Protein AF-0000000070210309 (afdb_homodimer)

Organism: Alternaria alternata (NCBI:txid5599)

Sequence (1202 aa):
MVCGGKLICDARNTAILANPDVAGYGVLVSFVLSALLTVGAVICAYLSDSMPEKYLSKTDEAFIKEFQRIKKNLPFRLLPAKLRPPPTERQGKLSREKRVEAFDRFILSLSDQQLATGLAILIAAIANQCTLSPPEFRIAFSLAWFSTTTHLATLDSLRQYFTKHKTLRNVRVFGMLTFMVLFLYCFIVVLVMENSPDNIVPVQCHVQGSVRTYKDEEITLSTYFWPWAMTALIIIFAYKSKLLRTYSYGSNDFIGLGRYSKNVLSLWSRWRYPKEMQLPIMEPDQWNYVRKEAAEELFAGRRQRLLMDLVLKSKDPAFITELANAWKYAEYRYWHSMLPLVPPMTFMLVFGLAQMILFRWELGDYKAIEVDTSMGFGQIIPLILLALPFLAAAEIYQESRSASPPGTKSLTSNTVVISEPSSAVSPTRVDRMPTLRVTSSADVNDPRLVQLEEQGREYDNEIANVKRYFYREVEEVKMQHTNAKTDQEMRVILIRKEQLLKDTKTCFEAENKMKGKGVPLKIASLLYMRVTFLAAAAILLNLPRRHFIGGIIGGALLLMQLSSQLYVWISTLRGTEVKVYVRLLAKFDENKQGRLRAQLHMVCGGKLICDARNTAILANPDVAGYGVLVSFVLSALLTVGAVICAYLSDSMPEKYLSKTDEAFIKEFQRIKKNLPFRLLPAKLRPPPTERQGKLSREKRVEAFDRFILSLSDQQLATGLAILIAAIANQCTLSPPEFRIAFSLAWFSTTTHLATLDSLRQYFTKHKTLRNVRVFGMLTFMVLFLYCFIVVLVMENSPDNIVPVQCHVQGSVRTYKDEEITLSTYFWPWAMTALIIIFAYKSKLLRTYSYGSNDFIGLGRYSKNVLSLWSRWRYPKEMQLPIMEPDQWNYVRKEAAEELFAGRRQRLLMDLVLKSKDPAFITELANAWKYAEYRYWHSMLPLVPPMTFMLVFGLAQMILFRWELGDYKAIEVDTSMGFGQIIPLILLALPFLAAAEIYQESRSASPPGTKSLTSNTVVISEPSSAVSPTRVDRMPTLRVTSSADVNDPRLVQLEEQGREYDNEIANVKRYFYREVEEVKMQHTNAKTDQEMRVILIRKEQLLKDTKTCFEAENKMKGKGVPLKIASLLYMRVTFLAAAAILLNLPRRHFIGGIIGGALLLMQLSSQLYVWISTLRGTEVKVYVRLLAKFDENKQGRLRAQLH

Foldseek 3Di:
DDQPDDFDQPPQFAQDAADCLQLAPLLVCLLLVLLVVLLVLLVVCLLVVLADPLAFDPLSVVVSVVSVVVVVVPCPVPPPPVVVPPVPPPLDDQDSPLSNVLSLLLLVLSLVLLLVVLVVLLVVLVSNLRRHFLLSLLRSLLSSLSSLLSVLSSLLRCLVVCVVPVVVVVVSLVSVVVSLVSSVVSLVLNLQVQQAPRRRRGSVCSVVVVGDGDPPPPRVSPLLVVLSVVVNVVSVVSSVLSVVCSPQADRNVSLSVVPADPVRLQVLCPVPPPPVLGDPDDDSVLSRQLSVLLVLQLQLAVLQVLLVVLVVQPPPHDPVNVVVSLLVVLVVVLSSGPLVVSQVSLLSSLLSVLQSVVSSVVQVVDPSYDYDNDCDPSSVVSVVSSCVSVVSSVVSVVVSSPPPDPPPPPPPVPVPCVVPVCPCPVPVCCVVVPVVVVPPPPVPPDPVVVVLVVLVVVCVVCVVLLCSNRVPLSVVLVVLSSVDDDPVSVVVSSVSSNVSVVSSVSSVVSVVVSVPPPSSVSNVVVSVVSNVLSSQLSNLCSDDPVCSVSNVSSVVSVVVVVVVVVVVVVVVSVVRDSNSSVVSSVVVVVVVVVVVVVVVD/DDQPDDFDQPPQFAQDAADCLQLAPLLVCLLLVLLCVLLVLLVVCLLVVLADPLAFDPLSVVVSVVSVVVVVVPCPVPPPPVPPPPVPPPLDDQDSPLSNVLSLLLLVLSLVLLLVSLVVLLVVLVSNLRRHFLLSLLRSLLSSLSSLLSVLSSLLRCLVVCVVPVVVVVVSLVSVVVSLVSSVVSLVLNLQVQQAPRRRRGSVCSVVPVGDGDPPPPRVSPLLVVLSVVVNVVSVVSSVLSVCCSPQADSNVSLSVVPCPPVNLQVLCPVPDPPVLRDPDDDSVLCRQLVVLLVLQLQLAVLQVLLVVLVVQPPPHDPVNLVVSLLVVLVVVLSSGNLVVSQVSLLSSLLSVLQSVVSSVVQVVDPSYDYDNDCDPSSVVSVVSSCVSVVSSVVSVVVSSPPPDPPPPPPPVPCPVVVPVCPCPVVVCPVVVPVPPVPPPPVVPDPVVVVLVVLVVVLVVCVVLLCSNRVPLSVVLVVLVSVDDDPVSVVVSSVSSNVSVVSSVSSVVSVVVSVPPCSSVSNVVVSVVSNVLSSQLSNLCNDDPVCSVSNVSSVVSVVVVVVVVVVVVVVVSVVRDSNSSVVSSVVVVVVVVVVVVVVVD

Radius of gyration: 38.86 Å; Cα contacts (8 Å, |Δi|>4): 1230; chains: 2; bounding box: 106×115×90 Å

Secondary structure (DSSP, 8-state):
---SS---S--TT-PEEEPHHHHSHHHHHHHHHHHHHHHHHHHHHHHTT-S-GGG--HHHHHHHHHHHHHHHHS-GGGS-TTSS----TT-----HHHHHHHHHHHHHHHHHHHHHHHHHHHHHHHHTTTT--HHHHHHHHHHHHHHHHHHHHHHHH-HHHHHH-HHHHHHHHHHHHHHHHHHHHHHHHHHHHTT-S-SSS-HHHHHHT-SPPP-TT--THHHHHHHHHHHHHHHHHHHHHHHHHHHH--TTGGGS-TTS-HHHHHHHHHHHS-GGG------HHHHHHHHHHHHHHHHHHHHHHHHHHHHHHTTS--HHHHHHHHHHHHHHHHHTSSGGGHHHHHHHHHHHHHHHHHHHHHHHH-TTEEE-----HHHHHHHHHTHHHHHHHHHHHHHHHHS-------------------------------------TTGGG-HHHHHHHHHHHHHHHTHHHHHHH-HHHHHHHHHHHHH--SHHHHHHHHHHHHHHHHHHHHHHHHHHHHHTS-HHHHHHHHHHHHHHHHHHHHHHHT--GGGHHHHHHHHHHHHHHHHHHHHHHHHHHHH--HHHHHHHHHHHHHHHHHHHHHHH-/---SS---S--TT-PEEEPHHHHSHHHHHHHHHHHHHHHHHHHHHHHTT-S-GGG--HHHHHHHHHHHHHHHHS-GGGS-GGGS----TT-----HHHHHHHHHHHHHHHHHHHHHHHHHHHHHHHHTTTT--HHHHHHHHHHHHHHHHHHHHHHHH-HHHHHH-HHHHHHHHHHHHHHHHHHHHHHHHHHHHTT-S-SSS-HHHHHHT-SPPP-TT--THHHHHHHHHHHHHHHHHHHHHHHHHHHH--TTGGGS-TTS-HHHHHHHHHHHS-GGGS-----HHHHHHHHHHHHHHHHHHHHHHHHHHHHHHTTS--HHHHHHHHHHHHHHHHHTSSGGGHHHHHHHHHHHHHHHHHHHHHHHH-TTEEE-----HHHHHHHHHTHHHHHHHHHHHHHHHHS-------------------------------------TTGGG-HHHHHHHHHHHHHHHTHHHHHHH-HHHHHHHHHHHHH--SHHHHHHHHHHHHHHHHHHHHHHHHHHHHHTSSHHHHHHHHHHHHHHHHHHHHHHHT--GGGHHHHHHHHHHHHHHHHHHHHHHHHHHHH--HHHHHHHHHHHHHHHHHHHHHHH-

Solvent-accessible surface area (backbone atoms only — not comparable to full-atom values): 63950 Å² total; per-residue (Å²): 131,82,34,64,48,81,73,59,74,80,58,85,83,59,77,40,74,47,56,34,53,54,74,17,65,42,38,53,49,30,45,51,48,50,32,49,48,39,55,48,46,55,51,46,29,55,57,66,64,27,52,64,68,67,57,54,34,74,62,41,50,50,51,29,52,50,47,49,49,48,54,70,63,45,67,64,70,69,54,57,72,84,71,39,71,66,82,63,68,93,65,70,72,71,52,61,69,54,46,25,50,25,51,50,50,26,48,48,40,46,36,55,49,31,52,36,48,30,44,20,43,52,51,18,51,61,38,33,24,26,67,34,27,44,56,53,49,49,37,40,54,31,50,36,44,33,28,53,43,31,48,54,53,45,48,68,73,43,35,69,58,36,60,75,36,51,70,63,38,50,53,53,48,52,50,51,50,52,41,48,54,54,49,52,50,52,50,53,52,54,56,53,45,59,42,30,84,66,56,68,38,20,39,44,35,48,76,71,61,76,52,69,57,55,62,85,85,62,60,57,52,60,75,58,37,55,48,49,50,51,51,50,51,50,49,52,49,49,50,51,55,43,50,50,42,40,71,70,44,61,82,68,46,62,73,54,60,64,50,62,47,73,62,51,49,34,51,48,23,57,71,73,36,60,84,88,55,38,64,68,93,61,53,71,69,53,43,54,50,34,50,51,56,48,49,49,35,49,48,6,45,51,51,36,51,53,43,52,52,48,54,65,56,52,77,78,53,51,72,66,54,46,53,50,49,48,47,54,51,24,52,53,50,40,63,63,25,67,63,68,61,48,33,63,50,44,22,43,51,37,29,30,52,43,39,36,53,51,43,56,55,50,44,69,69,37,81,54,44,44,78,47,76,47,61,43,34,34,15,38,34,56,46,48,48,62,49,51,31,56,50,55,25,49,50,48,54,48,56,63,62,68,59,66,72,79,73,78,69,72,72,66,70,68,67,62,65,63,61,60,73,64,68,58,61,57,63,61,66,60,56,61,58,65,66,60,59,77,58,65,80,78,66,81,76,45,68,65,59,56,50,34,51,52,38,36,50,50,38,66,73,40,40,72,65,40,38,54,43,38,32,61,58,50,52,49,51,52,50,48,58,72,64,51,87,49,73,67,53,49,51,54,51,29,51,50,37,40,49,51,47,52,51,42,51,50,46,50,50,49,52,55,58,48,63,72,66,53,33,68,59,51,37,51,49,50,51,49,50,48,36,51,50,35,36,49,22,24,45,24,46,55,46,56,79,92,39,54,65,37,28,52,52,13,42,50,51,50,48,50,52,49,49,52,50,49,46,52,50,51,51,49,54,72,63,54,56,56,64,58,48,54,52,43,45,51,48,49,53,48,50,53,50,49,52,50,52,60,70,72,104,131,82,34,66,45,82,72,60,73,80,58,86,82,59,77,40,73,46,58,34,54,53,76,16,67,43,37,51,48,31,44,52,47,51,33,50,49,39,55,48,47,54,51,46,29,53,56,66,63,27,53,64,67,67,58,54,32,73,62,41,51,51,52,29,49,52,48,49,50,48,55,70,63,44,70,66,70,71,56,58,73,85,70,39,73,66,83,61,66,93,64,72,72,72,50,59,67,54,46,26,50,25,50,50,50,27,47,47,41,47,36,53,49,34,52,34,48,29,42,20,42,52,52,19,52,61,38,32,24,26,66,35,28,43,55,52,49,50,36,39,53,33,51,37,43,32,30,53,42,30,46,54,52,44,46,68,71,41,35,69,58,35,62,75,36,53,70,62,36,51,55,53,50,51,50,50,49,52,41,48,53,53,50,53,52,53,49,52,51,55,57,53,45,60,42,30,84,65,58,68,37,21,40,43,36,46,76,72,59,77,52,71,56,56,64,85,83,62,60,56,52,62,75,57,39,56,49,48,49,50,51,51,50,49,50,53,51,49,50,51,53,42,49,49,44,41,72,68,40,62,84,64,49,65,70,53,62,59,55,62,41,74,64,50,50,35,51,46,23,58,71,73,36,62,84,89,55,39,64,70,92,62,53,71,68,53,42,54,51,34,48,52,54,48,49,50,36,51,49,7,45,51,51,36,51,52,42,52,50,48,53,67,55,53,77,76,54,50,70,66,53,47,52,50,49,47,47,53,51,24,52,53,50,40,61,62,26,64,62,68,60,50,34,64,51,44,22,44,49,39,29,31,50,44,40,38,52,51,43,56,55,51,46,70,68,38,81,53,45,43,78,47,79,45,61,43,34,34,16,38,35,58,46,48,49,60,51,51,29,55,52,56,25,49,50,47,53,49,56,62,62,68,58,66,71,78,72,77,70,73,72,66,69,68,68,63,66,64,60,59,73,64,68,57,60,57,64,63,64,58,57,61,56,64,68,62,61,75,58,63,80,79,66,83,74,46,70,66,59,58,51,33,51,52,38,36,50,50,36,66,74,40,41,72,65,39,37,55,43,38,31,61,60,50,52,49,50,53,52,48,58,74,67,50,87,48,73,68,53,50,52,54,51,30,51,50,37,39,49,52,48,51,52,41,52,51,46,50,49,49,52,55,58,48,62,73,66,54,35,68,57,51,36,51,49,51,53,49,49,48,35,50,50,35,34,48,22,24,45,24,46,54,47,56,80,91,39,55,64,38,29,51,52,13,43,50,49,50,48,48,52,50,48,51,51,47,48,52,50,51,51,49,54,70,63,53,58,55,66,57,49,51,51,43,46,52,49,49,53,48,49,53,50,47,52,52,52,60,71,72,105

InterPro domains:
  IPR053018 Elsinochrome Biosynthesis-Associated [PTHR37577] (8-409)

Structure (mmCIF, N/CA/C/O backbone):
data_AF-0000000070210309-model_v1
#
loop_
_entity.id
_entity.type
_entity.pdbx_description
1 polymer 'DUF221-domain-containing protein'
#
loop_
_atom_site.group_PDB
_atom_site.id
_atom_site.type_symbol
_atom_site.label_atom_id
_atom_site.label_alt_id
_atom_site.label_comp_id
_atom_site.label_asym_id
_atom_site.label_entity_id
_atom_site.label_seq_id
_atom_site.pdbx_PDB_ins_code
_atom_site.Cartn_x
_atom_site.Cartn_y
_atom_site.Cartn_z
_atom_site.occupancy
_atom_site.B_iso_or_equiv
_atom_site.auth_seq_id
_atom_site.auth_comp_id
_atom_site.auth_asym_id
_atom_site.auth_atom_id
_atom_site.pdbx_PDB_model_num
ATOM 1 N N . MET A 1 1 ? 25.422 3.566 18.594 1 37.56 1 MET A N 1
ATOM 2 C CA . MET A 1 1 ? 24.922 2.887 17.406 1 37.56 1 MET A CA 1
ATOM 3 C C . MET A 1 1 ? 26.016 2.791 16.344 1 37.56 1 MET A C 1
ATOM 5 O O . MET A 1 1 ? 26.656 3.795 16 1 37.56 1 MET A O 1
ATOM 9 N N . VAL A 1 2 ? 26.531 1.689 16.266 1 48.84 2 VAL A N 1
ATOM 10 C CA . VAL A 1 2 ? 27.672 1.293 15.445 1 48.84 2 VAL A CA 1
ATOM 11 C C . VAL A 1 2 ? 27.391 1.594 13.977 1 48.84 2 VAL A C 1
ATOM 13 O O . VAL A 1 2 ? 26.359 1.17 13.438 1 48.84 2 VAL A O 1
ATOM 16 N N . CYS A 1 3 ? 27.781 2.627 13.602 1 63.59 3 CYS A N 1
ATOM 17 C CA . CYS A 1 3 ? 27.641 3 12.203 1 63.59 3 CYS A CA 1
ATOM 18 C C . CYS A 1 3 ? 28.375 2.031 11.297 1 63.59 3 CYS A C 1
ATOM 20 O O . CYS A 1 3 ? 29.359 1.41 11.711 1 63.59 3 CYS A O 1
ATOM 22 N N . GLY A 1 4 ? 27.844 1.441 10.359 1 59.06 4 GLY A N 1
ATOM 23 C CA . GLY A 1 4 ? 28.281 0.37 9.484 1 59.06 4 GLY A CA 1
ATOM 24 C C . GLY A 1 4 ? 29.609 0.668 8.805 1 59.06 4 GLY A C 1
ATOM 25 O O . GLY A 1 4 ? 30.375 -0.248 8.484 1 59.06 4 GLY A O 1
ATOM 26 N N . GLY A 1 5 ? 30.016 2.027 8.555 1 64.06 5 GLY A N 1
ATOM 27 C CA . GLY A 1 5 ? 31.203 2.262 7.746 1 64.06 5 GLY A CA 1
ATOM 28 C C . GLY A 1 5 ? 32.438 2.637 8.562 1 64.06 5 GLY A C 1
ATOM 29 O O . GLY A 1 5 ? 32.312 2.857 9.773 1 64.06 5 GLY A O 1
ATOM 30 N N . LYS A 1 6 ? 33.656 2.477 7.965 1 68.56 6 LYS A N 1
ATOM 31 C CA . LYS A 1 6 ? 34.906 2.895 8.594 1 68.56 6 LYS A CA 1
ATOM 32 C C . LYS A 1 6 ? 34.938 4.406 8.805 1 68.56 6 LYS A C 1
ATOM 34 O O . LYS A 1 6 ? 34.719 5.172 7.871 1 68.56 6 LYS A O 1
ATOM 39 N N . LEU A 1 7 ? 35.094 4.75 10.055 1 79.12 7 LEU A N 1
ATOM 40 C CA . LEU A 1 7 ? 35.062 6.16 10.422 1 79.12 7 LEU A CA 1
ATOM 41 C C . LEU A 1 7 ? 36.438 6.785 10.234 1 79.12 7 LEU A C 1
ATOM 43 O O . LEU A 1 7 ? 37.438 6.301 10.797 1 79.12 7 LEU A O 1
ATOM 47 N N . ILE A 1 8 ? 36.562 7.73 9.273 1 77.81 8 ILE A N 1
ATOM 48 C CA . ILE A 1 8 ? 37.781 8.477 9.039 1 77.81 8 ILE A CA 1
ATOM 49 C C . ILE A 1 8 ? 37.562 9.961 9.312 1 77.81 8 ILE A C 1
ATOM 51 O O . ILE A 1 8 ? 36.906 10.648 8.508 1 77.81 8 ILE A O 1
ATOM 55 N N . CYS A 1 9 ? 38.062 10.445 10.375 1 81.12 9 CYS A N 1
ATOM 56 C CA . CYS A 1 9 ? 37.781 11.828 10.742 1 81.12 9 CYS A CA 1
ATOM 57 C C . CYS A 1 9 ? 38.906 12.75 10.273 1 81.12 9 CYS A C 1
ATOM 59 O O . CYS A 1 9 ? 38.75 13.969 10.297 1 81.12 9 CYS A O 1
ATOM 61 N N . ASP A 1 10 ? 40 12.219 9.766 1 71.12 10 ASP A N 1
ATOM 62 C CA . ASP A 1 10 ? 41.125 13.039 9.352 1 71.12 10 ASP A CA 1
ATOM 63 C C . ASP A 1 10 ? 41.156 13.242 7.84 1 71.12 10 ASP A C 1
ATOM 65 O O . ASP A 1 10 ? 42.156 13.695 7.277 1 71.12 10 ASP A O 1
ATOM 69 N N . ALA A 1 11 ? 40.094 12.953 7.102 1 59.38 11 ALA A N 1
ATOM 70 C CA . ALA A 1 11 ? 40.188 12.945 5.641 1 59.38 11 ALA A CA 1
ATOM 71 C C . ALA A 1 11 ? 39.812 14.305 5.066 1 59.38 11 ALA A C 1
ATOM 73 O O . ALA A 1 11 ? 38.688 14.5 4.59 1 59.38 11 ALA A O 1
ATOM 74 N N . ARG A 1 12 ? 40.531 15.492 5.309 1 56.97 12 ARG A N 1
ATOM 75 C CA . ARG A 1 12 ? 40.25 16.875 4.938 1 56.97 12 ARG A CA 1
ATOM 76 C C . ARG A 1 12 ? 40.312 17.047 3.424 1 56.97 12 ARG A C 1
ATOM 78 O O . ARG A 1 12 ? 39.688 17.969 2.879 1 56.97 12 ARG A O 1
ATOM 85 N N . ASN A 1 13 ? 40.969 16.203 2.648 1 56.16 13 ASN A N 1
ATOM 86 C CA . ASN A 1 13 ? 41.188 16.625 1.272 1 56.16 13 ASN A CA 1
ATOM 87 C C . ASN A 1 13 ? 40.75 15.57 0.271 1 56.16 13 ASN A C 1
ATOM 89 O O . ASN A 1 13 ? 41.25 15.523 -0.853 1 56.16 13 ASN A O 1
ATOM 93 N N . THR A 1 14 ? 39.781 14.734 0.656 1 63.38 14 THR A N 1
ATOM 94 C CA . THR A 1 14 ? 39.469 13.75 -0.375 1 63.38 14 THR A CA 1
ATOM 95 C C . THR A 1 14 ? 38.062 13.984 -0.907 1 63.38 14 THR A C 1
ATOM 97 O O . THR A 1 14 ? 37.156 14.414 -0.167 1 63.38 14 THR A O 1
ATOM 100 N N . ALA A 1 15 ? 38.031 14.07 -2.227 1 70.56 15 ALA A N 1
ATOM 101 C CA . ALA A 1 15 ? 36.75 14.195 -2.908 1 70.56 15 ALA A CA 1
ATOM 102 C C . ALA A 1 15 ? 35.812 13.062 -2.512 1 70.56 15 ALA A C 1
ATOM 104 O O . ALA A 1 15 ? 36.219 11.898 -2.451 1 70.56 15 ALA A O 1
ATOM 105 N N . ILE A 1 16 ? 34.688 13.594 -1.879 1 77.25 16 ILE A N 1
ATOM 106 C CA . ILE A 1 16 ? 33.688 12.609 -1.451 1 77.25 16 ILE A CA 1
ATOM 107 C C . ILE A 1 16 ? 32.531 12.578 -2.441 1 77.25 16 ILE A C 1
ATOM 109 O O . ILE A 1 16 ? 32.188 13.602 -3.033 1 77.25 16 ILE A O 1
ATOM 113 N N . LEU A 1 17 ? 32.125 11.391 -2.771 1 77.56 17 LEU A N 1
ATOM 114 C CA . LEU A 1 17 ? 30.938 11.203 -3.605 1 77.56 17 LEU A CA 1
ATOM 115 C C . LEU A 1 17 ? 29.656 11.211 -2.758 1 77.56 17 LEU A C 1
ATOM 117 O O . LEU A 1 17 ? 29.547 10.438 -1.806 1 77.56 17 LEU A O 1
ATOM 121 N N . ALA A 1 18 ? 28.828 12.211 -3.154 1 82.81 18 ALA A N 1
ATOM 122 C CA . ALA A 1 18 ? 27.562 12.305 -2.42 1 82.81 18 ALA A CA 1
ATOM 123 C C . ALA A 1 18 ? 26.703 11.062 -2.643 1 82.81 18 ALA A C 1
ATOM 125 O O . ALA A 1 18 ? 26.672 10.516 -3.748 1 82.81 18 ALA A O 1
ATOM 126 N N . ASN A 1 19 ? 26.047 10.617 -1.633 1 83.62 19 ASN A N 1
ATOM 127 C CA . ASN A 1 19 ? 25.156 9.461 -1.696 1 83.62 19 ASN A CA 1
ATOM 128 C C . ASN A 1 19 ? 23.906 9.758 -2.527 1 83.62 19 ASN A C 1
ATOM 130 O O . ASN A 1 19 ? 23.109 10.609 -2.162 1 83.62 19 ASN A O 1
ATOM 134 N N . PRO A 1 20 ? 23.703 9.086 -3.598 1 85.31 20 PRO A N 1
ATOM 135 C CA . PRO A 1 20 ? 22.562 9.359 -4.469 1 85.31 20 PRO A CA 1
ATOM 136 C C . PRO A 1 20 ? 21.219 9.008 -3.822 1 85.31 20 PRO A C 1
ATOM 138 O O . PRO A 1 20 ? 20.172 9.492 -4.25 1 85.31 20 PRO A O 1
ATOM 141 N N . ASP A 1 21 ? 21.219 8.227 -2.812 1 86.81 21 ASP A N 1
ATOM 142 C CA . ASP A 1 21 ? 19.984 7.812 -2.146 1 86.81 21 ASP A CA 1
ATOM 143 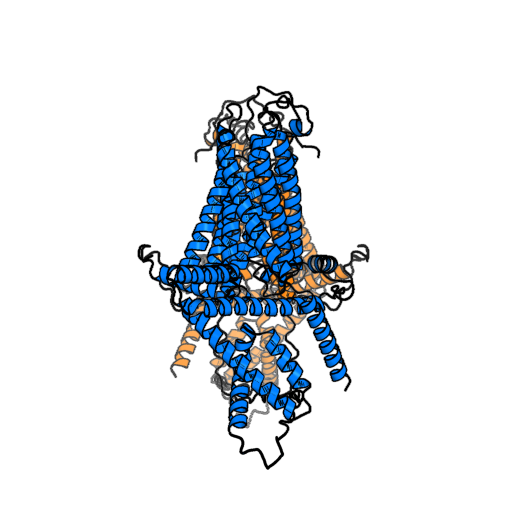C C . ASP A 1 21 ? 19.453 8.922 -1.252 1 86.81 21 ASP A C 1
ATOM 145 O O . ASP A 1 21 ? 18.328 8.836 -0.745 1 86.81 21 ASP A O 1
ATOM 149 N N . VAL A 1 22 ? 20.25 9.953 -1.077 1 86.25 22 VAL A N 1
ATOM 150 C CA . VAL A 1 22 ? 19.812 11.062 -0.227 1 86.25 22 VAL A CA 1
ATOM 151 C C . VAL A 1 22 ? 19.719 12.344 -1.051 1 86.25 22 VAL A C 1
ATOM 153 O O . VAL A 1 22 ? 18.688 13.023 -1.049 1 86.25 22 VAL A O 1
ATOM 156 N N . ALA A 1 23 ? 20.781 12.523 -1.847 1 87.56 23 ALA A N 1
ATOM 157 C CA . ALA A 1 23 ? 20.891 13.805 -2.539 1 87.56 23 ALA A CA 1
ATOM 158 C C . ALA A 1 23 ? 20.422 13.695 -3.984 1 87.56 23 ALA A C 1
ATOM 160 O O . ALA A 1 23 ? 20.391 14.688 -4.715 1 87.56 23 ALA A O 1
ATOM 161 N N . GLY A 1 24 ? 19.969 12.523 -4.398 1 88.44 24 GLY A N 1
ATOM 162 C CA . GLY A 1 24 ? 19.516 12.336 -5.773 1 88.44 24 GLY A CA 1
ATOM 163 C C . GLY A 1 24 ? 18.172 12.984 -6.059 1 88.44 24 GLY A C 1
ATOM 164 O O . GLY A 1 24 ? 17.344 13.141 -5.156 1 88.44 24 GLY A O 1
ATOM 165 N N . TYR A 1 25 ? 17.828 13.273 -7.281 1 88.62 25 TYR A N 1
ATOM 166 C CA . TYR A 1 25 ? 16.609 13.961 -7.676 1 88.62 25 TYR A CA 1
ATOM 167 C C . TYR A 1 25 ? 15.391 13.07 -7.484 1 88.62 25 TYR A C 1
ATOM 169 O O . TYR A 1 25 ? 14.305 13.547 -7.164 1 88.62 25 TYR A O 1
ATOM 177 N N . GLY A 1 26 ? 15.57 11.82 -7.711 1 89.44 26 GLY A N 1
ATOM 178 C CA . GLY A 1 26 ? 14.445 10.914 -7.562 1 89.44 26 GLY A CA 1
ATOM 179 C C . GLY A 1 26 ? 13.859 10.922 -6.164 1 89.44 26 GLY A C 1
ATOM 180 O O . GLY A 1 26 ? 12.633 10.992 -6 1 89.44 26 GLY A O 1
ATOM 181 N N . VAL A 1 27 ? 14.695 10.844 -5.195 1 90.88 27 VAL A N 1
ATOM 182 C CA . VAL A 1 27 ? 14.25 10.828 -3.805 1 90.88 27 VAL A CA 1
ATOM 183 C C . VAL A 1 27 ? 13.648 12.18 -3.434 1 90.88 27 VAL A C 1
ATOM 185 O O . VAL A 1 27 ? 12.609 12.25 -2.777 1 90.88 27 VAL A O 1
ATOM 188 N N . LEU A 1 28 ? 14.242 13.32 -3.893 1 93 28 LEU A N 1
ATOM 189 C CA . LEU A 1 28 ? 13.742 14.656 -3.607 1 93 28 LEU A CA 1
ATOM 190 C C . LEU A 1 28 ? 12.344 14.844 -4.168 1 93 28 LEU A C 1
ATOM 192 O O . LEU A 1 28 ? 11.43 15.25 -3.447 1 93 28 LEU A O 1
ATOM 196 N N . VAL A 1 29 ? 12.18 14.43 -5.328 1 93 29 VAL A N 1
ATOM 197 C CA . VAL A 1 29 ? 10.898 14.625 -6.008 1 93 29 VAL A CA 1
ATOM 198 C C . VAL A 1 29 ? 9.836 13.742 -5.355 1 93 29 VAL A C 1
ATOM 200 O O . VAL A 1 29 ? 8.688 14.164 -5.188 1 93 29 VAL A O 1
ATOM 203 N N . SER A 1 30 ? 10.219 12.57 -5 1 92.94 30 SER A N 1
ATOM 204 C CA . SER A 1 30 ? 9.242 11.648 -4.43 1 92.94 30 SER A CA 1
ATOM 205 C C . SER A 1 30 ? 8.688 12.18 -3.111 1 92.94 30 SER A C 1
ATOM 207 O O . SER A 1 30 ? 7.484 12.109 -2.861 1 92.94 30 SER A O 1
ATOM 209 N N . PHE A 1 31 ? 9.5 12.695 -2.264 1 93.5 31 PHE A N 1
ATOM 210 C CA . PHE A 1 31 ? 9.047 13.211 -0.977 1 93.5 31 PHE A CA 1
ATOM 211 C C . PHE A 1 31 ? 8.188 14.453 -1.164 1 93.5 31 PHE A C 1
ATOM 213 O O . PHE A 1 31 ? 7.137 14.586 -0.537 1 93.5 31 PHE A O 1
ATOM 220 N N . VAL A 1 32 ? 8.617 15.328 -2.07 1 93.69 32 VAL A N 1
ATOM 221 C CA . VAL A 1 32 ? 7.875 16.562 -2.324 1 93.69 32 VAL A CA 1
ATOM 222 C C . VAL A 1 32 ? 6.52 16.234 -2.939 1 93.69 32 VAL A C 1
ATOM 224 O O . VAL A 1 32 ? 5.488 16.75 -2.494 1 93.69 32 VAL A O 1
ATOM 227 N N . LEU A 1 33 ? 6.566 15.391 -3.848 1 93.5 33 LEU A N 1
ATOM 228 C CA . LEU A 1 33 ? 5.332 15.039 -4.543 1 93.5 33 LEU A CA 1
ATOM 229 C C . LEU A 1 33 ? 4.352 14.359 -3.596 1 93.5 33 LEU A C 1
ATOM 231 O O . LEU A 1 33 ? 3.145 14.602 -3.66 1 93.5 33 LEU A O 1
ATOM 235 N N . SER A 1 34 ? 4.84 13.516 -2.783 1 92.44 34 SER A N 1
ATOM 236 C CA . SER A 1 34 ? 3.975 12.828 -1.828 1 92.44 34 SER A CA 1
ATOM 237 C C . SER A 1 34 ? 3.305 13.82 -0.881 1 92.44 34 SER A C 1
ATOM 239 O O . SER A 1 34 ? 2.104 13.719 -0.617 1 92.44 34 SER A O 1
ATOM 241 N N . ALA A 1 35 ? 4.059 14.734 -0.4 1 92.94 35 ALA A N 1
ATOM 242 C CA . ALA A 1 35 ? 3.5 15.742 0.499 1 92.94 35 ALA A CA 1
ATOM 243 C C . ALA A 1 35 ? 2.496 16.641 -0.229 1 92.94 35 ALA A C 1
ATOM 245 O O . ALA A 1 35 ? 1.426 16.938 0.304 1 92.94 35 ALA A O 1
ATOM 246 N N . LEU A 1 36 ? 2.801 16.984 -1.47 1 94.38 36 LEU A N 1
ATOM 247 C CA . LEU A 1 36 ? 1.905 17.797 -2.277 1 94.38 36 LEU A CA 1
ATOM 248 C C . LEU A 1 36 ? 0.609 17.047 -2.578 1 94.38 36 LEU A C 1
ATOM 250 O O . LEU A 1 36 ? -0.474 17.641 -2.529 1 94.38 36 LEU A O 1
ATOM 254 N N . LEU A 1 37 ? 0.769 15.836 -2.803 1 93.75 37 LEU A N 1
ATOM 255 C CA . LEU A 1 37 ? -0.412 15.023 -3.092 1 93.75 37 LEU A CA 1
ATOM 256 C C . LEU A 1 37 ? -1.295 14.891 -1.854 1 93.75 37 LEU A C 1
ATOM 258 O O . LEU A 1 37 ? -2.523 14.922 -1.956 1 93.75 37 LEU A O 1
ATOM 262 N N . THR A 1 38 ? -0.717 14.75 -0.762 1 93.5 38 THR A N 1
ATOM 263 C CA . THR A 1 38 ? -1.494 14.602 0.464 1 93.5 38 THR A CA 1
ATOM 264 C C . THR A 1 38 ? -2.25 15.891 0.782 1 93.5 38 THR A C 1
ATOM 266 O O . THR A 1 38 ? -3.463 15.867 0.996 1 93.5 38 THR A O 1
ATOM 269 N N . VAL A 1 39 ? -1.514 16.984 0.786 1 93.75 39 VAL A N 1
ATOM 270 C CA . VAL A 1 39 ? -2.139 18.266 1.062 1 93.75 39 VAL A CA 1
ATOM 271 C C . VAL A 1 39 ? -3.168 18.594 -0.021 1 93.75 39 VAL A C 1
ATOM 273 O O . VAL A 1 39 ? -4.273 19.047 0.279 1 93.75 39 VAL A O 1
ATOM 276 N N . GLY A 1 40 ? -2.793 18.297 -1.237 1 93.5 40 GLY A N 1
ATOM 277 C CA . GLY A 1 40 ? -3.734 18.484 -2.33 1 93.5 40 GLY A CA 1
ATOM 278 C C . GLY A 1 40 ? -4.988 17.641 -2.189 1 93.5 40 GLY A C 1
ATOM 279 O O . GLY A 1 40 ? -6.09 18.109 -2.48 1 93.5 40 GLY A O 1
ATOM 280 N N . ALA A 1 41 ? -4.793 16.469 -1.732 1 93.25 41 ALA A N 1
ATOM 281 C CA . ALA A 1 41 ? -5.93 15.57 -1.532 1 93.25 41 ALA A CA 1
ATOM 282 C C . ALA A 1 41 ? -6.852 16.094 -0.434 1 93.25 41 ALA A C 1
ATOM 284 O O . ALA A 1 41 ? -8.078 16.016 -0.555 1 93.25 41 ALA A O 1
ATOM 285 N N . VAL A 1 42 ? -6.328 16.578 0.604 1 93.38 42 VAL A N 1
ATOM 286 C CA . VAL A 1 42 ? -7.125 17.125 1.694 1 93.38 42 VAL A CA 1
ATOM 287 C C . VAL A 1 42 ? -7.91 18.344 1.198 1 93.38 42 VAL A C 1
ATOM 289 O O . VAL A 1 42 ? -9.109 18.453 1.455 1 93.38 42 VAL A O 1
ATOM 292 N N . ILE A 1 43 ? -7.27 19.156 0.438 1 91.56 43 ILE A N 1
ATOM 293 C CA . ILE A 1 43 ? -7.918 20.344 -0.102 1 91.56 43 ILE A CA 1
ATOM 294 C C . ILE A 1 43 ? -9.008 19.938 -1.089 1 91.56 43 ILE A C 1
ATOM 296 O O . ILE A 1 43 ? -10.109 20.484 -1.062 1 91.56 43 ILE A O 1
ATOM 300 N N . CYS A 1 44 ? -8.727 18.969 -1.819 1 91 44 CYS A N 1
ATOM 301 C CA . CYS A 1 44 ? -9.703 18.5 -2.791 1 91 44 CYS A CA 1
ATOM 302 C C . CYS A 1 44 ? -10.906 17.859 -2.094 1 91 44 CYS A C 1
ATOM 304 O O . CYS A 1 44 ? -12.047 18.031 -2.529 1 91 44 CYS A O 1
ATOM 306 N N . ALA A 1 45 ? -10.617 17.156 -1.139 1 90.94 45 ALA A N 1
ATOM 307 C CA . ALA A 1 45 ? -11.703 16.562 -0.372 1 90.94 45 ALA A CA 1
ATOM 308 C C . ALA A 1 45 ? -12.602 17.625 0.237 1 90.94 45 ALA A C 1
ATOM 310 O O . ALA A 1 45 ? -13.828 17.484 0.248 1 90.94 45 ALA A O 1
ATOM 311 N N . TYR A 1 46 ? -12.062 18.719 0.708 1 90.12 46 TYR A N 1
ATOM 312 C CA . TYR A 1 46 ? -12.812 19.828 1.272 1 90.12 46 TYR A CA 1
ATOM 313 C C . TYR A 1 46 ? -13.617 20.547 0.197 1 90.12 46 TYR A C 1
ATOM 315 O O . TYR A 1 46 ? -14.828 20.75 0.354 1 90.12 46 TYR A O 1
ATOM 323 N N . LEU A 1 47 ? -13.031 20.766 -0.916 1 89.25 47 LEU A N 1
ATOM 324 C CA . LEU A 1 47 ? -13.672 21.562 -1.96 1 89.25 47 LEU A CA 1
ATOM 325 C C . LEU A 1 47 ? -14.719 20.734 -2.701 1 89.25 47 LEU A C 1
ATOM 327 O O . LEU A 1 47 ? -15.664 21.281 -3.26 1 89.25 47 LEU A O 1
ATOM 331 N N . SER A 1 48 ? -14.555 19.422 -2.707 1 88 48 SER A N 1
ATOM 332 C CA . SER A 1 48 ? -15.516 18.562 -3.377 1 88 48 SER A CA 1
ATOM 333 C C . SER A 1 48 ? -16.609 18.109 -2.42 1 88 48 SER A C 1
ATOM 335 O O . SER A 1 48 ? -17.453 17.266 -2.773 1 88 48 SER A O 1
ATOM 337 N N . ASP A 1 49 ? -16.656 18.594 -1.245 1 87.62 49 ASP A N 1
ATOM 338 C CA . ASP A 1 49 ? -17.656 18.25 -0.236 1 87.62 49 ASP A CA 1
ATOM 339 C C . ASP A 1 49 ? -17.609 16.766 0.094 1 87.62 49 ASP A C 1
ATOM 341 O O . ASP A 1 49 ? -18.656 16.109 0.171 1 87.62 49 ASP A O 1
ATOM 345 N N . SER A 1 50 ? -16.438 16.281 0.137 1 87.88 50 SER A N 1
ATOM 346 C CA . SER A 1 50 ? -16.25 14.859 0.427 1 87.88 50 SER A CA 1
ATOM 347 C C . SER A 1 50 ? -15.656 14.656 1.817 1 87.88 50 SER A C 1
ATOM 349 O O . SER A 1 50 ? -14.797 13.797 2.012 1 87.88 50 SER A O 1
ATOM 351 N N . MET A 1 51 ? -15.977 15.523 2.654 1 87.38 51 MET A N 1
ATOM 352 C CA . MET A 1 51 ? -15.602 15.375 4.059 1 87.38 51 MET A CA 1
ATOM 353 C C . MET A 1 51 ? -16.812 14.984 4.902 1 87.38 51 MET A C 1
ATOM 355 O O . MET A 1 51 ? -17.953 15.25 4.52 1 87.38 51 MET A O 1
ATOM 359 N N . PRO A 1 52 ? -16.516 14.375 5.938 1 80.62 52 PRO A N 1
ATOM 360 C CA . PRO A 1 52 ? -17.656 14.031 6.785 1 80.62 52 PRO A CA 1
ATOM 361 C C . PRO A 1 52 ? -18.453 15.258 7.215 1 80.62 52 PRO A C 1
ATOM 363 O O . PRO A 1 52 ? -17.875 16.312 7.492 1 80.62 52 PRO A O 1
ATOM 366 N N . GLU A 1 53 ? -19.766 15.109 7.273 1 76.31 53 GLU A N 1
ATOM 367 C CA . GLU A 1 53 ? -20.688 16.203 7.547 1 76.31 53 GLU A CA 1
ATOM 368 C C . GLU A 1 53 ? -20.469 16.766 8.953 1 76.31 53 GLU A C 1
ATOM 370 O O . GLU A 1 53 ? -20.656 17.969 9.18 1 76.31 53 GLU A O 1
ATOM 375 N N . LYS A 1 54 ? -20.031 15.93 9.766 1 72 54 LYS A N 1
ATOM 376 C CA . LYS A 1 54 ? -19.875 16.344 11.156 1 72 54 LYS A CA 1
ATOM 377 C C . LYS A 1 54 ? -18.766 17.375 11.297 1 72 54 LYS A C 1
ATOM 379 O O . LYS A 1 54 ? -18.719 18.125 12.273 1 72 54 LYS A O 1
ATOM 384 N N . TYR A 1 55 ? -17.938 17.469 10.156 1 72.38 55 TYR A N 1
ATOM 385 C CA . TYR A 1 55 ? -16.797 18.375 10.203 1 72.38 55 TYR A CA 1
ATOM 386 C C . TYR A 1 55 ? -17.172 19.734 9.641 1 72.38 55 TYR A C 1
ATOM 388 O O . TYR A 1 55 ? -16.484 20.734 9.891 1 72.38 55 TYR A O 1
ATOM 396 N N . LEU A 1 56 ? -18.234 19.75 8.969 1 78.19 56 LEU A N 1
ATOM 397 C CA . LEU A 1 56 ? -18.469 20.938 8.164 1 78.19 56 LEU A CA 1
ATOM 398 C C . LEU A 1 56 ? -19.5 21.844 8.828 1 78.19 56 LEU A C 1
ATOM 400 O O . LEU A 1 56 ? -20.547 21.375 9.273 1 78.19 56 LEU A O 1
ATOM 404 N N . SER A 1 57 ? -19.094 23.062 8.969 1 80.69 57 SER A N 1
ATOM 405 C CA . SER A 1 57 ? -20.016 24.094 9.445 1 80.69 57 SER A CA 1
ATOM 406 C C . SER A 1 57 ? -20.766 24.734 8.289 1 80.69 57 SER A C 1
ATOM 408 O O . SER A 1 57 ? -20.531 24.406 7.125 1 80.69 57 SER A O 1
ATOM 410 N N . LYS A 1 58 ? -21.734 25.531 8.648 1 77.56 58 LYS A N 1
ATOM 411 C CA . LYS A 1 58 ? -22.516 26.234 7.629 1 77.56 58 LYS A CA 1
ATOM 412 C C . LYS A 1 58 ? -21.609 27.156 6.793 1 77.56 58 LYS A C 1
ATOM 414 O O . LYS A 1 58 ? -21.859 27.344 5.602 1 77.56 58 LYS A O 1
ATOM 419 N N . THR A 1 59 ? -20.625 27.578 7.469 1 83.06 59 THR A N 1
ATOM 420 C CA . THR A 1 59 ? -19.672 28.422 6.758 1 83.06 59 THR A CA 1
ATOM 421 C C . THR A 1 59 ? -18.906 27.609 5.715 1 83.06 59 THR A C 1
ATOM 423 O O . THR A 1 59 ? -18.672 28.062 4.598 1 83.06 59 THR A O 1
ATOM 426 N N . ASP A 1 60 ? -18.547 26.469 6.027 1 88.56 60 ASP A N 1
ATOM 427 C CA . ASP A 1 60 ? -17.828 25.594 5.102 1 88.56 60 ASP A CA 1
ATOM 428 C C . ASP A 1 60 ? -18.703 25.25 3.895 1 88.56 60 ASP A C 1
ATOM 430 O O . ASP A 1 60 ? -18.219 25.25 2.758 1 88.56 60 ASP A O 1
ATOM 434 N N . GLU A 1 61 ? -19.906 25.047 4.234 1 86.69 61 GLU A N 1
ATOM 435 C CA . GLU A 1 61 ? -20.828 24.703 3.156 1 86.69 61 GLU A CA 1
ATOM 436 C C . GLU A 1 61 ? -20.969 25.859 2.16 1 86.69 61 GLU A C 1
ATOM 438 O O . GLU A 1 61 ? -21 25.625 0.948 1 86.69 61 GLU A O 1
ATOM 443 N N . ALA A 1 62 ? -21.047 26.969 2.699 1 82.44 62 ALA A N 1
ATOM 444 C CA . ALA A 1 62 ? -21.172 28.141 1.839 1 82.44 62 ALA A CA 1
ATOM 445 C C . ALA A 1 62 ? -19.938 28.328 0.973 1 82.44 62 ALA A C 1
ATOM 447 O O . ALA A 1 62 ? -20.031 28.656 -0.213 1 82.44 62 ALA A O 1
ATOM 448 N N . PHE A 1 63 ? -18.891 28.125 1.591 1 84.5 63 PHE A N 1
ATOM 449 C CA . PHE A 1 63 ? -17.641 28.281 0.875 1 84.5 63 PHE A CA 1
ATOM 450 C C . PHE A 1 63 ? -17.516 27.25 -0.236 1 84.5 63 PHE A C 1
ATOM 452 O O . PHE A 1 63 ? -17.078 27.578 -1.347 1 84.5 63 PHE A O 1
ATOM 459 N N . ILE A 1 64 ? -17.844 26.062 0.036 1 87.75 64 ILE A N 1
ATOM 460 C CA . ILE A 1 64 ? -17.766 24.969 -0.924 1 87.75 64 ILE A CA 1
ATOM 461 C C . ILE A 1 64 ? -18.719 25.234 -2.086 1 87.75 64 ILE A C 1
ATOM 463 O O . ILE A 1 64 ? -18.359 25.047 -3.25 1 87.75 64 ILE A O 1
ATOM 467 N N . LYS A 1 65 ? -19.891 25.688 -1.758 1 84.19 65 LYS A N 1
ATOM 468 C CA . LYS A 1 65 ? -20.875 25.984 -2.791 1 84.19 65 LYS A CA 1
ATOM 469 C C . LYS A 1 65 ? -20.406 27.109 -3.703 1 84.19 65 LYS A C 1
ATOM 471 O O . LYS A 1 65 ? -20.578 27.047 -4.922 1 84.19 65 LYS A O 1
ATOM 476 N N . GLU A 1 66 ? -19.844 28.078 -3.115 1 80.75 66 GLU A N 1
ATOM 477 C CA . GLU A 1 66 ? -19.328 29.188 -3.908 1 80.75 66 GLU A CA 1
ATOM 478 C C . GLU A 1 66 ? -18.203 28.719 -4.832 1 80.75 66 GLU A C 1
ATOM 480 O O . GLU A 1 66 ? -18.141 29.141 -5.992 1 80.75 66 GLU A O 1
ATOM 485 N N . PHE A 1 67 ? -17.422 27.938 -4.289 1 81.19 67 PHE A N 1
ATOM 486 C CA . PHE A 1 67 ? -16.328 27.422 -5.102 1 81.19 67 PHE A CA 1
ATOM 487 C C . PHE A 1 67 ? -16.859 26.594 -6.258 1 81.19 67 PHE A C 1
ATOM 489 O O . PHE A 1 67 ? -16.375 26.688 -7.387 1 81.19 67 PHE A O 1
ATOM 496 N N . GLN A 1 68 ? -17.75 25.781 -5.973 1 82.38 68 GLN A N 1
ATOM 497 C CA . GLN A 1 68 ? -18.328 24.938 -7.004 1 82.38 68 GLN A CA 1
ATOM 498 C C . GLN A 1 68 ? -19.031 25.766 -8.07 1 82.38 68 GLN A C 1
ATOM 500 O O . GLN A 1 68 ? -19.031 25.406 -9.25 1 82.38 68 GLN A O 1
ATOM 505 N N . ARG A 1 69 ? -19.531 26.812 -7.652 1 77.75 69 ARG A N 1
ATOM 506 C CA . ARG A 1 69 ? -20.172 27.734 -8.594 1 77.75 69 ARG A CA 1
ATOM 507 C C . ARG A 1 69 ? -19.141 28.359 -9.516 1 77.75 69 ARG A C 1
ATOM 509 O O . ARG A 1 69 ? -19.344 28.438 -10.727 1 77.75 69 ARG A O 1
ATOM 516 N N . ILE A 1 70 ? -18.141 28.75 -8.898 1 74.88 70 ILE A N 1
ATOM 517 C CA . ILE A 1 70 ? -17.078 29.375 -9.664 1 74.88 70 ILE A CA 1
ATOM 518 C C . ILE A 1 70 ? -16.469 28.359 -10.633 1 74.88 70 ILE A C 1
ATOM 520 O O . ILE A 1 70 ? -16.172 28.703 -11.781 1 74.88 70 ILE A O 1
ATOM 524 N N . LYS A 1 71 ? -16.219 27.172 -10.055 1 74.69 71 LYS A N 1
ATOM 525 C CA . LYS A 1 71 ? -15.641 26.109 -10.883 1 74.69 71 LYS A CA 1
ATOM 526 C C . LYS A 1 71 ? -16.531 25.828 -12.086 1 74.69 71 LYS A C 1
ATOM 528 O O . LYS A 1 71 ? -16.031 25.578 -13.188 1 74.69 71 LYS A O 1
ATOM 533 N N . LYS A 1 72 ? -17.766 25.734 -11.812 1 68.25 72 LYS A N 1
ATOM 534 C CA . LYS A 1 72 ? -18.719 25.5 -12.906 1 68.25 72 LYS A CA 1
ATOM 535 C C . LYS A 1 72 ? -18.656 26.609 -13.945 1 68.25 72 LYS A C 1
ATOM 537 O O . LYS A 1 72 ? -18.859 26.359 -15.141 1 68.25 72 LYS A O 1
ATOM 542 N N . ASN A 1 73 ? -18.344 27.75 -13.43 1 60.03 73 ASN A N 1
ATOM 543 C CA . ASN A 1 73 ? -18.312 28.875 -14.352 1 60.03 73 ASN A CA 1
ATOM 544 C C . ASN A 1 73 ? -16.953 29.016 -15.023 1 60.03 73 ASN A C 1
ATOM 546 O O . ASN A 1 73 ? -16.781 29.828 -15.945 1 60.03 73 ASN A O 1
ATOM 550 N N . LEU A 1 74 ? -15.977 28.453 -14.273 1 56.62 74 LEU A N 1
ATOM 551 C CA . LEU A 1 74 ? -14.672 28.5 -14.914 1 56.62 74 LEU A CA 1
ATOM 552 C C . LEU A 1 74 ? -14.648 27.641 -16.172 1 56.62 74 LEU A C 1
ATOM 554 O O . LEU A 1 74 ? -15.094 26.484 -16.156 1 56.62 74 LEU A O 1
ATOM 558 N N . PRO A 1 75 ? -14.602 28.266 -17.359 1 47.53 75 PRO A N 1
ATOM 559 C CA . PRO A 1 75 ? -14.617 27.562 -18.656 1 47.53 75 PRO A CA 1
ATOM 560 C C . PRO A 1 75 ? -13.594 26.438 -18.719 1 47.53 75 PRO A C 1
ATOM 562 O O . PRO A 1 75 ? -12.414 26.672 -18.969 1 47.53 75 PRO A O 1
ATOM 565 N N . PHE A 1 76 ? -13.414 25.734 -17.844 1 46.12 76 PHE A N 1
ATOM 566 C CA . PHE A 1 76 ? -12.609 24.578 -18.266 1 46.12 76 PHE A CA 1
ATOM 567 C C . PHE A 1 76 ? -13.094 24.031 -19.594 1 46.12 76 PHE A C 1
ATOM 569 O O . PHE A 1 76 ? -12.945 22.828 -19.859 1 46.12 76 PHE A O 1
ATOM 576 N N . ARG A 1 77 ? -13.898 24.688 -20.266 1 41.28 77 ARG A N 1
ATOM 577 C CA . ARG A 1 77 ? -14.188 24.531 -21.688 1 41.28 77 ARG A CA 1
ATOM 578 C C . ARG A 1 77 ? -12.906 24.297 -22.484 1 41.28 77 ARG A C 1
ATOM 580 O O . ARG A 1 77 ? -12.961 23.922 -23.672 1 41.28 77 ARG A O 1
ATOM 587 N N . LEU A 1 78 ? -11.859 24.812 -21.953 1 40.75 78 LEU A N 1
ATOM 588 C CA . LEU A 1 78 ? -10.719 24.719 -22.859 1 40.75 78 LEU A CA 1
ATOM 589 C C . LEU A 1 78 ? -10.117 23.328 -22.844 1 40.75 78 LEU A C 1
ATOM 591 O O . LEU A 1 78 ? -9.133 23.062 -23.531 1 40.75 78 LEU A O 1
ATOM 595 N N . LEU A 1 79 ? -10.352 22.625 -21.844 1 40.34 79 LEU A N 1
ATOM 596 C CA . LEU A 1 79 ? -9.844 21.281 -22.109 1 40.34 79 LEU A CA 1
ATOM 597 C C . LEU A 1 79 ? -10.617 20.625 -23.25 1 40.34 79 LEU A C 1
ATOM 599 O O . LEU A 1 79 ? -11.836 20.734 -23.312 1 40.34 79 LEU A O 1
ATOM 603 N N . PRO A 1 80 ? -9.938 20.344 -24.328 1 38.09 80 PRO A N 1
ATOM 604 C CA . PRO A 1 80 ? -10.594 19.797 -25.516 1 38.09 80 PRO A CA 1
ATOM 605 C C . PRO A 1 80 ? -11.672 18.766 -25.172 1 38.09 80 PRO A C 1
ATOM 607 O O . PRO A 1 80 ? -11.547 18.062 -24.172 1 38.09 80 PRO A O 1
ATOM 610 N N . ALA A 1 81 ? -13.039 19 -25.656 1 38.38 81 ALA A N 1
ATOM 611 C CA . ALA A 1 81 ? -14.203 18.109 -25.625 1 38.38 81 ALA A CA 1
ATOM 612 C C . ALA A 1 81 ? -13.781 16.641 -25.594 1 38.38 81 ALA A C 1
ATOM 614 O O . ALA A 1 81 ? -14.453 15.805 -25 1 38.38 81 ALA A O 1
ATOM 615 N N . LYS A 1 82 ? -12.812 16.406 -26.516 1 42.19 82 LYS A N 1
ATOM 616 C CA . LYS A 1 82 ? -12.406 15.039 -26.844 1 42.19 82 LYS A CA 1
ATOM 617 C C . LYS A 1 82 ? -11.852 14.32 -25.625 1 42.19 82 LYS A C 1
ATOM 619 O O . LYS A 1 82 ? -11.758 13.094 -25.594 1 42.19 82 LYS A O 1
ATOM 624 N N . LEU A 1 83 ? -11.18 15.148 -24.906 1 41.06 83 LEU A N 1
ATOM 625 C CA . LEU A 1 83 ? -10.648 14.469 -23.734 1 41.06 83 LEU A CA 1
ATOM 626 C C . LEU A 1 83 ? -11.656 14.469 -22.594 1 41.06 83 LEU A C 1
ATOM 628 O O . LEU A 1 83 ? -11.336 14.062 -21.484 1 41.06 83 LEU A O 1
ATOM 632 N N . ARG A 1 84 ? -12.57 15.266 -22.734 1 39.41 84 ARG A N 1
ATOM 633 C CA . ARG A 1 84 ? -13.656 15.227 -21.766 1 39.41 84 ARG A CA 1
ATOM 634 C C . ARG A 1 84 ? -14.281 13.836 -21.703 1 39.41 84 ARG A C 1
ATOM 636 O O . ARG A 1 84 ? -14.633 13.25 -22.734 1 39.41 84 ARG A O 1
ATOM 643 N N . PRO A 1 85 ? -13.93 13.109 -20.797 1 41.25 85 PRO A N 1
ATOM 644 C CA . PRO A 1 85 ? -14.609 11.812 -20.891 1 41.25 85 PRO A CA 1
ATOM 645 C C . PRO A 1 85 ? -16.062 11.938 -21.297 1 41.25 85 PRO A C 1
ATOM 647 O O . PRO A 1 85 ? -16.719 12.945 -21.016 1 41.25 85 PRO A O 1
ATOM 650 N N . PRO A 1 86 ? -16.5 11.469 -22.422 1 38.12 86 PRO A N 1
ATOM 651 C CA . PRO A 1 86 ? -17.922 11.531 -22.812 1 38.12 86 PRO A CA 1
ATOM 652 C C . PRO A 1 86 ? -18.844 11.648 -21.609 1 38.12 86 PRO A C 1
ATOM 654 O O . PRO A 1 86 ? -18.516 11.195 -20.516 1 38.12 86 PRO A O 1
ATOM 657 N N . PRO A 1 87 ? -19.812 12.672 -21.719 1 36.59 87 PRO A N 1
ATOM 658 C CA . PRO A 1 87 ? -20.844 12.617 -20.672 1 36.59 87 PRO A CA 1
ATOM 659 C C . PRO A 1 87 ? -21.25 11.188 -20.328 1 36.59 87 PRO A C 1
ATOM 661 O O . PRO A 1 87 ? -21.781 10.469 -21.172 1 36.59 87 PRO A O 1
ATOM 664 N N . THR A 1 88 ? -20.312 10.375 -20.172 1 35.72 88 THR A N 1
ATOM 665 C CA . THR A 1 88 ? -20.828 9.047 -19.875 1 35.72 88 THR A CA 1
ATOM 666 C C . THR A 1 88 ? -22.234 9.141 -19.266 1 35.72 88 THR A C 1
ATOM 668 O O . THR A 1 88 ? -22.516 10.047 -18.5 1 35.72 88 THR A O 1
ATOM 671 N N . GLU A 1 89 ? -23.266 8.602 -19.922 1 36.72 89 GLU A N 1
ATOM 672 C CA . GLU A 1 89 ? -24.609 8.414 -19.391 1 36.72 89 GLU A CA 1
ATOM 673 C C . GLU A 1 89 ? -24.625 8.625 -17.875 1 36.72 89 GLU A C 1
ATOM 675 O O . GLU A 1 89 ? -23.594 8.586 -17.219 1 36.72 89 GLU A O 1
ATOM 680 N N . ARG A 1 90 ? -25.953 8.664 -17.266 1 37.06 90 ARG A N 1
ATOM 681 C CA . ARG A 1 90 ? -26.406 8.703 -15.883 1 37.06 90 ARG A CA 1
ATOM 682 C C . ARG A 1 90 ? -25.516 7.844 -14.992 1 37.06 90 ARG A C 1
ATOM 684 O O . ARG A 1 90 ? -25.891 6.727 -14.625 1 37.06 90 ARG A O 1
ATOM 691 N N . GLN A 1 91 ? -24.375 7.512 -15.352 1 40.62 91 GLN A N 1
ATOM 692 C CA . GLN A 1 91 ? -23.594 6.695 -14.43 1 40.62 91 GLN A CA 1
ATOM 693 C C . GLN A 1 91 ? -23.578 7.297 -13.031 1 40.62 91 GLN A C 1
ATOM 695 O O . GLN A 1 91 ? -23.297 8.484 -12.859 1 40.62 91 GLN A O 1
ATOM 700 N N . GLY A 1 92 ? -24.234 6.93 -12.203 1 45.62 92 GLY A N 1
ATOM 701 C CA . GLY A 1 92 ? -24.672 7.254 -10.852 1 45.62 92 GLY A CA 1
ATOM 702 C C . GLY A 1 92 ? -23.594 7.902 -10.016 1 45.62 92 GLY A C 1
ATOM 703 O O . GLY A 1 92 ? -22.453 7.426 -9.984 1 45.62 92 GLY A O 1
ATOM 704 N N . LYS A 1 93 ? -23.5 9.227 -10.055 1 54.88 93 LYS A N 1
ATOM 705 C CA . LYS A 1 93 ? -22.75 9.992 -9.07 1 54.88 93 LYS A CA 1
ATOM 706 C C . LYS A 1 93 ? -22.484 9.172 -7.809 1 54.88 93 LYS A C 1
ATOM 708 O O . LYS A 1 93 ? -23.391 8.484 -7.316 1 54.88 93 LYS A O 1
ATOM 713 N N . LEU A 1 94 ? -21.125 8.844 -7.59 1 63.03 94 LEU A N 1
ATOM 714 C CA . LEU A 1 94 ? -20.812 8.164 -6.336 1 63.03 94 LEU A CA 1
ATOM 715 C C . LEU A 1 94 ? -21.547 8.812 -5.168 1 63.03 94 LEU A C 1
ATOM 717 O O . LEU A 1 94 ? -21.703 10.039 -5.121 1 63.03 94 LEU A O 1
ATOM 721 N N . SER A 1 95 ? -22.219 8.047 -4.488 1 75.06 95 SER A N 1
ATOM 722 C CA . SER A 1 95 ? -22.812 8.57 -3.256 1 75.06 95 SER A CA 1
ATOM 723 C C . SER A 1 95 ? -21.766 9.32 -2.43 1 75.06 95 SER A C 1
ATOM 725 O O . SER A 1 95 ? -20.562 9.078 -2.559 1 75.06 95 SER A O 1
ATOM 727 N N . ARG A 1 96 ? -22.094 10.43 -1.911 1 82.12 96 ARG A N 1
ATOM 728 C CA . ARG A 1 96 ? -21.234 11.242 -1.058 1 82.12 96 ARG A CA 1
ATOM 729 C C . ARG A 1 96 ? -20.453 10.375 -0.086 1 82.12 96 ARG A C 1
ATOM 731 O O . ARG A 1 96 ? -19.25 10.609 0.135 1 82.12 96 ARG A O 1
ATOM 738 N N . GLU A 1 97 ? -21.062 9.367 0.372 1 82.31 97 GLU A N 1
ATOM 739 C CA . GLU A 1 97 ? -20.422 8.492 1.34 1 82.31 97 GLU A CA 1
ATOM 740 C C . GLU A 1 97 ? -19.266 7.719 0.701 1 82.31 97 GLU A C 1
ATOM 742 O O . GLU A 1 97 ? -18.203 7.551 1.313 1 82.31 97 GLU A O 1
ATOM 747 N N . LYS A 1 98 ? -19.5 7.406 -0.483 1 81.81 98 LYS A N 1
ATOM 748 C CA . LYS A 1 98 ? -18.469 6.652 -1.179 1 81.81 98 LYS A CA 1
ATOM 749 C C . LYS A 1 98 ? -17.297 7.551 -1.556 1 81.81 98 LYS A C 1
ATOM 751 O O . LYS A 1 98 ? -16.141 7.105 -1.559 1 81.81 98 LYS A O 1
ATOM 756 N N . ARG A 1 99 ? -17.547 8.773 -1.846 1 86.25 99 ARG A N 1
ATOM 757 C CA . ARG A 1 99 ? -16.484 9.727 -2.143 1 86.25 99 ARG A CA 1
ATOM 758 C C . ARG A 1 99 ? -15.641 10 -0.904 1 86.25 99 ARG A C 1
ATOM 760 O O . ARG A 1 99 ? -14.414 10.086 -0.989 1 86.25 99 ARG A O 1
ATOM 767 N N . VAL A 1 100 ? -16.297 10.102 0.168 1 87.88 100 VAL A N 1
ATOM 768 C CA . VAL A 1 100 ? -15.594 10.336 1.426 1 87.88 100 VAL A CA 1
ATOM 769 C C . VAL A 1 100 ? -14.68 9.148 1.731 1 87.88 100 VAL A C 1
ATOM 771 O O . VAL A 1 100 ? -13.516 9.336 2.098 1 87.88 100 VAL A O 1
ATOM 774 N N . GLU A 1 101 ? -15.18 8.031 1.465 1 85.19 101 GLU A N 1
ATOM 775 C CA . GLU A 1 101 ? -14.391 6.836 1.735 1 85.19 101 GLU A CA 1
ATOM 776 C C . GLU A 1 101 ? -13.203 6.73 0.789 1 85.19 101 GLU A C 1
ATOM 778 O O . GLU A 1 101 ? -12.117 6.309 1.192 1 85.19 101 GLU A O 1
ATOM 783 N N . ALA A 1 102 ? -13.414 7.094 -0.406 1 85.44 102 ALA A N 1
ATOM 784 C CA . ALA A 1 102 ? -12.336 7.055 -1.392 1 85.44 102 ALA A CA 1
ATOM 785 C C . ALA A 1 102 ? -11.211 8.016 -1.015 1 85.44 102 ALA A C 1
ATOM 787 O O . ALA A 1 102 ? -10.039 7.656 -1.064 1 85.44 102 ALA A O 1
ATOM 788 N N . PHE A 1 103 ? -11.539 9.188 -0.611 1 89.81 103 PHE A N 1
ATOM 789 C CA . PHE A 1 103 ? -10.539 10.172 -0.225 1 89.81 103 PHE A CA 1
ATOM 790 C C . PHE A 1 103 ? -9.844 9.758 1.067 1 89.81 103 PHE A C 1
ATOM 792 O O . PHE A 1 103 ? -8.641 9.969 1.226 1 89.81 103 PHE A O 1
ATOM 799 N N . ASP A 1 104 ? -10.594 9.18 1.955 1 88.69 104 ASP A N 1
ATOM 800 C CA . ASP A 1 104 ? -9.992 8.711 3.197 1 88.69 104 ASP A CA 1
ATOM 801 C C . ASP A 1 104 ? -8.922 7.648 2.922 1 88.69 104 ASP A C 1
ATOM 803 O O . ASP A 1 104 ? -7.816 7.727 3.453 1 88.69 104 ASP A O 1
ATOM 807 N N . ARG A 1 105 ? -9.273 6.812 2.102 1 85.81 105 ARG A N 1
ATOM 808 C CA . ARG A 1 105 ? -8.344 5.73 1.784 1 85.81 105 ARG A CA 1
ATOM 809 C C . ARG A 1 105 ? -7.133 6.258 1.023 1 85.81 105 ARG A C 1
ATOM 811 O O . ARG A 1 105 ? -6.02 5.766 1.202 1 85.81 105 ARG A O 1
ATOM 818 N N . PHE A 1 106 ? -7.363 7.18 0.189 1 90.25 106 PHE A N 1
ATOM 819 C CA . PHE A 1 106 ? -6.27 7.781 -0.568 1 90.25 106 PHE A CA 1
ATOM 820 C C . PHE A 1 106 ? -5.297 8.5 0.361 1 90.25 106 PHE A C 1
ATOM 822 O O . PHE A 1 106 ? -4.09 8.258 0.303 1 90.25 106 PHE A O 1
ATOM 829 N N . ILE A 1 107 ? -5.812 9.305 1.19 1 92.62 107 ILE A N 1
ATOM 830 C CA . ILE A 1 107 ? -4.996 10.062 2.133 1 92.62 107 ILE A CA 1
ATOM 831 C C . ILE A 1 107 ? -4.285 9.102 3.084 1 92.62 107 ILE A C 1
ATOM 833 O O . ILE A 1 107 ? -3.107 9.289 3.398 1 92.62 107 ILE A O 1
ATOM 837 N N . LEU A 1 108 ? -4.98 8.133 3.469 1 91.25 108 LEU A N 1
ATOM 838 C CA . LEU A 1 108 ? -4.406 7.141 4.375 1 91.25 108 LEU A CA 1
ATOM 839 C C . LEU A 1 108 ? -3.242 6.41 3.715 1 91.25 108 LEU A C 1
ATOM 841 O O . LEU A 1 108 ? -2.205 6.188 4.344 1 91.25 108 LEU A O 1
ATOM 845 N N . SER A 1 109 ? -3.43 6.07 2.502 1 89.19 109 SER A N 1
ATOM 846 C CA . SER A 1 109 ? -2.379 5.367 1.77 1 89.19 109 SER A CA 1
ATOM 847 C C . SER A 1 109 ? -1.138 6.242 1.612 1 89.19 109 SER A C 1
ATOM 849 O O . SER A 1 109 ? -0.011 5.758 1.738 1 89.19 109 SER A O 1
ATOM 851 N N . LEU A 1 110 ? -1.315 7.465 1.34 1 92.25 110 LEU A N 1
ATOM 852 C CA . LEU A 1 110 ? -0.202 8.398 1.224 1 92.25 110 LEU A CA 1
ATOM 853 C C . LEU A 1 110 ? 0.51 8.57 2.562 1 92.25 110 LEU A C 1
ATOM 855 O O . LEU A 1 110 ? 1.741 8.602 2.615 1 92.25 110 LEU A O 1
ATOM 859 N N . SER A 1 111 ? -0.284 8.633 3.586 1 92.88 111 SER A N 1
ATOM 860 C CA . SER A 1 111 ? 0.284 8.797 4.922 1 92.88 111 SER A CA 1
ATOM 861 C C . SER A 1 111 ? 1.093 7.574 5.332 1 92.88 111 SER A C 1
ATOM 863 O O . SER A 1 111 ? 2.193 7.699 5.871 1 92.88 111 SER A O 1
ATOM 865 N N . ASP A 1 112 ? 0.579 6.422 5.078 1 91 112 ASP A N 1
ATOM 866 C CA . ASP A 1 112 ? 1.291 5.191 5.402 1 91 112 ASP A CA 1
ATOM 867 C C . ASP A 1 112 ? 2.604 5.094 4.629 1 91 112 ASP A C 1
ATOM 869 O O . ASP A 1 112 ? 3.621 4.66 5.176 1 91 112 ASP A O 1
ATOM 873 N N . GLN A 1 113 ? 2.535 5.465 3.416 1 89.81 113 GLN A N 1
ATOM 874 C CA . GLN A 1 113 ? 3.74 5.453 2.594 1 89.81 113 GLN A CA 1
ATOM 875 C C . GLN A 1 113 ? 4.773 6.445 3.117 1 89.81 113 GLN A C 1
ATOM 877 O O . GLN A 1 113 ? 5.965 6.137 3.176 1 89.81 113 GLN A O 1
ATOM 882 N N . GLN A 1 114 ? 4.316 7.566 3.469 1 92.25 114 GLN A N 1
ATOM 883 C CA . GLN A 1 114 ? 5.227 8.594 3.969 1 92.25 114 GLN A CA 1
ATOM 884 C C . GLN A 1 114 ? 5.77 8.227 5.348 1 92.25 114 GLN A C 1
ATOM 886 O O . GLN A 1 114 ? 6.891 8.594 5.699 1 92.25 114 GLN A O 1
ATOM 891 N N . LEU A 1 115 ? 4.949 7.578 6.086 1 93.5 115 LEU A N 1
ATOM 892 C CA . LEU A 1 115 ? 5.449 7.074 7.359 1 93.5 115 LEU A CA 1
ATOM 893 C C . LEU A 1 115 ? 6.594 6.086 7.145 1 93.5 115 LEU A C 1
ATOM 895 O O . LEU A 1 115 ? 7.633 6.18 7.805 1 93.5 115 LEU A O 1
ATOM 899 N N . ALA A 1 116 ? 6.434 5.234 6.211 1 91.19 116 ALA A N 1
ATOM 900 C CA . ALA A 1 116 ? 7.461 4.246 5.895 1 91.19 116 ALA A CA 1
ATOM 901 C C . ALA A 1 116 ? 8.711 4.91 5.32 1 91.19 116 ALA A C 1
ATOM 903 O O . ALA A 1 116 ? 9.82 4.66 5.781 1 91.19 116 ALA A O 1
ATOM 904 N N . THR A 1 117 ? 8.539 5.785 4.348 1 92 117 THR A N 1
ATOM 905 C CA . THR A 1 117 ? 9.664 6.438 3.697 1 92 117 THR A CA 1
ATOM 906 C C . THR A 1 117 ? 10.367 7.391 4.66 1 92 117 THR A C 1
ATOM 908 O O . THR A 1 117 ? 11.594 7.504 4.645 1 92 117 THR A O 1
ATOM 911 N N . GLY A 1 118 ? 9.555 8.078 5.477 1 94.25 118 GLY A N 1
ATOM 912 C CA . GLY A 1 118 ? 10.148 8.961 6.465 1 94.25 118 GLY A CA 1
ATOM 913 C C . GLY A 1 118 ? 11 8.227 7.484 1 94.25 118 GLY A C 1
ATOM 914 O O . GLY A 1 118 ? 12.125 8.641 7.773 1 94.25 118 GLY A O 1
ATOM 915 N N . LEU A 1 119 ? 10.492 7.148 7.965 1 94.94 119 LEU A N 1
ATOM 916 C CA . LEU A 1 119 ? 11.266 6.34 8.898 1 94.94 119 LEU A CA 1
ATOM 917 C C . LEU A 1 119 ? 12.516 5.785 8.219 1 94.94 119 LEU A C 1
ATOM 919 O O . LEU A 1 119 ? 13.602 5.785 8.812 1 94.94 119 LEU A O 1
ATOM 923 N N . ALA A 1 120 ? 12.336 5.402 7.023 1 93.31 120 ALA A N 1
ATOM 924 C CA . ALA A 1 120 ? 13.453 4.809 6.289 1 93.31 120 ALA A CA 1
ATOM 925 C C . ALA A 1 120 ? 14.586 5.812 6.109 1 93.31 120 ALA A C 1
ATOM 927 O O . ALA A 1 120 ? 15.758 5.484 6.328 1 93.31 120 ALA A O 1
ATOM 928 N N . ILE A 1 121 ? 14.273 7.02 5.73 1 94.5 121 ILE A N 1
ATOM 929 C CA . ILE A 1 121 ? 15.312 8.008 5.453 1 94.5 121 ILE A CA 1
ATOM 930 C C . ILE A 1 121 ? 16.016 8.398 6.754 1 94.5 121 ILE A C 1
ATOM 932 O O . ILE A 1 121 ? 17.234 8.617 6.77 1 94.5 121 ILE A O 1
ATOM 936 N N . LEU A 1 122 ? 15.281 8.477 7.863 1 95.88 122 LEU A N 1
ATOM 937 C CA . LEU A 1 122 ? 15.883 8.836 9.141 1 95.88 122 LEU A CA 1
ATOM 938 C C . LEU A 1 122 ? 16.766 7.703 9.664 1 95.88 122 LEU A C 1
ATOM 940 O O . LEU A 1 122 ? 17.891 7.945 10.109 1 95.88 122 LEU A O 1
ATOM 944 N N . ILE A 1 123 ? 16.312 6.492 9.555 1 93.94 123 ILE A N 1
ATOM 945 C CA . ILE A 1 123 ? 17.094 5.348 10 1 93.94 123 ILE A CA 1
ATOM 946 C C . ILE A 1 123 ? 18.359 5.215 9.148 1 93.94 123 ILE A C 1
ATOM 948 O O . ILE A 1 123 ? 19.438 4.945 9.664 1 93.94 123 ILE A O 1
ATOM 952 N N . ALA A 1 124 ? 18.188 5.434 7.898 1 92.06 124 ALA A N 1
ATOM 953 C CA . ALA A 1 124 ? 19.328 5.371 6.996 1 92.06 124 ALA A CA 1
ATOM 954 C C . ALA A 1 124 ? 20.359 6.453 7.332 1 92.06 124 ALA A C 1
ATOM 956 O O . ALA A 1 124 ? 21.562 6.203 7.316 1 92.06 124 ALA A O 1
ATOM 957 N N . ALA A 1 125 ? 19.891 7.645 7.574 1 93.62 125 ALA A N 1
ATOM 958 C CA . ALA A 1 125 ? 20.781 8.742 7.918 1 93.62 125 ALA A CA 1
ATOM 959 C C . ALA A 1 125 ? 21.531 8.453 9.219 1 93.62 125 ALA A C 1
ATOM 961 O O . ALA A 1 125 ? 22.75 8.68 9.305 1 93.62 125 ALA A O 1
ATOM 962 N N . ILE A 1 126 ? 20.906 7.914 10.172 1 93 126 ILE A N 1
ATOM 963 C CA . ILE A 1 126 ? 21.5 7.629 11.469 1 93 126 ILE A CA 1
ATOM 964 C C . ILE A 1 126 ? 22.453 6.445 11.344 1 93 126 ILE A C 1
ATOM 966 O O . ILE A 1 126 ? 23.547 6.465 11.914 1 93 126 ILE A O 1
ATOM 970 N N . ALA A 1 127 ? 22.109 5.492 10.578 1 89.56 127 ALA A N 1
ATOM 971 C CA . ALA A 1 127 ? 22.938 4.301 10.398 1 89.56 127 ALA A CA 1
ATOM 972 C C . ALA A 1 127 ? 24.203 4.625 9.625 1 89.56 127 ALA A C 1
ATOM 974 O O . ALA A 1 127 ? 25.219 3.936 9.766 1 89.56 127 ALA A O 1
ATOM 975 N N . ASN A 1 128 ? 24.188 5.703 8.828 1 90.25 128 ASN A N 1
ATOM 976 C CA . ASN A 1 128 ? 25.328 6.043 7.996 1 90.25 128 ASN A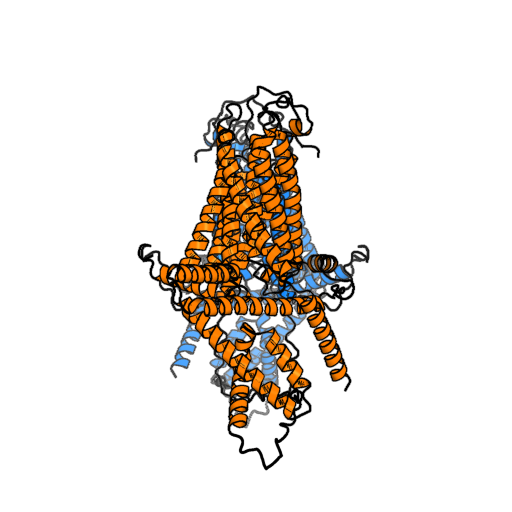 CA 1
ATOM 977 C C . ASN A 1 128 ? 26.016 7.324 8.469 1 90.25 128 ASN A C 1
ATOM 979 O O . ASN A 1 128 ? 26.609 8.047 7.676 1 90.25 128 ASN A O 1
ATOM 983 N N . GLN A 1 129 ? 25.906 7.594 9.711 1 90.81 129 GLN A N 1
ATOM 984 C CA . GLN A 1 129 ? 26.531 8.789 10.273 1 90.81 129 GLN A CA 1
ATOM 985 C C . GLN A 1 129 ? 28.047 8.758 10.109 1 90.81 129 GLN A C 1
ATOM 987 O O . GLN A 1 129 ? 28.688 9.805 10.086 1 90.81 129 GLN A O 1
ATOM 992 N N . CYS A 1 130 ? 28.641 7.562 9.891 1 87.69 130 CYS A N 1
ATOM 993 C CA . CYS A 1 130 ? 30.078 7.422 9.781 1 87.69 130 CYS A CA 1
ATOM 994 C C . CYS A 1 130 ?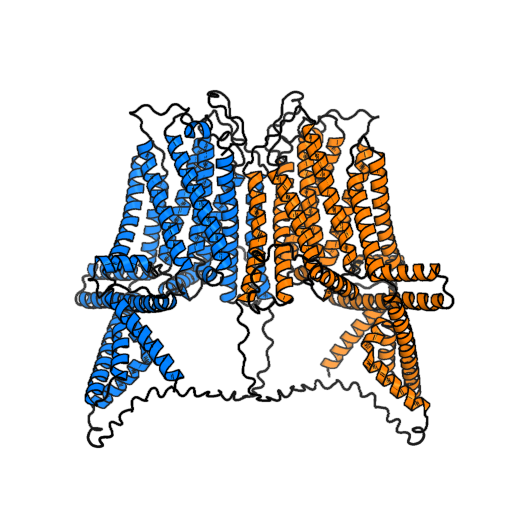 30.562 7.742 8.367 1 87.69 130 CYS A C 1
ATOM 996 O O . CYS A 1 130 ? 31.75 7.922 8.133 1 87.69 130 CYS A O 1
ATOM 998 N N . THR A 1 131 ? 29.656 7.895 7.469 1 85.12 131 THR A N 1
ATOM 999 C CA . THR A 1 131 ? 30.078 8.102 6.09 1 85.12 131 THR A CA 1
ATOM 1000 C C . THR A 1 131 ? 29.406 9.336 5.496 1 85.12 131 THR A C 1
ATOM 1002 O O . THR A 1 131 ? 29.938 9.953 4.57 1 85.12 131 THR A O 1
ATOM 1005 N N . LEU A 1 132 ? 28.297 9.758 6.023 1 89.38 132 LEU A N 1
ATOM 1006 C CA . LEU A 1 132 ? 27.531 10.875 5.465 1 89.38 132 LEU A CA 1
ATOM 1007 C C . LEU A 1 132 ? 28.188 12.203 5.824 1 89.38 132 LEU A C 1
ATOM 1009 O O . LEU A 1 132 ? 28.656 12.391 6.957 1 89.38 132 LEU A O 1
ATOM 1013 N N . SER A 1 133 ? 28.266 13.047 4.84 1 90.19 133 SER A N 1
ATOM 1014 C CA . SER A 1 133 ? 28.734 14.406 5.086 1 90.19 133 SER A CA 1
ATOM 1015 C C . SER A 1 133 ? 27.625 15.266 5.695 1 90.19 133 SER A C 1
ATOM 1017 O O . SER A 1 133 ? 26.453 14.945 5.574 1 90.19 133 SER A O 1
ATOM 1019 N N . PRO A 1 134 ? 27.953 16.328 6.387 1 90.38 134 PRO A N 1
ATOM 1020 C CA . PRO A 1 134 ? 26.953 17.203 7.016 1 90.38 134 PRO A CA 1
ATOM 1021 C C . PRO A 1 134 ? 25.938 17.75 6.016 1 90.38 134 PRO A C 1
ATOM 1023 O O . PRO A 1 134 ? 24.734 17.734 6.281 1 90.38 134 PRO A O 1
ATOM 1026 N N . PRO A 1 135 ? 26.312 18.203 4.832 1 90.38 135 PRO A N 1
ATOM 1027 C CA . PRO A 1 135 ? 25.281 18.672 3.889 1 90.38 135 PRO A CA 1
ATOM 1028 C C . PRO A 1 135 ? 24.312 17.562 3.488 1 90.38 135 PRO A C 1
ATOM 1030 O O . PRO A 1 135 ? 23.109 17.828 3.32 1 90.38 135 PRO A O 1
ATOM 1033 N N . GLU A 1 136 ? 24.75 16.391 3.314 1 92.19 136 GLU A N 1
ATOM 1034 C CA . GLU A 1 136 ? 23.859 15.266 2.992 1 92.19 136 GLU A CA 1
ATOM 1035 C C . GLU A 1 136 ? 22.891 14.984 4.133 1 92.19 136 GLU A C 1
ATOM 1037 O O . GLU A 1 136 ? 21.719 14.703 3.9 1 92.19 136 GLU A O 1
ATOM 1042 N N . PHE A 1 137 ? 23.453 15.031 5.262 1 93.06 137 PHE A N 1
ATOM 1043 C CA . PHE A 1 137 ? 22.625 14.789 6.434 1 93.06 137 PHE A CA 1
ATOM 1044 C C . PHE A 1 137 ? 21.531 15.844 6.555 1 93.06 137 PHE A C 1
ATOM 1046 O O . PHE A 1 137 ? 20.406 15.531 6.918 1 93.06 137 PHE A O 1
ATOM 1053 N N . ARG A 1 138 ? 21.875 17.047 6.211 1 92.25 138 ARG A N 1
ATOM 1054 C CA . ARG A 1 138 ? 20.891 18.125 6.215 1 92.25 138 ARG A CA 1
ATOM 1055 C C . ARG A 1 138 ? 19.766 17.859 5.207 1 92.25 138 ARG A C 1
ATOM 1057 O O . ARG A 1 138 ? 18.609 18.141 5.477 1 92.25 138 ARG A O 1
ATOM 1064 N N . ILE A 1 139 ? 20.094 17.359 4.148 1 93.19 139 ILE A N 1
ATOM 1065 C CA . ILE A 1 139 ? 19.094 17.062 3.123 1 93.19 139 ILE A CA 1
ATOM 1066 C C . ILE A 1 139 ? 18.172 15.953 3.615 1 93.19 139 ILE A C 1
ATOM 1068 O O . ILE A 1 139 ? 16.953 16.047 3.465 1 93.19 139 ILE A O 1
ATOM 1072 N N . ALA A 1 140 ? 18.797 14.906 4.148 1 94.75 140 ALA A N 1
ATOM 1073 C CA . ALA A 1 140 ? 17.984 13.828 4.699 1 94.75 140 ALA A CA 1
ATOM 1074 C C . ALA A 1 140 ? 17 14.352 5.746 1 94.75 140 ALA A C 1
ATOM 1076 O O . ALA A 1 140 ? 15.836 13.945 5.777 1 94.75 140 ALA A O 1
ATOM 1077 N N . PHE A 1 141 ? 17.469 15.242 6.566 1 92.69 141 PHE A N 1
ATOM 1078 C CA . PHE A 1 141 ? 16.641 15.859 7.594 1 92.69 141 PHE A CA 1
ATOM 1079 C C . PHE A 1 141 ? 15.492 16.641 6.961 1 92.69 141 PHE A C 1
ATOM 1081 O O . PHE A 1 141 ? 14.344 16.547 7.402 1 92.69 141 PHE A O 1
ATOM 1088 N N . SER A 1 142 ? 15.82 17.406 5.953 1 93 142 SER A N 1
ATOM 1089 C CA . SER A 1 142 ? 14.805 18.219 5.285 1 93 142 SER A CA 1
ATOM 1090 C C . SER A 1 142 ? 13.766 17.328 4.598 1 93 142 SER A C 1
ATOM 1092 O O . SER A 1 142 ? 12.586 17.688 4.531 1 93 142 SER A O 1
ATOM 1094 N N . LEU A 1 143 ? 14.156 16.203 4.094 1 95.19 143 LEU A N 1
ATOM 1095 C CA . LEU A 1 143 ? 13.219 15.281 3.463 1 95.19 143 LEU A CA 1
ATOM 1096 C C . LEU A 1 143 ? 12.25 14.703 4.492 1 95.19 143 LEU A C 1
ATOM 1098 O O . LEU A 1 143 ? 11.062 14.562 4.219 1 95.19 143 LEU A O 1
ATOM 1102 N N . ALA A 1 144 ? 12.773 14.406 5.625 1 94.94 144 ALA A N 1
ATOM 1103 C CA . ALA A 1 144 ? 11.945 13.852 6.691 1 94.94 144 ALA A CA 1
ATOM 1104 C C . ALA A 1 144 ? 10.875 14.852 7.125 1 94.94 144 ALA A C 1
ATOM 1106 O O . ALA A 1 144 ? 9.805 14.453 7.605 1 94.94 144 ALA A O 1
ATOM 1107 N N . TRP A 1 145 ? 11.109 16.109 6.922 1 93.44 145 TRP A N 1
ATOM 1108 C CA . TRP A 1 145 ? 10.133 17.141 7.25 1 93.44 145 TRP A CA 1
ATOM 1109 C C . TRP A 1 145 ? 8.844 16.953 6.465 1 93.44 145 TRP A C 1
ATOM 1111 O O . TRP A 1 145 ? 7.754 17.219 6.977 1 93.44 145 TRP A O 1
ATOM 1121 N N . PHE A 1 146 ? 8.938 16.484 5.297 1 95 146 PHE A N 1
ATOM 1122 C CA . PHE A 1 146 ? 7.746 16.281 4.477 1 95 146 PHE A CA 1
ATOM 1123 C C . PHE A 1 146 ? 6.859 15.195 5.062 1 95 146 PHE A C 1
ATOM 1125 O O . PHE A 1 146 ? 5.633 15.242 4.93 1 95 146 PHE A O 1
ATOM 1132 N N . SER A 1 147 ? 7.484 14.258 5.695 1 94.75 147 SER A N 1
ATOM 1133 C CA . SER A 1 147 ? 6.699 13.227 6.371 1 94.75 147 SER A CA 1
ATOM 1134 C C . SER A 1 147 ? 5.898 13.812 7.527 1 94.75 147 SER A C 1
ATOM 1136 O O . SER A 1 147 ? 4.738 13.445 7.734 1 94.75 147 SER A O 1
ATOM 1138 N N . THR A 1 148 ? 6.453 14.734 8.227 1 93.19 148 THR A N 1
ATOM 1139 C CA . THR A 1 148 ? 5.734 15.414 9.297 1 93.19 148 THR A CA 1
ATOM 1140 C C . THR A 1 148 ? 4.539 16.188 8.734 1 93.19 148 THR A C 1
ATOM 1142 O O . THR A 1 148 ? 3.463 16.188 9.336 1 93.19 148 THR A O 1
ATOM 1145 N N . THR A 1 149 ? 4.773 16.797 7.625 1 93.19 149 THR A N 1
ATOM 1146 C CA . THR A 1 149 ? 3.705 17.531 6.965 1 93.19 149 THR A CA 1
ATOM 1147 C C . THR A 1 149 ? 2.537 16.609 6.625 1 93.19 149 THR A C 1
ATOM 1149 O O . THR A 1 149 ? 1.382 16.938 6.906 1 93.19 149 THR A O 1
ATOM 1152 N N . THR A 1 150 ? 2.869 15.484 6.168 1 94.56 150 THR A N 1
ATOM 1153 C CA . THR A 1 150 ? 1.85 14.516 5.777 1 94.56 150 THR A CA 1
ATOM 1154 C C . THR A 1 150 ? 1.131 13.961 7.004 1 94.56 150 THR A C 1
ATOM 1156 O O . THR A 1 150 ? -0.096 13.852 7.012 1 94.56 150 THR A O 1
ATOM 1159 N N . HIS A 1 151 ? 1.879 13.68 8.023 1 93.81 151 HIS A N 1
ATOM 1160 C CA . HIS A 1 151 ? 1.287 13.133 9.242 1 93.81 151 HIS A CA 1
ATOM 1161 C C . HIS A 1 151 ? 0.304 14.117 9.867 1 93.81 151 HIS A C 1
ATOM 1163 O O . HIS A 1 151 ? -0.817 13.742 10.219 1 93.81 151 HIS A O 1
ATOM 1169 N N . LEU A 1 152 ? 0.697 15.266 9.914 1 91.81 152 LEU A N 1
ATOM 1170 C CA . LEU A 1 152 ? -0.144 16.281 10.547 1 91.81 152 LEU A CA 1
ATOM 1171 C C . LEU A 1 152 ? -1.4 16.531 9.719 1 91.81 152 LEU A C 1
ATOM 1173 O O . LEU A 1 152 ? -2.494 16.672 10.273 1 91.81 152 LEU A O 1
ATOM 1177 N N . ALA A 1 153 ? -1.243 16.578 8.445 1 92.38 153 ALA A N 1
ATOM 1178 C CA . ALA A 1 153 ? -2.4 16.734 7.57 1 92.38 153 ALA A CA 1
ATOM 1179 C C . ALA A 1 153 ? -3.357 15.562 7.699 1 92.38 153 ALA A C 1
ATOM 1181 O O . ALA A 1 153 ? -4.578 15.742 7.699 1 92.38 153 ALA A O 1
ATOM 1182 N N . THR A 1 154 ? -2.82 14.438 7.848 1 92.25 154 THR A N 1
ATOM 1183 C CA . THR A 1 154 ? -3.621 13.219 7.957 1 92.25 154 THR A CA 1
ATOM 1184 C C . THR A 1 154 ? -4.371 13.188 9.281 1 92.25 154 THR A C 1
ATOM 1186 O O . THR A 1 154 ? -5.559 12.867 9.32 1 92.25 154 THR A O 1
ATOM 1189 N N . LEU A 1 155 ? -3.713 13.5 10.328 1 89.62 155 LEU A N 1
ATOM 1190 C CA . LEU A 1 155 ? -4.332 13.492 11.648 1 89.62 155 LEU A CA 1
ATOM 1191 C C . LEU A 1 155 ? -5.484 14.484 11.719 1 89.62 155 LEU A C 1
ATOM 1193 O O . LEU A 1 155 ? -6.488 14.234 12.391 1 89.62 155 LEU A O 1
ATOM 1197 N N . ASP A 1 156 ? -5.363 15.508 10.945 1 86.12 156 ASP A N 1
ATOM 1198 C CA . ASP A 1 156 ? -6.406 16.531 10.938 1 86.12 156 ASP A CA 1
ATOM 1199 C C . ASP A 1 156 ? -7.59 16.094 10.07 1 86.12 156 ASP A C 1
ATOM 1201 O O . ASP A 1 156 ? -8.742 16.344 10.43 1 86.12 156 ASP A O 1
ATOM 1205 N N . SER A 1 157 ? -7.332 15.445 9.062 1 88 157 SER A N 1
ATOM 1206 C CA . SER A 1 157 ? -8.367 15.18 8.07 1 88 157 SER A CA 1
ATOM 1207 C C . SER A 1 157 ? -9.062 13.844 8.344 1 88 157 SER A C 1
ATOM 1209 O O . SER A 1 157 ? -10.203 13.633 7.922 1 88 157 SER A O 1
ATOM 1211 N N . LEU A 1 158 ? -8.43 12.914 9.039 1 89.62 158 LEU A N 1
ATOM 1212 C CA . LEU A 1 158 ? -8.992 11.578 9.18 1 89.62 158 LEU A CA 1
ATOM 1213 C C . LEU A 1 158 ? -9.352 11.289 10.633 1 89.62 158 LEU A C 1
ATOM 1215 O O . LEU A 1 158 ? -9.164 10.164 11.109 1 89.62 158 LEU A O 1
ATOM 1219 N N . ARG A 1 159 ? -9.883 12.141 11.234 1 84.38 159 ARG A N 1
ATOM 1220 C CA . ARG A 1 159 ? -10.242 11.969 12.641 1 84.38 159 ARG A CA 1
ATOM 1221 C C . ARG A 1 159 ? -11.367 10.945 12.797 1 84.38 159 ARG A C 1
ATOM 1223 O O . ARG A 1 159 ? -11.305 10.078 13.672 1 84.38 159 ARG A O 1
ATOM 1230 N N . GLN A 1 160 ? -12.344 11.117 11.984 1 82.31 160 GLN A N 1
ATOM 1231 C CA . GLN A 1 160 ? -13.477 10.203 12.055 1 82.31 160 GLN A CA 1
ATOM 1232 C C . GLN A 1 160 ? -13.055 8.773 11.742 1 82.31 160 GLN A C 1
ATOM 1234 O O . GLN A 1 160 ? -13.508 7.828 12.391 1 82.31 160 GLN A O 1
ATOM 1239 N N . TYR A 1 161 ? -12.242 8.648 10.852 1 85.62 161 TYR A N 1
ATOM 1240 C CA . TYR A 1 161 ? -11.719 7.324 10.516 1 85.62 161 TYR A CA 1
ATOM 1241 C C . TYR A 1 161 ? -10.984 6.711 11.703 1 85.62 161 TYR A C 1
ATOM 1243 O O . TYR A 1 161 ? -11.164 5.531 12.008 1 85.62 161 TYR A O 1
ATOM 1251 N N . PHE A 1 162 ? -10.188 7.508 12.336 1 86.88 162 PHE A N 1
ATOM 1252 C CA . PHE A 1 162 ? -9.344 7.016 13.422 1 86.88 162 PHE A CA 1
ATOM 1253 C C . PHE A 1 162 ? -10.18 6.68 14.648 1 86.88 162 PHE A C 1
ATOM 1255 O O . PHE A 1 162 ? -9.789 5.848 15.461 1 86.88 162 PHE A O 1
ATOM 1262 N N . THR A 1 163 ? -11.312 7.27 14.727 1 78.12 163 THR A N 1
ATOM 1263 C CA . THR A 1 163 ? -12.195 6.938 15.836 1 78.12 163 THR A CA 1
ATOM 1264 C C . THR A 1 163 ? -12.875 5.594 15.602 1 78.12 163 THR A C 1
ATOM 1266 O O . THR A 1 163 ? -13.164 4.859 16.547 1 78.12 163 THR A O 1
ATOM 1269 N N . LYS A 1 164 ? -13.133 5.375 14.352 1 78.38 164 LYS A N 1
ATOM 1270 C CA . LYS A 1 164 ? -13.781 4.117 13.984 1 78.38 164 LYS A CA 1
ATOM 1271 C C . LYS A 1 164 ? -12.789 2.955 14.039 1 78.38 164 LYS A C 1
ATOM 1273 O O . LYS A 1 164 ? -13.172 1.824 14.344 1 78.38 164 LYS A O 1
ATOM 1278 N N . HIS A 1 165 ? -11.531 3.307 13.75 1 86.19 165 HIS A N 1
ATOM 1279 C CA . HIS A 1 165 ? -10.5 2.275 13.695 1 86.19 165 HIS A CA 1
ATOM 1280 C C . HIS A 1 165 ? -9.438 2.504 14.766 1 86.19 165 HIS A C 1
ATOM 1282 O O . HIS A 1 165 ? -8.297 2.852 14.445 1 86.19 165 HIS A O 1
ATOM 1288 N N . LYS A 1 166 ? -9.648 2.059 15.961 1 82.81 166 LYS A N 1
ATOM 1289 C CA . LYS A 1 166 ? -8.82 2.418 17.109 1 82.81 166 LYS A CA 1
ATOM 1290 C C . LYS A 1 166 ? -7.492 1.664 17.078 1 82.81 166 LYS A C 1
ATOM 1292 O O . LYS A 1 166 ? -6.438 2.238 17.375 1 82.81 166 LYS A O 1
ATOM 1297 N N . THR A 1 167 ? -7.523 0.4 16.781 1 82.38 167 THR A N 1
ATOM 1298 C CA . THR A 1 167 ? -6.305 -0.4 16.797 1 82.38 167 THR A CA 1
ATOM 1299 C C . THR A 1 167 ? -5.328 0.078 15.727 1 82.38 167 THR A C 1
ATOM 1301 O O . THR A 1 167 ? -4.137 0.236 15.992 1 82.38 167 THR A O 1
ATOM 1304 N N . LEU A 1 168 ? -5.871 0.317 14.562 1 87.88 168 LEU A N 1
ATOM 1305 C CA . LEU A 1 168 ? -5.02 0.779 13.469 1 87.88 168 LEU A CA 1
ATOM 1306 C C . LEU A 1 168 ? -4.5 2.188 13.742 1 87.88 168 LEU A C 1
ATOM 1308 O O . LEU A 1 168 ? -3.375 2.521 13.367 1 87.88 168 LEU A O 1
ATOM 1312 N N . ARG A 1 169 ? -5.289 2.955 14.367 1 88.94 169 ARG A N 1
ATOM 1313 C CA . ARG A 1 169 ? -4.859 4.285 14.789 1 88.94 169 ARG A CA 1
ATOM 1314 C C . ARG A 1 169 ? -3.639 4.199 15.703 1 88.94 169 ARG A C 1
ATOM 1316 O O . ARG A 1 169 ? -2.658 4.922 15.508 1 88.94 169 ARG A O 1
ATOM 1323 N N . ASN A 1 170 ? -3.697 3.285 16.641 1 87.75 170 ASN A N 1
ATOM 1324 C CA . ASN A 1 170 ? -2.613 3.162 17.609 1 87.75 170 ASN A CA 1
ATOM 1325 C C . ASN A 1 170 ? -1.313 2.721 16.938 1 87.75 170 ASN A C 1
ATOM 1327 O O . ASN A 1 170 ? -0.232 3.176 17.312 1 87.75 170 ASN A O 1
ATOM 1331 N N . VAL A 1 171 ? -1.391 1.934 15.977 1 89.19 171 VAL A N 1
ATOM 1332 C CA . VAL A 1 171 ? -0.2 1.469 15.273 1 89.19 171 VAL A CA 1
ATOM 1333 C C . VAL A 1 171 ? 0.428 2.627 14.5 1 89.19 171 VAL A C 1
ATOM 1335 O O . VAL A 1 171 ? 1.646 2.82 14.539 1 89.19 171 VAL A O 1
ATOM 1338 N N . ARG A 1 172 ? -0.372 3.389 13.797 1 91.5 172 ARG A N 1
ATOM 1339 C CA . ARG A 1 172 ? 0.12 4.52 13.016 1 91.5 172 ARG A CA 1
ATOM 1340 C C . ARG A 1 172 ? 0.671 5.613 13.922 1 91.5 172 ARG A C 1
ATOM 1342 O O . ARG A 1 172 ? 1.698 6.223 13.617 1 91.5 172 ARG A O 1
ATOM 1349 N N . VAL A 1 173 ? -0.038 5.773 15.086 1 90.5 173 VAL A N 1
ATOM 1350 C CA . VAL A 1 173 ? 0.422 6.781 16.031 1 90.5 173 VAL A CA 1
ATOM 1351 C C . VAL A 1 173 ? 1.757 6.352 16.641 1 90.5 173 VAL A C 1
ATOM 1353 O O . VAL A 1 173 ? 2.652 7.18 16.828 1 90.5 173 VAL A O 1
ATOM 1356 N N . PHE A 1 174 ? 1.891 5.094 16.922 1 90.81 174 PHE A N 1
ATOM 1357 C CA . PHE A 1 174 ? 3.17 4.59 17.406 1 90.81 174 PHE A CA 1
ATOM 1358 C C . PHE A 1 174 ? 4.273 4.848 16.391 1 90.81 174 PHE A C 1
ATOM 1360 O O . PHE A 1 174 ? 5.383 5.25 16.75 1 90.81 174 PHE A O 1
ATOM 1367 N N . GLY A 1 175 ? 3.926 4.605 15.164 1 93.25 175 GLY A N 1
ATOM 1368 C CA . GLY A 1 175 ? 4.883 4.906 14.109 1 93.25 175 GLY A CA 1
ATOM 1369 C C . GLY A 1 175 ? 5.227 6.383 14.016 1 93.25 175 GLY A C 1
ATOM 1370 O O . GLY A 1 175 ? 6.395 6.742 13.852 1 93.25 175 GLY A O 1
ATOM 1371 N N . MET A 1 176 ? 4.285 7.23 14.156 1 93.5 176 MET A N 1
ATOM 1372 C CA . MET A 1 176 ? 4.496 8.672 14.086 1 93.5 176 MET A CA 1
ATOM 1373 C C . MET A 1 176 ? 5.328 9.156 15.266 1 93.5 176 MET A C 1
ATOM 1375 O O . MET A 1 176 ? 6.168 10.047 15.117 1 93.5 176 MET A O 1
ATOM 1379 N N . LEU A 1 177 ? 5.094 8.516 16.406 1 91.56 177 LEU A N 1
ATOM 1380 C CA . LEU A 1 177 ? 5.867 8.898 17.578 1 91.56 177 LEU A CA 1
ATOM 1381 C C . LEU A 1 177 ? 7.32 8.453 17.453 1 91.56 177 LEU A C 1
ATOM 1383 O O . LEU A 1 177 ? 8.234 9.188 17.812 1 91.56 177 LEU A O 1
ATOM 1387 N N . THR A 1 178 ? 7.477 7.285 16.953 1 93.56 178 THR A N 1
ATOM 1388 C CA . THR A 1 178 ? 8.836 6.824 16.672 1 93.56 178 THR A CA 1
ATOM 1389 C C . THR A 1 178 ? 9.531 7.754 15.68 1 93.56 178 THR A C 1
ATOM 1391 O O . THR A 1 178 ? 10.695 8.117 15.875 1 93.56 178 THR A O 1
ATOM 1394 N N . PHE A 1 179 ? 8.82 8.117 14.695 1 95.62 179 PHE A N 1
ATOM 1395 C CA . PHE A 1 179 ? 9.328 9.062 13.711 1 95.62 179 PHE A CA 1
ATOM 1396 C C . PHE A 1 179 ? 9.734 10.375 14.375 1 95.62 179 PHE A C 1
ATOM 1398 O O . PHE A 1 179 ? 10.805 10.914 14.094 1 95.62 179 PHE A O 1
ATOM 1405 N N . MET A 1 180 ? 8.906 10.852 15.273 1 92.5 180 MET A N 1
ATOM 1406 C CA . MET A 1 180 ? 9.156 12.117 15.945 1 92.5 180 MET A CA 1
ATOM 1407 C C . MET A 1 180 ? 10.43 12.039 16.797 1 92.5 180 MET A C 1
ATOM 1409 O O . MET A 1 180 ? 11.242 12.961 16.781 1 92.5 180 MET A O 1
ATOM 1413 N N . VAL A 1 181 ? 10.625 10.969 17.438 1 92.25 181 VAL A N 1
ATOM 1414 C CA . VAL A 1 181 ? 11.797 10.789 18.281 1 92.25 181 VAL A CA 1
ATOM 1415 C C . VAL A 1 181 ? 13.062 10.781 17.422 1 92.25 181 VAL A C 1
ATOM 1417 O O . VAL A 1 181 ? 14.047 11.453 17.734 1 92.25 181 VAL A O 1
ATOM 1420 N N . LEU A 1 182 ? 12.992 10.055 16.344 1 95.81 182 LEU A N 1
ATOM 1421 C CA . LEU A 1 182 ? 14.141 10 15.438 1 95.81 182 LEU A CA 1
ATOM 1422 C C . LEU A 1 182 ? 14.375 11.359 14.781 1 95.81 182 LEU A C 1
ATOM 1424 O O . LEU A 1 182 ? 15.523 11.766 14.578 1 95.81 182 LEU A O 1
ATOM 1428 N N . PHE A 1 183 ? 13.312 11.992 14.477 1 94.25 183 PHE A N 1
ATOM 1429 C CA . PHE A 1 183 ? 13.391 13.312 13.867 1 94.25 183 PHE A CA 1
ATOM 1430 C C . PHE A 1 183 ? 14.055 14.305 14.812 1 94.25 183 PHE A C 1
ATOM 1432 O O . PHE A 1 183 ? 14.914 15.086 14.398 1 94.25 183 PHE A O 1
ATOM 1439 N N . LEU A 1 184 ? 13.695 14.273 16.062 1 91.06 184 LEU A N 1
ATOM 1440 C CA . LEU A 1 184 ? 14.281 15.156 17.062 1 91.06 184 LEU A CA 1
ATOM 1441 C C . LEU A 1 184 ? 15.758 14.836 17.281 1 91.06 184 LEU A C 1
ATOM 1443 O O . LEU A 1 184 ? 16.578 15.742 17.469 1 91.06 184 LEU A O 1
ATOM 1447 N N . TYR A 1 185 ? 16.094 13.609 17.25 1 92.88 185 TYR A N 1
ATOM 1448 C CA . TYR A 1 185 ? 17.5 13.227 17.328 1 92.88 185 TYR A CA 1
ATOM 1449 C C . TYR A 1 185 ? 18.297 13.82 16.172 1 92.88 185 TYR A C 1
ATOM 1451 O O . TYR A 1 185 ? 19.359 14.391 16.391 1 92.88 185 TYR A O 1
ATOM 1459 N N . CYS A 1 186 ? 17.766 13.648 14.977 1 93.12 186 CYS A N 1
ATOM 1460 C CA . CYS A 1 186 ? 18.453 14.188 13.805 1 93.12 186 CYS A CA 1
ATOM 1461 C C . CYS A 1 186 ? 18.547 15.711 13.883 1 93.12 186 CYS A C 1
ATOM 1463 O O . CYS A 1 186 ? 19.516 16.297 13.422 1 93.12 186 CYS A O 1
ATOM 1465 N N . PHE A 1 187 ? 17.578 16.281 14.477 1 90.44 187 PHE A N 1
ATOM 1466 C CA . PHE A 1 187 ? 17.578 17.734 14.672 1 90.44 187 PHE A CA 1
ATOM 1467 C C . PHE A 1 187 ? 18.734 18.141 15.578 1 90.44 187 PHE A C 1
ATOM 1469 O O . PHE A 1 187 ? 19.453 19.109 15.281 1 90.44 187 PHE A O 1
ATOM 1476 N N . ILE A 1 188 ? 18.969 17.469 16.609 1 88.44 188 ILE A N 1
ATOM 1477 C CA . ILE A 1 188 ? 20.047 17.75 17.531 1 88.44 188 ILE A CA 1
ATOM 1478 C C . ILE A 1 188 ? 21.391 17.578 16.828 1 88.44 188 ILE A C 1
ATOM 1480 O O . ILE A 1 188 ? 22.312 18.375 17.016 1 88.44 188 ILE A O 1
ATOM 1484 N N . VAL A 1 189 ? 21.469 16.562 16.047 1 90.81 189 VAL A N 1
ATOM 1485 C CA . VAL A 1 189 ? 22.703 16.297 15.32 1 90.81 189 VAL A CA 1
ATOM 1486 C C . VAL A 1 189 ? 22.984 17.438 14.352 1 90.81 189 VAL A C 1
ATOM 1488 O O . VAL A 1 189 ? 24.141 17.875 14.227 1 90.81 189 VAL A O 1
ATOM 1491 N N . VAL A 1 190 ? 21.984 17.906 13.633 1 88.62 190 VAL A N 1
ATOM 1492 C CA . VAL A 1 190 ? 22.141 19.016 12.695 1 88.62 190 VAL A CA 1
ATOM 1493 C C . VAL A 1 190 ? 22.625 20.25 13.445 1 88.62 190 VAL A C 1
ATOM 1495 O O . VAL A 1 190 ? 23.484 20.984 12.953 1 88.62 190 VAL A O 1
ATOM 1498 N N . LEU A 1 191 ? 22.172 20.469 14.656 1 83.44 191 LEU A N 1
ATOM 1499 C CA . LEU A 1 191 ? 22.578 21.609 15.469 1 83.44 191 LEU A CA 1
ATOM 1500 C C . LEU A 1 191 ? 24.047 21.5 15.859 1 83.44 191 LEU A C 1
ATOM 1502 O O . LEU A 1 191 ? 24.781 22.484 15.844 1 83.44 191 LEU A O 1
ATOM 1506 N N . VAL A 1 192 ? 24.453 20.344 16.156 1 83.88 192 VAL A N 1
ATOM 1507 C CA . VAL A 1 192 ? 25.844 20.109 16.547 1 83.88 192 VAL A CA 1
ATOM 1508 C C . VAL A 1 192 ? 26.766 20.328 15.359 1 83.88 192 VAL A C 1
ATOM 1510 O O . VAL A 1 192 ? 27.844 20.906 15.508 1 83.88 192 VAL A O 1
ATOM 1513 N N . MET A 1 193 ? 26.328 19.969 14.242 1 86.12 193 MET A N 1
ATOM 1514 C CA . MET A 1 193 ? 27.141 20.094 13.031 1 86.12 193 MET A CA 1
ATOM 1515 C C . MET A 1 193 ? 27.297 21.547 12.633 1 86.12 193 MET A C 1
ATOM 1517 O O . MET A 1 193 ? 28.312 21.922 12.039 1 86.12 193 MET A O 1
ATOM 1521 N N . GLU A 1 194 ? 26.328 22.297 12.898 1 79.81 194 GLU A N 1
ATOM 1522 C CA . GLU A 1 194 ? 26.375 23.703 12.5 1 79.81 194 GLU A CA 1
ATOM 1523 C C . GLU A 1 194 ? 27.422 24.469 13.297 1 79.81 194 GLU A C 1
ATOM 1525 O O . GLU A 1 194 ? 27.828 25.562 12.898 1 79.81 194 GLU A O 1
ATOM 1530 N N . ASN A 1 195 ? 28.016 23.828 14.297 1 77.88 195 ASN A N 1
ATOM 1531 C CA . ASN A 1 195 ? 29.016 24.469 15.133 1 77.88 195 ASN A CA 1
ATOM 1532 C C . ASN A 1 195 ? 30.422 24.266 14.586 1 77.88 195 ASN A C 1
ATOM 1534 O O . ASN A 1 195 ? 31.406 24.719 15.172 1 77.88 195 ASN A O 1
ATOM 1538 N N . SER A 1 196 ? 30.516 23.609 13.453 1 81.25 196 SER A N 1
ATOM 1539 C CA . SER A 1 196 ? 31.812 23.328 12.852 1 81.25 196 SER A CA 1
ATOM 1540 C C . SER A 1 196 ? 31.844 23.75 11.383 1 81.25 196 SER A C 1
ATOM 1542 O O . SER A 1 196 ? 30.859 23.594 10.664 1 81.25 196 SER A O 1
ATOM 1544 N N . PRO A 1 197 ? 32.969 24.281 10.977 1 79.25 197 PRO A N 1
ATOM 1545 C CA . PRO A 1 197 ? 33.094 24.656 9.562 1 79.25 197 PRO A CA 1
ATOM 1546 C C . PRO A 1 197 ? 33.406 23.469 8.664 1 79.25 197 PRO A C 1
ATOM 1548 O O . PRO A 1 197 ? 33.406 23.594 7.434 1 79.25 197 PRO A O 1
ATOM 1551 N N . ASP A 1 198 ? 33.656 22.328 9.25 1 82.31 198 ASP A N 1
ATOM 1552 C CA . ASP A 1 198 ? 34.062 21.156 8.461 1 82.31 198 ASP A CA 1
ATOM 1553 C C . ASP A 1 198 ? 32.844 20.484 7.84 1 82.31 198 ASP A C 1
ATOM 1555 O O . ASP A 1 198 ? 32.094 19.781 8.531 1 82.31 198 ASP A O 1
ATOM 1559 N N . ASN A 1 199 ? 32.656 20.641 6.535 1 84.5 199 ASN A N 1
ATOM 1560 C CA . ASN A 1 199 ? 31.5 20.094 5.863 1 84.5 199 ASN A CA 1
ATOM 1561 C C . ASN A 1 199 ? 31.828 18.828 5.09 1 84.5 199 ASN A C 1
ATOM 1563 O O . ASN A 1 199 ? 30.969 18.234 4.449 1 84.5 199 ASN A O 1
ATOM 1567 N N . ILE A 1 200 ? 33.031 18.359 5.219 1 84.75 200 ILE A N 1
ATOM 1568 C CA . ILE A 1 200 ? 33.469 17.188 4.461 1 84.75 200 ILE A CA 1
ATOM 1569 C C . ILE A 1 200 ? 33.656 16 5.402 1 84.75 200 ILE A C 1
ATOM 1571 O O . ILE A 1 200 ? 33.562 14.844 4.977 1 84.75 200 ILE A O 1
ATOM 1575 N N . VAL A 1 201 ? 33.844 16.375 6.688 1 87.25 201 VAL A N 1
ATOM 1576 C CA . VAL A 1 201 ? 34.062 15.32 7.672 1 87.25 201 VAL A CA 1
ATOM 1577 C C . VAL A 1 201 ? 32.75 14.648 8.016 1 87.25 201 VAL A C 1
ATOM 1579 O O . VAL A 1 201 ? 31.703 15.305 8.102 1 87.25 201 VAL A O 1
ATOM 1582 N N . PRO A 1 202 ? 32.75 13.344 8.18 1 89.62 202 PRO A N 1
ATOM 1583 C CA . PRO A 1 202 ? 31.531 12.609 8.477 1 89.62 202 PRO A CA 1
ATOM 1584 C C . PRO A 1 202 ? 30.828 13.117 9.734 1 89.62 202 PRO A C 1
ATOM 1586 O O . PRO A 1 202 ? 31.484 13.633 10.641 1 89.62 202 PRO A O 1
ATOM 1589 N N . VAL A 1 203 ? 29.562 12.93 9.781 1 91.81 203 VAL A N 1
ATOM 1590 C CA . VAL A 1 203 ? 28.672 13.453 10.812 1 91.81 203 VAL A CA 1
ATOM 1591 C C . VAL A 1 203 ? 29.062 12.875 12.172 1 91.81 203 VAL A C 1
ATOM 1593 O O . VAL A 1 203 ? 29.016 13.578 13.188 1 91.81 203 VAL A O 1
ATOM 1596 N N . GLN A 1 204 ? 29.5 11.602 12.188 1 90.44 204 GLN A N 1
ATOM 1597 C CA . GLN A 1 204 ? 29.812 10.953 13.453 1 90.44 204 GLN A CA 1
ATOM 1598 C C . GLN A 1 204 ? 30.984 11.648 14.148 1 90.44 204 GLN A C 1
ATOM 1600 O O . GLN A 1 204 ? 31.062 11.656 15.375 1 90.44 204 GLN A O 1
ATOM 1605 N N . CYS A 1 205 ? 31.875 12.227 13.391 1 90 205 CYS A N 1
ATOM 1606 C CA . CYS A 1 205 ? 33 12.953 13.953 1 90 205 CYS A CA 1
ATOM 1607 C C . CYS A 1 205 ? 32.531 14.211 14.68 1 90 205 CYS A C 1
ATOM 1609 O O . CYS A 1 205 ? 33.156 14.625 15.664 1 90 205 CYS A O 1
ATOM 1611 N N . HIS A 1 206 ? 31.547 14.812 14.219 1 88.44 206 HIS A N 1
ATOM 1612 C CA . HIS A 1 206 ? 30.984 15.992 14.867 1 88.44 206 HIS A CA 1
ATOM 1613 C C . HIS A 1 206 ? 30.297 15.625 16.172 1 88.44 206 HIS A C 1
ATOM 1615 O O . HIS A 1 206 ? 30.406 16.359 17.172 1 88.44 206 HIS A O 1
ATOM 1621 N N . VAL A 1 207 ? 29.609 14.484 16.188 1 88.38 207 VAL A N 1
ATOM 1622 C CA . VAL A 1 207 ? 28.859 14.055 17.359 1 88.38 207 VAL A CA 1
ATOM 1623 C C . VAL A 1 207 ? 29.828 13.641 18.469 1 88.38 207 VAL A C 1
ATOM 1625 O O . VAL A 1 207 ? 29.562 13.867 19.641 1 88.38 207 VAL A O 1
ATOM 1628 N N . GLN A 1 208 ? 30.953 13.07 17.984 1 87 208 GLN A N 1
ATOM 1629 C CA . GLN A 1 208 ? 31.953 12.633 18.969 1 87 208 GLN A CA 1
ATOM 1630 C C . GLN A 1 208 ? 32.812 13.797 19.438 1 87 208 GLN A C 1
ATOM 1632 O O . GLN A 1 208 ? 33.562 13.68 20.422 1 87 208 GLN A O 1
ATOM 1637 N N . GLY A 1 209 ? 32.781 14.945 18.844 1 81.25 209 GLY A N 1
ATOM 1638 C CA . GLY A 1 209 ? 33.5 16.141 19.25 1 81.25 209 GLY A CA 1
ATOM 1639 C C . GLY A 1 209 ? 34.938 16.156 18.766 1 81.25 209 GLY A C 1
ATOM 1640 O O . GLY A 1 209 ? 35.812 16.828 19.328 1 81.25 209 GLY A O 1
ATOM 1641 N N . SER A 1 210 ? 35.25 15.422 17.719 1 79 210 SER A N 1
ATOM 1642 C CA . SER A 1 210 ? 36.625 15.328 17.219 1 79 210 SER A CA 1
ATOM 1643 C C . SER A 1 210 ? 36.906 16.406 16.172 1 79 210 SER A C 1
ATOM 1645 O O . SER A 1 210 ? 38.031 16.469 15.633 1 79 210 SER A O 1
ATOM 1647 N N . VAL A 1 211 ? 35.938 17.203 15.883 1 81.5 211 VAL A N 1
ATOM 1648 C CA . VAL A 1 211 ? 36.125 18.219 14.844 1 81.5 211 VAL A CA 1
ATOM 1649 C C . VAL A 1 211 ? 36.406 19.578 15.484 1 81.5 211 VAL A C 1
ATOM 1651 O O . VAL A 1 211 ? 36.125 19.781 16.672 1 81.5 211 VAL A O 1
ATOM 1654 N N . ARG A 1 212 ? 37.062 20.453 14.656 1 76.44 212 ARG A N 1
ATOM 1655 C CA . ARG A 1 212 ? 37.344 21.812 15.109 1 76.44 212 ARG A CA 1
ATOM 1656 C C . ARG A 1 212 ? 36.031 22.609 15.242 1 76.44 212 ARG A C 1
ATOM 1658 O O . ARG A 1 212 ? 35.156 22.516 14.398 1 76.44 212 ARG A O 1
ATOM 1665 N N . THR A 1 213 ? 35.781 23.094 16.359 1 74.56 213 THR A N 1
ATOM 1666 C CA . THR A 1 213 ? 34.594 23.938 16.562 1 74.56 213 THR A CA 1
ATOM 1667 C C . THR A 1 213 ? 34.938 25.406 16.328 1 74.56 213 THR A C 1
ATOM 1669 O O . THR A 1 213 ? 36.125 25.781 16.391 1 74.56 213 THR A O 1
ATOM 1672 N N . TYR A 1 214 ? 33.969 26.078 15.703 1 70 214 TYR A N 1
ATOM 1673 C CA . TYR A 1 214 ? 34.188 27.516 15.531 1 70 214 TYR A CA 1
ATOM 1674 C C . TYR A 1 214 ? 34.656 28.156 16.844 1 70 214 TYR A C 1
ATOM 1676 O O . TYR A 1 214 ? 34.219 27.75 17.922 1 70 214 TYR A O 1
ATOM 1684 N N . LYS A 1 215 ? 35.938 28.797 16.844 1 57.31 215 LYS A N 1
ATOM 1685 C CA . LYS A 1 215 ? 36.406 29.547 18.016 1 57.31 215 LYS A CA 1
ATOM 1686 C C . LYS A 1 215 ? 35.281 30.438 18.562 1 57.31 215 LYS A C 1
ATOM 1688 O O . LYS A 1 215 ? 34.312 30.719 17.859 1 57.31 215 LYS A O 1
ATOM 1693 N N . ASP A 1 216 ? 35.219 30.906 19.969 1 49.28 216 ASP A N 1
ATOM 1694 C CA . ASP A 1 216 ? 34.312 31.703 20.781 1 49.28 216 ASP A CA 1
ATOM 1695 C C . ASP A 1 216 ? 33.5 32.656 19.906 1 49.28 216 ASP A C 1
ATOM 1697 O O . ASP A 1 216 ? 32.281 32.844 20.156 1 49.28 216 ASP A O 1
ATOM 1701 N N . GLU A 1 217 ? 34 33.5 19.219 1 47.94 217 GLU A N 1
ATOM 1702 C CA . GLU A 1 217 ? 33.375 34.688 18.656 1 47.94 217 GLU A CA 1
ATOM 1703 C C . GLU A 1 217 ? 32.312 34.312 17.594 1 47.94 217 GLU A C 1
ATOM 1705 O O . GLU A 1 217 ? 31.391 35.062 17.328 1 47.94 217 GLU A O 1
ATOM 1710 N N . GLU A 1 218 ? 32.562 33.438 16.75 1 47.94 218 GLU A N 1
ATOM 1711 C CA . GLU A 1 218 ? 31.688 33.219 15.602 1 47.94 218 GLU A CA 1
ATOM 1712 C C . GLU A 1 218 ? 30.562 32.25 15.938 1 47.94 218 GLU A C 1
ATOM 1714 O O . GLU A 1 218 ? 30.562 31.094 15.461 1 47.94 218 GLU A O 1
ATOM 1719 N N . ILE A 1 219 ? 30.25 32.062 17.078 1 48.03 219 ILE A N 1
ATOM 1720 C CA . ILE A 1 219 ? 29.172 31.188 17.547 1 48.03 219 ILE A CA 1
ATOM 1721 C C . ILE A 1 219 ? 27.953 31.312 16.625 1 48.03 219 ILE A C 1
ATOM 1723 O O . ILE A 1 219 ? 27.25 32.312 16.672 1 48.03 219 ILE A O 1
ATOM 1727 N N . THR A 1 220 ? 27.969 31.016 15.469 1 47.91 220 THR A N 1
ATOM 1728 C CA . THR A 1 220 ? 26.969 30.859 14.422 1 47.91 220 THR A CA 1
ATOM 1729 C C . THR A 1 220 ? 25.766 30.062 14.938 1 47.91 220 THR A C 1
ATOM 1731 O O . THR A 1 220 ? 24.859 29.719 14.172 1 47.91 220 THR A O 1
ATOM 1734 N N . LEU A 1 221 ? 25.938 29.281 16.031 1 49.56 221 LEU A N 1
ATOM 1735 C CA . LEU A 1 221 ? 24.75 28.625 16.547 1 49.56 221 LEU A CA 1
ATOM 1736 C C . LEU A 1 221 ? 23.547 29.547 16.516 1 49.56 221 LEU A C 1
ATOM 1738 O O . LEU A 1 221 ? 22.406 29.078 16.391 1 49.56 221 LEU A O 1
ATOM 1742 N N . SER A 1 222 ? 23.875 30.906 16.844 1 49.09 222 SER A N 1
ATOM 1743 C CA . SER A 1 222 ? 22.859 31.875 17.234 1 49.09 222 SER A CA 1
ATOM 1744 C C . SER A 1 222 ? 21.844 32.094 16.109 1 49.09 222 SER A C 1
ATOM 1746 O O . SER A 1 222 ? 20.641 32.125 16.344 1 49.09 222 SER A O 1
ATOM 1748 N N . THR A 1 223 ? 22.359 32.25 14.906 1 53.16 223 THR A N 1
ATOM 1749 C CA . THR A 1 223 ? 21.406 32.844 13.969 1 53.16 223 THR A CA 1
ATOM 1750 C C . THR A 1 223 ? 20.422 31.797 13.484 1 53.16 223 THR A C 1
ATOM 1752 O O . THR A 1 223 ? 19.234 32.062 13.336 1 53.16 223 THR A O 1
ATOM 1755 N N . TYR A 1 224 ? 20.859 30.438 13.328 1 59.53 224 TYR A N 1
ATOM 1756 C CA . TYR A 1 224 ? 19.906 29.453 12.805 1 59.53 224 TYR A CA 1
ATOM 1757 C C . TYR A 1 224 ? 19.281 28.656 13.938 1 59.53 224 TYR A C 1
ATOM 1759 O O . TYR A 1 224 ? 18.281 27.969 13.727 1 59.53 224 TYR A O 1
ATOM 1767 N N . PHE A 1 225 ? 19.781 28.969 15.102 1 62.88 225 PHE A N 1
ATOM 1768 C CA . PHE A 1 225 ? 19.312 28.125 16.203 1 62.88 225 PHE A CA 1
ATOM 1769 C C . PHE A 1 225 ? 17.875 28.484 16.578 1 62.88 225 PHE A C 1
ATOM 1771 O O . PHE A 1 225 ? 17.031 27.594 16.766 1 62.88 225 PHE A O 1
ATOM 1778 N N . TRP A 1 226 ? 17.703 29.828 16.656 1 62.25 226 TRP A N 1
ATOM 1779 C CA . TRP A 1 226 ? 16.406 30.234 17.188 1 62.25 226 TRP A CA 1
ATOM 1780 C C . TRP A 1 226 ? 15.289 29.859 16.219 1 62.25 226 TRP A C 1
ATOM 1782 O O . TRP A 1 226 ? 14.289 29.25 16.625 1 62.25 226 TRP A O 1
ATOM 1792 N N . PRO A 1 227 ? 15.523 30.156 14.922 1 63.66 227 PRO A N 1
ATOM 1793 C CA . PRO A 1 227 ? 14.445 29.766 14.008 1 63.66 227 PRO A CA 1
ATOM 1794 C C . PRO A 1 227 ? 14.242 28.25 13.953 1 63.66 227 PRO A C 1
ATOM 1796 O O . PRO A 1 227 ? 13.102 27.781 13.867 1 63.66 227 PRO A O 1
ATOM 1799 N N . TRP A 1 228 ? 15.258 27.547 14.18 1 70.81 228 TRP A N 1
ATOM 1800 C CA . TRP A 1 228 ? 15.141 26.094 14.086 1 70.81 228 TRP A CA 1
ATOM 1801 C C . TRP A 1 228 ? 14.531 25.516 15.352 1 70.81 228 TRP A C 1
ATOM 1803 O O . TRP A 1 228 ? 13.695 24.609 15.289 1 70.81 228 TRP A O 1
ATOM 1813 N N . ALA A 1 229 ? 14.891 26.125 16.453 1 69.94 229 ALA A N 1
ATOM 1814 C CA . ALA A 1 229 ? 14.312 25.656 17.719 1 69.94 229 ALA A CA 1
ATOM 1815 C C . ALA A 1 229 ? 12.812 25.938 17.766 1 69.94 229 ALA A C 1
ATOM 1817 O O . ALA A 1 229 ? 12.039 25.109 18.234 1 69.94 229 ALA A O 1
ATOM 1818 N N . MET A 1 230 ? 12.5 27.078 17.266 1 70.06 230 MET A N 1
ATOM 1819 C CA . MET A 1 230 ? 11.086 27.438 17.25 1 70.06 230 MET A CA 1
ATOM 1820 C C . MET A 1 230 ? 10.289 26.516 16.344 1 70.06 230 MET A C 1
ATOM 1822 O O . MET A 1 230 ? 9.18 26.109 16.672 1 70.06 230 MET A O 1
ATOM 1826 N N . THR A 1 231 ? 10.93 26.25 15.273 1 71.81 231 THR A N 1
ATOM 1827 C CA . THR A 1 231 ? 10.242 25.359 14.344 1 71.81 231 THR A CA 1
ATOM 1828 C C . THR A 1 231 ? 10.055 23.984 14.969 1 71.81 231 THR A C 1
ATOM 1830 O O . THR A 1 231 ? 8.992 23.375 14.828 1 71.81 231 THR A O 1
ATOM 1833 N N . ALA A 1 232 ? 10.992 23.547 15.719 1 76.31 232 ALA A N 1
ATOM 1834 C CA . ALA A 1 232 ? 10.883 22.25 16.391 1 76.31 232 ALA A CA 1
ATOM 1835 C C . ALA A 1 232 ? 9.773 22.281 17.438 1 76.31 232 ALA A C 1
ATOM 1837 O O . ALA A 1 232 ? 9.008 21.312 17.562 1 76.31 232 ALA A O 1
ATOM 1838 N N . LEU A 1 233 ? 9.734 23.344 18.109 1 74.88 233 LEU A N 1
ATOM 1839 C CA . LEU A 1 233 ? 8.711 23.469 19.141 1 74.88 233 LEU A CA 1
ATOM 1840 C C . LEU A 1 233 ? 7.316 23.469 18.516 1 74.88 233 LEU A C 1
ATOM 1842 O O . LEU A 1 233 ? 6.395 22.844 19.047 1 74.88 233 LEU A O 1
ATOM 1846 N N . ILE A 1 234 ? 7.195 24.094 17.453 1 72.44 234 ILE A N 1
ATOM 1847 C CA . ILE A 1 234 ? 5.91 24.156 16.766 1 72.44 234 ILE A CA 1
ATOM 1848 C C . ILE A 1 234 ? 5.48 22.766 16.328 1 72.44 234 ILE A C 1
ATOM 1850 O O . ILE A 1 234 ? 4.316 22.391 16.484 1 72.44 234 ILE A O 1
ATOM 1854 N N . ILE A 1 235 ? 6.41 22.047 15.922 1 76.81 235 ILE A N 1
ATOM 1855 C CA . ILE A 1 235 ? 6.078 20.703 15.445 1 76.81 235 ILE A CA 1
ATOM 1856 C C . ILE A 1 235 ? 5.656 19.828 16.609 1 76.81 235 ILE A C 1
ATOM 1858 O O . ILE A 1 235 ? 4.688 19.062 16.516 1 76.81 235 ILE A O 1
ATOM 1862 N N . ILE A 1 236 ? 6.344 19.953 17.672 1 80.88 236 ILE A N 1
ATOM 1863 C CA . ILE A 1 236 ? 6.027 19.141 18.844 1 80.88 236 ILE A CA 1
ATOM 1864 C C . ILE A 1 236 ? 4.625 19.484 19.344 1 80.88 236 ILE A C 1
ATOM 1866 O O . ILE A 1 236 ? 3.824 18.594 19.641 1 80.88 236 ILE A O 1
ATOM 1870 N N . PHE A 1 237 ? 4.391 20.688 19.344 1 76 237 PHE A N 1
ATOM 1871 C CA . PHE A 1 237 ? 3.084 21.125 19.828 1 76 237 PHE A CA 1
ATOM 1872 C C . PHE A 1 237 ? 1.989 20.75 18.844 1 76 237 PHE A C 1
ATOM 1874 O O . PHE A 1 237 ? 0.876 20.391 19.234 1 76 237 PHE A O 1
ATOM 1881 N N . ALA A 1 238 ? 2.354 20.844 17.641 1 79.19 238 ALA A N 1
ATOM 1882 C CA . ALA A 1 238 ? 1.383 20.453 16.625 1 79.19 238 ALA A CA 1
ATOM 1883 C C . ALA A 1 238 ? 1.041 18.969 16.734 1 79.19 238 ALA A C 1
ATOM 1885 O O . ALA A 1 238 ? -0.133 18.578 16.703 1 79.19 238 ALA A O 1
ATOM 1886 N N . TYR A 1 239 ? 2.008 18.109 16.938 1 83.06 239 TYR A N 1
ATOM 1887 C CA . TYR A 1 239 ? 1.767 16.688 17.109 1 83.06 239 TYR A CA 1
ATOM 1888 C C . TYR A 1 239 ? 0.952 16.422 18.359 1 83.06 239 TYR A C 1
ATOM 1890 O O . TYR A 1 239 ? 0.011 15.625 18.344 1 83.06 239 TYR A O 1
ATOM 1898 N N . LYS A 1 240 ? 1.331 17.062 19.359 1 77.56 240 LYS A N 1
ATOM 1899 C CA . LYS A 1 240 ? 0.63 16.859 20.625 1 77.56 240 LYS A CA 1
ATOM 1900 C C . LYS A 1 240 ? -0.847 17.219 20.5 1 77.56 240 LYS A C 1
ATOM 1902 O O . LYS A 1 240 ? -1.718 16.438 20.891 1 77.56 240 LYS A O 1
ATOM 1907 N N . SER A 1 241 ? -1.083 18.359 19.969 1 75 241 SER A N 1
ATOM 1908 C CA . SER A 1 241 ? -2.457 18.828 19.844 1 75 241 SER A CA 1
ATOM 1909 C C . SER A 1 241 ? -3.277 17.922 18.938 1 75 241 SER A C 1
ATOM 1911 O O . SER A 1 241 ? -4.41 17.562 19.266 1 75 241 SER A O 1
ATOM 1913 N N . LYS A 1 242 ? -2.705 17.516 17.875 1 82.56 242 LYS A N 1
ATOM 1914 C CA . LYS A 1 242 ? -3.441 16.719 16.906 1 82.56 242 LYS A CA 1
ATOM 1915 C C . LYS A 1 242 ? -3.637 15.289 17.422 1 82.56 242 LYS A C 1
ATOM 1917 O O . LYS A 1 242 ? -4.672 14.672 17.172 1 82.56 242 LYS A O 1
ATOM 1922 N N . LEU A 1 243 ? -2.701 14.773 18.156 1 80.81 243 LEU A N 1
ATOM 1923 C CA . LEU A 1 243 ? -2.822 13.438 18.719 1 80.81 243 LEU A CA 1
ATOM 1924 C C . LEU A 1 243 ? -3.889 13.414 19.812 1 80.81 243 LEU A C 1
ATOM 1926 O O . LEU A 1 243 ? -4.68 12.477 19.891 1 80.81 243 LEU A O 1
ATOM 1930 N N . LEU A 1 244 ? -3.918 14.398 20.594 1 71.31 244 LEU A N 1
ATOM 1931 C CA . LEU A 1 244 ? -4.922 14.477 21.656 1 71.31 244 LEU A CA 1
ATOM 1932 C C . LEU A 1 244 ? -6.324 14.578 21.062 1 71.31 244 LEU A C 1
ATOM 1934 O O . LEU A 1 244 ? -7.27 13.984 21.594 1 71.31 244 LEU A O 1
ATOM 1938 N N . ARG A 1 245 ? -6.398 15.234 20 1 72.31 245 ARG A N 1
ATOM 1939 C CA . ARG A 1 245 ? -7.695 15.383 19.344 1 72.31 245 ARG A CA 1
ATOM 1940 C C . ARG A 1 245 ? -8.141 14.07 18.703 1 72.31 245 ARG A C 1
ATOM 1942 O O . ARG A 1 245 ? -9.336 13.781 18.625 1 72.31 245 ARG A O 1
ATOM 1949 N N . THR A 1 246 ? -7.234 13.336 18.234 1 75.06 246 THR A N 1
ATOM 1950 C CA . THR A 1 246 ? -7.551 12.078 17.578 1 75.06 246 THR A CA 1
ATOM 1951 C C . THR A 1 246 ? -8.016 11.031 18.578 1 75.06 246 THR A C 1
ATOM 1953 O O . THR A 1 246 ? -8.891 10.219 18.281 1 75.06 246 THR A O 1
ATOM 1956 N N . TYR A 1 247 ? -7.406 10.836 19.734 1 68.25 247 TYR A N 1
ATOM 1957 C CA . TYR A 1 247 ? -7.793 9.828 20.719 1 68.25 247 TYR A CA 1
ATOM 1958 C C . TYR A 1 247 ? -9.047 10.266 21.469 1 68.25 247 TYR A C 1
ATOM 1960 O O . TYR A 1 247 ? -9.812 9.422 21.953 1 68.25 247 TYR A O 1
ATOM 1968 N N . SER A 1 248 ? -8.977 11.227 22.047 1 55.56 248 SER A N 1
ATOM 1969 C CA . SER A 1 248 ? -10.078 11.633 22.922 1 55.56 248 SER A CA 1
ATOM 1970 C C . SER A 1 248 ? -11.383 11.719 22.141 1 55.56 248 SER A C 1
ATOM 1972 O O . SER A 1 248 ? -12.461 11.523 22.703 1 55.56 248 SER A O 1
ATOM 1974 N N . TYR A 1 249 ? -11.453 12.625 21.062 1 46.47 249 TYR A N 1
ATOM 1975 C CA . TYR A 1 249 ? -12.539 13.594 20.922 1 46.47 249 TYR A CA 1
ATOM 1976 C C . TYR A 1 249 ? -13.719 12.992 20.172 1 46.47 249 TYR A C 1
ATOM 1978 O O . TYR A 1 249 ? -13.539 12.312 19.156 1 46.47 249 TYR A O 1
ATOM 1986 N N . GLY A 1 250 ? -14.609 12.727 20.75 1 44.31 250 GLY A N 1
ATOM 1987 C CA . GLY A 1 250 ? -15.953 12.656 20.188 1 44.31 250 GLY A CA 1
ATOM 1988 C C . GLY A 1 250 ? -16.094 13.422 18.891 1 44.31 250 GLY A C 1
ATOM 1989 O O . GLY A 1 250 ? -15.242 14.25 18.547 1 44.31 250 GLY A O 1
ATOM 1990 N N . SER A 1 251 ? -17.141 13.07 18.094 1 43.34 251 SER A N 1
ATOM 1991 C CA . SER A 1 251 ? -17.562 13.43 16.75 1 43.34 251 SER A CA 1
ATOM 1992 C C . SER A 1 251 ? -17.266 14.898 16.453 1 43.34 251 SER A C 1
ATOM 1994 O O . SER A 1 251 ? -16.875 15.25 15.336 1 43.34 251 SER A O 1
ATOM 1996 N N . ASN A 1 252 ? -17.922 15.844 17.25 1 38.41 252 ASN A N 1
ATOM 1997 C CA . ASN A 1 252 ? -18.219 17.203 16.812 1 38.41 252 ASN A CA 1
ATOM 1998 C C . ASN A 1 252 ? -17.031 18.141 17.047 1 38.41 252 ASN A C 1
ATOM 2000 O O . ASN A 1 252 ? -17.156 19.359 16.938 1 38.41 252 ASN A O 1
ATOM 2004 N N . ASP A 1 253 ? -16.141 17.766 17.812 1 40.72 253 ASP A N 1
ATOM 2005 C CA . ASP A 1 253 ? -15.203 18.812 18.219 1 40.72 253 ASP A CA 1
ATOM 2006 C C . ASP A 1 253 ? -14.133 19.031 17.141 1 40.72 253 ASP A C 1
ATOM 2008 O O . ASP A 1 253 ? -13.008 18.547 17.281 1 40.72 253 ASP A O 1
ATOM 2012 N N . PHE A 1 254 ? -14.578 19.125 16.062 1 38.69 254 PHE A N 1
ATOM 2013 C CA . PHE A 1 254 ? -13.727 19.406 14.922 1 38.69 254 PHE A CA 1
ATOM 2014 C C . PHE A 1 254 ? -12.688 20.469 15.273 1 38.69 254 PHE A C 1
ATOM 2016 O O . PHE A 1 254 ? -11.578 20.469 14.727 1 38.69 254 PHE A O 1
ATOM 2023 N N . ILE A 1 255 ? -13.391 21.609 15.836 1 37.84 255 ILE A N 1
ATOM 2024 C CA . ILE A 1 255 ? -12.648 22.844 16.016 1 37.84 255 ILE A CA 1
ATOM 2025 C C . ILE A 1 255 ? -11.562 22.656 17.062 1 37.84 255 ILE A C 1
ATOM 2027 O O . ILE A 1 255 ? -10.719 23.531 17.281 1 37.84 255 ILE A O 1
ATOM 2031 N N . GLY A 1 256 ? -11.211 21.375 17.344 1 41.31 256 GLY A N 1
ATOM 2032 C CA . GLY A 1 256 ? -10.047 21.141 18.188 1 41.31 256 GLY A CA 1
ATOM 2033 C C . GLY A 1 256 ? -10.289 21.453 19.641 1 41.31 256 GLY A C 1
ATOM 2034 O O . GLY A 1 256 ? -9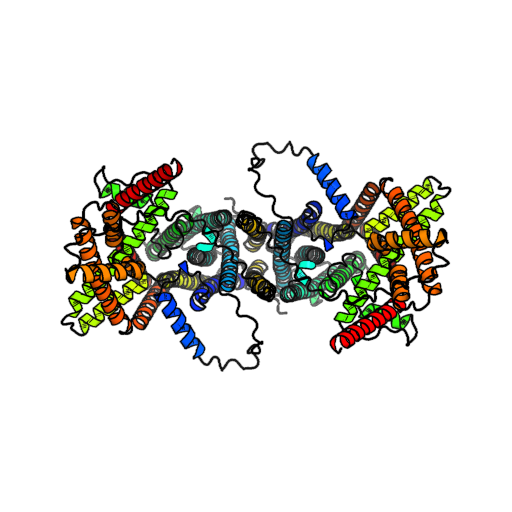.344 21.625 20.422 1 41.31 256 GLY A O 1
ATOM 2035 N N . LEU A 1 257 ? -11.477 21.938 19.953 1 35.53 257 LEU A N 1
ATOM 2036 C CA . LEU A 1 257 ? -11.734 22.297 21.344 1 35.53 257 LEU A CA 1
ATOM 2037 C C . LEU A 1 257 ? -11.844 21.062 22.219 1 35.53 257 LEU A C 1
ATOM 2039 O O . LEU A 1 257 ? -12.164 21.156 23.406 1 35.53 257 LEU A O 1
ATOM 2043 N N . GLY A 1 258 ? -12.195 20.047 21.75 1 43.66 258 GLY A N 1
ATOM 2044 C CA . GLY A 1 258 ? -12.086 18.969 22.719 1 43.66 258 GLY A CA 1
ATOM 2045 C C . GLY A 1 258 ? -10.836 19.062 23.578 1 43.66 258 GLY A C 1
ATOM 2046 O O . GLY A 1 258 ? -9.961 18.203 23.484 1 43.66 258 GLY A O 1
ATOM 2047 N N . ARG A 1 259 ? -10.422 20.312 23.562 1 46.34 259 ARG A N 1
ATOM 2048 C CA . ARG A 1 259 ? -9.328 21.234 23.844 1 46.34 259 ARG A CA 1
ATOM 2049 C C . ARG A 1 259 ? -8.508 20.75 25.031 1 46.34 259 ARG A C 1
ATOM 2051 O O . ARG A 1 259 ? -7.277 20.703 24.969 1 46.34 259 ARG A O 1
ATOM 2058 N N . TYR A 1 260 ? -9.297 21.141 26.297 1 51.81 260 TYR A N 1
ATOM 2059 C CA . TYR A 1 260 ? -8.406 20.922 27.422 1 51.81 260 TYR A CA 1
ATOM 2060 C C . TYR A 1 260 ? -8.547 19.5 27.969 1 51.81 260 TYR A C 1
ATOM 2062 O O . TYR A 1 260 ? -9.664 19 28.109 1 51.81 260 TYR A O 1
ATOM 2070 N N . SER A 1 261 ? -7.547 18.797 27.703 1 56.81 261 SER A N 1
ATOM 2071 C CA . SER A 1 261 ? -7.492 17.5 28.391 1 56.81 261 SER A CA 1
ATOM 2072 C C . SER A 1 261 ? -8.055 17.609 29.812 1 56.81 261 SER A C 1
ATOM 2074 O O . SER A 1 261 ? -8.062 18.688 30.406 1 56.81 261 SER A O 1
ATOM 2076 N N . LYS A 1 262 ? -8.945 16.578 30.109 1 64.69 262 LYS A N 1
ATOM 2077 C CA . LYS A 1 262 ? -9.43 16.438 31.484 1 64.69 262 LYS A CA 1
ATOM 2078 C C . LYS A 1 262 ? -8.383 16.922 32.469 1 64.69 262 LYS A C 1
ATOM 2080 O O . LYS A 1 262 ? -8.711 17.641 33.438 1 64.69 262 LYS A O 1
ATOM 2085 N N . ASN A 1 263 ? -7.195 16.703 31.984 1 62.03 263 ASN A N 1
ATOM 2086 C CA . ASN A 1 263 ? -6.117 17 32.906 1 62.03 263 ASN A CA 1
ATOM 2087 C C . ASN A 1 263 ? -5.816 18.5 32.969 1 62.03 263 ASN A C 1
ATOM 2089 O O . ASN A 1 263 ? -5.574 19.047 34.062 1 62.03 263 ASN A O 1
ATOM 2093 N N . VAL A 1 264 ? -5.969 19.141 31.859 1 64.25 264 VAL A N 1
ATOM 2094 C CA . VAL A 1 264 ? -5.68 20.578 31.812 1 64.25 264 VAL A CA 1
ATOM 2095 C C . VAL A 1 264 ? -6.777 21.344 32.531 1 64.25 264 VAL A C 1
ATOM 2097 O O . VAL A 1 264 ? -6.496 22.281 33.281 1 64.25 264 VAL A O 1
ATOM 2100 N N . LEU A 1 265 ? -7.918 20.875 32.312 1 69.06 265 LEU A N 1
ATOM 2101 C CA . LEU A 1 265 ? -9.047 21.547 32.938 1 69.06 265 LEU A CA 1
ATOM 2102 C C . LEU A 1 265 ? -9.031 21.328 34.469 1 69.06 265 LEU A C 1
ATOM 2104 O O . LEU A 1 265 ? -9.391 22.234 35.219 1 69.06 265 LEU A O 1
ATOM 2108 N N . SER A 1 266 ? -8.586 20.109 34.75 1 70.75 266 SER A N 1
ATOM 2109 C CA . SER A 1 266 ? -8.484 19.828 36.188 1 70.75 266 SER A CA 1
ATOM 2110 C C . SER A 1 266 ? -7.422 20.688 36.844 1 70.75 266 SER A C 1
ATOM 2112 O O . SER A 1 266 ? -7.629 21.188 37.969 1 70.75 266 SER A O 1
ATOM 2114 N N . LEU A 1 267 ? -6.367 20.828 36.219 1 69.69 267 LEU A N 1
ATOM 2115 C CA . LEU A 1 267 ? -5.289 21.656 36.75 1 69.69 267 LEU A CA 1
ATOM 2116 C C . LEU A 1 267 ? -5.711 23.125 36.812 1 69.69 267 LEU A C 1
ATOM 2118 O O . LEU A 1 267 ? -5.414 23.812 37.781 1 69.69 267 LEU A O 1
ATOM 2122 N N . TRP A 1 268 ? -6.363 23.5 35.781 1 70.75 268 TRP A N 1
ATOM 2123 C CA . TRP A 1 268 ? -6.852 24.875 35.719 1 70.75 268 TRP A CA 1
ATOM 2124 C C . TRP A 1 268 ? -7.859 25.156 36.844 1 70.75 268 TRP A C 1
ATOM 2126 O O . TRP A 1 268 ? -7.84 26.219 37.469 1 70.75 268 TRP A O 1
ATOM 2136 N N . SER A 1 269 ? -8.664 24.203 37.031 1 71.44 269 SER A N 1
ATOM 2137 C CA . SER A 1 269 ? -9.672 24.328 38.062 1 71.44 269 SER A CA 1
ATOM 2138 C C . SER A 1 269 ? -9.039 24.438 39.438 1 71.44 269 SER A C 1
ATOM 2140 O O . SER A 1 269 ? -9.516 25.172 40.312 1 71.44 269 SER A O 1
ATOM 2142 N N . ARG A 1 270 ? -8.008 23.641 39.562 1 71.44 270 ARG A N 1
ATOM 2143 C CA . ARG A 1 270 ? -7.328 23.641 40.875 1 71.44 270 ARG A CA 1
ATOM 2144 C C . ARG A 1 270 ? -6.645 24.984 41.125 1 71.44 270 ARG A C 1
ATOM 2146 O O . ARG A 1 270 ? -6.566 25.438 42.281 1 71.44 270 ARG A O 1
ATOM 2153 N N . TRP A 1 271 ? -6.309 25.562 40.094 1 71.5 271 TRP A N 1
ATOM 2154 C CA . TRP A 1 271 ? -5.57 26.812 40.219 1 71.5 271 TRP A CA 1
ATOM 2155 C C . TRP A 1 271 ? -6.52 27.984 40.469 1 71.5 271 TRP A C 1
ATOM 2157 O O . TRP A 1 271 ? -6.207 28.891 41.219 1 71.5 271 TRP A O 1
ATOM 2167 N N . ARG A 1 272 ? -7.613 27.922 39.781 1 71.06 272 ARG A N 1
ATOM 2168 C CA . ARG A 1 272 ? -8.484 29.094 39.781 1 71.06 272 ARG A CA 1
ATOM 2169 C C . ARG A 1 272 ? -9.555 29 40.844 1 71.06 272 ARG A C 1
ATOM 2171 O O . ARG A 1 272 ? -10.023 30.016 41.375 1 71.06 272 ARG A O 1
ATOM 2178 N N . TYR A 1 273 ? -10.047 27.734 40.969 1 69.31 273 TYR A N 1
ATOM 2179 C CA . TYR A 1 273 ? -11.227 27.625 41.844 1 69.31 273 TYR A CA 1
ATOM 2180 C C . TYR A 1 273 ? -10.875 26.938 43.156 1 69.31 273 TYR A C 1
ATOM 2182 O O . TYR A 1 273 ? -9.93 26.141 43.219 1 69.31 273 TYR A O 1
ATOM 2190 N N . PRO A 1 274 ? -11.578 27.344 44.188 1 64.06 274 PRO A N 1
ATOM 2191 C CA . PRO A 1 274 ? -11.383 26.688 45.5 1 64.06 274 PRO A CA 1
ATOM 2192 C C . PRO A 1 274 ? -11.711 25.188 45.438 1 64.06 274 PRO A C 1
ATOM 2194 O O . PRO A 1 274 ? -12.297 24.719 44.469 1 64.06 274 PRO A O 1
ATOM 2197 N N . LYS A 1 275 ? -11.258 24.328 46.438 1 61.69 275 LYS A N 1
ATOM 2198 C CA . LYS A 1 275 ? -11.312 22.891 46.594 1 61.69 275 LYS A CA 1
ATOM 2199 C C . LYS A 1 275 ? -12.711 22.359 46.281 1 61.69 275 LYS A C 1
ATOM 2201 O O . LYS A 1 275 ? -12.859 21.25 45.75 1 61.69 275 LYS A O 1
ATOM 2206 N N . GLU A 1 276 ? -13.789 23 46.562 1 58.84 276 GLU A N 1
ATOM 2207 C CA . GLU A 1 276 ? -15.156 22.516 46.406 1 58.84 276 GLU A CA 1
ATOM 2208 C C . GLU A 1 276 ? -15.57 22.453 44.938 1 58.84 276 GLU A C 1
ATOM 2210 O O . GLU A 1 276 ? -16.453 21.688 44.594 1 58.84 276 GLU A O 1
ATOM 2215 N N . MET A 1 277 ? -14.922 23.219 44.156 1 60.62 277 MET A N 1
ATOM 2216 C CA . MET A 1 277 ? -15.328 23.297 42.75 1 60.62 277 MET A CA 1
ATOM 2217 C C . MET A 1 277 ? -14.328 22.578 41.844 1 60.62 277 MET A C 1
ATOM 2219 O O . MET A 1 277 ? -14.289 22.812 40.625 1 60.62 277 MET A O 1
ATOM 2223 N N . GLN A 1 278 ? -13.57 21.859 42.438 1 66.75 278 GLN A N 1
ATOM 2224 C CA . GLN A 1 278 ? -12.586 21.109 41.656 1 66.75 278 GLN A CA 1
ATOM 2225 C C . GLN A 1 278 ? -13.242 19.984 40.875 1 66.75 278 GLN A C 1
ATOM 2227 O O . GLN A 1 278 ? -14.195 19.359 41.344 1 66.75 278 GLN A O 1
ATOM 2232 N N . LEU A 1 279 ? -12.922 19.891 39.562 1 69.44 279 LEU A N 1
ATOM 2233 C CA . LEU A 1 279 ? -13.461 18.844 38.688 1 69.44 279 LEU A CA 1
ATOM 2234 C C . LEU A 1 279 ? -13.125 17.453 39.219 1 69.44 279 LEU A C 1
ATOM 2236 O O . LEU A 1 279 ? -11.961 17.156 39.469 1 69.44 279 LEU A O 1
ATOM 2240 N N . PRO A 1 280 ? -14.156 16.75 39.719 1 64.12 280 PRO A N 1
ATOM 2241 C CA . PRO A 1 280 ? -13.891 15.391 40.188 1 64.12 280 PRO A CA 1
ATOM 2242 C C . PRO A 1 280 ? -13.305 14.477 39.125 1 64.12 280 PRO A C 1
ATOM 2244 O O . PRO A 1 280 ? -13.359 14.797 37.938 1 64.12 280 PRO A O 1
ATOM 2247 N N . ILE A 1 281 ? -12.719 13.391 39.5 1 65.56 281 ILE A N 1
ATOM 2248 C CA . ILE A 1 281 ? -12.234 12.352 38.594 1 65.56 281 ILE A CA 1
ATOM 2249 C C . ILE A 1 281 ? -13.414 11.734 37.844 1 65.56 281 ILE A C 1
ATOM 2251 O O . ILE A 1 281 ? -14.367 11.25 38.469 1 65.56 281 ILE A O 1
ATOM 2255 N N . MET A 1 282 ? -13.531 12.125 36.688 1 70.12 282 MET A N 1
ATOM 2256 C CA . MET A 1 282 ? -14.656 11.68 35.875 1 70.12 282 MET A CA 1
ATOM 2257 C C . MET A 1 282 ? -14.281 10.438 35.062 1 70.12 282 MET A C 1
ATOM 2259 O O . MET A 1 282 ? -13.148 10.312 34.594 1 70.12 282 MET A O 1
ATOM 2263 N N . GLU A 1 283 ? -15.227 9.492 35.094 1 68.19 283 GLU A N 1
ATOM 2264 C CA . GLU A 1 283 ? -15.117 8.352 34.188 1 68.19 283 GLU A CA 1
ATOM 2265 C C . GLU A 1 283 ? -15.133 8.797 32.719 1 68.19 283 GLU A C 1
ATOM 2267 O O . GLU A 1 283 ? -15.617 9.891 32.406 1 68.19 283 GLU A O 1
ATOM 2272 N N . PRO A 1 284 ? -14.609 8.086 31.891 1 67.06 284 PRO A N 1
ATOM 2273 C CA . PRO A 1 284 ? -14.516 8.492 30.484 1 67.06 284 PRO A CA 1
ATOM 2274 C C . PRO A 1 284 ? -15.883 8.789 29.875 1 67.06 284 PRO A C 1
ATOM 2276 O O . PRO A 1 284 ? -16.016 9.711 29.062 1 67.06 284 PRO A O 1
ATOM 2279 N N . ASP A 1 285 ? -16.828 8.055 30.297 1 69.38 285 ASP A N 1
ATOM 2280 C CA . ASP A 1 285 ? -18.156 8.297 29.75 1 69.38 285 ASP A CA 1
ATOM 2281 C C . ASP A 1 285 ? -18.734 9.609 30.266 1 69.38 285 ASP A C 1
ATOM 2283 O O . ASP A 1 285 ? -19.375 10.344 29.516 1 69.38 285 ASP A O 1
ATOM 2287 N N . GLN A 1 286 ? -18.453 9.812 31.5 1 75.38 286 GLN A N 1
ATOM 2288 C CA . GLN A 1 286 ? -18.891 11.062 32.094 1 75.38 286 GLN A CA 1
ATOM 2289 C C . GLN A 1 286 ? -18.219 12.266 31.453 1 75.38 286 GLN A C 1
ATOM 2291 O O . GLN A 1 286 ? -18.875 13.266 31.156 1 75.38 286 GLN A O 1
ATOM 2296 N N . TRP A 1 287 ? -17.062 12.055 31.156 1 73.38 287 TRP A N 1
ATOM 2297 C CA . TRP A 1 287 ? -16.281 13.148 30.578 1 73.38 287 TRP A CA 1
ATOM 2298 C C . TRP A 1 287 ? -16.75 13.477 29.172 1 73.38 287 TRP A C 1
ATOM 2300 O O . TRP A 1 287 ? -16.875 14.648 28.797 1 73.38 287 TRP A O 1
ATOM 2310 N N . ASN A 1 288 ? -17.031 12.484 28.5 1 69.88 288 ASN A N 1
ATOM 2311 C CA . ASN A 1 288 ? -17.5 12.703 27.141 1 69.88 288 ASN A CA 1
ATOM 2312 C C . ASN A 1 288 ? -18.812 13.469 27.109 1 69.88 288 ASN A C 1
ATOM 2314 O O . ASN A 1 288 ? -19.016 14.352 26.266 1 69.88 288 ASN A O 1
ATOM 2318 N N . TYR A 1 289 ? -19.625 13.164 28.047 1 73.38 289 TYR A N 1
ATOM 2319 C CA . TYR A 1 289 ? -20.906 13.844 28.125 1 73.38 289 TYR A CA 1
ATOM 2320 C C . TYR A 1 289 ? -20.719 15.297 28.547 1 73.38 289 TYR A C 1
ATOM 2322 O O . TYR A 1 289 ? -21.266 16.203 27.891 1 73.38 289 TYR A O 1
ATOM 2330 N N . VAL A 1 290 ? -19.984 15.469 29.547 1 77.12 290 VAL A N 1
ATOM 2331 C CA . VAL A 1 290 ? -19.812 16.797 30.109 1 77.12 290 VAL A CA 1
ATOM 2332 C C . VAL A 1 290 ? -19.094 17.703 29.109 1 77.12 290 VAL A C 1
ATOM 2334 O O . VAL A 1 290 ? -19.453 18.875 28.938 1 77.12 290 VAL A O 1
ATOM 2337 N N . ARG A 1 291 ? -18.25 17.156 28.531 1 74 291 ARG A N 1
ATOM 2338 C CA . ARG A 1 291 ? -17.469 17.922 27.562 1 74 291 ARG A CA 1
ATOM 2339 C C . ARG A 1 291 ? -18.344 18.359 26.391 1 74 291 ARG A C 1
ATOM 2341 O O . ARG A 1 291 ? -18.25 19.484 25.922 1 74 291 ARG A O 1
ATOM 2348 N N . LYS A 1 292 ? -19.094 17.484 25.875 1 72.5 292 LYS A N 1
ATOM 2349 C CA . LYS A 1 292 ? -19.969 17.812 24.75 1 72.5 292 LYS A CA 1
ATOM 2350 C C . LYS A 1 292 ? -20.984 18.875 25.125 1 72.5 292 LYS A C 1
ATOM 2352 O O . LYS A 1 292 ? -21.156 19.859 24.391 1 72.5 292 LYS A O 1
ATOM 2357 N N . GLU A 1 293 ? -21.562 18.656 26.219 1 76.38 293 GLU A N 1
ATOM 2358 C CA . GLU A 1 293 ? -22.578 19.594 26.672 1 76.38 293 GLU A CA 1
ATOM 2359 C C . GLU A 1 293 ? -21.969 20.953 27.016 1 76.38 293 GLU A C 1
ATOM 2361 O O . GLU A 1 293 ? -22.578 22 26.75 1 76.38 293 GLU A O 1
ATOM 2366 N N . ALA A 1 294 ? -20.828 20.906 27.578 1 76.94 294 ALA A N 1
ATOM 2367 C CA . ALA A 1 294 ? -20.156 22.156 27.938 1 76.94 294 ALA A CA 1
ATOM 2368 C C . ALA A 1 294 ? -19.75 22.922 26.688 1 76.94 294 ALA A C 1
ATOM 2370 O O . ALA A 1 294 ? -19.828 24.156 26.656 1 76.94 294 ALA A O 1
ATOM 2371 N N . ALA A 1 295 ? -19.328 22.234 25.75 1 73.5 295 ALA A N 1
ATOM 2372 C CA . ALA A 1 295 ? -18.922 22.875 24.5 1 73.5 295 ALA A CA 1
ATOM 2373 C C . ALA A 1 295 ? -20.125 23.531 23.812 1 73.5 295 ALA A C 1
ATOM 2375 O O . ALA A 1 295 ? -20.016 24.641 23.312 1 73.5 295 ALA A O 1
ATOM 2376 N N . GLU A 1 296 ? -21.141 22.859 23.766 1 75.94 296 GLU A N 1
ATOM 2377 C CA . GLU A 1 296 ? -22.344 23.422 23.156 1 75.94 296 GLU A CA 1
ATOM 2378 C C . GLU A 1 296 ? -22.812 24.672 23.891 1 75.94 296 GLU A C 1
ATOM 2380 O O . GLU A 1 296 ? -23.234 25.641 23.266 1 75.94 296 GLU A O 1
ATOM 2385 N N . GLU A 1 297 ? -22.766 24.578 25.141 1 80.5 297 GLU A N 1
ATOM 2386 C CA . GLU A 1 297 ? -23.156 25.734 25.938 1 80.5 297 GLU A CA 1
ATOM 2387 C C . GLU A 1 297 ? -22.219 26.906 25.719 1 80.5 297 GLU A C 1
ATOM 2389 O O . GLU A 1 297 ? -22.656 28.047 25.594 1 80.5 297 GLU A O 1
ATOM 2394 N N . LEU A 1 298 ? -21.031 26.625 25.719 1 75.62 298 LEU A N 1
ATOM 2395 C CA . LEU A 1 298 ? -20.031 27.672 25.516 1 75.62 298 LEU A CA 1
ATOM 2396 C C . LEU A 1 298 ? -20.172 28.297 24.141 1 75.62 298 LEU A C 1
ATOM 2398 O O . LEU A 1 298 ? -20.094 29.531 24.016 1 75.62 298 LEU A O 1
ATOM 2402 N N . PHE A 1 299 ? -20.422 27.562 23.188 1 76.5 299 PHE A N 1
ATOM 2403 C CA . PHE A 1 299 ? -20.531 28.078 21.828 1 76.5 299 PHE A CA 1
ATOM 2404 C C . PHE A 1 299 ? -21.797 28.922 21.672 1 76.5 299 PHE A C 1
ATOM 2406 O O . PHE A 1 299 ? -21.781 29.953 21.016 1 76.5 299 PHE A O 1
ATOM 2413 N N . ALA A 1 300 ? -22.766 28.375 22.219 1 81.06 300 ALA A N 1
ATOM 2414 C CA . ALA A 1 300 ? -24.016 29.141 22.172 1 81.06 300 ALA A CA 1
ATOM 2415 C C . ALA A 1 300 ? -23.859 30.484 22.875 1 81.06 300 ALA A C 1
ATOM 2417 O O . ALA A 1 300 ? -24.328 31.516 22.375 1 81.06 300 ALA A O 1
ATOM 2418 N N . GLY A 1 301 ? -23.188 30.406 24.016 1 79.38 301 GLY A N 1
ATOM 2419 C CA . GLY A 1 301 ? -22.953 31.625 24.766 1 79.38 301 GLY A CA 1
ATOM 2420 C C . GLY A 1 301 ? -22.094 32.625 24.016 1 79.38 301 GLY A C 1
ATOM 2421 O O . GLY A 1 301 ? -22.375 33.812 24.016 1 79.38 301 GLY A O 1
ATOM 2422 N N . ARG A 1 302 ? -21.109 32.188 23.422 1 77.75 302 ARG A N 1
ATOM 2423 C CA . ARG A 1 302 ? -20.219 33.062 22.672 1 77.75 302 ARG A CA 1
ATOM 2424 C C . ARG A 1 302 ? -20.938 33.656 21.469 1 77.75 302 ARG A C 1
ATOM 2426 O O . ARG A 1 302 ? -20.734 34.844 21.141 1 77.75 302 ARG A O 1
ATOM 2433 N N . ARG A 1 303 ? -21.656 32.875 20.828 1 83.38 303 ARG A N 1
ATOM 2434 C CA . ARG A 1 303 ? -22.438 33.344 19.688 1 83.38 303 ARG A CA 1
ATOM 2435 C C . ARG A 1 303 ? -23.406 34.438 20.094 1 83.38 303 ARG A C 1
ATOM 2437 O O . ARG A 1 303 ? -23.531 35.469 19.422 1 83.38 303 ARG A O 1
ATOM 2444 N N . GLN A 1 304 ? -24.062 34.188 21.219 1 86.12 304 GLN A N 1
ATOM 2445 C CA . GLN A 1 304 ? -25.031 35.125 21.75 1 86.12 304 GLN A CA 1
ATOM 2446 C C . GLN A 1 304 ? -24.375 36.469 22.094 1 86.12 304 GLN A C 1
ATOM 2448 O O . GLN A 1 304 ? -24.875 37.531 21.719 1 86.12 304 GLN A O 1
ATOM 2453 N N . ARG A 1 305 ? -23.328 36.344 22.766 1 83.94 305 ARG A N 1
ATOM 2454 C CA . ARG A 1 305 ? -22.641 37.562 23.203 1 83.94 305 ARG A CA 1
ATOM 2455 C C . ARG A 1 305 ? -22.141 38.375 22 1 83.94 305 ARG A C 1
ATOM 2457 O O . ARG A 1 305 ? -22.25 39.594 21.984 1 83.94 305 ARG A O 1
ATOM 2464 N N . LEU A 1 306 ? -21.625 37.719 21.062 1 85.88 306 LEU A N 1
ATOM 2465 C CA . LEU A 1 306 ? -21.125 38.406 19.875 1 85.88 306 LEU A CA 1
ATOM 2466 C C . LEU A 1 306 ? -22.266 39.094 19.141 1 85.88 306 LEU A C 1
ATOM 2468 O O . LEU A 1 306 ? -22.125 40.281 18.766 1 85.88 306 LEU A O 1
ATOM 2472 N N . LEU A 1 307 ? -23.359 38.438 19 1 85.69 307 LEU A N 1
ATOM 2473 C CA . LEU A 1 307 ? -24.469 39 18.25 1 85.69 307 LEU A CA 1
ATOM 2474 C C . LEU A 1 307 ? -25.141 40.125 19 1 85.69 307 LEU A C 1
ATOM 2476 O O . LEU A 1 307 ? -25.547 41.125 18.406 1 85.69 307 LEU A O 1
ATOM 2480 N N . MET A 1 308 ? -25.219 39.906 20.344 1 82.62 308 MET A N 1
ATOM 2481 C CA . MET A 1 308 ? -25.828 40.969 21.156 1 82.62 308 MET A CA 1
ATOM 2482 C C . MET A 1 308 ? -24.938 42.219 21.156 1 82.62 308 MET A C 1
ATOM 2484 O O . MET A 1 308 ? -25.453 43.312 21.172 1 82.62 308 MET A O 1
ATOM 2488 N N . ASP A 1 309 ? -23.688 42 21.109 1 81.38 309 ASP A N 1
ATOM 2489 C CA . ASP A 1 309 ? -22.75 43.125 21.016 1 81.38 309 ASP A CA 1
ATOM 2490 C C . ASP A 1 309 ? -22.891 43.844 19.688 1 81.38 309 ASP A C 1
ATOM 2492 O O . ASP A 1 309 ? -22.797 45.094 19.625 1 81.38 309 ASP A O 1
ATOM 2496 N N . LEU A 1 310 ? -23.172 43.125 18.641 1 80.5 310 LEU A N 1
ATOM 2497 C CA . LEU A 1 310 ? -23.328 43.719 17.312 1 80.5 310 LEU A CA 1
ATOM 2498 C C . LEU A 1 310 ? -24.609 44.531 17.219 1 80.5 310 LEU A C 1
ATOM 2500 O O . LEU A 1 310 ? -24.641 45.594 16.594 1 80.5 310 LEU A O 1
ATOM 2504 N N . VAL A 1 311 ? -25.656 44 17.891 1 76.12 311 VAL A N 1
ATOM 2505 C CA . VAL A 1 311 ? -26.938 44.656 17.891 1 76.12 311 VAL A CA 1
ATOM 2506 C C . VAL A 1 311 ? -26.844 45.969 18.672 1 76.12 311 VAL A C 1
ATOM 2508 O O . VAL A 1 311 ? -27.375 47 18.25 1 76.12 311 VAL A O 1
ATOM 2511 N N . LEU A 1 312 ? -26.188 45.875 19.766 1 69.69 312 LEU A N 1
ATOM 2512 C CA . LEU A 1 312 ? -26.078 47.031 20.625 1 69.69 312 LEU A CA 1
ATOM 2513 C C . LEU A 1 312 ? -25.25 48.125 19.969 1 69.69 312 LEU A C 1
ATOM 2515 O O . LEU A 1 312 ? -25.562 49.312 20.094 1 69.69 312 LEU A O 1
ATOM 2519 N N . LYS A 1 313 ? -24.312 47.719 19.25 1 68.38 313 LYS A N 1
ATOM 2520 C CA . LYS A 1 313 ? -23.422 48.688 18.609 1 68.38 313 LYS A CA 1
ATOM 2521 C C . LYS A 1 313 ? -24.016 49.219 17.312 1 68.38 313 LYS A C 1
ATOM 2523 O O . LYS A 1 313 ? -23.594 50.25 16.797 1 68.38 313 LYS A O 1
ATOM 2528 N N . SER A 1 314 ? -24.969 48.438 16.656 1 66.5 314 SER A N 1
ATOM 2529 C CA . SER A 1 314 ? -25.547 48.812 15.359 1 66.5 314 SER A CA 1
ATOM 2530 C C . SER A 1 314 ? -26.516 49.969 15.492 1 66.5 314 SER A C 1
ATOM 2532 O O . SER A 1 314 ? -27.016 50.469 14.484 1 66.5 314 SER A O 1
ATOM 2534 N N . LYS A 1 315 ? -26.922 50.5 16.594 1 60.81 315 LYS A N 1
ATOM 2535 C CA . LYS A 1 315 ? -27.938 51.531 16.641 1 60.81 315 LYS A CA 1
ATOM 2536 C C . LYS A 1 315 ? -27.516 52.75 15.828 1 60.81 315 LYS A C 1
ATOM 2538 O O . LYS A 1 315 ? -28.344 53.375 15.148 1 60.81 315 LYS A O 1
ATOM 2543 N N . ASP A 1 316 ? -26.25 53.375 15.867 1 58.41 316 ASP A N 1
ATOM 2544 C CA . ASP A 1 316 ? -25.859 54.531 15.047 1 58.41 316 ASP A CA 1
ATOM 2545 C C . ASP A 1 316 ? -24.5 54.281 14.383 1 58.41 316 ASP A C 1
ATOM 2547 O O . ASP A 1 316 ? -23.5 54.844 14.789 1 58.41 316 ASP A O 1
ATOM 2551 N N . PRO A 1 317 ? -24.453 53.188 13.461 1 61.47 317 PRO A N 1
ATOM 2552 C CA . PRO A 1 317 ? -23.062 52.75 13.32 1 61.47 317 PRO A CA 1
ATOM 2553 C C . PRO A 1 317 ? -22.297 53.5 12.25 1 61.47 317 PRO A C 1
ATOM 2555 O O . PRO A 1 317 ? -22.844 53.812 11.195 1 61.47 317 PRO A O 1
ATOM 2558 N N . ALA A 1 318 ? -21.344 54.312 12.625 1 73.88 318 ALA A N 1
ATOM 2559 C CA . ALA A 1 318 ? -20.344 54.781 11.68 1 73.88 318 ALA A CA 1
ATOM 2560 C C . ALA A 1 318 ? -19.859 53.656 10.781 1 73.88 318 ALA A C 1
ATOM 2562 O O . ALA A 1 318 ? -19.969 52.469 11.141 1 73.88 318 ALA A O 1
ATOM 2563 N N . PHE A 1 319 ? -19.734 54 9.492 1 76.44 319 PHE A N 1
ATOM 2564 C CA . PHE A 1 319 ? -19.281 53.094 8.445 1 76.44 319 PHE A CA 1
ATOM 2565 C C . PHE A 1 319 ? -18.141 52.219 8.945 1 76.44 319 PHE A C 1
ATOM 2567 O O . PHE A 1 319 ? -18.141 51 8.742 1 76.44 319 PHE A O 1
ATOM 2574 N N . ILE A 1 320 ? -17.297 52.844 9.68 1 78.19 320 ILE A N 1
ATOM 2575 C CA . ILE A 1 320 ? -16.094 52.156 10.148 1 78.19 320 ILE A CA 1
ATOM 2576 C C . ILE A 1 320 ? -16.484 51.125 11.203 1 78.19 320 ILE A C 1
ATOM 2578 O O . ILE A 1 320 ? -15.914 50.031 11.242 1 78.19 320 ILE A O 1
ATOM 2582 N N . THR A 1 321 ? -17.438 51.469 11.93 1 78.69 321 THR A N 1
ATOM 2583 C CA . THR A 1 321 ? -17.875 50.531 12.977 1 78.69 321 THR A CA 1
ATOM 2584 C C . THR A 1 321 ? -18.594 49.344 12.375 1 78.69 321 THR A C 1
ATOM 2586 O O . THR A 1 321 ? -18.469 48.219 12.875 1 78.69 321 THR A O 1
ATOM 2589 N N . GLU A 1 322 ? -19.203 49.625 11.305 1 78.88 322 GLU A N 1
ATOM 2590 C CA . GLU A 1 322 ? -19.891 48.531 10.641 1 78.88 322 GLU A CA 1
ATOM 2591 C C . GLU A 1 322 ? -18.906 47.531 10.016 1 78.88 322 GLU A C 1
ATOM 2593 O O . GLU A 1 322 ? -19.094 46.344 10.055 1 78.88 322 GLU A O 1
ATOM 2598 N N . LEU A 1 323 ? -17.938 48.188 9.453 1 79.25 323 LEU A N 1
ATOM 2599 C CA . LEU A 1 323 ? -16.906 47.344 8.844 1 79.25 323 LEU A CA 1
ATOM 2600 C C . LEU A 1 323 ? -16.188 46.531 9.906 1 79.25 323 LEU A C 1
ATOM 2602 O O . LEU A 1 323 ? -15.883 45.344 9.688 1 79.25 323 LEU A O 1
ATOM 2606 N N . ALA A 1 324 ? -15.992 47.125 10.992 1 82 324 ALA A N 1
ATOM 2607 C CA . ALA A 1 324 ? -15.32 46.469 12.094 1 82 324 ALA A CA 1
ATOM 2608 C C . ALA A 1 324 ? -16.172 45.312 12.648 1 82 324 ALA A C 1
ATOM 2610 O O . ALA A 1 324 ? -15.664 44.25 13.008 1 82 324 ALA A O 1
ATOM 2611 N N . ASN A 1 325 ? -17.422 45.562 12.695 1 81.56 325 ASN A N 1
ATOM 2612 C CA . ASN A 1 325 ? -18.328 44.531 13.18 1 81.56 325 ASN A CA 1
ATOM 2613 C C . ASN A 1 325 ? -18.438 43.375 12.203 1 81.56 325 ASN A C 1
ATOM 2615 O O . ASN A 1 325 ? -18.484 42.219 12.609 1 81.56 325 ASN A O 1
ATOM 2619 N N . ALA A 1 326 ? -18.422 43.75 11.016 1 82.81 326 ALA A N 1
ATOM 2620 C CA . ALA A 1 326 ? -18.453 42.688 10 1 82.81 326 ALA A CA 1
ATOM 2621 C C . ALA A 1 326 ? -17.188 41.844 10.031 1 82.81 326 ALA A C 1
ATOM 2623 O O . ALA A 1 326 ? -17.25 40.625 9.836 1 82.81 326 ALA A O 1
ATOM 2624 N N . TRP A 1 327 ? -16.172 42.5 10.312 1 85.5 327 TRP A N 1
ATOM 2625 C CA . TRP A 1 327 ? -14.891 41.812 10.398 1 85.5 327 TRP A CA 1
ATOM 2626 C C . TRP A 1 327 ? -14.852 40.875 11.609 1 85.5 327 TRP A C 1
ATOM 2628 O O . TRP A 1 327 ? -14.359 39.75 11.531 1 85.5 327 TRP A O 1
ATOM 2638 N N . LYS A 1 328 ? -15.344 41.344 12.688 1 83.5 328 LYS A N 1
ATOM 2639 C CA . LYS A 1 328 ? -15.391 40.531 13.906 1 83.5 328 LYS A CA 1
ATOM 2640 C C . LYS A 1 328 ? -16.266 39.281 13.703 1 83.5 328 LYS A C 1
ATOM 2642 O O . LYS A 1 328 ? -15.922 38.188 14.18 1 83.5 328 LYS A O 1
ATOM 2647 N N . TYR A 1 329 ? -17.297 39.5 13.023 1 85.56 329 TYR A N 1
ATOM 2648 C CA . TYR A 1 329 ? -18.188 38.375 12.734 1 85.56 329 TYR A CA 1
ATOM 2649 C C . TYR A 1 329 ? -17.516 37.375 11.781 1 85.56 329 TYR A C 1
ATOM 2651 O O . TYR A 1 329 ? -17.656 36.156 11.945 1 85.56 329 TYR A O 1
ATOM 2659 N N . ALA A 1 330 ? -16.828 37.938 10.836 1 87.06 330 ALA A N 1
ATOM 2660 C CA . ALA A 1 330 ? -16.125 37.094 9.891 1 87.06 330 ALA A CA 1
ATOM 2661 C C . ALA A 1 330 ? -15.031 36.281 10.594 1 87.06 330 ALA A C 1
ATOM 2663 O O . ALA A 1 330 ? -14.82 35.094 10.281 1 87.06 330 ALA A O 1
ATOM 2664 N N . GLU A 1 331 ? -14.367 36.844 11.438 1 84.38 331 GLU A N 1
ATOM 2665 C CA . GLU A 1 331 ? -13.328 36.156 12.188 1 84.38 331 GLU A CA 1
ATOM 2666 C C . GLU A 1 331 ? -13.906 35.031 13.039 1 84.38 331 GLU A C 1
ATOM 2668 O O . GLU A 1 331 ? -13.305 33.969 13.156 1 84.38 331 GLU A O 1
ATOM 2673 N N . TYR A 1 332 ? -14.977 35.344 13.648 1 80.94 332 TYR A N 1
ATOM 2674 C CA . TYR A 1 332 ? -15.656 34.312 14.445 1 80.94 332 TYR A CA 1
ATOM 2675 C C . TYR A 1 332 ? -16.062 33.125 13.586 1 80.94 332 TYR A C 1
ATOM 2677 O O . TYR A 1 332 ? -15.805 31.969 13.953 1 80.94 332 TYR A O 1
ATOM 2685 N N . ARG A 1 333 ? -16.594 33.406 12.516 1 83.69 333 ARG A N 1
ATOM 2686 C CA . ARG A 1 333 ? -17.031 32.344 11.617 1 83.69 333 ARG A CA 1
ATOM 2687 C C . ARG A 1 333 ? -15.836 31.562 11.086 1 83.69 333 ARG A C 1
ATOM 2689 O O . ARG A 1 333 ? -15.914 30.344 10.891 1 83.69 333 ARG A O 1
ATOM 2696 N N . TYR A 1 334 ? -14.789 32.25 10.836 1 85.69 334 TYR A N 1
ATOM 2697 C CA . TYR A 1 334 ? -13.555 31.625 10.352 1 85.69 334 TYR A CA 1
ATOM 2698 C C . TYR A 1 334 ? -13.023 30.609 11.352 1 85.69 334 TYR A C 1
ATOM 2700 O O . TYR A 1 334 ? -12.695 29.484 10.977 1 85.69 334 TYR A O 1
ATOM 2708 N N . TRP A 1 335 ? -13.055 30.891 12.57 1 79.75 335 TRP A N 1
ATOM 2709 C CA . TRP A 1 335 ? -12.469 30.016 13.586 1 79.75 335 TRP A CA 1
ATOM 2710 C C . TRP A 1 335 ? -13.359 28.812 13.867 1 79.75 335 TRP A C 1
ATOM 2712 O O . TRP A 1 335 ? -12.898 27.797 14.391 1 79.75 335 TRP A O 1
ATOM 2722 N N . HIS A 1 336 ? -14.578 28.953 13.477 1 76.44 336 HIS A N 1
ATOM 2723 C CA . HIS A 1 336 ? -15.5 27.844 13.719 1 76.44 336 HIS A CA 1
ATOM 2724 C C . HIS A 1 336 ? -15.672 26.984 12.469 1 76.44 336 HIS A C 1
ATOM 2726 O O . HIS A 1 336 ? -16.516 26.094 12.438 1 76.44 336 HIS A O 1
ATOM 2732 N N . SER A 1 337 ? -14.844 27.281 11.539 1 85.12 337 SER A N 1
ATOM 2733 C CA . SER A 1 337 ? -14.852 26.5 10.312 1 85.12 337 SER A CA 1
ATOM 2734 C C . SER A 1 337 ? -13.609 25.625 10.195 1 85.12 337 SER A C 1
ATOM 2736 O O . SER A 1 337 ? -12.789 25.594 11.117 1 85.12 337 SER A O 1
ATOM 2738 N N . MET A 1 338 ? -13.547 24.859 9.172 1 85.31 338 MET A N 1
ATOM 2739 C CA . MET A 1 338 ? -12.391 23.984 8.93 1 85.31 338 MET A CA 1
ATOM 2740 C C . MET A 1 338 ? -11.266 24.766 8.242 1 85.31 338 MET A C 1
ATOM 2742 O O . MET A 1 338 ? -10.156 24.25 8.102 1 85.31 338 MET A O 1
ATOM 2746 N N . LEU A 1 339 ? -11.453 25.969 7.988 1 87.94 339 LEU A N 1
ATOM 2747 C CA . LEU A 1 339 ? -10.547 26.766 7.168 1 87.94 339 LEU A CA 1
ATOM 2748 C C . LEU A 1 339 ? -9.258 27.078 7.922 1 87.94 339 LEU A C 1
ATOM 2750 O O . LEU A 1 339 ? -8.188 27.172 7.316 1 87.94 339 LEU A O 1
ATOM 2754 N N . PRO A 1 340 ? -9.273 27.219 9.203 1 84.56 340 PRO A N 1
ATOM 2755 C CA . PRO A 1 340 ? -8.039 27.516 9.93 1 84.56 340 PRO A CA 1
ATOM 2756 C C . PRO A 1 340 ? -7.02 26.375 9.852 1 84.56 340 PRO A C 1
ATOM 2758 O O . PRO A 1 340 ? -5.855 26.562 10.211 1 84.56 340 PRO A O 1
ATOM 2761 N N . LEU A 1 341 ? -7.332 25.297 9.344 1 83.31 341 LEU A N 1
ATOM 2762 C CA . LEU A 1 341 ? -6.41 24.172 9.219 1 83.31 341 LEU A CA 1
ATOM 2763 C C . LEU A 1 341 ? -5.512 24.344 7.996 1 83.31 341 LEU A C 1
ATOM 2765 O O . LEU A 1 341 ? -4.473 23.688 7.895 1 83.31 341 LEU A O 1
ATOM 2769 N N . VAL A 1 342 ? -5.805 25.266 7.148 1 88.62 342 VAL A N 1
ATOM 2770 C CA . VAL A 1 342 ? -5.117 25.391 5.871 1 88.62 342 VAL A CA 1
ATOM 2771 C C . VAL A 1 342 ? -3.801 26.141 6.066 1 88.62 342 VAL A C 1
ATOM 2773 O O . VAL A 1 342 ? -2.756 25.719 5.566 1 88.62 342 VAL A O 1
ATOM 2776 N N . PRO A 1 343 ? -3.756 27.203 6.805 1 88 343 PRO A N 1
ATOM 2777 C CA . PRO A 1 343 ? -2.516 27.984 6.898 1 88 343 PRO A CA 1
ATOM 2778 C C . PRO A 1 343 ? -1.371 27.188 7.527 1 88 343 PRO A C 1
ATOM 2780 O O . PRO A 1 343 ? -0.259 27.172 6.992 1 88 343 PRO A O 1
ATOM 2783 N N . PRO A 1 344 ? -1.589 26.5 8.633 1 85.31 344 PRO A N 1
ATOM 2784 C CA . PRO A 1 344 ? -0.47 25.719 9.164 1 85.31 344 PRO A CA 1
ATOM 2785 C C . PRO A 1 344 ? 0.013 24.641 8.188 1 85.31 344 PRO A C 1
ATOM 2787 O O . PRO A 1 344 ? 1.202 24.312 8.164 1 85.31 344 PRO A O 1
ATOM 2790 N N . MET A 1 345 ? -0.837 24.094 7.43 1 89.12 345 MET A N 1
ATOM 2791 C CA . MET A 1 345 ? -0.432 23.109 6.426 1 89.12 345 MET A CA 1
ATOM 2792 C C . MET A 1 345 ? 0.434 23.766 5.352 1 89.12 345 MET A C 1
ATOM 2794 O O . MET A 1 345 ? 1.411 23.156 4.895 1 89.12 345 MET A O 1
ATOM 2798 N N . THR A 1 346 ? 0.045 24.922 5.012 1 89.94 346 THR A N 1
ATOM 2799 C CA . THR A 1 346 ? 0.824 25.656 4.016 1 89.94 346 THR A CA 1
ATOM 2800 C C . THR A 1 346 ? 2.203 26 4.562 1 89.94 346 THR A C 1
ATOM 2802 O O . THR A 1 346 ? 3.203 25.922 3.848 1 89.94 346 THR A O 1
ATOM 2805 N N . PHE A 1 347 ? 2.23 26.406 5.789 1 89.75 347 PHE A N 1
ATOM 2806 C CA . PHE A 1 347 ? 3.514 26.703 6.414 1 89.75 347 PHE A CA 1
ATOM 2807 C C . PHE A 1 347 ? 4.438 25.5 6.367 1 89.75 347 PHE A C 1
ATOM 2809 O O . PHE A 1 347 ? 5.602 25.609 5.984 1 89.75 347 PHE A O 1
ATOM 2816 N N . MET A 1 348 ? 3.877 24.375 6.723 1 90.88 348 MET A N 1
ATOM 2817 C CA . MET A 1 348 ? 4.688 23.156 6.781 1 90.88 348 MET A CA 1
ATOM 2818 C C . MET A 1 348 ? 5.195 22.781 5.395 1 90.88 348 MET A C 1
ATOM 2820 O O . MET A 1 348 ? 6.352 22.375 5.242 1 90.88 348 MET A O 1
ATOM 2824 N N . LEU A 1 349 ? 4.395 22.938 4.434 1 93.5 349 LEU A N 1
ATOM 2825 C CA . LEU A 1 349 ? 4.762 22.562 3.07 1 93.5 349 LEU A CA 1
ATOM 2826 C C . LEU A 1 349 ? 5.816 23.516 2.52 1 93.5 349 LEU A C 1
ATOM 2828 O O . LEU A 1 349 ? 6.844 23.078 1.994 1 93.5 349 LEU A O 1
ATOM 2832 N N . VAL A 1 350 ? 5.59 24.797 2.715 1 92.75 350 VAL A N 1
ATOM 2833 C CA . VAL A 1 350 ? 6.488 25.797 2.156 1 92.75 350 VAL A CA 1
ATOM 2834 C C . VAL A 1 350 ? 7.812 25.781 2.914 1 92.75 350 VAL A C 1
ATOM 2836 O O . VAL A 1 350 ? 8.883 25.938 2.314 1 92.75 350 VAL A O 1
ATOM 2839 N N . PHE A 1 351 ? 7.762 25.609 4.191 1 90.5 351 PHE A N 1
ATOM 2840 C CA . PHE A 1 351 ? 8.977 25.531 4.992 1 90.5 351 PHE A CA 1
ATOM 2841 C C . PHE A 1 351 ? 9.859 24.375 4.531 1 90.5 351 PHE A C 1
ATOM 2843 O O . PHE A 1 351 ? 11.062 24.547 4.336 1 90.5 351 PHE A O 1
ATOM 2850 N N . GLY A 1 352 ? 9.18 23.266 4.34 1 90.88 352 GLY A N 1
ATOM 2851 C CA . GLY A 1 352 ? 9.914 22.094 3.877 1 90.88 352 GLY A CA 1
ATOM 2852 C C . GLY A 1 352 ? 10.492 22.266 2.484 1 90.88 352 GLY A C 1
ATOM 2853 O O . GLY A 1 352 ? 11.641 21.891 2.23 1 90.88 352 GLY A O 1
ATOM 2854 N N . LEU A 1 353 ? 9.766 22.844 1.612 1 93.81 353 LEU A N 1
ATOM 2855 C CA . LEU A 1 353 ? 10.211 23.047 0.239 1 93.81 353 LEU A CA 1
ATOM 2856 C C . LEU A 1 353 ? 11.375 24.031 0.19 1 93.81 353 LEU A C 1
ATOM 2858 O O . LEU A 1 353 ? 12.383 23.781 -0.47 1 93.81 353 LEU A O 1
ATOM 2862 N N . ALA A 1 354 ? 11.234 25.094 0.905 1 90.81 354 ALA A N 1
ATOM 2863 C CA . ALA A 1 354 ? 12.289 26.094 0.929 1 90.81 354 ALA A CA 1
ATOM 2864 C C . ALA A 1 354 ? 13.578 25.547 1.532 1 90.81 354 ALA A C 1
ATOM 2866 O O . ALA A 1 354 ? 14.664 25.766 1.008 1 90.81 354 ALA A O 1
ATOM 2867 N N . GLN A 1 355 ? 13.391 24.797 2.545 1 89.62 355 GLN A N 1
ATOM 2868 C CA . GLN A 1 355 ? 14.562 24.234 3.207 1 89.62 355 GLN A CA 1
ATOM 2869 C C . GLN A 1 355 ? 15.266 23.219 2.305 1 89.62 355 GLN A C 1
ATOM 2871 O O . GLN A 1 355 ? 16.484 23.234 2.195 1 89.62 355 GLN A O 1
ATOM 2876 N N . MET A 1 356 ? 14.539 22.391 1.696 1 92.19 356 MET A N 1
ATOM 2877 C CA . MET A 1 356 ? 15.102 21.375 0.817 1 92.19 356 MET A CA 1
ATOM 2878 C C . MET A 1 356 ? 15.828 22.016 -0.362 1 92.19 356 MET A C 1
ATOM 2880 O O . MET A 1 356 ? 16.938 21.594 -0.714 1 92.19 356 MET A O 1
ATOM 2884 N N . ILE A 1 357 ? 15.242 23.031 -0.968 1 90.38 357 ILE A N 1
ATOM 2885 C CA . ILE A 1 357 ? 15.844 23.703 -2.113 1 90.38 357 ILE A CA 1
ATOM 2886 C C . ILE A 1 357 ? 17.125 24.406 -1.687 1 90.38 357 ILE A C 1
ATOM 2888 O O . ILE A 1 357 ? 18.141 24.328 -2.385 1 90.38 357 ILE A O 1
ATOM 2892 N N . LEU A 1 358 ? 17.172 24.984 -0.571 1 87.62 358 LEU A N 1
ATOM 2893 C CA . LEU A 1 358 ? 18.359 25.688 -0.078 1 87.62 358 LEU A CA 1
ATOM 2894 C C . LEU A 1 358 ? 19.484 24.719 0.224 1 87.62 358 LEU A C 1
ATOM 2896 O O . LEU A 1 358 ? 20.625 24.938 -0.165 1 87.62 358 LEU A O 1
ATOM 2900 N N . PHE A 1 359 ? 19.141 23.641 0.934 1 88.81 359 PHE A N 1
ATOM 2901 C CA . PHE A 1 359 ? 20.156 22.656 1.283 1 88.81 359 PHE A CA 1
ATOM 2902 C C . PHE A 1 359 ? 20.719 22 0.032 1 88.81 359 PHE A C 1
ATOM 2904 O O . PHE A 1 359 ? 21.922 21.719 -0.047 1 88.81 359 PHE A O 1
ATOM 2911 N N . ARG A 1 360 ? 19.875 21.766 -0.909 1 89.12 360 ARG A N 1
ATOM 2912 C CA . ARG A 1 360 ? 20.344 21.125 -2.143 1 89.12 360 ARG A CA 1
ATOM 2913 C C . ARG A 1 360 ? 21.188 22.094 -2.961 1 89.12 360 ARG A C 1
ATOM 2915 O O . ARG A 1 360 ? 22.156 21.688 -3.604 1 89.12 360 ARG A O 1
ATOM 2922 N N . TRP A 1 361 ? 20.828 23.312 -2.973 1 85.06 361 TRP A N 1
ATOM 2923 C CA . TRP A 1 361 ? 21.609 24.328 -3.668 1 85.06 361 TRP A CA 1
ATOM 2924 C C . TRP A 1 361 ? 22.953 24.531 -3 1 85.06 361 TRP A C 1
ATOM 2926 O O . TRP A 1 361 ? 23.984 24.672 -3.682 1 85.06 361 TRP A O 1
ATOM 2936 N N . GLU A 1 362 ? 23.016 24.438 -1.757 1 83.62 362 GLU A N 1
ATOM 2937 C CA . GLU A 1 362 ? 24.25 24.594 -1.004 1 83.62 362 GLU A CA 1
ATOM 2938 C C . GLU A 1 362 ? 25.203 23.422 -1.247 1 83.62 362 GLU A C 1
ATOM 2940 O O . GLU A 1 362 ? 26.422 23.594 -1.209 1 83.62 362 GLU A O 1
ATOM 2945 N N . LEU A 1 363 ? 24.625 22.297 -1.405 1 82.94 363 LEU A N 1
ATOM 2946 C CA . LEU A 1 363 ? 25.438 21.109 -1.686 1 82.94 363 LEU A CA 1
ATOM 2947 C C . LEU A 1 363 ? 26.281 21.312 -2.943 1 82.94 363 LEU A C 1
ATOM 2949 O O . LEU A 1 363 ? 27.422 20.859 -3.012 1 82.94 363 LEU A O 1
ATOM 2953 N N . GLY A 1 364 ? 25.766 22 -3.918 1 77.69 364 GLY A N 1
ATOM 2954 C CA . GLY A 1 364 ? 26.469 22.266 -5.16 1 77.69 364 GLY A CA 1
ATOM 2955 C C . GLY A 1 364 ? 27.641 23.234 -4.988 1 77.69 364 GLY A C 1
ATOM 2956 O O . GLY A 1 364 ? 28.547 23.266 -5.816 1 77.69 364 GLY A O 1
ATOM 2957 N N . ASP A 1 365 ? 27.609 23.906 -3.881 1 78.56 365 ASP A N 1
ATOM 2958 C CA . ASP A 1 365 ? 28.641 24.922 -3.645 1 78.56 365 ASP A CA 1
ATOM 2959 C C . ASP A 1 365 ? 29.922 24.281 -3.094 1 78.56 365 ASP A C 1
ATOM 2961 O O . ASP A 1 365 ? 31 24.875 -3.166 1 78.56 365 ASP A O 1
ATOM 2965 N N . TYR A 1 366 ? 29.688 23.062 -2.605 1 80.88 366 TYR A N 1
ATOM 2966 C CA . TYR A 1 366 ? 30.875 22.391 -2.07 1 80.88 366 TYR A CA 1
ATOM 2967 C C . TYR A 1 366 ? 31.641 21.672 -3.176 1 80.88 366 TYR A C 1
ATOM 2969 O O . TYR A 1 366 ? 31.203 20.641 -3.682 1 80.88 366 TYR A O 1
ATOM 2977 N N . LYS A 1 367 ? 32.719 22.141 -3.617 1 75.69 367 LYS A N 1
ATOM 2978 C CA . LYS A 1 367 ? 33.531 21.625 -4.715 1 75.69 367 LYS A CA 1
ATOM 2979 C C . LYS A 1 367 ? 34.031 20.219 -4.406 1 75.69 367 LYS A C 1
ATOM 2981 O O . LYS A 1 367 ? 34.219 19.406 -5.316 1 75.69 367 LYS A O 1
ATOM 2986 N N . ALA A 1 368 ? 34.219 19.984 -3.102 1 79.69 368 ALA A N 1
ATOM 2987 C CA . ALA A 1 368 ? 34.781 18.703 -2.691 1 79.69 368 ALA A CA 1
ATOM 2988 C C . ALA A 1 368 ? 33.75 17.594 -2.75 1 79.69 368 ALA A C 1
ATOM 2990 O O . ALA A 1 368 ? 34.094 16.406 -2.656 1 79.69 368 ALA A O 1
ATOM 2991 N N . ILE A 1 369 ? 32.531 18.016 -2.912 1 82 369 ILE A N 1
ATOM 2992 C CA . ILE A 1 369 ? 31.484 17.016 -2.936 1 82 369 ILE A CA 1
ATOM 2993 C C . ILE A 1 369 ? 30.922 16.891 -4.352 1 82 369 ILE A C 1
ATOM 2995 O O . ILE A 1 369 ? 30.359 17.844 -4.891 1 82 369 ILE A O 1
ATOM 2999 N N . GLU A 1 370 ? 31.109 15.703 -4.98 1 80.06 370 GLU A N 1
ATOM 3000 C CA . GLU A 1 370 ? 30.562 15.43 -6.309 1 80.06 370 GLU A CA 1
ATOM 3001 C C . GLU A 1 370 ? 29.203 14.75 -6.215 1 80.06 370 GLU A C 1
ATOM 3003 O O . GLU A 1 370 ? 29.031 13.805 -5.438 1 80.06 370 GLU A O 1
ATOM 3008 N N . VAL A 1 371 ? 28.344 15.328 -6.93 1 74.62 371 VAL A N 1
ATOM 3009 C CA . VAL A 1 371 ? 27 14.781 -6.895 1 74.62 371 VAL A CA 1
ATOM 3010 C C . VAL A 1 371 ? 26.812 13.781 -8.031 1 74.62 371 VAL A C 1
ATOM 3012 O O . VAL A 1 371 ? 26.969 14.125 -9.203 1 74.62 371 VAL A O 1
ATOM 3015 N N . ASP A 1 372 ? 26.609 12.453 -7.645 1 71.62 372 ASP A N 1
ATOM 3016 C CA . ASP A 1 372 ? 26.281 11.422 -8.617 1 71.62 372 ASP A CA 1
ATOM 3017 C C . ASP A 1 372 ? 24.812 11.477 -9 1 71.62 372 ASP A C 1
ATOM 3019 O O . ASP A 1 372 ? 23.938 11.25 -8.164 1 71.62 372 ASP A O 1
ATOM 3023 N N . THR A 1 373 ? 24.578 11.859 -10.219 1 69.25 373 THR A N 1
ATOM 3024 C CA . THR A 1 373 ? 23.203 12.023 -10.664 1 69.25 373 THR A CA 1
ATOM 3025 C C . THR A 1 373 ? 22.656 10.711 -11.227 1 69.25 373 THR A C 1
ATOM 3027 O O . THR A 1 373 ? 21.609 10.703 -11.883 1 69.25 373 THR A O 1
ATOM 3030 N N . SER A 1 374 ? 23.328 9.578 -10.969 1 77 374 SER A N 1
ATOM 3031 C CA . SER A 1 374 ? 22.812 8.312 -11.469 1 77 374 SER A CA 1
ATOM 3032 C C . SER A 1 374 ? 21.562 7.887 -10.711 1 77 374 SER A C 1
ATOM 3034 O O . SER A 1 374 ? 21.438 8.125 -9.508 1 77 374 SER A O 1
ATOM 3036 N N . MET A 1 375 ? 20.562 7.461 -11.438 1 84.56 375 MET A N 1
ATOM 3037 C CA . MET A 1 375 ? 19.297 7.055 -10.836 1 84.56 375 MET A CA 1
ATOM 3038 C C . MET A 1 375 ? 19.359 5.609 -10.359 1 84.56 375 MET A C 1
ATOM 3040 O O . MET A 1 375 ? 19.078 4.684 -11.125 1 84.56 375 MET A O 1
ATOM 3044 N N . GLY A 1 376 ? 19.75 5.457 -9.117 1 86.69 376 GLY A N 1
ATOM 3045 C CA . GLY A 1 376 ? 19.828 4.137 -8.516 1 86.69 376 GLY A CA 1
ATOM 3046 C C . GLY A 1 376 ? 18.5 3.627 -8.008 1 86.69 376 GLY A C 1
ATOM 3047 O O . GLY A 1 376 ? 17.484 4.312 -8.125 1 86.69 376 GLY A O 1
ATOM 3048 N N . PHE A 1 377 ? 18.438 2.447 -7.484 1 85.75 377 PHE A N 1
ATOM 3049 C CA . PHE A 1 377 ? 17.25 1.779 -6.949 1 85.75 377 PHE A CA 1
ATOM 3050 C C . PHE A 1 377 ? 16.594 2.631 -5.875 1 85.75 377 PHE A C 1
ATOM 3052 O O . PHE A 1 377 ? 15.367 2.777 -5.855 1 85.75 377 PHE A O 1
ATOM 3059 N N . GLY A 1 378 ? 17.375 3.254 -5.039 1 86.94 378 GLY A N 1
ATOM 3060 C CA . GLY A 1 378 ? 16.859 4.062 -3.943 1 86.94 378 GLY A CA 1
ATOM 3061 C C . GLY A 1 378 ? 16.125 5.301 -4.41 1 86.94 378 GLY A C 1
ATOM 3062 O O . GLY A 1 378 ? 15.297 5.855 -3.676 1 86.94 378 GLY A O 1
ATOM 3063 N N . GLN A 1 379 ? 16.375 5.711 -5.594 1 89.12 379 GLN A N 1
ATOM 3064 C CA . GLN A 1 379 ? 15.703 6.887 -6.148 1 89.12 379 GLN A CA 1
ATOM 3065 C C . GLN A 1 379 ? 14.43 6.504 -6.887 1 89.12 379 GLN A C 1
ATOM 3067 O O . GLN A 1 379 ? 13.461 7.262 -6.898 1 89.12 379 GLN A O 1
ATOM 3072 N N . ILE A 1 380 ? 14.43 5.332 -7.391 1 89.06 380 ILE A N 1
ATOM 3073 C CA . ILE A 1 380 ? 13.344 4.949 -8.281 1 89.06 380 ILE A CA 1
ATOM 3074 C C . ILE A 1 380 ? 12.203 4.344 -7.469 1 89.06 380 ILE A C 1
ATOM 3076 O O . ILE A 1 380 ? 11.031 4.574 -7.77 1 89.06 380 ILE A O 1
ATOM 3080 N N . ILE A 1 381 ? 12.547 3.646 -6.457 1 88.75 381 ILE A N 1
ATOM 3081 C CA . ILE A 1 381 ? 11.547 2.895 -5.711 1 88.75 381 ILE A CA 1
ATOM 3082 C C . ILE A 1 381 ? 10.516 3.855 -5.113 1 88.75 381 ILE A C 1
ATOM 3084 O O . ILE A 1 381 ? 9.312 3.648 -5.258 1 88.75 381 ILE A O 1
ATOM 3088 N N . PRO A 1 382 ? 10.922 4.918 -4.445 1 88.81 382 PRO A N 1
ATOM 3089 C CA . PRO A 1 382 ? 9.906 5.816 -3.891 1 88.81 382 PRO A CA 1
ATOM 3090 C C . PRO A 1 382 ? 9.047 6.477 -4.969 1 88.81 382 PRO A C 1
ATOM 3092 O O . PRO A 1 382 ? 7.871 6.762 -4.742 1 88.81 382 PRO A O 1
ATOM 3095 N N . LEU A 1 383 ? 9.547 6.664 -6.117 1 89.94 383 LEU A N 1
ATOM 3096 C CA . LEU A 1 383 ? 8.797 7.266 -7.215 1 89.94 383 LEU A CA 1
ATOM 3097 C C . LEU A 1 383 ? 7.707 6.32 -7.711 1 89.94 383 LEU A C 1
ATOM 3099 O O . LEU A 1 383 ? 6.559 6.73 -7.895 1 89.94 383 LEU A O 1
ATOM 3103 N N . ILE A 1 384 ? 8.023 5.113 -7.832 1 87.81 384 ILE A N 1
ATOM 3104 C CA . ILE A 1 384 ? 7.07 4.145 -8.352 1 87.81 384 ILE A CA 1
ATOM 3105 C C . ILE A 1 384 ? 6.02 3.832 -7.289 1 87.81 384 ILE A C 1
ATOM 3107 O O . ILE A 1 384 ? 4.848 3.617 -7.609 1 87.81 384 ILE A O 1
ATOM 3111 N N . LEU A 1 385 ? 6.492 3.916 -6.148 1 86.62 385 LEU A N 1
ATOM 3112 C CA . LEU A 1 385 ? 5.59 3.596 -5.051 1 86.62 385 LEU A CA 1
ATOM 3113 C C . LEU A 1 385 ? 4.48 4.637 -4.938 1 86.62 385 LEU A C 1
ATOM 3115 O O . LEU A 1 385 ? 3.441 4.379 -4.328 1 86.62 385 LEU A O 1
ATOM 3119 N N . LEU A 1 386 ? 4.668 5.773 -5.496 1 87.88 386 LEU A N 1
ATOM 3120 C CA . LEU A 1 386 ? 3.645 6.816 -5.465 1 87.88 386 LEU A CA 1
ATOM 3121 C C . LEU A 1 386 ? 2.428 6.406 -6.289 1 87.88 386 LEU A C 1
ATOM 3123 O O . LEU A 1 386 ? 1.357 7.004 -6.16 1 87.88 386 LEU A O 1
ATOM 3127 N N . ALA A 1 387 ? 2.555 5.363 -6.996 1 86.19 387 ALA A N 1
ATOM 3128 C CA . ALA A 1 387 ? 1.44 4.887 -7.812 1 86.19 387 ALA A CA 1
ATOM 3129 C C . ALA A 1 387 ? 0.468 4.055 -6.98 1 86.19 387 ALA A C 1
ATOM 3131 O O . ALA A 1 387 ? -0.708 3.93 -7.328 1 86.19 387 ALA A O 1
ATOM 3132 N N . LEU A 1 388 ? 0.916 3.541 -5.883 1 84.5 388 LEU A N 1
ATOM 3133 C CA . LEU A 1 388 ? 0.13 2.586 -5.109 1 84.5 388 LEU A CA 1
ATOM 3134 C C . LEU A 1 388 ? -1.084 3.264 -4.48 1 84.5 388 LEU A C 1
ATOM 3136 O O . LEU A 1 388 ? -2.186 2.713 -4.5 1 84.5 388 LEU A O 1
ATOM 3140 N N . PRO A 1 389 ? -0.95 4.438 -3.98 1 84.06 389 PRO A N 1
ATOM 3141 C CA . PRO A 1 389 ? -2.135 5.102 -3.432 1 84.06 389 PRO A CA 1
ATOM 3142 C C . PRO A 1 389 ? -3.215 5.348 -4.484 1 84.06 389 PRO A C 1
ATOM 3144 O O . PRO A 1 389 ? -4.406 5.312 -4.172 1 84.06 389 PRO A O 1
ATOM 3147 N N . PHE A 1 390 ? -2.807 5.59 -5.676 1 84.25 390 PHE A N 1
ATOM 3148 C CA . PHE A 1 390 ? -3.783 5.785 -6.742 1 84.25 390 PHE A CA 1
ATOM 3149 C C . PHE A 1 390 ? -4.535 4.488 -7.031 1 84.25 390 PHE A C 1
ATOM 3151 O O . PHE A 1 390 ? -5.734 4.512 -7.305 1 84.25 390 PHE A O 1
ATOM 3158 N N . LEU A 1 391 ? -3.863 3.389 -6.867 1 83.94 391 LEU A N 1
ATOM 3159 C CA . LEU A 1 391 ? -4.516 2.1 -7.055 1 83.94 391 LEU A CA 1
ATOM 3160 C C . LEU A 1 391 ? -5.508 1.823 -5.926 1 83.94 391 LEU A C 1
ATOM 3162 O O . LEU A 1 391 ? -6.605 1.315 -6.168 1 83.94 391 LEU A O 1
ATOM 3166 N N . ALA A 1 392 ? -5.117 2.184 -4.793 1 77.12 392 ALA A N 1
ATOM 3167 C CA . ALA A 1 392 ? -5.992 1.992 -3.641 1 77.12 392 ALA A CA 1
ATOM 3168 C C . ALA A 1 392 ? -7.266 2.824 -3.775 1 77.12 392 ALA A C 1
ATOM 3170 O O . ALA A 1 392 ? -8.367 2.342 -3.49 1 77.12 392 ALA A O 1
ATOM 3171 N N . ALA A 1 393 ? -7.117 4.016 -4.234 1 77.06 393 ALA A N 1
ATOM 3172 C CA . ALA A 1 393 ? -8.266 4.895 -4.438 1 77.06 393 ALA A CA 1
ATOM 3173 C C . ALA A 1 393 ? -9.156 4.379 -5.562 1 77.06 393 ALA A C 1
ATOM 3175 O O . ALA A 1 393 ? -10.391 4.418 -5.457 1 77.06 393 ALA A O 1
ATOM 3176 N N . ALA A 1 394 ? -8.562 3.855 -6.535 1 80.75 394 ALA A N 1
ATOM 3177 C CA . ALA A 1 394 ? -9.305 3.344 -7.684 1 80.75 394 ALA A CA 1
ATOM 3178 C C . ALA A 1 394 ? -10.094 2.092 -7.309 1 80.75 394 ALA A C 1
ATOM 3180 O O . ALA A 1 394 ? -11.18 1.85 -7.852 1 80.75 394 ALA A O 1
ATOM 3181 N N . GLU A 1 395 ? -9.562 1.344 -6.438 1 80.06 395 GLU A N 1
ATOM 3182 C CA . GLU A 1 395 ? -10.258 0.139 -5.984 1 80.06 395 GLU A CA 1
ATOM 3183 C C . GLU A 1 395 ? -11.562 0.483 -5.281 1 80.06 395 GLU A C 1
ATOM 3185 O O . GLU A 1 395 ? -12.594 -0.15 -5.523 1 80.06 395 GLU A O 1
ATOM 3190 N N . ILE A 1 396 ? -11.547 1.478 -4.48 1 71.12 396 ILE A N 1
ATOM 3191 C CA . ILE A 1 396 ? -12.742 1.881 -3.754 1 71.12 396 ILE A CA 1
ATOM 3192 C C . ILE A 1 396 ? -13.758 2.475 -4.727 1 71.12 396 ILE A C 1
ATOM 3194 O O . ILE A 1 396 ? -14.961 2.229 -4.602 1 71.12 396 ILE A O 1
ATOM 3198 N N . TYR A 1 397 ? -13.25 3.15 -5.594 1 72.94 397 TYR A N 1
ATOM 3199 C CA . TYR A 1 397 ? -14.117 3.752 -6.598 1 72.94 397 TYR A CA 1
ATOM 3200 C C . TYR A 1 397 ? -14.836 2.682 -7.414 1 72.94 397 TYR A C 1
ATOM 3202 O O . TYR A 1 397 ? -16.031 2.789 -7.672 1 72.94 397 TYR A O 1
ATOM 3210 N N . GLN A 1 398 ? -14.195 1.653 -7.73 1 74.56 398 GLN A N 1
ATOM 3211 C CA . GLN A 1 398 ? -14.781 0.594 -8.539 1 74.56 398 GLN A CA 1
ATOM 3212 C C . GLN A 1 398 ? -15.742 -0.266 -7.723 1 74.56 398 GLN A C 1
ATOM 3214 O O . GLN A 1 398 ? -16.766 -0.722 -8.227 1 74.56 398 GLN A O 1
ATOM 3219 N N . GLU A 1 399 ? -15.352 -0.503 -6.551 1 72.38 399 GLU A N 1
ATOM 3220 C CA . GLU A 1 399 ? -16.234 -1.276 -5.684 1 72.38 399 GLU A CA 1
ATOM 3221 C C . GLU A 1 399 ? -17.562 -0.56 -5.469 1 72.38 399 GLU A C 1
ATOM 3223 O O . GLU A 1 399 ? -18.609 -1.202 -5.328 1 72.38 399 GLU A O 1
ATOM 3228 N N . SER A 1 400 ? -17.609 0.617 -5.422 1 63.97 400 SER A N 1
ATOM 3229 C CA . SER A 1 400 ? -18.828 1.401 -5.238 1 63.97 400 SER A CA 1
ATOM 3230 C C . SER A 1 400 ? -19.688 1.386 -6.496 1 63.97 400 SER A C 1
ATOM 3232 O O . SER A 1 400 ? -20.922 1.497 -6.414 1 63.97 400 SER A O 1
ATOM 3234 N N . ARG A 1 401 ? -19.188 1.239 -7.543 1 62.38 401 ARG A N 1
ATOM 3235 C CA . ARG A 1 401 ? -19.922 1.194 -8.805 1 62.38 401 ARG A CA 1
ATOM 3236 C C . ARG A 1 401 ? -20.547 -0.177 -9.016 1 62.38 401 ARG A C 1
ATOM 3238 O O . ARG A 1 401 ? -21.641 -0.282 -9.594 1 62.38 401 ARG A O 1
ATOM 3245 N N . SER A 1 402 ? -19.828 -1.259 -8.812 1 57.44 402 SER A N 1
ATOM 3246 C CA . SER A 1 402 ? -20.344 -2.604 -9.055 1 57.44 402 SER A CA 1
ATOM 3247 C C . SER A 1 402 ? -21.469 -2.949 -8.086 1 57.44 402 SER A C 1
ATOM 3249 O O . SER A 1 402 ? -22.203 -3.918 -8.297 1 57.44 402 SER A O 1
ATOM 3251 N N . ALA A 1 403 ? -21.719 -2.451 -6.992 1 51.97 403 ALA A N 1
ATOM 3252 C CA . ALA A 1 403 ? -22.875 -2.691 -6.129 1 51.97 403 ALA A CA 1
ATOM 3253 C C . ALA A 1 403 ? -24.156 -2.184 -6.777 1 51.97 403 ALA A C 1
ATOM 3255 O O . ALA A 1 403 ? -24.297 -0.99 -7.062 1 51.97 403 ALA A O 1
ATOM 3256 N N . SER A 1 404 ? -24.688 -3.064 -7.715 1 44.31 404 SER A N 1
ATOM 3257 C CA . SER A 1 404 ? -25.984 -2.916 -8.367 1 44.31 404 SER A CA 1
ATOM 3258 C C . SER A 1 404 ? -26.953 -2.105 -7.504 1 44.31 404 SER A C 1
ATOM 3260 O O . SER A 1 404 ? -26.969 -2.252 -6.277 1 44.31 404 SER A O 1
ATOM 3262 N N . PRO A 1 405 ? -27.656 -1.222 -8.094 1 38.06 405 PRO A N 1
ATOM 3263 C CA . PRO A 1 405 ? -28.75 -0.6 -7.332 1 38.06 405 PRO A CA 1
ATOM 3264 C C . PRO A 1 405 ? -29.688 -1.625 -6.699 1 38.06 405 PRO A C 1
ATOM 3266 O O . PRO A 1 405 ? -29.844 -2.734 -7.219 1 38.06 405 PRO A O 1
ATOM 3269 N N . PRO A 1 406 ? -29.953 -1.782 -5.48 1 35.69 406 PRO A N 1
ATOM 3270 C CA . PRO A 1 406 ? -31.062 -2.664 -5.082 1 35.69 406 PRO A CA 1
ATOM 3271 C C . PRO A 1 406 ? -32.188 -2.699 -6.109 1 35.69 406 PRO A C 1
ATOM 3273 O O . PRO A 1 406 ? -32.531 -1.67 -6.703 1 35.69 406 PRO A O 1
ATOM 3276 N N . GLY A 1 407 ? -32.312 -3.744 -6.941 1 32.75 407 GLY A N 1
ATOM 3277 C CA . GLY A 1 407 ? -33.531 -3.869 -7.703 1 32.75 407 GLY A CA 1
ATOM 3278 C C . GLY A 1 407 ? -34.719 -3.133 -7.074 1 32.75 407 GLY A C 1
ATOM 3279 O O . GLY A 1 407 ? -34.75 -2.941 -5.855 1 32.75 407 GLY A O 1
ATOM 3280 N N . THR A 1 408 ? -35.5 -2.641 -8.047 1 31.42 408 THR A N 1
ATOM 3281 C CA . THR A 1 408 ? -36.812 -2.098 -7.719 1 31.42 408 THR A CA 1
ATOM 3282 C C . THR A 1 408 ? -37.625 -3.113 -6.934 1 31.42 408 THR A C 1
ATOM 3284 O O . THR A 1 408 ? -38.062 -4.129 -7.484 1 31.42 408 THR A O 1
ATOM 3287 N N . LYS A 1 409 ? -37.406 -3.672 -5.961 1 31.22 409 LYS A N 1
ATOM 3288 C CA . LYS A 1 409 ? -38.562 -4.176 -5.258 1 31.22 409 LYS A CA 1
ATOM 3289 C C . LYS A 1 409 ? -39.812 -3.33 -5.574 1 31.22 409 LYS A C 1
ATOM 3291 O O . LYS A 1 409 ? -39.781 -2.113 -5.383 1 31.22 409 LYS A O 1
ATOM 3296 N N . SER A 1 410 ? -40.531 -3.732 -6.625 1 26.16 410 SER A N 1
ATOM 3297 C CA . SER A 1 410 ? -41.906 -3.301 -6.621 1 26.16 410 SER A CA 1
ATOM 3298 C C . SER A 1 410 ? -42.469 -3.191 -5.199 1 26.16 410 SER A C 1
ATOM 3300 O O . SER A 1 410 ? -42.375 -4.141 -4.418 1 26.16 410 SER A O 1
ATOM 3302 N N . LEU A 1 411 ? -42.594 -2.09 -4.832 1 25.89 411 LEU A N 1
ATOM 3303 C CA . LEU A 1 411 ? -43.531 -1.721 -3.789 1 25.89 411 LEU A CA 1
ATOM 3304 C C . LEU A 1 411 ? -44.906 -2.379 -4.027 1 25.89 411 LEU A C 1
ATOM 3306 O O . LEU A 1 411 ? -45.688 -1.913 -4.863 1 25.89 411 LEU A O 1
ATOM 3310 N N . THR A 1 412 ? -44.938 -3.637 -4.438 1 24.95 412 THR A N 1
ATOM 3311 C CA . THR A 1 412 ? -46.25 -3.965 -3.893 1 24.95 412 THR A CA 1
ATOM 3312 C C . THR A 1 412 ? -46.375 -3.432 -2.471 1 24.95 412 THR A C 1
ATOM 3314 O O . THR A 1 412 ? -45.5 -3.646 -1.629 1 24.95 412 THR A O 1
ATOM 3317 N N . SER A 1 413 ? -47.188 -2.402 -2.471 1 24.66 413 SER A N 1
ATOM 3318 C CA . SER A 1 413 ? -47.75 -1.705 -1.319 1 24.66 413 SER A CA 1
ATOM 3319 C C . SER A 1 413 ? -48.156 -2.688 -0.228 1 24.66 413 SER A C 1
ATOM 3321 O O . SER A 1 413 ? -49.312 -3.113 -0.177 1 24.66 413 SER A O 1
ATOM 3323 N N . ASN A 1 414 ? -47.75 -3.895 -0.404 1 24.42 414 ASN A N 1
ATOM 3324 C CA . ASN A 1 414 ? -48.312 -4.355 0.866 1 24.42 414 ASN A CA 1
ATOM 3325 C C . ASN A 1 414 ? -47.906 -3.432 2.016 1 24.42 414 ASN A C 1
ATOM 3327 O O . ASN A 1 414 ? -46.719 -3.234 2.277 1 24.42 414 ASN A O 1
ATOM 3331 N N . THR A 1 415 ? -48.719 -2.473 2.188 1 23.44 415 THR A N 1
ATOM 3332 C CA . THR A 1 415 ? -48.938 -1.702 3.408 1 23.44 415 THR A CA 1
ATOM 3333 C C . THR A 1 415 ? -48.656 -2.551 4.641 1 23.44 415 THR A C 1
ATOM 3335 O O . THR A 1 415 ? -49.5 -3.324 5.086 1 23.44 415 THR A O 1
ATOM 3338 N N . VAL A 1 416 ? -47.75 -3.504 4.391 1 24.36 416 VAL A N 1
ATOM 3339 C CA . VAL A 1 416 ? -47.719 -3.947 5.781 1 24.36 416 VAL A CA 1
ATOM 3340 C C . VAL A 1 416 ? -47.625 -2.736 6.707 1 24.36 416 VAL A C 1
ATOM 3342 O O . VAL A 1 416 ? -46.719 -1.898 6.562 1 24.36 416 VAL A O 1
ATOM 3345 N N . VAL A 1 417 ? -48.719 -2.363 7.059 1 23.55 417 VAL A N 1
ATOM 3346 C CA . VAL A 1 417 ? -48.906 -1.579 8.281 1 23.55 417 VAL A CA 1
ATOM 3347 C C . VAL A 1 417 ? -47.906 -2.029 9.336 1 23.55 417 VAL A C 1
ATOM 3349 O O . VAL A 1 417 ? -48 -3.146 9.852 1 23.55 417 VAL A O 1
ATOM 3352 N N . ILE A 1 418 ? -46.625 -2.16 8.773 1 22.7 418 ILE A N 1
ATOM 3353 C CA . ILE A 1 418 ? -45.844 -2.25 9.992 1 22.7 418 ILE A CA 1
ATOM 3354 C C . ILE A 1 418 ? -46.531 -1.498 11.125 1 22.7 418 ILE A C 1
ATOM 3356 O O . ILE A 1 418 ? -46.719 -0.282 11.047 1 22.7 418 ILE A O 1
ATOM 3360 N N . SER A 1 419 ? -47.5 -2.219 11.477 1 21.72 419 SER A N 1
ATOM 3361 C CA . SER A 1 419 ? -47.875 -1.714 12.789 1 21.72 419 SER A CA 1
ATOM 3362 C C . SER A 1 419 ? -46.656 -1.359 13.633 1 21.72 419 SER A C 1
ATOM 3364 O O . SER A 1 419 ? -45.719 -2.166 13.766 1 21.72 419 SER A O 1
ATOM 3366 N N . GLU A 1 420 ? -46.156 -0.228 13.25 1 21.67 420 GLU A N 1
ATOM 3367 C CA . GLU A 1 420 ? -45.312 0.48 14.211 1 21.67 420 GLU A CA 1
ATOM 3368 C C . GLU A 1 420 ? -45.406 -0.126 15.602 1 21.67 420 GLU A C 1
ATOM 3370 O O . GLU A 1 420 ? -46.5 -0.126 16.203 1 21.67 420 GLU A O 1
ATOM 3375 N N . PRO A 1 421 ? -44.906 -1.505 15.484 1 22.73 421 PRO A N 1
ATOM 3376 C CA . PRO A 1 421 ? -45.219 -1.667 16.906 1 22.73 421 PRO A CA 1
ATOM 3377 C C . PRO A 1 421 ? -44.938 -0.404 17.719 1 22.73 421 PRO A C 1
ATOM 3379 O O . PRO A 1 421 ? -43.875 0.23 17.547 1 22.73 421 PRO A O 1
ATOM 3382 N N . SER A 1 422 ? -45.906 0.374 17.766 1 22.8 422 SER A N 1
ATOM 3383 C CA . SER A 1 422 ? -46.031 1.401 18.781 1 22.8 422 SER A CA 1
ATOM 3384 C C . SER A 1 422 ? -45.375 0.969 20.094 1 22.8 422 SER A C 1
ATOM 3386 O O . SER A 1 422 ? -45.969 0.282 20.906 1 22.8 422 SER A O 1
ATOM 3388 N N . SER A 1 423 ? -44.344 0.059 19.766 1 21.67 423 SER A N 1
ATOM 3389 C CA . SER A 1 423 ? -43.938 -0.038 21.172 1 21.67 423 SER A CA 1
ATOM 3390 C C . SER A 1 423 ? -43.906 1.332 21.828 1 21.67 423 SER A C 1
ATOM 3392 O O . SER A 1 423 ? -43.156 2.219 21.422 1 21.67 423 SER A O 1
ATOM 3394 N N . ALA A 1 424 ? -44.969 1.676 22.078 1 23.62 424 ALA A N 1
ATOM 3395 C CA . ALA A 1 424 ? -45.375 2.639 23.094 1 23.62 424 ALA A CA 1
ATOM 3396 C C . ALA A 1 424 ? -44.375 2.674 24.25 1 23.62 424 ALA A C 1
ATOM 3398 O O . ALA A 1 424 ? -44.438 1.827 25.141 1 23.62 424 ALA A O 1
ATOM 3399 N N . VAL A 1 425 ? -43.031 2.35 23.844 1 23.42 425 VAL A N 1
ATOM 3400 C CA . VAL A 1 425 ? -42.469 2.867 25.094 1 23.42 425 VAL A CA 1
ATOM 3401 C C . VAL A 1 425 ? -43.312 4.043 25.578 1 23.42 425 VAL A C 1
ATOM 3403 O O . VAL A 1 425 ? -43.594 4.969 24.812 1 23.42 425 VAL A O 1
ATOM 3406 N N . SER A 1 426 ? -44.094 3.635 26.391 1 21.7 426 SER A N 1
ATOM 3407 C CA . SER A 1 426 ? -44.875 4.711 26.969 1 21.7 426 SER A CA 1
ATOM 3408 C C . SER A 1 426 ? -44.125 6.023 26.984 1 21.7 426 SER A C 1
ATOM 3410 O O . SER A 1 426 ? -42.906 6.043 27.266 1 21.7 426 SER A O 1
ATOM 3412 N N . PRO A 1 427 ? -44.25 6.918 25.844 1 24.75 427 PRO A N 1
ATOM 3413 C CA . PRO A 1 427 ? -43.688 8.195 26.312 1 24.75 427 PRO A CA 1
ATOM 3414 C C . PRO A 1 427 ? -43.531 8.227 27.828 1 24.75 427 PRO A C 1
ATOM 3416 O O . PRO A 1 427 ? -44.406 7.82 28.578 1 24.75 427 PRO A O 1
ATOM 3419 N N . THR A 1 428 ? -42.469 7.535 28.219 1 23.97 428 THR A N 1
ATOM 3420 C CA . THR A 1 428 ? -42.594 7.875 29.625 1 23.97 428 THR A CA 1
ATOM 3421 C C . THR A 1 428 ? -43.562 9.039 29.812 1 23.97 428 THR A C 1
ATOM 3423 O O . THR A 1 428 ? -43.562 10 29.031 1 23.97 428 THR A O 1
ATOM 3426 N N . ARG A 1 429 ? -44.688 8.781 30.312 1 22.66 429 ARG A N 1
ATOM 3427 C CA . ARG A 1 429 ? -45.5 9.93 30.672 1 22.66 429 ARG A CA 1
ATOM 3428 C C . ARG A 1 429 ? -44.625 11.18 30.828 1 22.66 429 ARG A C 1
ATOM 3430 O O . ARG A 1 429 ? -43.875 11.305 31.797 1 22.66 429 ARG A O 1
ATOM 3437 N N . VAL A 1 430 ? -43.719 11.383 29.75 1 23.94 430 VAL A N 1
ATOM 3438 C CA . VAL A 1 430 ? -43.531 12.766 30.188 1 23.94 430 VAL A CA 1
ATOM 3439 C C . VAL A 1 430 ? -44.781 13.242 30.938 1 23.94 430 VAL A C 1
ATOM 3441 O O . VAL A 1 430 ? -45.906 13.18 30.406 1 23.94 430 VAL A O 1
ATOM 3444 N N . ASP A 1 431 ? -44.812 12.789 32.031 1 26.95 431 ASP A N 1
ATOM 3445 C CA . ASP A 1 431 ? -45.906 13.438 32.75 1 26.95 431 ASP A CA 1
ATOM 3446 C C . ASP A 1 431 ? -46.438 14.633 31.969 1 26.95 431 ASP A C 1
ATOM 3448 O O . ASP A 1 431 ? -45.688 15.586 31.688 1 26.95 431 ASP A O 1
ATOM 3452 N N . ARG A 1 432 ? -47.094 14.273 30.75 1 28.83 432 ARG A N 1
ATOM 3453 C CA . ARG A 1 432 ? -47.875 15.469 30.453 1 28.83 432 ARG A CA 1
ATOM 3454 C C . ARG A 1 432 ? -47.938 16.406 31.656 1 28.83 432 ARG A C 1
ATOM 3456 O O . ARG A 1 432 ? -48.406 16.016 32.719 1 28.83 432 ARG A O 1
ATOM 3463 N N . MET A 1 433 ? -46.719 16.891 31.766 1 28.03 433 MET A N 1
ATOM 3464 C CA . MET A 1 433 ? -47 17.797 32.875 1 28.03 433 MET A CA 1
ATOM 3465 C C . MET A 1 433 ? -48.5 18.031 33.031 1 28.03 433 MET A C 1
ATOM 3467 O O . MET A 1 433 ? -49.188 18.25 32.031 1 28.03 433 MET A O 1
ATOM 3471 N N . PRO A 1 434 ? -49.125 17.188 33.781 1 29.53 434 PRO A N 1
ATOM 3472 C CA . PRO A 1 434 ? -50.531 17.578 33.781 1 29.53 434 PRO A CA 1
ATOM 3473 C C . PRO A 1 434 ? -50.75 18.953 33.156 1 29.53 434 PRO A C 1
ATOM 3475 O O . PRO A 1 434 ? -50.062 19.906 33.469 1 29.53 434 PRO A O 1
ATOM 3478 N N . THR A 1 435 ? -50.812 18.922 31.781 1 32.09 435 THR A N 1
ATOM 3479 C CA . THR A 1 435 ? -51.469 20.203 31.594 1 32.09 435 THR A CA 1
ATOM 3480 C C . THR A 1 435 ? -52.312 20.562 32.812 1 32.09 435 THR A C 1
ATOM 3482 O O . THR A 1 435 ? -53.281 19.844 33.156 1 32.09 435 THR A O 1
ATOM 3485 N N . LEU A 1 436 ? -51.625 20.609 33.844 1 30.34 436 LEU A N 1
ATOM 3486 C CA . LEU A 1 436 ? -52.562 21.172 34.812 1 30.34 436 LEU A CA 1
ATOM 3487 C C . LEU A 1 436 ? -53.75 21.828 34.094 1 30.34 436 LEU A C 1
ATOM 3489 O O . LEU A 1 436 ? -53.562 22.781 33.312 1 30.34 436 LEU A O 1
ATOM 3493 N N . ARG A 1 437 ? -54.562 20.953 33.469 1 34.34 437 ARG A N 1
ATOM 3494 C CA . ARG A 1 437 ? -55.844 21.594 33.188 1 34.34 437 ARG A CA 1
ATOM 3495 C C . ARG A 1 437 ? -56.031 22.828 34.062 1 34.34 437 ARG A C 1
ATOM 3497 O O . ARG A 1 437 ? -56 22.734 35.281 1 34.34 437 ARG A O 1
ATOM 3504 N N . VAL A 1 438 ? -55.281 23.844 33.594 1 34.44 438 VAL A N 1
ATOM 3505 C CA . VAL A 1 438 ? -55.906 24.969 34.25 1 34.44 438 VAL A CA 1
ATOM 3506 C C . VAL A 1 438 ? -57.375 24.672 34.5 1 34.44 438 VAL A C 1
ATOM 3508 O O . VAL A 1 438 ? -58.188 24.594 33.562 1 34.44 438 VAL A O 1
ATOM 3511 N N . THR A 1 439 ? -57.625 23.469 35.062 1 34.16 439 THR A N 1
ATOM 3512 C CA . THR A 1 439 ? -59 23.156 35.406 1 34.16 439 THR A CA 1
ATOM 3513 C C . THR A 1 439 ? -59.781 24.422 35.719 1 34.16 439 THR A C 1
ATOM 3515 O O . THR A 1 439 ? -60.969 24.375 36.031 1 34.16 439 THR A O 1
ATOM 3518 N N . SER A 1 440 ? -59.125 25.375 36.5 1 34.28 440 SER A N 1
ATOM 3519 C CA . SER A 1 440 ? -60.188 26.188 37.094 1 34.28 440 SER A CA 1
ATOM 3520 C C . SER A 1 440 ? -61.031 26.859 36 1 34.28 440 SER A C 1
ATOM 3522 O O . SER A 1 440 ? -60.469 27.375 35 1 34.28 440 SER A O 1
ATOM 3524 N N . SER A 1 441 ? -62.188 26.438 35.625 1 38.34 441 SER A N 1
ATOM 3525 C CA . SER A 1 441 ? -63.312 27 34.906 1 38.34 441 SER A CA 1
ATOM 3526 C C . SER A 1 441 ? -63.188 28.5 34.75 1 38.34 441 SER A C 1
ATOM 3528 O O . SER A 1 441 ? -63.844 29.094 33.875 1 38.34 441 SER A O 1
ATOM 3530 N N . ALA A 1 442 ? -62.812 29.219 35.844 1 39.97 442 ALA A N 1
ATOM 3531 C CA . ALA A 1 442 ? -63.062 30.656 35.844 1 39.97 442 ALA A CA 1
ATOM 3532 C C . ALA A 1 442 ? -62.156 31.375 34.844 1 39.97 442 ALA A C 1
ATOM 3534 O O . ALA A 1 442 ? -62.531 32.406 34.25 1 39.97 442 ALA A O 1
ATOM 3535 N N . ASP A 1 443 ? -60.688 31.094 34.688 1 42.09 443 ASP A N 1
ATOM 3536 C CA . ASP A 1 443 ? -59.781 32.094 34.094 1 42.09 443 ASP A CA 1
ATOM 3537 C C . ASP A 1 443 ? -59.531 31.766 32.625 1 42.09 443 ASP A C 1
ATOM 3539 O O . ASP A 1 443 ? -58.469 32.094 32.094 1 42.09 443 ASP A O 1
ATOM 3543 N N . VAL A 1 444 ? -60 30.938 31.891 1 50.25 444 VAL A N 1
ATOM 3544 C CA . VAL A 1 444 ? -60.031 30.781 30.438 1 50.25 444 VAL A CA 1
ATOM 3545 C C . VAL A 1 444 ? -60.156 32.156 29.797 1 50.25 444 VAL A C 1
ATOM 3547 O O . VAL A 1 444 ? -59.844 32.312 28.609 1 50.25 444 VAL A O 1
ATOM 3550 N N . ASN A 1 445 ? -60.594 33.125 30.484 1 55.19 445 ASN A N 1
ATOM 3551 C CA . ASN A 1 445 ? -60.969 34.375 29.828 1 55.19 445 ASN A CA 1
ATOM 3552 C C . ASN A 1 445 ? -59.781 35.344 29.797 1 55.19 445 ASN A C 1
ATOM 3554 O O . ASN A 1 445 ? -59.938 36.531 29.484 1 55.19 445 ASN A O 1
ATOM 3558 N N . ASP A 1 446 ? -58.531 35.031 30.25 1 68.75 446 ASP A N 1
ATOM 3559 C CA . ASP A 1 446 ? -57.5 36.031 30.203 1 68.75 446 ASP A CA 1
ATOM 3560 C C . ASP A 1 446 ? -56.719 36 28.875 1 68.75 446 ASP A C 1
ATOM 3562 O O . ASP A 1 446 ? -56.125 34.969 28.547 1 68.75 446 ASP A O 1
ATOM 3566 N N . PRO A 1 447 ? -56.938 36.875 27.938 1 79.94 447 PRO A N 1
ATOM 3567 C CA . PRO A 1 447 ? -56.312 36.938 26.609 1 79.94 447 PRO A CA 1
ATOM 3568 C C . PRO A 1 447 ? -54.781 36.844 26.688 1 79.94 447 PRO A C 1
ATOM 3570 O O . PRO A 1 447 ? -54.156 36.25 25.797 1 79.94 447 PRO A O 1
ATOM 3573 N N . ARG A 1 448 ? -54.125 37.219 27.703 1 85.5 448 ARG A N 1
ATOM 3574 C CA . ARG A 1 448 ? -52.688 37.156 27.844 1 85.5 448 ARG A CA 1
ATOM 3575 C C . ARG A 1 448 ? -52.188 35.75 28.031 1 85.5 448 ARG A C 1
ATOM 3577 O O . ARG A 1 448 ? -51.156 35.344 27.484 1 85.5 448 ARG A O 1
ATOM 3584 N N . LEU A 1 449 ? -52.938 34.969 28.719 1 82.94 449 LEU A N 1
ATOM 3585 C CA . LEU A 1 449 ? -52.562 33.594 28.953 1 82.94 449 LEU A CA 1
ATOM 3586 C C . LEU A 1 449 ? -52.625 32.75 27.672 1 82.94 449 LEU A C 1
ATOM 3588 O O . LEU A 1 449 ? -51.812 31.891 27.438 1 82.94 449 LEU A O 1
ATOM 3592 N N . VAL A 1 450 ? -53.688 33.125 26.891 1 82 450 VAL A N 1
ATOM 3593 C CA . VAL A 1 450 ? -53.812 32.438 25.625 1 82 450 VAL A CA 1
ATOM 3594 C C . VAL A 1 450 ? -52.625 32.75 24.719 1 82 450 VAL A C 1
ATOM 3596 O O . VAL A 1 450 ? -52.094 31.875 24.031 1 82 450 VAL A O 1
ATOM 3599 N N . GLN A 1 451 ? -52.25 34 24.766 1 87.56 451 GLN A N 1
ATOM 3600 C CA . GLN A 1 451 ? -51.094 34.406 23.969 1 87.56 451 GLN A CA 1
ATOM 3601 C C . GLN A 1 451 ? -49.812 33.719 24.453 1 87.56 451 GLN A C 1
ATOM 3603 O O . GLN A 1 451 ? -48.969 33.312 23.641 1 87.56 451 GLN A O 1
ATOM 3608 N N . LEU A 1 452 ? -49.625 33.594 25.672 1 88.25 452 LEU A N 1
ATOM 3609 C CA . LEU A 1 452 ? -48.438 32.969 26.25 1 88.25 452 LEU A CA 1
ATOM 3610 C C . LEU A 1 452 ? -48.375 31.484 25.906 1 88.25 452 LEU A C 1
ATOM 3612 O O . LEU A 1 452 ? -47.281 30.938 25.656 1 88.25 452 LEU A O 1
ATOM 3616 N N . GLU A 1 453 ? -49.469 30.875 25.828 1 86.81 453 GLU A N 1
ATOM 3617 C CA . GLU A 1 453 ? -49.531 29.469 25.484 1 86.81 453 GLU A CA 1
ATOM 3618 C C . GLU A 1 453 ? -49.188 29.25 24.016 1 86.81 453 GLU A C 1
ATOM 3620 O O . GLU A 1 453 ? -48.531 28.266 23.656 1 86.81 453 GLU A O 1
ATOM 3625 N N . GLU A 1 454 ? -49.656 30.203 23.25 1 87.31 454 GLU A N 1
ATOM 3626 C CA . GLU A 1 454 ? -49.312 30.109 21.844 1 87.31 454 GLU A CA 1
ATOM 3627 C C . GLU A 1 454 ? -47.812 30.281 21.625 1 87.31 454 GLU A C 1
ATOM 3629 O O . GLU A 1 454 ? -47.188 29.562 20.828 1 87.31 454 GLU A O 1
ATOM 3634 N N . GLN A 1 455 ? -47.344 31.188 22.328 1 88.12 455 GLN A N 1
ATOM 3635 C CA . GLN A 1 455 ? -45.906 31.438 22.219 1 88.12 455 GLN A CA 1
ATOM 3636 C C . GLN A 1 455 ? -45.094 30.297 22.812 1 88.12 455 GLN A C 1
ATOM 3638 O O . GLN A 1 455 ? -44 29.984 22.344 1 88.12 455 GLN A O 1
ATOM 3643 N N . GLY A 1 456 ? -45.562 29.703 23.781 1 88 456 GLY A N 1
ATOM 3644 C CA . GLY A 1 456 ? -44.938 28.516 24.344 1 88 456 GLY A CA 1
ATOM 3645 C C . GLY A 1 456 ? -44.875 27.359 23.375 1 88 456 GLY A C 1
ATOM 3646 O O . GLY A 1 456 ? -43.875 26.641 23.312 1 88 456 GLY A O 1
ATOM 3647 N N . ARG A 1 457 ? -45.906 27.281 22.594 1 87.88 457 ARG A N 1
ATOM 3648 C CA . ARG A 1 457 ? -45.906 26.25 21.562 1 87.88 457 ARG A CA 1
ATOM 3649 C C . ARG A 1 457 ? -44.906 26.562 20.453 1 87.88 457 ARG A C 1
ATOM 3651 O O . ARG A 1 457 ? -44.25 25.656 19.938 1 87.88 457 ARG A O 1
ATOM 3658 N N . GLU A 1 458 ? -44.844 27.766 20.141 1 90 458 GLU A N 1
ATOM 3659 C CA . GLU A 1 458 ? -43.875 28.172 19.125 1 90 458 GLU A CA 1
ATOM 3660 C C . GLU A 1 458 ? -42.438 27.922 19.609 1 90 458 GLU A C 1
ATOM 3662 O O . GLU A 1 458 ? -41.594 27.5 18.828 1 90 458 GLU A O 1
ATOM 3667 N N . TYR A 1 459 ? -42.188 28.188 20.797 1 91.38 459 TYR A N 1
ATOM 3668 C CA . TYR A 1 459 ? -40.906 27.906 21.438 1 91.38 459 TYR A CA 1
ATOM 3669 C C . TYR A 1 459 ? -40.562 26.438 21.328 1 91.38 459 TYR A C 1
ATOM 3671 O O . TYR A 1 459 ? -39.438 26.078 20.969 1 91.38 459 TYR A O 1
ATOM 3679 N N . ASP A 1 460 ? -41.469 25.594 21.562 1 87.94 460 ASP A N 1
ATOM 3680 C CA . ASP A 1 460 ? -41.188 24.156 21.531 1 87.94 460 ASP A CA 1
ATOM 3681 C C . ASP A 1 460 ? -40.938 23.672 20.109 1 87.94 460 ASP A C 1
ATOM 3683 O O . ASP A 1 460 ? -40.156 22.766 19.875 1 87.94 460 ASP A O 1
ATOM 3687 N N . ASN A 1 461 ? -41.562 24.391 19.172 1 86.12 461 ASN A N 1
ATOM 3688 C CA . ASN A 1 461 ? -41.344 24.031 17.781 1 86.12 461 ASN A CA 1
ATOM 3689 C C . ASN A 1 461 ? -39.969 24.469 17.297 1 86.12 461 ASN A C 1
ATOM 3691 O O . ASN A 1 461 ? -39.375 23.828 16.422 1 86.12 461 ASN A O 1
ATOM 3695 N N . GLU A 1 462 ? -39.531 25.547 17.906 1 90 462 GLU A N 1
ATOM 3696 C CA . GLU A 1 462 ? -38.25 26.094 17.453 1 90 462 GLU A CA 1
ATOM 3697 C C . GLU A 1 462 ? -37.156 25.875 18.5 1 90 462 GLU A C 1
ATOM 3699 O O . GLU A 1 462 ? -36.25 26.688 18.641 1 90 462 GLU A O 1
ATOM 3704 N N . ILE A 1 463 ? -37.281 24.891 19.234 1 88.94 463 ILE A N 1
ATOM 3705 C CA . ILE A 1 463 ? -36.375 24.656 20.359 1 88.94 463 ILE A CA 1
ATOM 3706 C C . ILE A 1 463 ? -34.938 24.5 19.844 1 88.94 463 ILE A C 1
ATOM 3708 O O . ILE A 1 463 ? -34 24.922 20.5 1 88.94 463 ILE A O 1
ATOM 3712 N N . ALA A 1 464 ? -34.781 23.922 18.688 1 85.94 464 ALA A N 1
ATOM 3713 C CA . ALA A 1 464 ? -33.469 23.703 18.125 1 85.94 464 ALA A CA 1
ATOM 3714 C C . ALA A 1 464 ? -32.781 25.047 17.812 1 85.94 464 ALA A C 1
ATOM 3716 O O . ALA A 1 464 ? -31.578 25.203 18.047 1 85.94 464 ALA A O 1
ATOM 3717 N N . ASN A 1 465 ? -33.531 25.922 17.391 1 86.38 465 ASN A N 1
ATOM 3718 C CA . ASN A 1 465 ? -33 27.25 17.062 1 86.38 465 ASN A CA 1
ATOM 3719 C C . ASN A 1 465 ? -32.719 28.062 18.328 1 86.38 465 ASN A C 1
ATOM 3721 O O . ASN A 1 465 ? -31.75 28.828 18.375 1 86.38 465 ASN A O 1
ATOM 3725 N N . VAL A 1 466 ? -33.594 27.859 19.297 1 90.69 466 VAL A N 1
ATOM 3726 C CA . VAL A 1 466 ? -33.406 28.578 20.562 1 90.69 466 VAL A CA 1
ATOM 3727 C C . VAL A 1 466 ? -32.125 28.062 21.25 1 90.69 466 VAL A C 1
ATOM 3729 O O . VAL A 1 466 ? -31.359 28.844 21.812 1 90.69 466 VAL A O 1
ATOM 3732 N N . LYS A 1 467 ? -31.875 26.797 21.078 1 87.94 467 LYS A N 1
ATOM 3733 C CA . LYS A 1 467 ? -30.719 26.172 21.719 1 87.94 467 LYS A CA 1
ATOM 3734 C C . LYS A 1 467 ? -29.422 26.672 21.094 1 87.94 467 LYS A C 1
ATOM 3736 O O . LYS A 1 467 ? -28.375 26.656 21.734 1 87.94 467 LYS A O 1
ATOM 3741 N N . ARG A 1 468 ? -29.5 27.141 19.906 1 86 468 ARG A N 1
ATO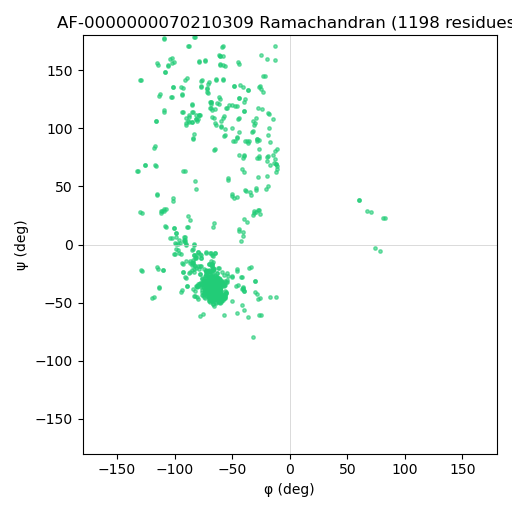M 3742 C CA . ARG A 1 468 ? -28.328 27.625 19.188 1 86 468 ARG A CA 1
ATOM 3743 C C . ARG A 1 468 ? -27.766 28.891 19.828 1 86 468 ARG A C 1
ATOM 3745 O O . ARG A 1 468 ? -26.578 29.156 19.734 1 86 468 ARG A O 1
ATOM 3752 N N . TYR A 1 469 ? -28.641 29.609 20.469 1 88.38 469 TYR A N 1
ATOM 3753 C CA . TYR A 1 469 ? -28.25 30.875 21.062 1 88.38 469 TYR A CA 1
ATOM 3754 C C . TYR A 1 469 ? -28.312 30.828 22.578 1 88.38 469 TYR A C 1
ATOM 3756 O O . TYR A 1 469 ? -27.547 31.516 23.266 1 88.38 469 TYR A O 1
ATOM 3764 N N . PHE A 1 470 ? -29.312 30.125 23.062 1 90.81 470 PHE A N 1
ATOM 3765 C CA . PHE A 1 470 ? -29.562 30.125 24.484 1 90.81 470 PHE A CA 1
ATOM 3766 C C . PHE A 1 470 ? -29.609 28.688 25.031 1 90.81 470 PHE A C 1
ATOM 3768 O O . PHE A 1 470 ? -30.641 28.266 25.562 1 90.81 470 PHE A O 1
ATOM 3775 N N . TYR A 1 471 ? -28.5 28.016 25.031 1 88.38 471 TYR A N 1
ATOM 3776 C CA . TYR A 1 471 ? -28.453 26.625 25.438 1 88.38 471 TYR A CA 1
ATOM 3777 C C . TYR A 1 471 ? -28.703 26.484 26.938 1 88.38 471 TYR A C 1
ATOM 3779 O O . TYR A 1 471 ? -29.5 25.656 27.359 1 88.38 471 TYR A O 1
ATOM 3787 N N . ARG A 1 472 ? -28.094 27.234 27.734 1 86.12 472 ARG A N 1
ATOM 3788 C CA . ARG A 1 472 ? -28.219 27.156 29.188 1 86.12 472 ARG A CA 1
ATOM 3789 C C . ARG A 1 472 ? -29.641 27.5 29.641 1 86.12 472 ARG A C 1
ATOM 3791 O O . ARG A 1 472 ? -30.203 26.797 30.484 1 86.12 472 ARG A O 1
ATOM 3798 N N . GLU A 1 473 ? -30.125 28.453 29.078 1 89.69 473 GLU A N 1
ATOM 3799 C CA . GLU A 1 473 ? -31.453 28.922 29.453 1 89.69 473 GLU A CA 1
ATOM 3800 C C . GLU A 1 473 ? -32.531 27.891 29.094 1 89.69 473 GLU A C 1
ATOM 3802 O O . GLU A 1 473 ? -33.5 27.703 29.828 1 89.69 473 GLU A O 1
ATOM 3807 N N . VAL A 1 474 ? -32.312 27.281 27.969 1 91 474 VAL A N 1
ATOM 3808 C CA . VAL A 1 474 ? -33.25 26.25 27.562 1 91 474 VAL A CA 1
ATOM 3809 C C . VAL A 1 474 ? -33.219 25.094 28.547 1 91 474 VAL A C 1
ATOM 3811 O O . VAL A 1 474 ? -34.281 24.531 28.906 1 91 474 VAL A O 1
ATOM 3814 N N . GLU A 1 475 ? -32.062 24.75 28.938 1 86.62 475 GLU A N 1
ATOM 3815 C CA . GLU A 1 475 ? -31.938 23.672 29.906 1 86.62 475 GLU A CA 1
ATOM 3816 C C . GLU A 1 475 ? -32.531 24.062 31.25 1 86.62 475 GLU A C 1
ATOM 3818 O O . GLU A 1 475 ? -33.125 23.219 31.938 1 86.62 475 GLU A O 1
ATOM 3823 N N . GLU A 1 476 ? -32.406 25.219 31.625 1 87 476 GLU A N 1
ATOM 3824 C CA . GLU A 1 476 ? -32.969 25.719 32.875 1 87 476 GLU A CA 1
ATOM 3825 C C . GLU A 1 476 ? -34.5 25.703 32.781 1 87 476 GLU A C 1
ATOM 3827 O O . GLU A 1 476 ? -35.188 25.344 33.781 1 87 476 GLU A O 1
ATOM 3832 N N . VAL A 1 477 ? -35 26.094 31.688 1 89.69 477 VAL A N 1
ATOM 3833 C CA . VAL A 1 477 ? -36.438 26.094 31.5 1 89.69 477 VAL A CA 1
ATOM 3834 C C . VAL A 1 477 ? -36.969 24.656 31.562 1 89.69 477 VAL A C 1
ATOM 3836 O O . VAL A 1 477 ? -38.031 24.406 32.125 1 89.69 477 VAL A O 1
ATOM 3839 N N . LYS A 1 478 ? -36.281 23.75 31.016 1 86.38 478 LYS A N 1
ATOM 3840 C CA . LYS A 1 478 ? -36.656 22.344 31.047 1 86.38 478 LYS A CA 1
ATOM 3841 C C . LYS A 1 478 ? -36.656 21.812 32.469 1 86.38 478 LYS A C 1
ATOM 3843 O O . LYS A 1 478 ? -37.594 21.078 32.875 1 86.38 478 LYS A O 1
ATOM 3848 N N . MET A 1 479 ? -35.688 22.234 33.188 1 82.81 479 MET A N 1
ATOM 3849 C CA . MET A 1 479 ? -35.625 21.797 34.562 1 82.81 479 MET A CA 1
ATOM 3850 C C . MET A 1 479 ? -36.75 22.422 35.406 1 82.81 479 MET A C 1
ATOM 3852 O O . MET A 1 479 ? -37.344 21.75 36.25 1 82.81 479 MET A O 1
ATOM 3856 N N . GLN A 1 480 ? -37.031 23.625 35.188 1 85.5 480 GLN A N 1
ATOM 3857 C CA . GLN A 1 480 ? -38.094 24.312 35.875 1 85.5 480 GLN A CA 1
ATOM 3858 C C . GLN A 1 480 ? -39.469 23.703 35.531 1 85.5 480 GLN A C 1
ATOM 3860 O O . GLN A 1 480 ? -40.344 23.594 36.375 1 85.5 480 GLN A O 1
ATOM 3865 N N . HIS A 1 481 ? -39.531 23.312 34.375 1 84.81 481 HIS A N 1
ATOM 3866 C CA . HIS A 1 481 ? -40.75 22.703 33.906 1 84.81 481 HIS A CA 1
ATOM 3867 C C . HIS A 1 481 ? -41 21.359 34.594 1 84.81 481 HIS A C 1
ATOM 3869 O O . HIS A 1 481 ? -42.125 21.047 34.969 1 84.81 481 HIS A O 1
ATOM 3875 N N . THR A 1 482 ? -39.938 20.609 34.812 1 79.5 482 THR A N 1
ATOM 3876 C CA . THR A 1 482 ? -40.062 19.297 35.438 1 79.5 482 THR A CA 1
ATOM 3877 C C . THR A 1 482 ? -40.375 19.453 36.938 1 79.5 482 THR A C 1
ATOM 3879 O O . THR A 1 482 ? -41.062 18.625 37.5 1 79.5 482 THR A O 1
ATOM 3882 N N . ASN A 1 483 ? -40.031 20.562 37.469 1 78.88 483 ASN A N 1
ATOM 3883 C CA . ASN A 1 483 ? -40.188 20.766 38.906 1 78.88 483 ASN A CA 1
ATOM 3884 C C . ASN A 1 483 ? -41.438 21.594 39.219 1 78.88 483 ASN A C 1
ATOM 3886 O O . ASN A 1 483 ? -41.812 21.766 40.375 1 78.88 483 ASN A O 1
ATOM 3890 N N . ALA A 1 484 ? -42.031 22.094 38.156 1 84.06 484 ALA A N 1
ATOM 3891 C CA . ALA A 1 484 ? -43.156 22.984 38.375 1 84.06 484 ALA A CA 1
ATOM 3892 C C . ALA A 1 484 ? -44.375 22.234 38.938 1 84.06 484 ALA A C 1
ATOM 3894 O O . ALA A 1 484 ? -44.75 21.188 38.438 1 84.06 484 ALA A O 1
ATOM 3895 N N . LYS A 1 485 ? -44.906 22.688 40.188 1 78.56 485 LYS A N 1
ATOM 3896 C CA . LYS A 1 485 ? -46.031 22.047 40.844 1 78.56 485 LYS A CA 1
ATOM 3897 C C . LYS A 1 485 ? -47.25 22.984 40.906 1 78.56 485 LYS A C 1
ATOM 3899 O O . LYS A 1 485 ? -48.375 22.547 41.125 1 78.56 485 LYS A O 1
ATOM 3904 N N . THR A 1 486 ? -47.031 24.391 40.781 1 85.38 486 THR A N 1
ATOM 3905 C CA . THR A 1 486 ? -48.094 25.375 40.969 1 85.38 486 THR A CA 1
ATOM 3906 C C . THR A 1 486 ? -48.375 26.094 39.656 1 85.38 486 THR A C 1
ATOM 3908 O O . THR A 1 486 ? -47.562 26.078 38.75 1 85.38 486 THR A O 1
ATOM 3911 N N . ASP A 1 487 ? -49.594 26.609 39.5 1 79.5 487 ASP A N 1
ATOM 3912 C CA . ASP A 1 487 ? -50.031 27.328 38.312 1 79.5 487 ASP A CA 1
ATOM 3913 C C . ASP A 1 487 ? -49.219 28.625 38.125 1 79.5 487 ASP A C 1
ATOM 3915 O O . ASP A 1 487 ? -48.969 29.047 37 1 79.5 487 ASP A O 1
ATOM 3919 N N . GLN A 1 488 ? -48.844 29.156 39.188 1 84.12 488 GLN A N 1
ATOM 3920 C CA . GLN A 1 488 ? -48.062 30.375 39.125 1 84.12 488 GLN A CA 1
ATOM 3921 C C . GLN A 1 488 ? -46.688 30.125 38.562 1 84.12 488 GLN A C 1
ATOM 3923 O O . GLN A 1 488 ? -46.156 30.922 37.781 1 84.12 488 GLN A O 1
ATOM 3928 N N . GLU A 1 489 ? -46.188 29.047 38.906 1 88.31 489 GLU A N 1
ATOM 3929 C CA . GLU A 1 489 ? -44.875 28.688 38.375 1 88.31 489 GLU A CA 1
ATOM 3930 C C . GLU A 1 489 ? -44.906 28.406 36.875 1 88.31 489 GLU A C 1
ATOM 3932 O O . GLU A 1 489 ? -43.969 28.766 36.156 1 88.31 489 GLU A O 1
ATOM 3937 N N . MET A 1 490 ? -46 27.922 36.438 1 87.19 490 MET A N 1
ATOM 3938 C CA . MET A 1 490 ? -46.156 27.641 35 1 87.19 490 MET A CA 1
ATOM 3939 C C . MET A 1 490 ? -46.281 28.938 34.219 1 87.19 490 MET A C 1
ATOM 3941 O O . MET A 1 490 ? -45.812 29 33.062 1 87.19 490 MET A O 1
ATOM 3945 N N . ARG A 1 491 ? -46.906 29.844 34.812 1 86.12 491 ARG A N 1
ATOM 3946 C CA . ARG A 1 491 ? -47.031 31.141 34.125 1 86.12 491 ARG A CA 1
ATOM 3947 C C . ARG A 1 491 ? -45.656 31.797 33.969 1 86.12 491 ARG A C 1
ATOM 3949 O O . ARG A 1 491 ? -45.375 32.406 32.938 1 86.12 491 ARG A O 1
ATOM 3956 N N . VAL A 1 492 ? -44.844 31.688 34.969 1 89.56 492 VAL A N 1
ATOM 3957 C CA . VAL A 1 492 ? -43.5 32.25 34.906 1 89.56 492 VAL A CA 1
ATOM 3958 C C . VAL A 1 492 ? -42.688 31.562 33.812 1 89.56 492 VAL A C 1
ATOM 3960 O O . VAL A 1 492 ? -41.938 32.219 33.094 1 89.56 492 VAL A O 1
ATOM 3963 N N . ILE A 1 493 ? -42.875 30.328 33.594 1 91.5 493 ILE A N 1
ATOM 3964 C CA . ILE A 1 493 ? -42.156 29.547 32.594 1 91.5 493 ILE A CA 1
ATOM 3965 C C . ILE A 1 493 ? -42.594 30 31.203 1 91.5 493 ILE A C 1
ATOM 3967 O O . ILE A 1 493 ? -41.781 30.141 30.297 1 91.5 493 ILE A O 1
ATOM 3971 N N . LEU A 1 494 ? -43.844 30.25 31.047 1 90.88 494 LEU A N 1
ATOM 3972 C CA . LEU A 1 494 ? -44.344 30.672 29.75 1 90.88 494 LEU A CA 1
ATOM 3973 C C . LEU A 1 494 ? -43.844 32.062 29.406 1 90.88 494 LEU A C 1
ATOM 3975 O O . LEU A 1 494 ? -43.594 32.344 28.234 1 90.88 494 LEU A O 1
ATOM 3979 N N . ILE A 1 495 ? -43.719 32.906 30.422 1 91.44 495 ILE A N 1
ATOM 3980 C CA . ILE A 1 495 ? -43.156 34.25 30.188 1 91.44 495 ILE A CA 1
ATOM 3981 C C . ILE A 1 495 ? -41.688 34.125 29.781 1 91.44 495 ILE A C 1
ATOM 3983 O O . ILE A 1 495 ? -41.25 34.844 28.891 1 91.44 495 ILE A O 1
ATOM 3987 N N . ARG A 1 496 ? -41.031 33.312 30.391 1 92.62 496 ARG A N 1
ATOM 3988 C CA . ARG A 1 496 ? -39.625 33.094 30.062 1 92.62 496 ARG A CA 1
ATOM 3989 C C . ARG A 1 496 ? -39.469 32.531 28.656 1 92.62 496 ARG A C 1
ATOM 3991 O O . ARG A 1 496 ? -38.562 32.938 27.922 1 92.62 496 ARG A O 1
ATOM 3998 N N . LYS A 1 497 ? -40.312 31.656 28.297 1 92.81 497 LYS A N 1
ATOM 3999 C CA . LYS A 1 497 ? -40.281 31.109 26.953 1 92.81 497 LYS A CA 1
ATOM 4000 C C . LYS A 1 497 ? -40.531 32.219 25.906 1 92.81 497 LYS A C 1
ATOM 4002 O O . LYS A 1 497 ? -39.906 32.219 24.859 1 92.81 497 LYS A O 1
ATOM 4007 N N . GLU A 1 498 ? -41.375 33.062 26.266 1 92.06 498 GLU A N 1
ATOM 4008 C CA . GLU A 1 498 ? -41.656 34.188 25.359 1 92.06 498 GLU A CA 1
ATOM 4009 C C . GLU A 1 498 ? -40.469 35.094 25.203 1 92.06 498 GLU A C 1
ATOM 4011 O O . GLU A 1 498 ? -40.125 35.531 24.094 1 92.06 498 GLU A O 1
ATOM 4016 N N . GLN A 1 499 ? -39.906 35.406 26.266 1 92.44 499 GLN A N 1
ATOM 4017 C CA . GLN A 1 499 ? -38.719 36.281 26.219 1 92.44 499 GLN A CA 1
ATOM 4018 C C . GLN A 1 499 ? -37.594 35.625 25.422 1 92.44 499 GLN A C 1
ATOM 4020 O O . GLN A 1 499 ? -36.938 36.312 24.625 1 92.44 499 GLN A O 1
ATOM 4025 N N . LEU A 1 500 ? -37.375 34.406 25.672 1 93.44 500 LEU A N 1
ATOM 4026 C CA . LEU A 1 500 ? -36.344 33.688 24.953 1 93.44 500 LEU A CA 1
ATOM 4027 C C . LEU A 1 500 ? -36.625 33.656 23.453 1 93.44 500 LEU A C 1
ATOM 4029 O O . LEU A 1 500 ? -35.688 33.75 22.641 1 93.44 500 LEU A O 1
ATOM 4033 N N . LEU A 1 501 ? -37.812 33.531 23.109 1 92.75 501 LEU A N 1
ATOM 4034 C CA . LEU A 1 501 ? -38.188 33.531 21.703 1 92.75 501 LEU A CA 1
ATOM 4035 C C . LEU A 1 501 ? -37.938 34.906 21.078 1 92.75 501 LEU A C 1
ATOM 4037 O O . LEU A 1 501 ? -37.469 34.969 19.938 1 92.75 501 LEU A O 1
ATOM 4041 N N . LYS A 1 502 ? -38.281 35.906 21.859 1 91.31 502 LYS A N 1
ATOM 4042 C CA . LYS A 1 502 ? -38.031 37.25 21.359 1 91.31 502 LYS A CA 1
ATOM 4043 C C . LYS A 1 502 ? -36.562 37.531 21.188 1 91.31 502 LYS A C 1
ATOM 4045 O O . LYS A 1 502 ? -36.125 38.094 20.188 1 91.31 502 LYS A O 1
ATOM 4050 N N . ASP A 1 503 ? -35.844 37.156 22.172 1 91.06 503 ASP A N 1
ATOM 4051 C CA . ASP A 1 503 ? -34.406 37.344 22.094 1 91.06 503 ASP A CA 1
ATOM 4052 C C . ASP A 1 503 ? -33.781 36.562 20.938 1 91.06 503 ASP A C 1
ATOM 4054 O O . ASP A 1 503 ? -32.844 37 20.281 1 91.06 503 ASP A O 1
ATOM 4058 N N . THR A 1 504 ? -34.25 35.375 20.719 1 91.75 504 THR A N 1
ATOM 4059 C CA . THR A 1 504 ? -33.781 34.531 19.625 1 91.75 504 THR A CA 1
ATOM 4060 C C . THR A 1 504 ? -34.062 35.188 18.281 1 91.75 504 THR A C 1
ATOM 4062 O O . THR A 1 504 ? -33.25 35.125 17.375 1 91.75 504 THR A O 1
ATOM 4065 N N . LYS A 1 505 ? -35.219 35.719 18.156 1 89.88 505 LYS A N 1
ATOM 4066 C CA . LYS A 1 505 ? -35.562 36.406 16.922 1 89.88 505 LYS A CA 1
ATOM 4067 C C . LYS A 1 505 ? -34.656 37.625 16.688 1 89.88 505 LYS A C 1
ATOM 4069 O O . LYS A 1 505 ? -34.25 37.875 15.547 1 89.88 505 LYS A O 1
ATOM 4074 N N . THR A 1 506 ? -34.312 38.25 17.75 1 89 506 THR A N 1
ATOM 4075 C CA . THR A 1 506 ? -33.406 39.375 17.641 1 89 506 THR A CA 1
ATOM 4076 C C . THR A 1 506 ? -32.031 38.906 17.188 1 89 506 THR A C 1
ATOM 4078 O O . THR A 1 506 ? -31.391 39.562 16.344 1 89 506 THR A O 1
ATOM 4081 N N . CYS A 1 507 ? -31.578 37.906 17.766 1 88.56 507 CYS A N 1
ATOM 4082 C CA . CYS A 1 507 ? -30.281 37.344 17.375 1 88.56 507 CYS A CA 1
ATOM 4083 C C . CYS A 1 507 ? -30.312 36.844 15.938 1 88.56 507 CYS A C 1
ATOM 4085 O O . CYS A 1 507 ? -29.344 37.031 15.195 1 88.56 507 CYS A O 1
ATOM 4087 N N . PHE A 1 508 ? -31.375 36.25 15.555 1 86.94 508 PHE A N 1
ATOM 4088 C CA . PHE A 1 508 ? -31.516 35.75 14.203 1 86.94 508 PHE A CA 1
ATOM 4089 C C . PHE A 1 508 ? -31.516 36.875 13.188 1 86.94 508 PHE A C 1
ATOM 4091 O O . PHE A 1 508 ? -30.906 36.75 12.117 1 86.94 508 PHE A O 1
ATOM 4098 N N . GLU A 1 509 ? -32.125 37.938 13.547 1 86.19 509 GLU A N 1
ATOM 4099 C CA . GLU A 1 509 ? -32.156 39.094 12.664 1 86.19 509 GLU A CA 1
ATOM 4100 C C . GLU A 1 509 ? -30.75 39.75 12.555 1 86.19 509 GLU A C 1
ATOM 4102 O O . GLU A 1 509 ? -30.359 40.188 11.477 1 86.19 509 GLU A O 1
ATOM 4107 N N . ALA A 1 510 ? -30.141 39.844 13.617 1 84.94 510 ALA A N 1
ATOM 4108 C CA . ALA A 1 510 ? -28.781 40.375 13.594 1 84.94 510 ALA A CA 1
ATOM 4109 C C . ALA A 1 510 ? -27.859 39.5 12.727 1 84.94 510 ALA A C 1
ATOM 4111 O O . ALA A 1 510 ? -27.016 40.031 11.992 1 84.94 510 ALA A O 1
ATOM 4112 N N . GLU A 1 511 ? -27.969 38.188 12.852 1 85.44 511 GLU A N 1
ATOM 4113 C CA . GLU A 1 511 ? -27.172 37.281 12.062 1 85.44 511 GLU A CA 1
ATOM 4114 C C . GLU A 1 511 ? -27.469 37.406 10.57 1 85.44 511 GLU A C 1
ATOM 4116 O O . GLU A 1 511 ? -26.562 37.344 9.742 1 85.44 511 GLU A O 1
ATOM 4121 N N . ASN A 1 512 ? -28.719 37.562 10.227 1 81.56 512 ASN A N 1
ATOM 4122 C CA . ASN A 1 512 ? -29.109 37.719 8.828 1 81.56 512 ASN A CA 1
ATOM 4123 C C . ASN A 1 512 ? -28.641 39.031 8.242 1 81.56 512 ASN A C 1
ATOM 4125 O O . ASN A 1 512 ? -28.297 39.125 7.059 1 81.56 512 ASN A O 1
ATOM 4129 N N . LYS A 1 513 ? -28.609 40 9.055 1 80.19 513 LYS A N 1
ATOM 4130 C CA . LYS A 1 513 ? -28.109 41.281 8.602 1 80.19 513 LYS A CA 1
ATOM 4131 C C . LYS A 1 513 ? -26.625 41.219 8.266 1 80.19 513 LYS A C 1
ATOM 4133 O O . LYS A 1 513 ? -26.156 41.875 7.32 1 80.19 513 LYS A O 1
ATOM 4138 N N . MET A 1 514 ? -25.969 40.469 8.984 1 80.62 514 MET A N 1
ATOM 4139 C CA . MET A 1 514 ? -24.531 40.344 8.773 1 80.62 514 MET A CA 1
ATOM 4140 C C . MET A 1 514 ? -24.234 39.469 7.559 1 80.62 514 MET A C 1
ATOM 4142 O O . MET A 1 514 ? -23.219 39.688 6.871 1 80.62 514 MET A O 1
ATOM 4146 N N . LYS A 1 515 ? -24.984 38.406 7.277 1 75.38 515 LYS A N 1
ATOM 4147 C CA . LYS A 1 515 ? -24.781 37.531 6.133 1 75.38 515 LYS A CA 1
ATOM 4148 C C . LYS A 1 515 ? -24.766 38.312 4.828 1 75.38 515 LYS A C 1
ATOM 4150 O O . LYS A 1 515 ? -24.047 37.969 3.891 1 75.38 515 LYS A O 1
ATOM 4155 N N . GLY A 1 516 ? -25.453 39.375 4.699 1 67.31 516 GLY A N 1
ATOM 4156 C CA . GLY A 1 516 ? -25.578 40.156 3.494 1 67.31 516 GLY A CA 1
ATOM 4157 C C . GLY A 1 516 ? -24.438 41.156 3.33 1 67.31 516 GLY A C 1
ATOM 4158 O O . GLY A 1 516 ? -24.281 41.75 2.258 1 67.31 516 GLY A O 1
ATOM 4159 N N . LYS A 1 517 ? -23.562 41.281 4.258 1 73.81 517 LYS A N 1
ATOM 4160 C CA . LYS A 1 517 ? -22.547 42.344 4.199 1 73.81 517 LYS A CA 1
ATOM 4161 C C . LYS A 1 517 ? -21.203 41.781 3.721 1 73.81 517 LYS A C 1
ATOM 4163 O O . LYS A 1 517 ? -20.156 42.188 4.238 1 73.81 517 LYS A O 1
ATOM 4168 N N . GLY A 1 518 ? -21.141 40.844 2.719 1 77.25 518 GLY A N 1
ATOM 4169 C CA . GLY A 1 518 ? -19.922 40.312 2.094 1 77.25 518 GLY A CA 1
ATOM 4170 C C . GLY A 1 518 ? -19.078 39.469 3.029 1 77.25 518 GLY A C 1
ATOM 4171 O O . GLY A 1 518 ? -17.844 39.5 2.953 1 77.25 518 GLY A O 1
ATOM 4172 N N . VAL A 1 519 ? -19.625 38.812 3.992 1 80.69 519 VAL A N 1
ATOM 4173 C CA . VAL A 1 519 ? -18.938 38.031 5.016 1 80.69 519 VAL A CA 1
ATOM 4174 C C . VAL A 1 519 ? -18.109 36.938 4.352 1 80.69 519 VAL A C 1
ATOM 4176 O O . VAL A 1 519 ? -16.953 36.719 4.723 1 80.69 519 VAL A O 1
ATOM 4179 N N . PRO A 1 520 ? -18.562 36.406 3.225 1 79.88 520 PRO A N 1
ATOM 4180 C CA . PRO A 1 520 ? -17.75 35.375 2.604 1 79.88 520 PRO A CA 1
ATOM 4181 C C . PRO A 1 520 ? -16.453 35.906 1.996 1 79.88 520 PRO A C 1
ATOM 4183 O O . PRO A 1 520 ? -15.414 35.25 2.043 1 79.88 520 PRO A O 1
ATOM 4186 N N . LEU A 1 521 ? -16.5 37.031 1.466 1 83.38 521 LEU A N 1
ATOM 4187 C CA . LEU A 1 521 ? -15.32 37.656 0.882 1 83.38 521 LEU A CA 1
ATOM 4188 C C . LEU A 1 521 ? -14.312 38.031 1.965 1 83.38 521 LEU A C 1
ATOM 4190 O O . LEU A 1 521 ? -13.102 37.969 1.752 1 83.38 521 LEU A O 1
ATOM 4194 N N . LYS A 1 522 ? -14.82 38.5 3.053 1 88 522 LYS A N 1
ATOM 4195 C CA . LYS A 1 522 ? -13.93 38.844 4.16 1 88 522 LYS A CA 1
ATOM 4196 C C . LYS A 1 522 ? -13.273 37.594 4.738 1 88 522 LYS A C 1
ATOM 4198 O O . LYS A 1 522 ? -12.102 37.625 5.117 1 88 522 LYS A O 1
ATOM 4203 N N . ILE A 1 523 ? -13.984 36.562 4.812 1 88.88 523 ILE A N 1
ATOM 4204 C CA . ILE A 1 523 ? -13.414 35.281 5.277 1 88.88 523 ILE A CA 1
ATOM 4205 C C . ILE A 1 523 ? -12.336 34.812 4.309 1 88.88 523 ILE A C 1
ATOM 4207 O O . ILE A 1 523 ? -11.266 34.375 4.73 1 88.88 523 ILE A O 1
ATOM 4211 N N . ALA A 1 524 ? -12.586 34.938 3.01 1 88 524 ALA A N 1
ATOM 4212 C CA . ALA A 1 524 ? -11.609 34.562 1.994 1 88 524 ALA A CA 1
ATOM 4213 C C . ALA A 1 524 ? -10.359 35.438 2.086 1 88 524 ALA A C 1
ATOM 4215 O O . ALA A 1 524 ? -9.242 34.938 1.919 1 88 524 ALA A O 1
ATOM 4216 N N . SER A 1 525 ? -10.578 36.688 2.314 1 89.75 525 SER A N 1
ATOM 4217 C CA . SER A 1 525 ? -9.445 37.625 2.459 1 89.75 525 SER A CA 1
ATOM 4218 C C . SER A 1 525 ? -8.625 37.281 3.699 1 89.75 525 SER A C 1
ATOM 4220 O O . SER A 1 525 ? -7.391 37.344 3.67 1 89.75 525 SER A O 1
ATOM 4222 N N . LEU A 1 526 ? -9.266 36.906 4.773 1 88.88 526 LEU A N 1
ATOM 4223 C CA . LEU A 1 526 ? -8.57 36.5 5.988 1 88.88 526 LEU A CA 1
ATOM 4224 C C . LEU A 1 526 ? -7.742 35.25 5.746 1 88.88 526 LEU A C 1
ATOM 4226 O O . LEU A 1 526 ? -6.594 35.156 6.18 1 88.88 526 LEU A O 1
ATOM 4230 N N . LEU A 1 527 ? -8.367 34.344 5.098 1 90.69 527 LEU A N 1
ATOM 4231 C CA . LEU A 1 527 ? -7.656 33.094 4.762 1 90.69 527 LEU A CA 1
ATOM 4232 C C . LEU A 1 527 ? -6.445 33.406 3.887 1 90.69 527 LEU A C 1
ATOM 4234 O O . LEU A 1 527 ? -5.355 32.875 4.133 1 90.69 527 LEU A O 1
ATOM 4238 N N . TYR A 1 528 ? -6.633 34.219 2.924 1 91.25 528 TYR A N 1
ATOM 4239 C CA . TYR A 1 528 ? -5.551 34.594 2.008 1 91.25 528 TYR A CA 1
ATOM 4240 C C . TYR A 1 528 ? -4.41 35.281 2.746 1 91.25 528 TYR A C 1
ATOM 4242 O O . TYR A 1 528 ? -3.24 34.969 2.529 1 91.25 528 TYR A O 1
ATOM 4250 N N . MET A 1 529 ? -4.711 36.156 3.578 1 89.31 529 MET A N 1
ATOM 4251 C CA . MET A 1 529 ? -3.697 36.906 4.328 1 89.31 529 MET A CA 1
ATOM 4252 C C . MET A 1 529 ? -2.932 35.969 5.262 1 89.31 529 MET A C 1
ATOM 4254 O O . MET A 1 529 ? -1.704 36.031 5.336 1 89.31 529 MET A O 1
ATOM 4258 N N . ARG A 1 530 ? -3.602 35.156 5.891 1 88.62 530 ARG A N 1
ATOM 4259 C CA . ARG A 1 530 ? -2.939 34.25 6.828 1 88.62 530 ARG A CA 1
ATOM 4260 C C . ARG A 1 530 ? -2.072 33.219 6.094 1 88.62 530 ARG A C 1
ATOM 4262 O O . ARG A 1 530 ? -0.975 32.906 6.547 1 88.62 530 ARG A O 1
ATOM 4269 N N . VAL A 1 531 ? -2.535 32.75 4.988 1 91.5 531 VAL A N 1
ATOM 4270 C CA . VAL A 1 531 ? -1.771 31.781 4.188 1 91.5 531 VAL A CA 1
ATOM 4271 C C . VAL A 1 531 ? -0.515 32.469 3.643 1 91.5 531 VAL A C 1
ATOM 4273 O O . VAL A 1 531 ? 0.578 31.891 3.701 1 91.5 531 VAL A O 1
ATOM 4276 N N . THR A 1 532 ? -0.657 33.688 3.146 1 90.44 532 THR A N 1
ATOM 4277 C CA . THR A 1 532 ? 0.477 34.406 2.58 1 90.44 532 THR A CA 1
ATOM 4278 C C . THR A 1 532 ? 1.473 34.781 3.672 1 90.44 532 THR A C 1
ATOM 4280 O O . THR A 1 532 ? 2.686 34.719 3.465 1 90.44 532 THR A O 1
ATOM 4283 N N . PHE A 1 533 ? 0.936 35.156 4.762 1 89 533 PHE A N 1
ATOM 4284 C CA . PHE A 1 533 ? 1.796 35.531 5.875 1 89 533 PHE A CA 1
ATOM 4285 C C . PHE A 1 533 ? 2.613 34.344 6.359 1 89 533 PHE A C 1
ATOM 4287 O O . PHE A 1 533 ? 3.822 34.438 6.574 1 89 533 PHE A O 1
ATOM 4294 N N . LEU A 1 534 ? 2.014 33.219 6.508 1 89.38 534 LEU A N 1
ATOM 4295 C CA . LEU A 1 534 ? 2.719 32.031 7.004 1 89.38 534 LEU A CA 1
ATOM 4296 C C . LEU A 1 534 ? 3.652 31.469 5.938 1 89.38 534 LEU A C 1
ATOM 4298 O O . LEU A 1 534 ? 4.715 30.922 6.258 1 89.38 534 LEU A O 1
ATOM 4302 N N . ALA A 1 535 ? 3.238 31.578 4.684 1 91.31 535 ALA A N 1
ATOM 4303 C CA . ALA A 1 535 ? 4.133 31.172 3.605 1 91.31 535 ALA A CA 1
ATOM 4304 C C . ALA A 1 535 ? 5.387 32.062 3.572 1 91.31 535 ALA A C 1
ATOM 4306 O O . ALA A 1 535 ? 6.5 31.547 3.412 1 91.31 535 ALA A O 1
ATOM 4307 N N . ALA A 1 536 ? 5.164 33.344 3.756 1 89.62 536 ALA A N 1
ATOM 4308 C CA . ALA A 1 536 ? 6.293 34.281 3.785 1 89.62 536 ALA A CA 1
ATOM 4309 C C . ALA A 1 536 ? 7.195 34 4.988 1 89.62 536 ALA A C 1
ATOM 4311 O O . ALA A 1 536 ? 8.422 34.031 4.871 1 89.62 536 ALA A O 1
ATOM 4312 N N . ALA A 1 537 ? 6.59 33.75 6.098 1 87.12 537 ALA A N 1
ATOM 4313 C CA . ALA A 1 537 ? 7.371 33.438 7.289 1 87.12 537 ALA A CA 1
ATOM 4314 C C . ALA A 1 537 ? 8.211 32.188 7.074 1 87.12 537 ALA A C 1
ATOM 4316 O O . ALA A 1 537 ? 9.367 32.125 7.5 1 87.12 537 ALA A O 1
ATOM 4317 N N . ALA A 1 538 ? 7.625 31.156 6.406 1 88.56 538 ALA A N 1
ATOM 4318 C CA . ALA A 1 538 ? 8.32 29.906 6.145 1 88.56 538 ALA A CA 1
ATOM 4319 C C . ALA A 1 538 ? 9.547 30.125 5.262 1 88.56 538 ALA A C 1
ATOM 4321 O O . ALA A 1 538 ? 10.609 29.547 5.5 1 88.56 538 ALA A O 1
ATOM 4322 N N . ILE A 1 539 ? 9.445 31 4.305 1 88.06 539 ILE A N 1
ATOM 4323 C CA . ILE A 1 539 ? 10.531 31.281 3.375 1 88.06 539 ILE A CA 1
ATOM 4324 C C . ILE A 1 539 ? 11.609 32.094 4.074 1 88.06 539 ILE A C 1
ATOM 4326 O O . ILE A 1 539 ? 12.805 31.812 3.963 1 88.06 539 ILE A O 1
ATOM 4330 N N . LEU A 1 540 ? 11.203 33.062 4.848 1 85.06 540 LEU A N 1
ATOM 4331 C CA . LEU A 1 540 ? 12.141 33.969 5.508 1 85.06 540 LEU A CA 1
ATOM 4332 C C . LEU A 1 540 ? 12.938 33.219 6.586 1 85.06 540 LEU A C 1
ATOM 4334 O O . LEU A 1 540 ? 14.102 33.531 6.82 1 85.06 540 LEU A O 1
ATOM 4338 N N . LEU A 1 541 ? 12.359 32.219 7.16 1 82.19 541 LEU A N 1
ATOM 4339 C CA . LEU A 1 541 ? 13.031 31.469 8.211 1 82.19 541 LEU A CA 1
ATOM 4340 C C . LEU A 1 541 ? 14.141 30.609 7.633 1 82.19 541 LEU A C 1
ATOM 4342 O O . LEU A 1 541 ? 15.078 30.219 8.344 1 82.19 541 LEU A O 1
ATOM 4346 N N . ASN A 1 542 ? 14.031 30.281 6.277 1 82.75 542 ASN A N 1
ATOM 4347 C CA . ASN A 1 542 ? 15.008 29.391 5.656 1 82.75 542 ASN A CA 1
ATOM 4348 C C . ASN A 1 542 ? 16.109 30.172 4.957 1 82.75 542 ASN A C 1
ATOM 4350 O O . ASN A 1 542 ? 17.047 29.594 4.398 1 82.75 542 ASN A O 1
ATOM 4354 N N . LEU A 1 543 ? 16.125 31.453 5.035 1 76.75 543 LEU A N 1
ATOM 4355 C CA . LEU A 1 543 ? 17.156 32.25 4.363 1 76.75 543 LEU A CA 1
ATOM 4356 C C . LEU A 1 543 ? 18.5 32.062 5.055 1 76.75 543 LEU A C 1
ATOM 4358 O O . LEU A 1 543 ? 18.562 31.938 6.281 1 76.75 543 LEU A O 1
ATOM 4362 N N . PRO A 1 544 ? 19.531 31.938 4.137 1 69.62 544 PRO A N 1
ATOM 4363 C CA . PRO A 1 544 ? 20.875 31.703 4.664 1 69.62 544 PRO A CA 1
ATOM 4364 C C . PRO A 1 544 ? 21.344 32.781 5.625 1 69.62 544 PRO A C 1
ATOM 4366 O O . PRO A 1 544 ? 20.703 33.844 5.723 1 69.62 544 PRO A O 1
ATOM 4369 N N . ARG A 1 545 ? 22.484 32.5 6.273 1 62.84 545 ARG A N 1
ATOM 4370 C CA . ARG A 1 545 ? 23.109 33.281 7.332 1 62.84 545 ARG A CA 1
ATOM 4371 C C . ARG A 1 545 ? 23.344 34.719 6.887 1 62.84 545 ARG A C 1
ATOM 4373 O O . ARG A 1 545 ? 23.219 35.656 7.684 1 62.84 545 ARG A O 1
ATOM 4380 N N . ARG A 1 546 ? 23.578 34.812 5.68 1 61.97 546 ARG A N 1
ATOM 4381 C CA . ARG A 1 546 ? 23.953 36.156 5.242 1 61.97 546 ARG A CA 1
ATOM 4382 C C . ARG A 1 546 ? 22.766 37.125 5.359 1 61.97 546 ARG A C 1
ATOM 4384 O O . ARG A 1 546 ? 22.953 38.344 5.52 1 61.97 546 ARG A O 1
ATOM 4391 N N . HIS A 1 547 ? 21.609 36.5 5.473 1 65.69 547 HIS A N 1
ATOM 4392 C CA . HIS A 1 547 ? 20.422 37.344 5.578 1 65.69 547 HIS A CA 1
ATOM 4393 C C . HIS A 1 547 ? 19.734 37.156 6.926 1 65.69 547 HIS A C 1
ATOM 4395 O O . HIS A 1 547 ? 18.594 36.688 6.98 1 65.69 547 HIS A O 1
ATOM 4401 N N . PHE A 1 548 ? 20.328 37.562 7.973 1 67.25 548 PHE A N 1
ATOM 4402 C CA . PHE A 1 548 ? 19.891 37.375 9.352 1 67.25 548 PHE A CA 1
ATOM 4403 C C . PHE A 1 548 ? 18.578 38.094 9.609 1 67.25 548 PHE A C 1
ATOM 4405 O O . PHE A 1 548 ? 17.734 37.625 10.375 1 67.25 548 PHE A O 1
ATOM 4412 N N . ILE A 1 549 ? 18.422 39.125 8.852 1 72.25 549 ILE A N 1
ATOM 4413 C CA . ILE A 1 549 ? 17.219 39.938 9.047 1 72.25 549 ILE A CA 1
ATOM 4414 C C . ILE A 1 549 ? 15.984 39.156 8.617 1 72.25 549 ILE A C 1
ATOM 4416 O O . ILE A 1 549 ? 14.938 39.25 9.258 1 72.25 549 ILE A O 1
ATOM 4420 N N . GLY A 1 550 ? 16.156 38.375 7.633 1 74.81 550 GLY A N 1
ATOM 4421 C CA . GLY A 1 550 ? 15.039 37.531 7.188 1 74.81 550 GLY A CA 1
ATOM 4422 C C . GLY A 1 550 ? 14.602 36.531 8.227 1 74.81 550 GLY A C 1
ATOM 4423 O O . GLY A 1 550 ? 13.406 36.312 8.438 1 74.81 550 GLY A O 1
ATOM 4424 N N . GLY A 1 551 ? 15.516 36 8.898 1 75 551 GLY A N 1
ATOM 4425 C CA . GLY A 1 551 ? 15.203 35.062 9.945 1 75 551 GLY A CA 1
ATOM 4426 C C . GLY A 1 551 ? 14.5 35.688 11.141 1 75 551 GLY A C 1
ATOM 4427 O O . GLY A 1 551 ? 13.578 35.094 11.703 1 75 551 GLY A O 1
ATOM 4428 N N . ILE A 1 552 ? 14.82 36.875 11.391 1 74.44 552 ILE A N 1
ATOM 4429 C CA . ILE A 1 552 ? 14.211 37.562 12.516 1 74.44 552 ILE A CA 1
ATOM 4430 C C . ILE A 1 552 ? 12.773 37.938 12.172 1 74.44 552 ILE A C 1
ATOM 4432 O O . ILE A 1 552 ? 11.867 37.75 12.984 1 74.44 552 ILE A O 1
ATOM 4436 N N . ILE A 1 553 ? 12.664 38.375 10.969 1 77.81 553 ILE A N 1
ATOM 4437 C CA . ILE A 1 553 ? 11.32 38.75 10.539 1 77.81 553 ILE A CA 1
ATOM 4438 C C . ILE A 1 553 ? 10.438 37.5 10.469 1 77.81 553 ILE A C 1
ATOM 4440 O O . ILE A 1 553 ? 9.281 37.531 10.914 1 77.81 553 ILE A O 1
ATOM 4444 N N . GLY A 1 554 ? 10.992 36.531 9.969 1 79.5 554 GLY A N 1
ATOM 4445 C CA . GLY A 1 554 ? 10.234 35.281 9.914 1 79.5 554 GLY A CA 1
ATOM 4446 C C . GLY A 1 554 ? 9.883 34.75 11.281 1 79.5 554 GLY A C 1
ATOM 4447 O O . GLY A 1 554 ? 8.758 34.281 11.5 1 79.5 554 GLY A O 1
ATOM 4448 N N . GLY A 1 555 ? 10.75 34.781 12.156 1 77.06 555 GLY A N 1
ATOM 4449 C CA . GLY A 1 555 ? 10.492 34.375 13.523 1 77.06 555 GLY A CA 1
ATOM 4450 C C . GLY A 1 555 ? 9.461 35.219 14.227 1 77.06 555 GLY A C 1
ATOM 4451 O O . GLY A 1 555 ? 8.617 34.688 14.961 1 77.06 555 GLY A O 1
ATOM 4452 N N . ALA A 1 556 ? 9.523 36.438 13.953 1 77.94 556 ALA A N 1
ATOM 4453 C CA . ALA A 1 556 ? 8.547 37.344 14.547 1 77.94 556 ALA A CA 1
ATOM 4454 C C . ALA A 1 556 ? 7.141 37.062 14.023 1 77.94 556 ALA A C 1
ATOM 4456 O O . ALA A 1 556 ? 6.172 37.094 14.781 1 77.94 556 ALA A O 1
ATOM 4457 N N . LEU A 1 557 ? 7.141 36.781 12.812 1 78.69 557 LEU A N 1
ATOM 4458 C CA . LEU A 1 557 ? 5.848 36.469 12.219 1 78.69 557 LEU A CA 1
ATOM 4459 C C . LEU A 1 557 ? 5.281 35.188 12.789 1 78.69 557 LEU A C 1
ATOM 4461 O O . LEU A 1 557 ? 4.082 35.094 13.07 1 78.69 557 LEU A O 1
ATOM 4465 N N . LEU A 1 558 ? 6.09 34.312 13 1 78.38 558 LEU A N 1
ATOM 4466 C CA . LEU A 1 558 ? 5.66 33.031 13.578 1 78.38 558 LEU A CA 1
ATOM 4467 C C . LEU A 1 558 ? 5.238 33.219 15.039 1 78.38 558 LEU A C 1
ATOM 4469 O O . LEU A 1 558 ? 4.23 32.656 15.469 1 78.38 558 LEU A O 1
ATOM 4473 N N . LEU A 1 559 ? 5.992 34.031 15.719 1 76.38 559 LEU A N 1
ATOM 4474 C CA . LEU A 1 559 ? 5.66 34.281 17.109 1 76.38 559 LEU A CA 1
ATOM 4475 C C . LEU A 1 559 ? 4.344 35.031 17.234 1 76.38 559 LEU A C 1
ATOM 4477 O O . LEU A 1 559 ? 3.57 34.812 18.172 1 76.38 559 LEU A O 1
ATOM 4481 N N . MET A 1 560 ? 4.129 35.812 16.297 1 78.38 560 MET A N 1
ATOM 4482 C CA . MET A 1 560 ? 2.859 36.531 16.297 1 78.38 560 MET A CA 1
ATOM 4483 C C . MET A 1 560 ? 1.691 35.594 16.078 1 78.38 560 MET A C 1
ATOM 4485 O O . MET A 1 560 ? 0.656 35.688 16.734 1 78.38 560 MET A O 1
ATOM 4489 N N . GLN A 1 561 ? 1.875 34.688 15.266 1 74 561 GLN A N 1
ATOM 4490 C CA . GLN A 1 561 ? 0.825 33.719 15.023 1 74 561 GLN A CA 1
ATOM 4491 C C . GLN A 1 561 ? 0.638 32.812 16.234 1 74 561 GLN A C 1
ATOM 4493 O O . GLN A 1 561 ? -0.493 32.5 16.641 1 74 561 GLN A O 1
ATOM 4498 N N . LEU A 1 562 ? 1.722 32.406 16.812 1 72.94 562 LEU A N 1
ATOM 4499 C CA . LEU A 1 562 ? 1.642 31.547 18 1 72.94 562 LEU A CA 1
ATOM 4500 C C . LEU A 1 562 ? 1.038 32.312 19.172 1 72.94 562 LEU A C 1
ATOM 4502 O O . LEU A 1 562 ? 0.248 31.75 19.938 1 72.94 562 LEU A O 1
ATOM 4506 N N . SER A 1 563 ? 1.437 33.531 19.25 1 73.69 563 SER A N 1
ATOM 4507 C CA . SER A 1 563 ? 0.887 34.344 20.312 1 73.69 563 SER A CA 1
ATOM 4508 C C . SER A 1 563 ? -0.611 34.562 20.141 1 73.69 563 SER A C 1
ATOM 4510 O O . SER A 1 563 ? -1.368 34.562 21.109 1 73.69 563 SER A O 1
ATOM 4512 N N . SER A 1 564 ? -0.972 34.719 18.906 1 70.94 564 SER A N 1
ATOM 4513 C CA . SER A 1 564 ? -2.398 34.875 18.641 1 70.94 564 SER A CA 1
ATOM 4514 C C . SER A 1 564 ? -3.172 33.625 18.984 1 70.94 564 SER A C 1
ATOM 4516 O O . SER A 1 564 ? -4.254 33.688 19.578 1 70.94 564 SER A O 1
ATOM 4518 N N . GLN A 1 565 ? -2.605 32.562 18.703 1 68.5 565 GLN A N 1
ATOM 4519 C CA . GLN A 1 565 ? -3.256 31.281 19.031 1 68.5 565 GLN A CA 1
ATOM 4520 C C . GLN A 1 565 ? -3.279 31.047 20.531 1 68.5 565 GLN A C 1
ATOM 4522 O O . GLN A 1 565 ? -4.285 30.594 21.078 1 68.5 565 GLN A O 1
ATOM 4527 N N . LEU A 1 566 ? -2.191 31.359 21.156 1 69.19 566 LEU A N 1
ATOM 4528 C CA . LEU A 1 566 ? -2.121 31.219 22.594 1 69.19 566 LEU A CA 1
ATOM 4529 C C . LEU A 1 566 ? -3.109 32.156 23.281 1 69.19 566 LEU A C 1
ATOM 4531 O O . LEU A 1 566 ? -3.74 31.781 24.281 1 69.19 566 LEU A O 1
ATOM 4535 N N . TYR A 1 567 ? -3.201 33.281 22.719 1 68.44 567 TYR A N 1
ATOM 4536 C CA . TYR A 1 567 ? -4.156 34.219 23.266 1 68.44 567 TYR A CA 1
ATOM 4537 C C . TYR A 1 567 ? -5.582 33.688 23.172 1 68.44 567 TYR A C 1
ATOM 4539 O O . TYR A 1 567 ? -6.359 33.781 24.125 1 68.44 567 TYR A O 1
ATOM 4547 N N . VAL A 1 568 ? -5.91 33.188 22.078 1 64.62 568 VAL A N 1
ATOM 4548 C CA . VAL A 1 568 ? -7.242 32.625 21.891 1 64.62 568 VAL A CA 1
ATOM 4549 C C . VAL A 1 568 ? -7.445 31.469 22.844 1 64.62 568 VAL A C 1
ATOM 4551 O O . VAL A 1 568 ? -8.516 31.312 23.453 1 64.62 568 VAL A O 1
ATOM 4554 N N . TRP A 1 569 ? -6.422 30.734 23.016 1 65.75 569 TRP A N 1
ATOM 4555 C CA . TRP A 1 569 ? -6.5 29.578 23.906 1 65.75 569 TRP A CA 1
ATOM 4556 C C . TRP A 1 569 ? -6.672 30.016 25.359 1 65.75 569 TRP A C 1
ATOM 4558 O O . TRP A 1 569 ? -7.523 29.5 26.078 1 65.75 569 TRP A O 1
ATOM 4568 N N . ILE A 1 570 ? -5.887 31 25.797 1 65.62 570 ILE A N 1
ATOM 4569 C CA . ILE A 1 570 ? -5.953 31.5 27.172 1 65.62 570 ILE A CA 1
ATOM 4570 C C . ILE A 1 570 ? -7.293 32.188 27.391 1 65.62 570 ILE A C 1
ATOM 4572 O O . ILE A 1 570 ? -7.91 32.031 28.453 1 65.62 570 ILE A O 1
ATOM 4576 N N . SER A 1 571 ? -7.703 32.844 26.406 1 66.38 571 SER A N 1
ATOM 4577 C CA . SER A 1 571 ? -8.977 33.531 26.516 1 66.38 571 SER A CA 1
ATOM 4578 C C . SER A 1 571 ? -10.141 32.562 26.609 1 66.38 571 SER A C 1
ATOM 4580 O O . SER A 1 571 ? -11.094 32.781 27.359 1 66.38 571 SER A O 1
ATOM 4582 N N . THR A 1 572 ? -10.031 31.531 25.922 1 65.38 572 THR A N 1
ATOM 4583 C CA . THR A 1 572 ? -11.07 30.516 25.984 1 65.38 572 THR A CA 1
ATOM 4584 C C . THR A 1 572 ? -11.039 29.781 27.328 1 65.38 572 THR A C 1
ATOM 4586 O O . THR A 1 572 ? -12.086 29.469 27.891 1 65.38 572 THR A O 1
ATOM 4589 N N . LEU A 1 573 ? -9.891 29.531 27.766 1 66.19 573 LEU A N 1
ATOM 4590 C CA . LEU A 1 573 ? -9.742 28.875 29.062 1 66.19 573 LEU A CA 1
ATOM 4591 C C . LEU A 1 573 ? -10.273 29.766 30.188 1 66.19 573 LEU A C 1
ATOM 4593 O O . LEU A 1 573 ? -10.922 29.281 31.109 1 66.19 573 LEU A O 1
ATOM 4597 N N . ARG A 1 574 ? -9.938 31 30.047 1 68.56 574 ARG A N 1
ATOM 4598 C CA . ARG A 1 574 ? -10.406 31.938 31.047 1 68.56 574 ARG A CA 1
ATOM 4599 C C . ARG A 1 574 ? -11.93 32.094 31 1 68.56 574 ARG A C 1
ATOM 4601 O O . ARG A 1 574 ? -12.57 32.312 32.031 1 68.56 574 ARG A O 1
ATOM 4608 N N . GLY A 1 575 ? -12.414 31.812 29.812 1 65.44 575 GLY A N 1
ATOM 4609 C CA . GLY A 1 575 ? -13.859 31.906 29.656 1 65.44 575 GLY A CA 1
ATOM 4610 C C . GLY A 1 575 ? -14.586 30.656 30.094 1 65.44 575 GLY A C 1
ATOM 4611 O O . GLY A 1 575 ? -15.812 30.656 30.266 1 65.44 575 GLY A O 1
ATOM 4612 N N . THR A 1 576 ? -13.844 29.594 30.25 1 67.69 576 THR A N 1
ATOM 4613 C CA . THR A 1 576 ? -14.477 28.344 30.656 1 67.69 576 THR A CA 1
ATOM 4614 C C . THR A 1 576 ? -14.734 28.328 32.156 1 67.69 576 THR A C 1
ATOM 4616 O O . THR A 1 576 ? -13.805 28.453 32.969 1 67.69 576 THR A O 1
ATOM 4619 N N . GLU A 1 577 ? -15.977 28.453 32.5 1 71.5 577 GLU A N 1
ATOM 4620 C CA . GLU A 1 577 ? -16.391 28.359 33.875 1 71.5 577 GLU A CA 1
ATOM 4621 C C . GLU A 1 577 ? -16.469 26.906 34.344 1 71.5 577 GLU A C 1
ATOM 4623 O O . GLU A 1 577 ? -17.297 26.141 33.844 1 71.5 577 GLU A O 1
ATOM 4628 N N . VAL A 1 578 ? -15.625 26.484 35.219 1 73.69 578 VAL A N 1
ATOM 4629 C CA . VAL A 1 578 ? -15.562 25.125 35.75 1 73.69 578 VAL A CA 1
ATOM 4630 C C . VAL A 1 578 ? -16.891 24.75 36.375 1 73.69 578 VAL A C 1
ATOM 4632 O O . VAL A 1 578 ? -17.25 23.578 36.438 1 73.69 578 VAL A O 1
ATOM 4635 N N . LYS A 1 579 ? -17.594 25.828 36.812 1 74.19 579 LYS A N 1
ATOM 4636 C CA . LYS A 1 579 ? -18.891 25.578 37.469 1 74.19 579 LYS A CA 1
ATOM 4637 C C . LYS A 1 579 ? -19.859 24.891 36.5 1 74.19 579 LYS A C 1
ATOM 4639 O O . LYS A 1 579 ? -20.703 24.094 36.938 1 74.19 579 LYS A O 1
ATOM 4644 N N . VAL A 1 580 ? -19.656 25.219 35.281 1 79.94 580 VAL A N 1
ATOM 4645 C CA . VAL A 1 580 ? -20.531 24.609 34.25 1 79.94 580 VAL A CA 1
ATOM 4646 C C . VAL A 1 580 ? -20.266 23.109 34.188 1 79.94 580 VAL A C 1
ATOM 4648 O O . VAL A 1 580 ? -21.203 22.312 34.094 1 79.94 580 VAL A O 1
ATOM 4651 N N . TYR A 1 581 ? -19.078 22.766 34.375 1 78 581 TYR A N 1
ATOM 4652 C CA . TYR A 1 581 ? -18.719 21.359 34.312 1 78 581 TYR A CA 1
ATOM 4653 C C . TYR A 1 581 ? -19.234 20.594 35.5 1 78 581 TYR A C 1
ATOM 4655 O O . TYR A 1 581 ? -19.719 19.469 35.375 1 78 581 TYR A O 1
ATOM 4663 N N . VAL A 1 582 ? -19.125 21.203 36.594 1 76.12 582 VAL A N 1
ATOM 4664 C CA . VAL A 1 582 ? -19.609 20.578 37.844 1 76.12 582 VAL A CA 1
ATOM 4665 C C . VAL A 1 582 ? -21.125 20.422 37.781 1 76.12 582 VAL A C 1
ATOM 4667 O O . VAL A 1 582 ? -21.672 19.391 38.188 1 76.12 582 VAL A O 1
ATOM 4670 N N . ARG A 1 583 ? -21.734 21.406 37.312 1 80.44 583 ARG A N 1
ATOM 4671 C CA . ARG A 1 583 ? -23.172 21.359 37.188 1 80.44 583 ARG A CA 1
ATOM 4672 C C . ARG A 1 583 ? -23.609 20.25 36.219 1 80.44 583 ARG A C 1
ATOM 4674 O O . ARG A 1 583 ? -24.547 19.516 36.5 1 80.44 583 ARG A O 1
ATOM 4681 N N . LEU A 1 584 ? -22.953 20.203 35.125 1 84.19 584 LEU A N 1
ATOM 4682 C CA . LEU A 1 584 ? -23.281 19.203 34.125 1 84.19 584 LEU A CA 1
ATOM 4683 C C . LEU A 1 584 ? -22.984 17.797 34.594 1 84.19 584 LEU A C 1
ATOM 4685 O O . LEU A 1 584 ? -23.688 16.844 34.25 1 84.19 584 LEU A O 1
ATOM 4689 N N . LEU A 1 585 ? -21.984 17.672 35.375 1 82.06 585 LEU A N 1
ATOM 4690 C CA . LEU A 1 585 ? -21.688 16.375 35.969 1 82.06 585 LEU A CA 1
ATOM 4691 C C . LEU A 1 585 ? -22.781 15.938 36.938 1 82.06 585 LEU A C 1
ATOM 4693 O O . LEU A 1 585 ? -23.172 14.766 36.969 1 82.06 585 LEU A O 1
ATOM 4697 N N . ALA A 1 586 ? -23.203 16.828 37.656 1 78.62 586 ALA A N 1
ATOM 4698 C CA . ALA A 1 586 ? -24.312 16.547 38.594 1 78.62 586 ALA A CA 1
ATOM 4699 C C . ALA A 1 586 ? -25.578 16.141 37.812 1 78.62 586 ALA A C 1
ATOM 4701 O O . ALA A 1 586 ? -26.297 15.234 38.25 1 78.62 586 ALA A O 1
ATOM 4702 N N . LYS A 1 587 ? -25.734 16.781 36.75 1 81.62 587 LYS A N 1
ATOM 4703 C CA . LYS A 1 587 ? -26.875 16.453 35.906 1 81.62 587 LYS A CA 1
ATOM 4704 C C . LYS A 1 587 ? -26.75 15.047 35.344 1 81.62 587 LYS A C 1
ATOM 4706 O O . LYS A 1 587 ? -27.75 14.312 35.281 1 81.62 587 LYS A O 1
ATOM 4711 N N . PHE A 1 588 ? -25.609 14.727 34.906 1 82.75 588 PHE A N 1
ATOM 4712 C CA . PHE A 1 588 ? -25.359 13.383 34.406 1 82.75 588 PHE A CA 1
ATOM 4713 C C . PHE A 1 588 ? -25.656 12.336 35.469 1 82.75 588 PHE A C 1
ATOM 4715 O O . PHE A 1 588 ? -26.297 11.312 35.156 1 82.75 588 PHE A O 1
ATOM 4722 N N . ASP A 1 589 ? -25.172 12.555 36.625 1 76.38 589 ASP A N 1
ATOM 4723 C CA . ASP A 1 589 ? -25.375 11.609 37.719 1 76.38 589 ASP A CA 1
ATOM 4724 C C . ASP A 1 589 ? -26.844 11.508 38.094 1 76.38 589 ASP A C 1
ATOM 4726 O O . ASP A 1 589 ? -27.344 10.422 38.406 1 76.38 589 ASP A O 1
ATOM 4730 N N . GLU A 1 590 ? -27.516 12.539 37.969 1 77 590 GLU A N 1
ATOM 4731 C CA . GLU A 1 590 ? -28.953 12.539 38.219 1 77 590 GLU A CA 1
ATOM 4732 C C . GLU A 1 590 ? -29.719 11.758 37.156 1 77 590 GLU A C 1
ATOM 4734 O O . GLU A 1 590 ? -30.641 11.016 37.469 1 77 590 GLU A O 1
ATOM 4739 N N . ASN A 1 591 ? -29.266 11.969 35.969 1 74.31 591 ASN A N 1
ATOM 4740 C CA . ASN A 1 591 ? -29.891 11.242 34.875 1 74.31 591 ASN A CA 1
ATOM 4741 C C . ASN A 1 591 ? -29.625 9.742 34.969 1 74.31 591 ASN A C 1
ATOM 4743 O O . ASN A 1 591 ? -30.5 8.938 34.656 1 74.31 591 ASN A O 1
ATOM 4747 N N . LYS A 1 592 ? -28.391 9.398 35.312 1 74.69 592 LYS A N 1
ATOM 4748 C CA . LYS A 1 592 ? -28.062 7.984 35.5 1 74.69 592 LYS A CA 1
ATOM 4749 C C . LYS A 1 592 ? -28.875 7.367 36.625 1 74.69 592 LYS A C 1
ATOM 4751 O O . LYS A 1 592 ? -29.375 6.242 36.5 1 74.69 592 LYS A O 1
ATOM 4756 N N . GLN A 1 593 ? -29.016 8.117 37.656 1 68.06 593 GLN A N 1
ATOM 4757 C CA . GLN A 1 593 ? -29.828 7.648 38.781 1 68.06 593 GLN A CA 1
ATOM 4758 C C . GLN A 1 593 ? -31.297 7.562 38.438 1 68.06 593 GLN A C 1
ATOM 4760 O O . GLN A 1 593 ? -32 6.637 38.844 1 68.06 593 GLN A O 1
ATOM 4765 N N . GLY A 1 594 ? -31.688 8.469 37.688 1 64.69 594 GLY A N 1
ATOM 4766 C CA . GLY A 1 594 ? -33.062 8.422 37.219 1 64.69 594 GLY A CA 1
ATOM 4767 C C . GLY A 1 594 ? -33.344 7.238 36.312 1 64.69 594 GLY A C 1
ATOM 4768 O O . GLY A 1 594 ? -34.406 6.594 36.438 1 64.69 594 GLY A O 1
ATOM 4769 N N . ARG A 1 595 ? -32.406 6.969 35.438 1 62.34 595 ARG A N 1
ATOM 4770 C CA . ARG A 1 595 ? -32.562 5.816 34.562 1 62.34 595 ARG A CA 1
ATOM 4771 C C . ARG A 1 595 ? -32.531 4.516 35.344 1 62.34 595 ARG A C 1
ATOM 4773 O O . ARG A 1 595 ? -33.312 3.592 35.062 1 62.34 595 ARG A O 1
ATOM 4780 N N . LEU A 1 596 ? -31.781 4.461 36.344 1 62.66 596 LEU A N 1
ATOM 4781 C CA . LEU A 1 596 ? -31.703 3.293 37.219 1 62.66 596 LEU A CA 1
ATOM 4782 C C . LEU A 1 596 ? -33 3.137 38.031 1 62.66 596 LEU A C 1
ATOM 4784 O O . LEU A 1 596 ? -33.5 2.021 38.219 1 62.66 596 LEU A O 1
ATOM 4788 N N . ARG A 1 597 ? -33.531 4.113 38.469 1 64.19 597 ARG A N 1
ATOM 4789 C CA . ARG A 1 597 ? -34.812 4.074 39.188 1 64.19 597 ARG A CA 1
ATOM 4790 C C . ARG A 1 597 ? -35.938 3.658 38.281 1 64.19 597 ARG A C 1
ATOM 4792 O O . ARG A 1 597 ? -36.812 2.896 38.688 1 64.19 597 ARG A O 1
ATOM 4799 N N . ALA A 1 598 ? -35.875 4.117 37.156 1 64.69 598 ALA A N 1
ATOM 4800 C CA . ALA A 1 598 ? -36.906 3.764 36.188 1 64.69 598 ALA A CA 1
ATOM 4801 C C . ALA A 1 598 ? -36.812 2.287 35.812 1 64.69 598 ALA A C 1
ATOM 4803 O O . ALA A 1 598 ? -37.844 1.659 35.5 1 64.69 598 ALA A O 1
ATOM 4804 N N . GLN A 1 599 ? -35.75 1.694 35.781 1 61.06 599 GLN A N 1
ATOM 4805 C CA . GLN A 1 599 ? -35.594 0.27 35.531 1 61.06 599 GLN A CA 1
ATOM 4806 C C . GLN A 1 599 ? -36.031 -0.57 36.719 1 61.06 599 GLN A C 1
ATOM 4808 O O . GLN A 1 599 ? -36.438 -1.722 36.562 1 61.06 599 GLN A O 1
ATOM 4813 N N . LEU A 1 600 ? -35.969 -0.075 37.844 1 54.28 600 LEU A N 1
ATOM 4814 C CA . LEU A 1 600 ? -36.344 -0.798 39.031 1 54.28 600 LEU A CA 1
ATOM 4815 C C . LEU A 1 600 ? -37.844 -0.731 39.281 1 54.28 600 LEU A C 1
ATOM 4817 O O . LEU A 1 600 ? -38.406 -1.547 40 1 54.28 600 LEU A O 1
ATOM 4821 N N . HIS A 1 601 ? -38.5 0.012 38.781 1 53.09 601 HIS A N 1
ATOM 4822 C CA . HIS A 1 601 ? -39.938 0.011 38.875 1 53.09 601 HIS A CA 1
ATOM 4823 C C . HIS A 1 601 ? -40.562 -0.543 37.594 1 53.09 601 HIS A C 1
ATOM 4825 O O . HIS A 1 601 ? -41.688 -1.083 37.625 1 53.09 601 HIS A O 1
ATOM 4831 N N . MET B 1 1 ? 19.656 4.02 -24.656 1 37.94 1 MET B N 1
ATOM 4832 C CA . MET B 1 1 ? 19.297 4.586 -23.359 1 37.94 1 MET B CA 1
ATOM 4833 C C . MET B 1 1 ? 20.547 5.043 -22.609 1 37.94 1 MET B C 1
ATOM 4835 O O . MET B 1 1 ? 21.516 4.285 -22.469 1 37.94 1 MET B O 1
ATOM 4839 N N . VAL B 1 2 ? 20.719 6.242 -22.641 1 49.06 2 VAL B N 1
ATOM 4840 C CA . VAL B 1 2 ? 21.859 6.992 -22.125 1 49.06 2 VAL B CA 1
ATOM 4841 C C . VAL B 1 2 ? 22.047 6.688 -20.641 1 49.06 2 VAL B C 1
ATOM 4843 O O . VAL B 1 2 ? 21.109 6.824 -19.844 1 49.06 2 VAL B O 1
ATOM 4846 N N . CYS B 1 3 ? 22.812 5.82 -20.391 1 63.88 3 CYS B N 1
ATOM 4847 C CA . CYS B 1 3 ? 23.125 5.496 -19 1 63.88 3 CYS B CA 1
ATOM 4848 C C . CYS B 1 3 ? 23.766 6.688 -18.297 1 63.88 3 CYS B C 1
ATOM 4850 O O . CYS B 1 3 ? 24.375 7.543 -18.938 1 63.88 3 CYS B O 1
ATOM 4852 N N . GLY B 1 4 ? 23.312 7.121 -17.234 1 59.41 4 GLY B N 1
ATOM 4853 C CA . GLY B 1 4 ? 23.609 8.328 -16.484 1 59.41 4 GLY B CA 1
ATOM 4854 C C . GLY B 1 4 ? 25.094 8.477 -16.156 1 59.41 4 GLY B C 1
ATOM 4855 O O . GLY B 1 4 ? 25.578 9.602 -16.016 1 59.41 4 GLY B O 1
ATOM 4856 N N . GLY B 1 5 ? 25.938 7.328 -16.094 1 64.25 5 GLY B N 1
ATOM 4857 C CA . GLY B 1 5 ? 27.312 7.508 -15.609 1 64.25 5 GLY B CA 1
ATOM 4858 C C . GLY B 1 5 ? 28.344 7.488 -16.719 1 64.25 5 GLY B C 1
ATOM 4859 O O . GLY B 1 5 ? 28.016 7.199 -17.875 1 64.25 5 GLY B O 1
ATOM 4860 N N . LYS B 1 6 ? 29.547 8.07 -16.422 1 69.19 6 LYS B N 1
ATOM 4861 C CA . LYS B 1 6 ? 30.672 8.039 -17.359 1 69.19 6 LYS B CA 1
ATOM 4862 C C . LYS B 1 6 ? 31.109 6.602 -17.641 1 69.19 6 LYS B C 1
ATOM 4864 O O . LYS B 1 6 ? 31.359 5.836 -16.703 1 69.19 6 LYS B O 1
ATOM 4869 N N . LEU B 1 7 ? 31.047 6.25 -18.891 1 79.38 7 LEU B N 1
ATOM 4870 C CA . LEU B 1 7 ? 31.391 4.891 -19.297 1 79.38 7 LEU B CA 1
ATOM 4871 C C . LEU B 1 7 ? 32.906 4.734 -19.484 1 79.38 7 LEU B C 1
ATOM 4873 O O . LEU B 1 7 ? 33.5 5.473 -20.266 1 79.38 7 LEU B O 1
ATOM 4877 N N . ILE B 1 8 ? 33.531 3.912 -18.609 1 77.75 8 ILE B N 1
ATOM 4878 C CA . ILE B 1 8 ? 34.938 3.594 -18.719 1 77.75 8 ILE B CA 1
ATOM 4879 C C . ILE B 1 8 ? 35.125 2.1 -18.984 1 77.75 8 ILE B C 1
ATOM 4881 O O . ILE B 1 8 ? 34.938 1.281 -18.078 1 77.75 8 ILE B O 1
ATOM 4885 N N . CYS B 1 9 ? 35.469 1.757 -20.172 1 81.19 9 CYS B N 1
ATOM 4886 C CA . CYS B 1 9 ? 35.562 0.341 -20.516 1 81.19 9 CYS B CA 1
ATOM 4887 C C . CYS B 1 9 ? 37 -0.17 -20.359 1 81.19 9 CYS B C 1
ATOM 4889 O O . CYS B 1 9 ? 37.219 -1.378 -20.406 1 81.19 9 CYS B O 1
ATOM 4891 N N . ASP B 1 10 ? 37.938 0.699 -20.125 1 71.5 10 ASP B N 1
ATOM 4892 C CA . ASP B 1 10 ? 39.344 0.278 -20.047 1 71.5 10 ASP B CA 1
ATOM 4893 C C . ASP B 1 10 ? 39.781 0.153 -18.594 1 71.5 10 ASP B C 1
ATOM 4895 O O . ASP B 1 10 ? 41 0.061 -18.312 1 71.5 10 ASP B O 1
ATOM 4899 N N . ALA B 1 11 ? 38.906 0.124 -17.594 1 59.44 11 ALA B N 1
ATOM 4900 C CA . ALA B 1 11 ? 39.344 0.207 -16.203 1 59.44 11 ALA B CA 1
ATOM 4901 C C . ALA B 1 11 ? 39.594 -1.183 -15.617 1 59.44 11 ALA B C 1
ATOM 4903 O O . ALA B 1 11 ? 38.719 -1.728 -14.922 1 59.44 11 ALA B O 1
ATOM 4904 N N . ARG B 1 12 ? 40.594 -2.084 -16.094 1 57.25 12 ARG B N 1
ATOM 4905 C CA . ARG B 1 12 ? 40.844 -3.469 -15.727 1 57.25 12 ARG B CA 1
ATOM 4906 C C . ARG B 1 12 ? 41.312 -3.564 -14.273 1 57.25 12 ARG B C 1
ATOM 4908 O O . ARG B 1 12 ? 41.125 -4.594 -13.625 1 57.25 12 ARG B O 1
ATOM 4915 N N . ASN B 1 13 ? 41.844 -2.52 -13.656 1 56.62 13 ASN B N 1
ATOM 4916 C CA . ASN B 1 13 ? 42.5 -2.812 -12.398 1 56.62 13 ASN B CA 1
ATOM 4917 C C . ASN B 1 13 ? 42.031 -1.887 -11.281 1 56.62 13 ASN B C 1
ATOM 4919 O O . ASN B 1 13 ? 42.781 -1.624 -10.328 1 56.62 13 ASN B O 1
ATOM 4923 N N . THR B 1 14 ? 40.812 -1.387 -11.375 1 63.97 14 THR B N 1
ATOM 4924 C CA . THR B 1 14 ? 40.5 -0.514 -10.258 1 63.97 14 THR B CA 1
ATOM 4925 C C . THR B 1 14 ? 39.406 -1.137 -9.391 1 63.97 14 THR B C 1
ATOM 4927 O O . THR B 1 14 ? 38.531 -1.854 -9.898 1 63.97 14 THR B O 1
ATOM 4930 N N . ALA B 1 15 ? 39.719 -1.157 -8.102 1 71.31 15 ALA B N 1
ATOM 4931 C CA . ALA B 1 15 ? 38.75 -1.639 -7.125 1 71.31 15 ALA B CA 1
ATOM 4932 C C . ALA B 1 15 ? 37.438 -0.869 -7.23 1 71.31 15 ALA B C 1
ATOM 4934 O O . ALA B 1 15 ? 37.438 0.357 -7.359 1 71.31 15 ALA B O 1
ATOM 4935 N N . ILE B 1 16 ? 36.438 -1.746 -7.582 1 77.38 16 ILE B N 1
ATOM 4936 C CA . ILE B 1 16 ? 35.125 -1.137 -7.711 1 77.38 16 ILE B CA 1
ATOM 4937 C C . ILE B 1 16 ? 34.281 -1.426 -6.461 1 77.38 16 ILE B C 1
ATOM 4939 O O . ILE B 1 16 ? 34.438 -2.484 -5.844 1 77.38 16 ILE B O 1
ATOM 4943 N N . LEU B 1 17 ? 33.625 -0.413 -5.98 1 77.75 17 LEU B N 1
ATOM 4944 C CA . LEU B 1 17 ? 32.688 -0.57 -4.867 1 77.75 17 LEU B CA 1
ATOM 4945 C C . LEU B 1 17 ? 31.312 -1.007 -5.367 1 77.75 17 LEU B C 1
ATOM 4947 O O . LEU B 1 17 ? 30.719 -0.347 -6.223 1 77.75 17 LEU B O 1
ATOM 4951 N N . ALA B 1 18 ? 30.938 -2.203 -4.82 1 83.19 18 ALA B N 1
ATOM 4952 C CA . ALA B 1 18 ? 29.625 -2.719 -5.215 1 83.19 18 ALA B CA 1
ATOM 4953 C C . ALA B 1 18 ? 28.516 -1.798 -4.738 1 83.19 18 ALA B C 1
ATOM 4955 O O . ALA B 1 18 ? 28.578 -1.244 -3.641 1 83.19 18 ALA B O 1
ATOM 4956 N N . ASN B 1 19 ? 27.516 -1.633 -5.527 1 83.88 19 ASN B N 1
ATOM 4957 C CA . ASN B 1 19 ? 26.359 -0.81 -5.203 1 83.88 19 ASN B CA 1
ATOM 4958 C C . ASN B 1 19 ? 25.516 -1.443 -4.102 1 83.88 19 ASN B C 1
ATOM 4960 O O . ASN B 1 19 ? 24.938 -2.521 -4.289 1 83.88 19 ASN B O 1
ATOM 4964 N N . PRO B 1 20 ? 25.375 -0.831 -2.984 1 85.25 20 PRO B N 1
ATOM 4965 C CA . PRO B 1 20 ? 24.625 -1.412 -1.868 1 85.25 20 PRO B CA 1
ATOM 4966 C C . PRO B 1 20 ? 23.125 -1.514 -2.154 1 85.25 20 PRO B C 1
ATOM 4968 O O . PRO B 1 20 ? 22.422 -2.287 -1.501 1 85.25 20 PRO B O 1
ATOM 4971 N N . ASP B 1 21 ? 22.641 -0.812 -3.104 1 86.94 21 ASP B N 1
ATOM 4972 C CA . ASP B 1 21 ? 21.219 -0.828 -3.432 1 86.94 21 ASP B CA 1
ATOM 4973 C C . ASP B 1 21 ? 20.859 -2.082 -4.223 1 86.94 21 ASP B C 1
ATOM 4975 O O . ASP B 1 21 ? 19.672 -2.344 -4.465 1 86.94 21 ASP B O 1
ATOM 4979 N N . VAL B 1 22 ? 21.859 -2.832 -4.609 1 86.5 22 VAL B N 1
ATOM 4980 C CA . VAL B 1 22 ? 21.594 -4.051 -5.367 1 86.5 22 VAL B CA 1
ATOM 4981 C C . VAL B 1 22 ? 22.125 -5.262 -4.598 1 86.5 22 VAL B C 1
ATOM 4983 O O . VAL B 1 22 ? 21.375 -6.219 -4.359 1 86.5 22 VAL B O 1
ATOM 4986 N N . ALA B 1 23 ? 23.344 -5.082 -4.113 1 87.69 23 ALA B N 1
ATOM 4987 C CA . ALA B 1 23 ? 24.031 -6.234 -3.52 1 87.69 23 ALA B CA 1
ATOM 4988 C C . ALA B 1 23 ? 23.906 -6.215 -1.998 1 87.69 23 ALA B C 1
ATOM 4990 O O . ALA B 1 23 ? 24.375 -7.137 -1.322 1 87.69 23 ALA B O 1
ATOM 4991 N N . GLY B 1 24 ? 23.234 -5.23 -1.431 1 88.44 24 GLY B N 1
ATOM 4992 C CA . GLY B 1 24 ? 23.109 -5.133 0.015 1 88.44 24 GLY B CA 1
ATOM 4993 C C . GLY B 1 24 ? 22.156 -6.148 0.601 1 88.44 24 GLY B C 1
ATOM 4994 O O . GLY B 1 24 ? 21.203 -6.582 -0.069 1 88.44 24 GLY B O 1
ATOM 4995 N N . TYR B 1 25 ? 22.234 -6.488 1.844 1 88.75 25 TYR B N 1
ATOM 4996 C CA . TYR B 1 25 ? 21.438 -7.512 2.498 1 88.75 25 TYR B CA 1
ATOM 4997 C C . TYR B 1 25 ? 19.984 -7.043 2.66 1 88.75 25 TYR B C 1
ATOM 4999 O O . TYR B 1 25 ? 19.062 -7.855 2.613 1 88.75 25 TYR B O 1
ATOM 5007 N N . GLY B 1 26 ? 19.828 -5.793 2.895 1 89.5 26 GLY B N 1
ATOM 5008 C CA . GLY B 1 26 ? 18.484 -5.285 3.074 1 89.5 26 GLY B CA 1
ATOM 5009 C C . GLY B 1 26 ? 17.594 -5.527 1.871 1 89.5 26 GLY B C 1
ATOM 5010 O O . GLY B 1 26 ? 16.453 -5.988 2.016 1 89.5 26 GLY B O 1
ATOM 5011 N N . VAL B 1 27 ? 18.078 -5.227 0.72 1 90.81 27 VAL B N 1
ATOM 5012 C CA . VAL B 1 27 ? 17.312 -5.398 -0.511 1 90.81 27 VAL B CA 1
ATOM 5013 C C . VAL B 1 27 ? 17.094 -6.887 -0.777 1 90.81 27 VAL B C 1
ATOM 5015 O O . VAL B 1 27 ? 15.984 -7.293 -1.153 1 90.81 27 VAL B O 1
ATOM 5018 N N . LEU B 1 28 ? 18.094 -7.758 -0.53 1 93.06 28 LEU B N 1
ATOM 5019 C CA . LEU B 1 28 ? 17.984 -9.195 -0.741 1 93.06 28 LEU B CA 1
ATOM 5020 C C . LEU B 1 28 ? 16.891 -9.789 0.148 1 93.06 28 LEU B C 1
ATOM 5022 O O . LEU B 1 28 ? 16 -10.484 -0.338 1 93.06 28 LEU B O 1
ATOM 5026 N N . VAL B 1 29 ? 16.922 -9.406 1.328 1 93.06 29 VAL B N 1
ATOM 5027 C CA . VAL B 1 29 ? 15.977 -9.953 2.297 1 93.06 29 VAL B CA 1
ATOM 5028 C C . VAL B 1 29 ? 14.562 -9.477 1.978 1 93.06 29 VAL B C 1
ATOM 5030 O O . VAL B 1 29 ? 13.602 -10.234 2.088 1 93.06 29 VAL B O 1
ATOM 5033 N N . SER B 1 30 ? 14.477 -8.25 1.58 1 93 30 SER B N 1
ATOM 5034 C CA . SER B 1 30 ? 13.148 -7.707 1.314 1 93 30 SER B CA 1
ATOM 5035 C C . SER B 1 30 ? 12.477 -8.438 0.157 1 93 30 SER B C 1
ATOM 5037 O O . SER B 1 30 ? 11.289 -8.75 0.221 1 93 30 SER B O 1
ATOM 5039 N N . PHE B 1 31 ? 13.156 -8.719 -0.879 1 93.56 31 PHE B N 1
ATOM 5040 C CA . PHE B 1 31 ? 12.578 -9.398 -2.031 1 93.56 31 PHE B CA 1
ATOM 5041 C C . PHE B 1 31 ? 12.227 -10.844 -1.683 1 93.56 31 PHE B C 1
ATOM 5043 O O . PHE B 1 31 ? 11.141 -11.32 -2.027 1 93.56 31 PHE B O 1
ATOM 5050 N N . VAL B 1 32 ? 13.117 -11.492 -0.957 1 93.75 32 VAL B N 1
ATOM 5051 C CA . VAL B 1 32 ? 12.891 -12.883 -0.573 1 93.75 32 VAL B CA 1
ATOM 5052 C C . VAL B 1 32 ? 11.695 -12.969 0.377 1 93.75 32 VAL B C 1
ATOM 5054 O O . VAL B 1 32 ? 10.797 -13.797 0.189 1 93.75 32 VAL B O 1
ATOM 5057 N N . LEU B 1 33 ? 11.711 -12.109 1.28 1 93.56 33 LEU B N 1
ATOM 5058 C CA . LEU B 1 33 ? 10.648 -12.133 2.277 1 93.56 33 LEU B CA 1
ATOM 5059 C C . LEU B 1 33 ? 9.297 -11.828 1.636 1 93.56 33 LEU B C 1
ATOM 5061 O O . LEU B 1 33 ? 8.289 -12.438 1.992 1 93.56 33 LEU B O 1
ATOM 5065 N N . SER B 1 34 ? 9.281 -10.914 0.763 1 92.56 34 SER B N 1
ATOM 5066 C CA . SER B 1 34 ? 8.031 -10.57 0.085 1 92.56 34 SER B CA 1
ATOM 5067 C C . SER B 1 34 ? 7.488 -11.766 -0.7 1 92.56 34 SER B C 1
ATOM 5069 O O . SER B 1 34 ? 6.289 -12.055 -0.65 1 92.56 34 SER B O 1
ATOM 5071 N N . ALA B 1 35 ? 8.344 -12.422 -1.391 1 93 35 ALA B N 1
ATOM 5072 C CA . ALA B 1 35 ? 7.922 -13.586 -2.162 1 93 35 ALA B CA 1
ATOM 5073 C C . ALA B 1 35 ? 7.465 -14.711 -1.243 1 93 35 ALA B C 1
ATOM 5075 O O . ALA B 1 35 ? 6.441 -15.359 -1.501 1 93 35 ALA B O 1
ATOM 5076 N N . LEU B 1 36 ? 8.164 -14.898 -0.142 1 94.44 36 LEU B N 1
ATOM 5077 C CA . LEU B 1 36 ? 7.801 -15.93 0.828 1 94.44 36 LEU B CA 1
ATOM 5078 C C . LEU B 1 36 ? 6.461 -15.609 1.48 1 94.44 36 LEU B C 1
ATOM 5080 O O . LEU B 1 36 ? 5.637 -16.5 1.683 1 94.44 36 LEU B O 1
ATOM 5084 N N . LEU B 1 37 ? 6.285 -14.391 1.711 1 93.81 37 LEU B N 1
ATOM 5085 C CA . LEU B 1 37 ? 5.023 -13.984 2.32 1 93.81 37 LEU B CA 1
ATOM 5086 C C . LEU B 1 37 ? 3.863 -14.18 1.354 1 93.81 37 LEU B C 1
ATOM 5088 O O . LEU B 1 37 ? 2.773 -14.586 1.761 1 93.81 37 LEU B O 1
ATOM 5092 N N . THR B 1 38 ? 4.062 -13.906 0.158 1 93.56 38 THR B N 1
ATOM 5093 C CA . THR B 1 38 ? 2.996 -14.055 -0.825 1 93.56 38 THR B CA 1
ATOM 5094 C C . THR B 1 38 ? 2.625 -15.523 -0.995 1 93.56 38 THR B C 1
ATOM 5096 O O . THR B 1 38 ? 1.451 -15.891 -0.89 1 93.56 38 THR B O 1
ATOM 5099 N N . VAL B 1 39 ? 3.633 -16.328 -1.225 1 93.81 39 VAL B N 1
ATOM 5100 C CA . VAL B 1 39 ? 3.393 -17.766 -1.389 1 93.81 39 VAL B CA 1
ATOM 5101 C C . VAL B 1 39 ? 2.824 -18.344 -0.095 1 93.81 39 VAL B C 1
ATOM 5103 O O . VAL B 1 39 ? 1.879 -19.141 -0.124 1 93.81 39 VAL B O 1
ATOM 5106 N N . GLY B 1 40 ? 3.395 -17.906 0.986 1 93.56 40 GLY B N 1
ATOM 5107 C CA . GLY B 1 40 ? 2.869 -18.328 2.273 1 93.56 40 GLY B CA 1
ATOM 5108 C C . GLY B 1 40 ? 1.423 -17.922 2.492 1 93.56 40 GLY B C 1
ATOM 5109 O O . GLY B 1 40 ? 0.631 -18.703 3.033 1 93.56 40 GLY B O 1
ATOM 5110 N N . ALA B 1 41 ? 1.13 -16.766 2.057 1 93.31 41 ALA B N 1
ATOM 5111 C CA . ALA B 1 41 ? -0.241 -16.281 2.191 1 93.31 41 ALA B CA 1
ATOM 5112 C C . ALA B 1 41 ? -1.201 -17.094 1.342 1 93.31 41 ALA B C 1
ATOM 5114 O O . ALA B 1 41 ? -2.316 -17.406 1.773 1 93.31 41 ALA B O 1
ATOM 5115 N N . VAL B 1 42 ? -0.844 -17.438 0.185 1 93.38 42 VAL B N 1
ATOM 5116 C CA . VAL B 1 42 ? -1.678 -18.25 -0.692 1 93.38 42 VAL B CA 1
ATOM 5117 C C . VAL B 1 42 ? -1.897 -19.625 -0.064 1 93.38 42 VAL B C 1
ATOM 5119 O O . VAL B 1 42 ? -3.027 -20.125 -0.012 1 93.38 42 VAL B O 1
ATOM 5122 N N . ILE B 1 43 ? -0.859 -20.172 0.477 1 91.56 43 ILE B N 1
ATOM 5123 C CA . ILE B 1 43 ? -0.944 -21.484 1.112 1 91.56 43 ILE B CA 1
ATOM 5124 C C . ILE B 1 43 ? -1.815 -21.391 2.363 1 91.56 43 ILE B C 1
ATOM 5126 O O . ILE B 1 43 ? -2.664 -22.266 2.6 1 91.56 43 ILE B O 1
ATOM 5130 N N . CYS B 1 44 ? -1.664 -20.359 3.039 1 91.06 44 CYS B N 1
ATOM 5131 C CA . CYS B 1 44 ? -2.459 -20.172 4.246 1 91.06 44 CYS B CA 1
ATOM 5132 C C . CYS B 1 44 ? -3.932 -19.969 3.906 1 91.06 44 CYS B C 1
ATOM 5134 O O . CYS B 1 44 ? -4.812 -20.469 4.609 1 91.06 44 CYS B O 1
ATOM 5136 N N . ALA B 1 45 ? -4.129 -19.25 2.941 1 91.06 45 ALA B N 1
ATOM 5137 C CA . ALA B 1 45 ? -5.508 -19.047 2.502 1 91.06 45 ALA B CA 1
ATOM 5138 C C . ALA B 1 45 ? -6.152 -20.359 2.096 1 91.06 45 ALA B C 1
ATOM 5140 O O . ALA B 1 45 ? -7.324 -20.609 2.402 1 91.06 45 ALA B O 1
ATOM 5141 N N . TYR B 1 46 ? -5.449 -21.25 1.461 1 90 46 TYR B N 1
ATOM 5142 C CA . TYR B 1 46 ? -5.93 -22.562 1.057 1 90 46 TYR B CA 1
ATOM 5143 C C . TYR B 1 46 ? -6.176 -23.453 2.271 1 90 46 TYR B C 1
ATOM 5145 O O . TYR B 1 46 ? -7.254 -24.031 2.416 1 90 46 TYR B O 1
ATOM 5153 N N . LEU B 1 47 ? -5.289 -23.422 3.184 1 89.25 47 LEU B N 1
ATOM 5154 C CA . LEU B 1 47 ? -5.367 -24.328 4.324 1 89.25 47 LEU B CA 1
ATOM 5155 C C . LEU B 1 47 ? -6.391 -23.844 5.34 1 89.25 47 LEU B C 1
ATOM 5157 O O . LEU B 1 47 ? -6.945 -24.641 6.102 1 89.25 47 LEU B O 1
ATOM 5161 N N . SER B 1 48 ? -6.645 -22.547 5.363 1 88.06 48 SER B N 1
ATOM 5162 C CA . SER B 1 48 ? -7.625 -22 6.289 1 88.06 48 SER B CA 1
ATOM 5163 C C . SER B 1 48 ? -9.016 -21.953 5.664 1 88.06 48 SER B C 1
ATOM 5165 O O . SER B 1 48 ? -9.953 -21.422 6.254 1 88.06 48 SER B O 1
ATOM 5167 N N . ASP B 1 49 ? -9.211 -22.484 4.512 1 87.62 49 ASP B N 1
ATOM 5168 C CA . ASP B 1 49 ? -10.492 -22.516 3.805 1 87.62 49 ASP B CA 1
ATOM 5169 C C . ASP B 1 49 ? -10.992 -21.094 3.533 1 87.62 49 ASP B C 1
ATOM 5171 O O . ASP B 1 49 ? -12.172 -20.797 3.74 1 87.62 49 ASP B O 1
ATOM 5175 N N . SER B 1 50 ? -10.078 -20.266 3.225 1 88 50 SER B N 1
ATOM 5176 C CA . SER B 1 50 ? -10.414 -18.875 2.951 1 88 50 SER B CA 1
ATOM 5177 C C . SER B 1 50 ? -10.289 -18.562 1.464 1 88 50 SER B C 1
ATOM 5179 O O . SER B 1 50 ? -9.82 -17.484 1.09 1 88 50 SER B O 1
ATOM 5181 N N . MET B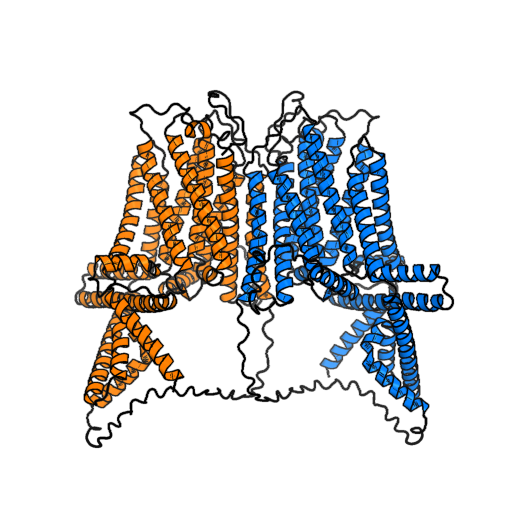 1 51 ? -10.531 -19.516 0.704 1 87.38 51 MET B N 1
ATOM 5182 C CA . MET B 1 51 ? -10.594 -19.328 -0.742 1 87.38 51 MET B CA 1
ATOM 5183 C C . MET B 1 51 ? -12.039 -19.375 -1.233 1 87.38 51 MET B C 1
ATOM 5185 O O . MET B 1 51 ? -12.898 -19.969 -0.581 1 87.38 51 MET B O 1
ATOM 5189 N N . PRO B 1 52 ? -12.211 -18.734 -2.289 1 80.06 52 PRO B N 1
ATOM 5190 C CA . PRO B 1 52 ? -13.578 -18.812 -2.803 1 80.06 52 PRO B CA 1
ATOM 5191 C C . PRO B 1 52 ? -14.039 -20.234 -3.068 1 80.06 52 PRO B C 1
ATOM 5193 O O . PRO B 1 52 ? -13.25 -21.062 -3.521 1 80.06 52 PRO B O 1
ATOM 5196 N N . GLU B 1 53 ? -15.305 -20.516 -2.775 1 75.62 53 GLU B N 1
ATOM 5197 C CA . GLU B 1 53 ? -15.867 -21.859 -2.857 1 75.62 53 GLU B CA 1
ATOM 5198 C C . GLU B 1 53 ? -15.852 -22.375 -4.289 1 75.62 53 GLU B C 1
ATOM 5200 O O . GLU B 1 53 ? -15.695 -23.578 -4.516 1 75.62 53 GLU B O 1
ATOM 5205 N N . LYS B 1 54 ? -15.93 -21.5 -5.168 1 72 54 LYS B N 1
ATOM 5206 C CA . LYS B 1 54 ? -15.992 -21.891 -6.574 1 72 54 LYS B CA 1
ATOM 5207 C C . LYS B 1 54 ? -14.688 -22.531 -7.031 1 72 54 LYS B C 1
ATOM 5209 O O . LYS B 1 54 ? -14.656 -23.266 -8.023 1 72 54 LYS B O 1
ATOM 5214 N N . TYR B 1 55 ? -13.617 -22.312 -6.141 1 72 55 TYR B N 1
ATOM 5215 C CA . TYR B 1 55 ? -12.297 -22.812 -6.512 1 72 55 TYR B CA 1
ATOM 5216 C C . TYR B 1 55 ? -12.07 -24.203 -5.934 1 72 55 TYR B C 1
ATOM 5218 O O . TYR B 1 55 ? -11.188 -24.938 -6.395 1 72 55 TYR B O 1
ATOM 5226 N N . LEU B 1 56 ? -12.867 -24.516 -5 1 78 56 LEU B N 1
ATOM 5227 C CA . LEU B 1 56 ? -12.508 -25.688 -4.207 1 78 56 LEU B CA 1
ATOM 5228 C C . LEU B 1 56 ? -13.328 -26.891 -4.629 1 78 56 LEU B C 1
ATOM 5230 O O . LEU B 1 56 ? -14.555 -26.797 -4.781 1 78 56 LEU B O 1
ATOM 5234 N N . SER B 1 57 ? -12.625 -27.922 -4.922 1 80.56 57 SER B N 1
ATOM 5235 C CA . SER B 1 57 ? -13.258 -29.219 -5.195 1 80.56 57 SER B CA 1
ATOM 5236 C C . SER B 1 57 ? -13.461 -30.016 -3.91 1 80.56 57 SER B C 1
ATOM 5238 O O . SER B 1 57 ? -13.055 -29.578 -2.832 1 80.56 57 SER B O 1
ATOM 5240 N N . LYS B 1 58 ? -14.18 -31.094 -4.051 1 77.44 58 LYS B N 1
ATOM 5241 C CA . LYS B 1 58 ? -14.406 -31.953 -2.895 1 77.44 58 LYS B CA 1
ATOM 5242 C C . LYS B 1 58 ? -13.094 -32.5 -2.354 1 77.44 58 LYS B C 1
ATOM 5244 O O . LYS B 1 58 ? -12.953 -32.719 -1.146 1 77.44 58 LYS B O 1
ATOM 5249 N N . THR B 1 59 ? -12.227 -32.625 -3.277 1 82.88 59 THR B N 1
ATOM 5250 C CA . THR B 1 59 ? -10.906 -33.094 -2.865 1 82.88 59 THR B CA 1
ATOM 5251 C C . THR B 1 59 ? -10.195 -32.031 -2.023 1 82.88 59 THR B C 1
ATOM 5253 O O . THR B 1 59 ? -9.57 -32.375 -1.012 1 82.88 59 THR B O 1
ATOM 5256 N N . ASP B 1 60 ? -10.305 -30.859 -2.359 1 88.44 60 ASP B N 1
ATOM 5257 C CA . ASP B 1 60 ? -9.695 -29.766 -1.613 1 88.44 60 ASP B CA 1
ATOM 5258 C C . ASP B 1 60 ? -10.289 -29.656 -0.212 1 88.44 60 ASP B C 1
ATOM 5260 O O . ASP B 1 60 ? -9.562 -29.469 0.765 1 88.44 60 ASP B O 1
ATOM 5264 N N . GLU B 1 61 ? -11.539 -29.859 -0.224 1 86.5 61 GLU B N 1
ATOM 5265 C CA . GLU B 1 61 ? -12.227 -29.766 1.065 1 86.5 61 GLU B CA 1
ATOM 5266 C C . GLU B 1 61 ? -11.742 -30.859 2.014 1 86.5 61 GLU B C 1
ATOM 5268 O O . GLU B 1 61 ? -11.531 -30.609 3.203 1 86.5 61 GLU B O 1
ATOM 5273 N N . ALA B 1 62 ? -11.602 -31.969 1.461 1 82.44 62 ALA B N 1
ATOM 5274 C CA . ALA B 1 62 ? -11.141 -33.094 2.277 1 82.44 62 ALA B CA 1
ATOM 5275 C C . ALA B 1 62 ? -9.727 -32.844 2.789 1 82.44 62 ALA B C 1
ATOM 5277 O O . ALA B 1 62 ? -9.422 -33.125 3.949 1 82.44 62 ALA B O 1
ATOM 5278 N N . PHE B 1 63 ? -8.992 -32.375 1.936 1 84.38 63 PHE B N 1
ATOM 5279 C CA . PHE B 1 63 ? -7.602 -32.094 2.299 1 84.38 63 PHE B CA 1
ATOM 5280 C C . PHE B 1 63 ? -7.527 -31.031 3.383 1 84.38 63 PHE B C 1
ATOM 5282 O O . PHE B 1 63 ? -6.762 -31.156 4.34 1 84.38 63 PHE B O 1
ATOM 5289 N N . ILE B 1 64 ? -8.25 -30.016 3.266 1 87.62 64 ILE B N 1
ATOM 5290 C CA . ILE B 1 64 ? -8.281 -28.906 4.219 1 87.62 64 ILE B CA 1
ATOM 5291 C C . ILE B 1 64 ? -8.781 -29.406 5.57 1 87.62 64 ILE B C 1
ATOM 5293 O O . ILE B 1 64 ? -8.211 -29.062 6.613 1 87.62 64 ILE B O 1
ATOM 5297 N N . LYS B 1 65 ? -9.805 -30.203 5.527 1 84.25 65 LYS B N 1
ATOM 5298 C CA . LYS B 1 65 ? -10.359 -30.75 6.762 1 84.25 65 LYS B CA 1
ATOM 5299 C C . LYS B 1 65 ? -9.344 -31.625 7.48 1 84.25 65 LYS B C 1
ATOM 5301 O O . LYS B 1 65 ? -9.219 -31.578 8.703 1 84.25 65 LYS B O 1
ATOM 5306 N N . GLU B 1 66 ? -8.688 -32.406 6.738 1 80.56 66 GLU B N 1
ATOM 5307 C CA . GLU B 1 66 ? -7.672 -33.281 7.324 1 80.56 66 GLU B CA 1
ATOM 5308 C C . GLU B 1 66 ? -6.547 -32.469 7.953 1 80.56 66 GLU B C 1
ATOM 5310 O O . GLU B 1 66 ? -6.066 -32.781 9.039 1 80.56 66 GLU B O 1
ATOM 5315 N N . PHE B 1 67 ? -6.203 -31.484 7.266 1 81.12 67 PHE B N 1
ATOM 5316 C CA . PHE B 1 67 ? -5.152 -30.625 7.797 1 81.12 67 PHE B CA 1
ATOM 5317 C C . PHE B 1 67 ? -5.609 -29.938 9.086 1 81.12 67 PHE B C 1
ATOM 5319 O O . PHE B 1 67 ? -4.84 -29.844 10.047 1 81.12 67 PHE B O 1
ATOM 5326 N N . GLN B 1 68 ? -6.734 -29.453 9.055 1 82.44 68 GLN B N 1
ATOM 5327 C CA . GLN B 1 68 ? -7.27 -28.781 10.234 1 82.44 68 GLN B CA 1
ATOM 5328 C C . GLN B 1 68 ? -7.387 -29.75 11.406 1 82.44 68 GLN B C 1
ATOM 5330 O O . GLN B 1 68 ? -7.199 -29.359 12.562 1 82.44 68 GLN B O 1
ATOM 5335 N N . ARG B 1 69 ? -7.645 -30.906 11.086 1 78 69 ARG B N 1
ATOM 5336 C CA . AR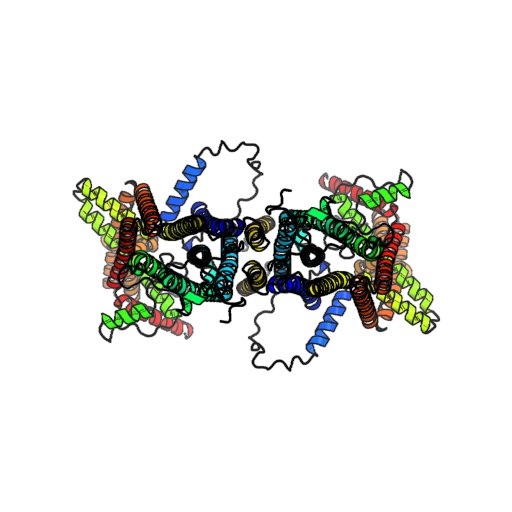G B 1 69 ? -7.703 -31.938 12.117 1 78 69 ARG B CA 1
ATOM 5337 C C . ARG B 1 69 ? -6.328 -32.188 12.719 1 78 69 ARG B C 1
ATOM 5339 O O . ARG B 1 69 ? -6.184 -32.281 13.938 1 78 69 ARG B O 1
ATOM 5346 N N . ILE B 1 70 ? -5.449 -32.281 11.844 1 75.06 70 ILE B N 1
ATOM 5347 C CA . ILE B 1 70 ? -4.078 -32.531 12.297 1 75.06 70 ILE B CA 1
ATOM 5348 C C . ILE B 1 70 ? -3.59 -31.328 13.117 1 75.06 70 ILE B C 1
ATOM 5350 O O . ILE B 1 70 ? -2.924 -31.5 14.141 1 75.06 70 ILE B O 1
ATOM 5354 N N . LYS B 1 71 ? -3.865 -30.141 12.555 1 74.62 71 LYS B N 1
ATOM 5355 C CA . LYS B 1 71 ? -3.457 -28.922 13.25 1 74.62 71 LYS B CA 1
ATOM 5356 C C . LYS B 1 71 ? -4.047 -28.875 14.656 1 74.62 71 LYS B C 1
ATOM 5358 O O . LYS B 1 71 ? -3.379 -28.438 15.602 1 74.62 71 LYS B O 1
ATOM 5363 N N . LYS B 1 72 ? -5.273 -29.172 14.711 1 68.25 72 LYS B N 1
ATOM 5364 C CA . LYS B 1 72 ? -5.93 -29.188 16.016 1 68.25 72 LYS B CA 1
ATOM 5365 C C . LYS B 1 72 ? -5.262 -30.188 16.953 1 68.25 72 LYS B C 1
ATOM 5367 O O . LYS B 1 72 ? -5.223 -29.969 18.172 1 68.25 72 LYS B O 1
ATOM 5372 N N . ASN B 1 73 ? -4.77 -31.188 16.328 1 60.28 73 ASN B N 1
ATOM 5373 C CA . ASN B 1 73 ? -4.152 -32.219 17.156 1 60.28 73 ASN B CA 1
ATOM 5374 C C . ASN B 1 73 ? -2.691 -31.906 17.453 1 60.28 73 ASN B C 1
ATOM 5376 O O . ASN B 1 73 ? -2.059 -32.562 18.281 1 60.28 73 ASN B O 1
ATOM 5380 N N . LEU B 1 74 ? -2.182 -31.078 16.516 1 56.62 74 LEU B N 1
ATOM 5381 C CA . LEU B 1 74 ? -0.805 -30.688 16.797 1 56.62 74 LEU B CA 1
ATOM 5382 C C . LEU B 1 74 ? -0.732 -29.812 18.031 1 56.62 74 LEU B C 1
ATOM 5384 O O . LEU B 1 74 ? -1.502 -28.859 18.172 1 56.62 74 LEU B O 1
ATOM 5388 N N . PRO B 1 75 ? -0.192 -30.312 19.141 1 47.75 75 PRO B N 1
ATOM 5389 C CA . PRO B 1 75 ? -0.085 -29.594 20.422 1 47.75 75 PRO B CA 1
ATOM 5390 C C . PRO B 1 75 ? 0.524 -28.203 20.25 1 47.75 75 PRO B C 1
ATOM 5392 O O . PRO B 1 75 ? 1.746 -28.062 20.156 1 47.75 75 PRO B O 1
ATOM 5395 N N . PHE B 1 76 ? 0.224 -27.5 19.406 1 46.44 76 PHE B N 1
ATOM 5396 C CA . PHE B 1 76 ? 0.73 -26.156 19.641 1 46.44 76 PHE B CA 1
ATOM 5397 C C . PHE B 1 76 ? 0.519 -25.719 21.078 1 46.44 76 PHE B C 1
ATOM 5399 O O . PHE B 1 76 ? 0.397 -24.531 21.375 1 46.44 76 PHE B O 1
ATOM 5406 N N . ARG B 1 77 ? 0.202 -26.578 21.953 1 41.69 77 ARG B N 1
ATOM 5407 C CA . ARG B 1 77 ? 0.289 -26.453 23.406 1 41.69 77 ARG B CA 1
ATOM 5408 C C . ARG B 1 77 ? 1.596 -25.781 23.828 1 41.69 77 ARG B C 1
ATOM 5410 O O . ARG B 1 77 ? 1.758 -25.391 24.984 1 41.69 77 ARG B O 1
ATOM 5417 N N . LEU B 1 78 ? 2.572 -25.953 23 1 40.78 78 LEU B N 1
ATOM 5418 C CA . LEU B 1 78 ? 3.83 -25.469 23.562 1 40.78 78 LEU B CA 1
ATOM 5419 C C . LEU B 1 78 ? 3.926 -23.953 23.438 1 40.78 78 LEU B C 1
ATOM 5421 O O . LEU B 1 78 ? 4.934 -23.359 23.828 1 40.78 78 LEU B O 1
ATOM 5425 N N . LEU B 1 79 ? 3.191 -23.375 22.625 1 40.78 79 LEU B N 1
ATOM 5426 C CA . LEU B 1 79 ? 3.299 -21.938 22.797 1 40.78 79 LEU B CA 1
ATOM 5427 C C . LEU B 1 79 ? 2.709 -21.516 24.141 1 40.78 79 LEU B C 1
ATOM 5429 O O . LEU B 1 79 ? 1.658 -22.016 24.547 1 40.78 79 LEU B O 1
ATOM 5433 N N . PRO B 1 80 ? 3.539 -20.984 25.031 1 37.97 80 PRO B N 1
ATOM 5434 C CA . PRO B 1 80 ? 3.098 -20.609 26.375 1 37.97 80 PRO B CA 1
ATOM 5435 C C . PRO B 1 80 ? 1.705 -19.984 26.375 1 37.97 80 PRO B C 1
ATOM 5437 O O . PRO B 1 80 ? 1.31 -19.328 25.422 1 37.97 80 PRO B O 1
ATOM 5440 N N . ALA B 1 81 ? 0.679 -20.562 27.234 1 38.47 81 ALA B N 1
ATOM 5441 C CA . ALA B 1 81 ? -0.667 -20.109 27.578 1 38.47 81 ALA B CA 1
ATOM 5442 C C . ALA B 1 81 ? -0.773 -18.578 27.5 1 38.47 81 ALA B C 1
ATOM 5444 O O . ALA B 1 81 ? -1.825 -18.047 27.141 1 38.47 81 ALA B O 1
ATOM 5445 N N . LYS B 1 82 ? 0.258 -18 28.109 1 42.41 82 LYS B N 1
ATOM 5446 C CA . LYS B 1 82 ? 0.253 -16.562 28.344 1 42.41 82 LYS B CA 1
ATOM 5447 C C . LYS B 1 82 ? 0.195 -15.797 27.031 1 42.41 82 LYS B C 1
ATOM 5449 O O . LYS B 1 82 ? -0.116 -14.602 27.016 1 42.41 82 LYS B O 1
ATOM 5454 N N . LEU B 1 83 ? 0.795 -16.359 26.125 1 38.28 83 LEU B N 1
ATOM 5455 C CA . LEU B 1 83 ? 0.772 -15.656 24.859 1 38.28 83 LEU B CA 1
ATOM 5456 C C . LEU B 1 83 ? -0.428 -16.094 24.016 1 38.28 83 LEU B C 1
ATOM 5458 O O . LEU B 1 83 ? -0.549 -15.703 22.844 1 38.28 83 LEU B O 1
ATOM 5462 N N . ARG B 1 84 ? -0.988 -17.078 24.375 1 39.34 84 ARG B N 1
ATOM 5463 C CA . ARG B 1 84 ? -2.246 -17.438 23.734 1 39.34 84 ARG B CA 1
ATOM 5464 C C . ARG B 1 84 ? -3.283 -16.344 23.906 1 39.34 84 ARG B C 1
ATOM 5466 O O . ARG B 1 84 ? -3.521 -15.867 25.016 1 39.34 84 ARG B O 1
ATOM 5473 N N . PRO B 1 85 ? -3.484 -15.594 22.984 1 41 85 PRO B N 1
ATOM 5474 C CA . PRO B 1 85 ? -4.477 -14.555 23.281 1 41 85 PRO B CA 1
ATOM 5475 C C . PRO B 1 85 ? -5.656 -15.094 24.094 1 41 85 PRO B C 1
ATOM 5477 O O . PRO B 1 85 ? -6.012 -16.266 23.969 1 41 85 PRO B O 1
ATOM 5480 N N . PRO B 1 86 ? -5.887 -14.688 25.312 1 39.03 86 PRO B N 1
ATOM 5481 C CA . PRO B 1 86 ? -7.051 -15.125 26.094 1 39.03 86 PRO B CA 1
ATOM 5482 C C . PRO B 1 86 ? -8.211 -15.562 25.203 1 39.03 86 PRO B C 1
ATOM 5484 O O . PRO B 1 86 ? -8.336 -15.109 24.062 1 39.03 86 PRO B O 1
ATOM 5487 N N . PRO B 1 87 ? -8.844 -16.812 25.578 1 36.56 87 PRO B N 1
ATOM 5488 C CA . PRO B 1 87 ? -10.094 -17.125 24.875 1 36.56 87 PRO B CA 1
ATOM 5489 C C . PRO B 1 87 ? -10.961 -15.883 24.656 1 36.56 87 PRO B C 1
ATOM 5491 O O . PRO B 1 87 ? -11.438 -15.281 25.625 1 36.56 87 PRO B O 1
ATOM 5494 N N . THR B 1 88 ? -10.398 -14.906 24.234 1 35.72 88 THR B N 1
ATOM 5495 C CA . THR B 1 88 ? -11.336 -13.805 24.094 1 35.72 88 THR B CA 1
ATOM 5496 C C . THR B 1 88 ? -12.75 -14.32 23.859 1 35.72 88 THR B C 1
ATOM 5498 O O . THR B 1 88 ? -12.938 -15.344 23.188 1 35.72 88 THR B O 1
ATOM 5501 N N . GLU B 1 89 ? -13.688 -14.055 24.734 1 36.91 89 GLU B N 1
ATOM 5502 C CA . GLU B 1 89 ? -15.109 -14.312 24.531 1 36.91 89 GLU B CA 1
ATOM 5503 C C . GLU B 1 89 ? -15.414 -14.641 23.078 1 36.91 89 GLU B C 1
ATOM 5505 O O . GLU B 1 89 ? -14.641 -14.297 22.188 1 36.91 89 GLU B O 1
ATOM 5510 N N . ARG B 1 90 ? -16.625 -15.352 22.812 1 36.47 90 ARG B N 1
ATOM 5511 C CA . ARG B 1 90 ? -17.297 -15.695 21.547 1 36.47 90 ARG B CA 1
ATOM 5512 C C . ARG B 1 90 ? -17.047 -14.617 20.5 1 36.47 90 ARG B C 1
ATOM 5514 O O . ARG B 1 90 ? -17.875 -13.711 20.328 1 36.47 90 ARG B O 1
ATOM 5521 N N . GLN B 1 91 ? -16.094 -13.883 20.5 1 40.06 91 GLN B N 1
ATOM 5522 C CA . GLN B 1 91 ? -15.766 -12.883 19.5 1 40.06 91 GLN B CA 1
ATOM 5523 C C . GLN B 1 91 ? -15.969 -13.43 18.094 1 40.06 91 GLN B C 1
ATOM 5525 O O . GLN B 1 91 ? -15.445 -14.492 17.75 1 40.06 91 GLN B O 1
ATOM 5530 N N . GLY B 1 92 ? -16.891 -13.258 17.5 1 45.91 92 GLY B N 1
ATOM 5531 C CA . GLY B 1 92 ? -17.562 -13.75 16.312 1 45.91 92 GLY B CA 1
ATOM 5532 C C . GLY B 1 92 ? -16.609 -14.07 15.18 1 45.91 92 GLY B C 1
ATOM 5533 O O . GLY B 1 92 ? -15.719 -13.273 14.867 1 45.91 92 GLY B O 1
ATOM 5534 N N . LYS B 1 93 ? -16.125 -15.305 15.164 1 55.22 93 LYS B N 1
ATOM 5535 C CA . LYS B 1 93 ? -15.453 -15.852 13.992 1 55.22 93 LYS B CA 1
ATOM 5536 C C . LYS B 1 93 ? -15.797 -15.062 12.734 1 55.22 93 LYS B C 1
ATOM 5538 O O . LYS B 1 93 ? -16.953 -14.703 12.516 1 55.22 93 LYS B O 1
ATOM 5543 N N . LEU B 1 94 ? -14.672 -14.344 12.18 1 63.59 94 LEU B N 1
ATOM 5544 C CA . LEU B 1 94 ? -14.914 -13.664 10.906 1 63.59 94 LEU B CA 1
ATOM 5545 C C . LEU B 1 94 ? -15.688 -14.562 9.953 1 63.59 94 LEU B C 1
ATOM 5547 O O . LEU B 1 94 ? -15.461 -15.773 9.898 1 63.59 94 LEU B O 1
ATOM 5551 N N . SER B 1 95 ? -16.719 -14.055 9.508 1 75.62 95 SER B N 1
ATOM 5552 C CA . SER B 1 95 ? -17.406 -14.781 8.445 1 75.62 95 SER B CA 1
ATOM 5553 C C . SER B 1 95 ? -16.438 -15.211 7.352 1 75.62 95 SER B C 1
ATOM 5555 O O . SER B 1 95 ? -15.383 -14.602 7.172 1 75.62 95 SER B O 1
ATOM 5557 N N . ARG B 1 96 ? -16.531 -16.391 6.875 1 82.5 96 ARG B N 1
ATOM 5558 C CA . ARG B 1 96 ? -15.711 -16.938 5.797 1 82.5 96 ARG B CA 1
ATOM 5559 C C . ARG B 1 96 ? -15.5 -15.898 4.695 1 82.5 96 ARG B C 1
ATOM 5561 O O . ARG B 1 96 ? -14.398 -15.758 4.172 1 82.5 96 ARG B O 1
ATOM 5568 N N . GLU B 1 97 ? -16.516 -15.156 4.469 1 82.62 97 GLU B N 1
ATOM 5569 C CA . GLU B 1 97 ? -16.438 -14.156 3.408 1 82.62 97 GLU B CA 1
ATOM 5570 C C . GLU B 1 97 ? -15.453 -13.047 3.77 1 82.62 97 GLU B C 1
ATOM 5572 O O . GLU B 1 97 ? -14.695 -12.578 2.918 1 82.62 97 GLU B O 1
ATOM 5577 N N . LYS B 1 98 ? -15.477 -12.781 4.977 1 82.19 98 LYS B N 1
ATOM 5578 C CA . LYS B 1 98 ? -14.578 -11.711 5.418 1 82.19 98 LYS B CA 1
ATOM 5579 C C . LYS B 1 98 ? -13.133 -12.188 5.449 1 82.19 98 LYS B C 1
ATOM 5581 O O . LYS B 1 98 ? -12.211 -11.414 5.18 1 82.19 98 LYS B O 1
ATOM 5586 N N . ARG B 1 99 ? -12.914 -13.406 5.738 1 86.62 99 ARG B N 1
ATOM 5587 C CA . ARG B 1 99 ? -11.562 -13.969 5.715 1 86.62 99 ARG B CA 1
ATOM 5588 C C . ARG B 1 99 ? -11.023 -14.023 4.289 1 86.62 99 ARG B C 1
ATOM 5590 O O . ARG B 1 99 ? -9.852 -13.719 4.055 1 86.62 99 ARG B O 1
ATOM 5597 N N . VAL B 1 100 ? -11.859 -14.367 3.414 1 88.12 100 VAL B N 1
ATOM 5598 C CA . VAL B 1 100 ? -11.469 -14.414 2.012 1 88.12 100 VAL B CA 1
ATOM 5599 C C . VAL B 1 100 ? -11.07 -13.016 1.536 1 88.12 100 VAL B C 1
ATOM 5601 O O . VAL B 1 100 ? -10.039 -12.844 0.882 1 88.12 100 VAL B O 1
ATOM 5604 N N . GLU B 1 101 ? -11.812 -12.109 1.977 1 85.31 101 GLU B N 1
ATOM 5605 C CA . GLU B 1 101 ? -11.531 -10.734 1.568 1 85.31 101 GLU B CA 1
ATOM 5606 C C . GLU B 1 101 ? -10.227 -10.234 2.186 1 85.31 101 GLU B C 1
ATOM 5608 O O . GLU B 1 101 ? -9.469 -9.508 1.536 1 85.31 101 GLU B O 1
ATOM 5613 N N . ALA B 1 102 ? -10.008 -10.586 3.379 1 85.81 102 ALA B N 1
ATOM 5614 C CA . ALA B 1 102 ? -8.781 -10.18 4.059 1 85.81 102 ALA B CA 1
ATOM 5615 C C . ALA B 1 102 ? -7.547 -10.758 3.369 1 85.81 102 ALA B C 1
ATOM 5617 O O . ALA B 1 102 ? -6.57 -10.047 3.133 1 85.81 102 ALA B O 1
ATOM 5618 N N . PHE B 1 103 ? -7.594 -11.977 3.01 1 90.25 103 PHE B N 1
ATOM 5619 C CA . PHE B 1 103 ? -6.465 -12.617 2.338 1 90.25 103 PHE B CA 1
ATOM 5620 C C . PHE B 1 103 ? -6.289 -12.062 0.931 1 90.25 103 PHE B C 1
ATOM 5622 O O . PHE B 1 103 ? -5.16 -11.883 0.465 1 90.25 103 PHE B O 1
ATOM 5629 N N . ASP B 1 104 ? -7.383 -11.789 0.287 1 88.94 104 ASP B N 1
ATOM 5630 C CA . ASP B 1 104 ? -7.293 -11.195 -1.046 1 88.94 104 ASP B CA 1
ATOM 5631 C C . ASP B 1 104 ? -6.57 -9.852 -1.005 1 88.94 104 ASP B C 1
ATOM 5633 O O . ASP B 1 104 ? -5.668 -9.602 -1.804 1 88.94 104 ASP B O 1
ATOM 5637 N N . ARG B 1 105 ? -6.945 -9.133 -0.083 1 86 105 ARG B N 1
ATOM 5638 C CA . ARG B 1 105 ? -6.348 -7.805 0.035 1 86 105 ARG B CA 1
ATOM 5639 C C . ARG B 1 105 ? -4.879 -7.902 0.441 1 86 105 ARG B C 1
ATOM 5641 O O . ARG B 1 105 ? -4.055 -7.098 0.009 1 86 105 ARG B O 1
ATOM 5648 N N . PHE B 1 106 ? -4.59 -8.82 1.263 1 90.56 106 PHE B N 1
ATOM 5649 C CA . PHE B 1 106 ? -3.213 -9.023 1.691 1 90.56 106 PHE B CA 1
ATOM 5650 C C . PHE B 1 106 ? -2.336 -9.438 0.516 1 90.56 106 PHE B C 1
ATOM 5652 O O . PHE B 1 106 ? -1.285 -8.836 0.278 1 90.56 106 PHE B O 1
ATOM 5659 N N . ILE B 1 107 ? -2.77 -10.391 -0.194 1 92.81 107 ILE B N 1
ATOM 5660 C CA . ILE B 1 107 ? -2.027 -10.891 -1.346 1 92.81 107 ILE B CA 1
ATOM 5661 C C . ILE B 1 107 ? -1.916 -9.797 -2.404 1 92.81 107 ILE B C 1
ATOM 5663 O O . ILE B 1 107 ? -0.858 -9.617 -3.014 1 92.81 107 ILE B O 1
ATOM 5667 N N . LEU B 1 108 ? -2.955 -9.109 -2.551 1 91.31 108 LEU B N 1
ATOM 5668 C CA . LEU B 1 108 ? -2.965 -8.031 -3.531 1 91.31 108 LEU B CA 1
ATOM 5669 C C . LEU B 1 108 ? -1.957 -6.949 -3.158 1 91.31 108 LEU B C 1
ATOM 5671 O O . LEU B 1 108 ? -1.235 -6.445 -4.02 1 91.31 108 LEU B O 1
ATOM 5675 N N . SER B 1 109 ? -1.923 -6.629 -1.92 1 89.31 109 SER B N 1
ATOM 5676 C CA . SER B 1 109 ? -0.992 -5.605 -1.449 1 89.31 109 SER B CA 1
ATOM 5677 C C . SER B 1 109 ? 0.455 -6.047 -1.648 1 89.31 109 SER B C 1
ATOM 5679 O O . SER B 1 109 ? 1.306 -5.242 -2.037 1 89.31 109 SER B O 1
ATOM 5681 N N . LEU B 1 110 ? 0.744 -7.262 -1.396 1 92.38 110 LEU B N 1
ATOM 5682 C CA . LEU B 1 110 ? 2.084 -7.801 -1.606 1 92.38 110 LEU B CA 1
ATOM 5683 C C . LEU B 1 110 ? 2.445 -7.793 -3.088 1 92.38 110 LEU B C 1
ATOM 5685 O O . LEU B 1 110 ? 3.572 -7.445 -3.453 1 92.38 110 LEU B O 1
ATOM 5689 N N . SER B 1 111 ? 1.482 -8.133 -3.881 1 92.88 111 SER B N 1
ATOM 5690 C CA . SER B 1 111 ? 1.713 -8.164 -5.32 1 92.88 111 SER B CA 1
ATOM 5691 C C . SER B 1 111 ? 1.97 -6.766 -5.871 1 92.88 111 SER B C 1
ATOM 5693 O O . SER B 1 111 ? 2.881 -6.566 -6.676 1 92.88 111 SER B O 1
ATOM 5695 N N . ASP B 1 112 ? 1.199 -5.824 -5.438 1 91.06 112 ASP B N 1
ATOM 5696 C CA . ASP B 1 112 ? 1.387 -4.445 -5.879 1 91.06 112 ASP B CA 1
ATOM 5697 C C . ASP B 1 112 ? 2.756 -3.918 -5.461 1 91.06 112 ASP B C 1
ATOM 5699 O O . ASP B 1 112 ? 3.418 -3.219 -6.23 1 91.06 112 ASP B O 1
ATOM 5703 N N . GLN B 1 113 ? 3.115 -4.246 -4.289 1 89.94 113 GLN B N 1
ATOM 5704 C CA . GLN B 1 113 ? 4.422 -3.828 -3.799 1 89.94 113 GLN B CA 1
ATOM 5705 C C . GLN B 1 113 ? 5.547 -4.477 -4.605 1 89.94 113 GLN B C 1
ATOM 5707 O O . GLN B 1 113 ? 6.531 -3.818 -4.945 1 89.94 113 GLN B O 1
ATOM 5712 N N . GLN B 1 114 ? 5.379 -5.684 -4.879 1 92.19 114 GLN B N 1
ATOM 5713 C CA . GLN B 1 114 ? 6.406 -6.398 -5.633 1 92.19 114 GLN B CA 1
ATOM 5714 C C . GLN B 1 114 ? 6.441 -5.938 -7.086 1 92.19 114 GLN B C 1
ATOM 5716 O O . GLN B 1 114 ? 7.5 -5.953 -7.723 1 92.19 114 GLN B O 1
ATOM 5721 N N . LEU B 1 115 ? 5.309 -5.609 -7.574 1 93.5 115 LEU B N 1
ATOM 5722 C CA . LEU B 1 115 ? 5.289 -5.031 -8.914 1 93.5 115 LEU B CA 1
ATOM 5723 C C . LEU B 1 115 ? 6.086 -3.729 -8.953 1 93.5 115 LEU B C 1
ATOM 5725 O O . LEU B 1 115 ? 6.898 -3.521 -9.859 1 93.5 115 LEU B O 1
ATOM 5729 N N . ALA B 1 116 ? 5.91 -2.93 -7.973 1 91.25 116 ALA B N 1
ATOM 5730 C CA . ALA B 1 116 ? 6.621 -1.658 -7.887 1 91.25 116 ALA B CA 1
ATOM 5731 C C . ALA B 1 116 ? 8.117 -1.882 -7.672 1 91.25 116 ALA B C 1
ATOM 5733 O O . ALA B 1 116 ? 8.945 -1.314 -8.391 1 91.25 116 ALA B O 1
ATOM 5734 N N . THR B 1 117 ? 8.484 -2.732 -6.727 1 92.25 117 THR B N 1
ATOM 5735 C CA . THR B 1 117 ? 9.883 -2.979 -6.414 1 92.25 117 THR B CA 1
ATOM 5736 C C . THR B 1 117 ? 10.578 -3.703 -7.562 1 92.25 117 THR B C 1
ATOM 5738 O O . THR B 1 117 ? 11.742 -3.428 -7.867 1 92.25 117 THR B O 1
ATOM 5741 N N . GLY B 1 118 ? 9.844 -4.633 -8.172 1 94.31 118 GLY B N 1
ATOM 5742 C CA . GLY B 1 118 ? 10.406 -5.328 -9.312 1 94.31 118 GLY B CA 1
ATOM 5743 C C . GLY B 1 118 ? 10.703 -4.41 -10.484 1 94.31 118 GLY B C 1
ATOM 5744 O O . GLY B 1 118 ? 11.789 -4.469 -11.07 1 94.31 118 GLY B O 1
ATOM 5745 N N . LEU B 1 119 ? 9.781 -3.566 -10.773 1 94.94 119 LEU B N 1
ATOM 5746 C CA . LEU B 1 119 ? 10 -2.59 -11.836 1 94.94 119 LEU B CA 1
ATOM 5747 C C . LEU B 1 119 ? 11.148 -1.654 -11.477 1 94.94 119 LEU B C 1
ATOM 5749 O O . LEU B 1 119 ? 11.992 -1.342 -12.328 1 94.94 119 LEU B O 1
ATOM 5753 N N . ALA B 1 120 ? 11.164 -1.297 -10.258 1 93.44 120 ALA B N 1
ATOM 5754 C CA . ALA B 1 120 ? 12.188 -0.358 -9.805 1 93.44 120 ALA B CA 1
ATOM 5755 C C . ALA B 1 120 ? 13.586 -0.951 -9.961 1 93.44 120 ALA B C 1
ATOM 5757 O O . ALA B 1 120 ? 14.5 -0.284 -10.461 1 93.44 120 ALA B O 1
ATOM 5758 N N . ILE B 1 121 ? 13.773 -2.172 -9.562 1 94.69 121 ILE B N 1
ATOM 5759 C CA . ILE B 1 121 ? 15.102 -2.777 -9.602 1 94.69 121 ILE B CA 1
ATOM 5760 C C . ILE B 1 121 ? 15.539 -2.986 -11.047 1 94.69 121 ILE B C 1
ATOM 5762 O O . ILE B 1 121 ? 16.703 -2.816 -11.383 1 94.69 121 ILE B O 1
ATOM 5766 N N . LEU B 1 122 ? 14.609 -3.334 -11.938 1 96 122 LEU B N 1
ATOM 5767 C CA . LEU B 1 122 ? 14.945 -3.539 -13.344 1 96 122 LEU B CA 1
ATOM 5768 C C . LEU B 1 122 ? 15.273 -2.213 -14.023 1 96 122 LEU B C 1
ATOM 5770 O O . LEU B 1 122 ? 16.266 -2.113 -14.75 1 96 122 LEU B O 1
ATOM 5774 N N . ILE B 1 123 ? 14.508 -1.197 -13.75 1 94.06 123 ILE B N 1
ATOM 5775 C CA . ILE B 1 123 ? 14.75 0.117 -14.336 1 94.06 123 ILE B CA 1
ATOM 5776 C C . ILE B 1 123 ? 16.078 0.669 -13.82 1 94.06 123 ILE B C 1
ATOM 5778 O O . ILE B 1 123 ? 16.859 1.24 -14.586 1 94.06 123 ILE B O 1
ATOM 5782 N N . ALA B 1 124 ? 16.312 0.454 -12.578 1 92.25 124 ALA B N 1
ATOM 5783 C CA . ALA B 1 124 ? 17.578 0.908 -11.992 1 92.25 124 ALA B CA 1
ATOM 5784 C C . ALA B 1 124 ? 18.766 0.184 -12.617 1 92.25 124 ALA B C 1
ATOM 5786 O O . ALA B 1 124 ? 19.797 0.799 -12.898 1 92.25 124 ALA B O 1
ATOM 5787 N N . ALA B 1 125 ? 18.641 -1.094 -12.789 1 93.69 125 ALA B N 1
ATOM 5788 C CA . ALA B 1 125 ? 19.719 -1.876 -13.391 1 93.69 125 ALA B CA 1
ATOM 5789 C C . ALA B 1 125 ? 19.984 -1.423 -14.828 1 93.69 125 ALA B C 1
ATOM 5791 O O . ALA B 1 125 ? 21.141 -1.265 -15.227 1 93.69 125 ALA B O 1
ATOM 5792 N N . ILE B 1 126 ? 18.984 -1.158 -15.57 1 93 126 ILE B N 1
ATOM 5793 C CA . ILE B 1 126 ? 19.125 -0.754 -16.969 1 93 126 ILE B CA 1
ATOM 5794 C C . ILE B 1 126 ? 19.672 0.67 -17.031 1 93 126 ILE B C 1
ATOM 5796 O O . ILE B 1 126 ? 20.547 0.965 -17.859 1 93 126 ILE B O 1
ATOM 5800 N N . ALA B 1 127 ? 19.25 1.508 -16.172 1 89.69 127 ALA B N 1
ATOM 5801 C CA . ALA B 1 127 ? 19.688 2.904 -16.156 1 89.69 127 ALA B CA 1
ATOM 5802 C C . ALA B 1 127 ? 21.141 3.023 -15.742 1 89.69 127 ALA B C 1
ATOM 5804 O O . ALA B 1 127 ? 21.812 3.992 -16.094 1 89.69 127 ALA B O 1
ATOM 5805 N N . ASN B 1 128 ? 21.656 2.021 -15.008 1 90.31 128 ASN B N 1
ATOM 5806 C CA . ASN B 1 128 ? 23.016 2.092 -14.508 1 90.31 128 ASN B CA 1
ATOM 5807 C C . ASN B 1 128 ? 23.922 1.062 -15.188 1 90.31 128 ASN B C 1
ATOM 5809 O O . ASN B 1 128 ? 24.906 0.6 -14.594 1 90.31 128 ASN B O 1
ATOM 5813 N N . GLN B 1 129 ? 23.609 0.728 -16.375 1 90.88 129 GLN B N 1
ATOM 5814 C CA . GLN B 1 129 ? 24.406 -0.24 -17.125 1 90.88 129 GLN B CA 1
ATOM 5815 C C . GLN B 1 129 ? 25.828 0.271 -17.344 1 90.88 129 GLN B C 1
ATOM 5817 O O . GLN B 1 129 ? 26.766 -0.519 -17.516 1 90.88 129 GLN B O 1
ATOM 5822 N N . CYS B 1 130 ? 26.047 1.595 -17.234 1 87.94 130 CYS B N 1
ATOM 5823 C CA . CYS B 1 130 ? 27.359 2.184 -17.484 1 87.94 130 CYS B CA 1
ATOM 5824 C C . CYS B 1 130 ? 28.25 2.09 -16.25 1 87.94 130 CYS B C 1
ATOM 5826 O O . CYS B 1 130 ? 29.469 2.303 -16.328 1 87.94 130 CYS B O 1
ATOM 5828 N N . THR B 1 131 ? 27.703 1.696 -15.148 1 85.25 131 THR B N 1
ATOM 5829 C CA . THR B 1 131 ? 28.5 1.688 -13.93 1 85.25 131 THR B CA 1
ATOM 5830 C C . THR B 1 131 ? 28.406 0.331 -13.234 1 85.25 131 THR B C 1
ATOM 5832 O O . THR B 1 131 ? 29.328 -0.054 -12.5 1 85.25 131 THR B O 1
ATOM 5835 N N . LEU B 1 132 ? 27.391 -0.438 -13.492 1 89.44 132 LEU B N 1
ATOM 5836 C CA . LEU B 1 132 ? 27.188 -1.71 -12.805 1 89.44 132 LEU B CA 1
ATOM 5837 C C . LEU B 1 132 ? 28.125 -2.783 -13.375 1 89.44 132 LEU B C 1
ATOM 5839 O O . LEU B 1 132 ? 28.312 -2.865 -14.586 1 89.44 132 LEU B O 1
ATOM 5843 N N . SER B 1 133 ? 28.688 -3.518 -12.477 1 90.25 133 SER B N 1
ATOM 5844 C CA . SER B 1 133 ? 29.484 -4.676 -12.883 1 90.25 133 SER B CA 1
ATOM 5845 C C . SER B 1 133 ? 28.578 -5.859 -13.234 1 90.25 133 SER B C 1
ATOM 5847 O O . SER B 1 133 ? 27.422 -5.914 -12.805 1 90.25 133 SER B O 1
ATOM 5849 N N . PRO B 1 134 ? 29.031 -6.809 -14.016 1 90.38 134 PRO B N 1
ATOM 5850 C CA . PRO B 1 134 ? 28.234 -7.973 -14.406 1 90.38 134 PRO B CA 1
ATOM 5851 C C . PRO B 1 134 ? 27.719 -8.766 -13.203 1 90.38 134 PRO B C 1
ATOM 5853 O O . PRO B 1 134 ? 26.531 -9.125 -13.156 1 90.38 134 PRO B O 1
ATOM 5856 N N . PRO B 1 135 ? 28.5 -9.023 -12.172 1 90.5 135 PRO B N 1
ATOM 5857 C CA . PRO B 1 135 ? 27.938 -9.75 -11.023 1 90.5 135 PRO B CA 1
ATOM 5858 C C . PRO B 1 135 ? 26.797 -8.992 -10.352 1 90.5 135 PRO B C 1
ATOM 5860 O O . PRO B 1 135 ? 25.828 -9.602 -9.898 1 90.5 135 PRO B O 1
ATOM 5863 N N . GLU B 1 136 ? 26.891 -7.723 -10.25 1 92.25 136 GLU B N 1
ATOM 5864 C CA . GLU B 1 136 ? 25.812 -6.922 -9.672 1 92.25 136 GLU B CA 1
ATOM 5865 C C . GLU B 1 136 ? 24.547 -6.996 -10.523 1 92.25 136 GLU B C 1
ATOM 5867 O O . GLU B 1 136 ? 23.438 -7.086 -9.992 1 92.25 136 GLU B O 1
ATOM 5872 N N . PHE B 1 137 ? 24.797 -6.918 -11.75 1 93.06 137 PHE B N 1
ATOM 5873 C CA . PHE B 1 137 ? 23.656 -6.992 -12.664 1 93.06 137 PHE B CA 1
ATOM 5874 C C . PHE B 1 137 ? 22.953 -8.336 -12.547 1 93.06 137 PHE B C 1
ATOM 5876 O O . PHE B 1 137 ? 21.719 -8.398 -12.602 1 93.06 137 PHE B O 1
ATOM 5883 N N . ARG B 1 138 ? 23.719 -9.367 -12.352 1 92.19 138 ARG B N 1
ATOM 5884 C CA . ARG B 1 138 ? 23.156 -10.695 -12.148 1 92.19 138 ARG B CA 1
ATOM 5885 C C . ARG B 1 138 ? 22.297 -10.742 -10.883 1 92.19 138 ARG B C 1
ATOM 5887 O O . ARG B 1 138 ? 21.25 -11.383 -10.859 1 92.19 138 ARG B O 1
ATOM 5894 N N . ILE B 1 139 ? 22.703 -10.125 -9.914 1 93.12 139 ILE B N 1
ATOM 5895 C CA . ILE B 1 139 ? 21.953 -10.102 -8.664 1 93.12 139 ILE B CA 1
ATOM 5896 C C . ILE B 1 139 ? 20.641 -9.359 -8.867 1 93.12 139 ILE B C 1
ATOM 5898 O O . ILE B 1 139 ? 19.594 -9.82 -8.414 1 93.12 139 ILE B O 1
ATOM 5902 N N . ALA B 1 140 ? 20.75 -8.203 -9.492 1 94.75 140 ALA B N 1
ATOM 5903 C CA . ALA B 1 140 ? 19.531 -7.445 -9.781 1 94.75 140 ALA B CA 1
ATOM 5904 C C . ALA B 1 140 ? 18.531 -8.289 -10.57 1 94.75 140 ALA B C 1
ATOM 5906 O O . ALA B 1 140 ? 17.328 -8.266 -10.289 1 94.75 140 ALA B O 1
ATOM 5907 N N . PHE B 1 141 ? 19.031 -9.016 -11.508 1 92.75 141 PHE B N 1
ATOM 5908 C CA . PHE B 1 141 ? 18.203 -9.906 -12.32 1 92.75 141 PHE B CA 1
ATOM 5909 C C . PHE B 1 141 ? 17.547 -10.977 -11.453 1 92.75 141 PHE B C 1
ATOM 5911 O O . PHE B 1 141 ? 16.359 -11.25 -11.578 1 92.75 141 PHE B O 1
ATOM 5918 N N . SER B 1 142 ? 18.344 -11.562 -10.586 1 93.06 142 SER B N 1
ATOM 5919 C CA . SER B 1 142 ? 17.828 -12.617 -9.719 1 93.06 142 SER B CA 1
ATOM 5920 C C . SER B 1 142 ? 16.781 -12.07 -8.758 1 93.06 142 SER B C 1
ATOM 5922 O O . SER B 1 142 ? 15.82 -12.773 -8.414 1 93.06 142 SER B O 1
ATOM 5924 N N . LEU B 1 143 ? 16.906 -10.859 -8.328 1 95.25 143 LEU B N 1
ATOM 5925 C CA . LEU B 1 143 ? 15.922 -10.242 -7.453 1 95.25 143 LEU B CA 1
ATOM 5926 C C . LEU B 1 143 ? 14.602 -10.039 -8.18 1 95.25 143 LEU B C 1
ATOM 5928 O O . LEU B 1 143 ? 13.531 -10.266 -7.613 1 95.25 143 LEU B O 1
ATOM 5932 N N . ALA B 1 144 ? 14.703 -9.641 -9.398 1 94.94 144 ALA B N 1
ATOM 5933 C CA . ALA B 1 144 ? 13.5 -9.422 -10.203 1 94.94 144 ALA B CA 1
ATOM 5934 C C . ALA B 1 144 ? 12.719 -10.719 -10.391 1 94.94 144 ALA B C 1
ATOM 5936 O O . ALA B 1 144 ? 11.5 -10.695 -10.578 1 94.94 144 ALA B O 1
ATOM 5937 N N . TRP B 1 145 ? 13.383 -11.828 -10.297 1 93.5 145 TRP B N 1
ATOM 5938 C CA . TRP B 1 145 ? 12.734 -13.133 -10.414 1 93.5 145 TRP B CA 1
ATOM 5939 C C . TRP B 1 145 ? 11.688 -13.312 -9.32 1 93.5 145 TRP B C 1
ATOM 5941 O O . TRP B 1 145 ? 10.641 -13.922 -9.555 1 93.5 145 TRP B O 1
ATOM 5951 N N . PHE B 1 146 ? 11.922 -12.797 -8.203 1 95.06 146 PHE B N 1
ATOM 5952 C CA . PHE B 1 146 ? 10.977 -12.945 -7.102 1 95.06 146 PHE B CA 1
ATOM 5953 C C . PHE B 1 146 ? 9.68 -12.211 -7.402 1 95.06 146 PHE B C 1
ATOM 5955 O O . PHE B 1 146 ? 8.602 -12.633 -6.969 1 95.06 146 PHE B O 1
ATOM 5962 N N . SER B 1 147 ? 9.805 -11.156 -8.125 1 94.81 147 SER B N 1
ATOM 5963 C CA . SER B 1 147 ? 8.594 -10.453 -8.539 1 94.81 147 SER B CA 1
ATOM 5964 C C . SER B 1 147 ? 7.746 -11.305 -9.477 1 94.81 147 SER B C 1
ATOM 5966 O O . SER B 1 147 ? 6.52 -11.328 -9.367 1 94.81 147 SER B O 1
ATOM 5968 N N . THR B 1 148 ? 8.367 -12.016 -10.336 1 93.25 148 THR B N 1
ATOM 5969 C CA . THR B 1 148 ? 7.648 -12.93 -11.211 1 93.25 148 THR B CA 1
ATOM 5970 C C . THR B 1 148 ? 6.938 -14.016 -10.406 1 93.25 148 THR B C 1
ATOM 5972 O O . THR B 1 148 ? 5.801 -14.375 -10.711 1 93.25 148 THR B O 1
ATOM 5975 N N . THR B 1 149 ? 7.617 -14.469 -9.414 1 93.19 149 THR B N 1
ATOM 5976 C CA . THR B 1 149 ? 7.035 -15.484 -8.539 1 93.19 149 THR B CA 1
ATOM 5977 C C . THR B 1 149 ? 5.77 -14.953 -7.875 1 93.19 149 THR B C 1
ATOM 5979 O O . THR B 1 149 ? 4.738 -15.633 -7.867 1 93.19 149 THR B O 1
ATOM 5982 N N . THR B 1 150 ? 5.84 -13.766 -7.473 1 94.62 150 THR B N 1
ATOM 5983 C CA . THR B 1 150 ? 4.707 -13.156 -6.793 1 94.62 150 THR B CA 1
ATOM 5984 C C . THR B 1 150 ? 3.562 -12.898 -7.773 1 94.62 150 THR B C 1
ATOM 5986 O O . THR B 1 150 ? 2.402 -13.172 -7.461 1 94.62 150 THR B O 1
ATOM 5989 N N . HIS B 1 151 ? 3.893 -12.438 -8.938 1 93.81 151 HIS B N 1
ATOM 5990 C CA . HIS B 1 151 ? 2.871 -12.156 -9.938 1 93.81 151 HIS B CA 1
ATOM 5991 C C . HIS B 1 151 ? 2.121 -13.422 -10.336 1 93.81 151 HIS B C 1
ATOM 5993 O O . HIS B 1 151 ? 0.889 -13.43 -10.375 1 93.81 151 HIS B O 1
ATOM 5999 N N . LEU B 1 152 ? 2.832 -14.391 -10.539 1 91.75 152 LEU B N 1
ATOM 6000 C CA . LEU B 1 152 ? 2.217 -15.641 -10.977 1 91.75 152 LEU B CA 1
ATOM 6001 C C . LEU B 1 152 ? 1.354 -16.234 -9.867 1 91.75 152 LEU B C 1
ATOM 6003 O O . LEU B 1 152 ? 0.256 -16.734 -10.133 1 91.75 152 LEU B O 1
ATOM 6007 N N . ALA B 1 153 ? 1.832 -16.172 -8.68 1 92.31 153 ALA B N 1
ATOM 6008 C CA . ALA B 1 153 ? 1.049 -16.656 -7.547 1 92.31 153 ALA B CA 1
ATOM 6009 C C . ALA B 1 153 ? -0.229 -15.844 -7.375 1 92.31 153 ALA B C 1
ATOM 6011 O O . ALA B 1 153 ? -1.291 -16.391 -7.078 1 92.31 153 ALA B O 1
ATOM 6012 N N . THR B 1 154 ? -0.123 -14.617 -7.602 1 92.19 154 THR B N 1
ATOM 6013 C CA . THR B 1 154 ? -1.263 -13.719 -7.457 1 92.19 154 THR B CA 1
ATOM 6014 C C . THR B 1 154 ? -2.297 -13.977 -8.547 1 92.19 154 THR B C 1
ATOM 6016 O O . THR B 1 154 ? -3.496 -14.047 -8.273 1 92.19 154 THR B O 1
ATOM 6019 N N . LEU B 1 155 ? -1.868 -14.109 -9.734 1 89.62 155 LEU B N 1
ATOM 6020 C CA . LEU B 1 155 ? -2.771 -14.352 -10.852 1 89.62 155 LEU B CA 1
ATOM 6021 C C . LEU B 1 155 ? -3.531 -15.656 -10.672 1 89.62 155 LEU B C 1
ATOM 6023 O O . LEU B 1 155 ? -4.699 -15.766 -11.055 1 89.62 155 LEU B O 1
ATOM 6027 N N . ASP B 1 156 ? -2.906 -16.547 -9.992 1 86.06 156 ASP B N 1
ATOM 6028 C CA . ASP B 1 156 ? -3.541 -17.844 -9.758 1 86.06 156 ASP B CA 1
ATOM 6029 C C . ASP B 1 156 ? -4.547 -17.766 -8.609 1 86.06 156 ASP B C 1
ATOM 6031 O O . ASP B 1 156 ? -5.617 -18.359 -8.672 1 86.06 156 ASP B O 1
ATOM 6035 N N . SER B 1 157 ? -4.254 -17.016 -7.672 1 88 157 SER B N 1
ATOM 6036 C CA . SER B 1 157 ? -5.035 -17.031 -6.441 1 88 157 SER B CA 1
ATOM 6037 C C . SER B 1 157 ? -6.152 -15.992 -6.469 1 88 157 SER B C 1
ATOM 6039 O O . SER B 1 157 ? -7.16 -16.141 -5.773 1 88 157 SER B O 1
ATOM 6041 N N . LEU B 1 158 ? -6.039 -14.953 -7.262 1 89.69 158 LEU B N 1
ATOM 6042 C CA . LEU B 1 158 ? -7.008 -13.859 -7.195 1 89.69 158 LEU B CA 1
ATOM 6043 C C . LEU B 1 158 ? -7.793 -13.758 -8.5 1 89.69 158 LEU B C 1
ATOM 6045 O O . LEU B 1 158 ? -8.094 -12.656 -8.961 1 89.69 158 LEU B O 1
ATOM 6049 N N . ARG B 1 159 ? -8.172 -14.758 -8.984 1 84.62 159 ARG B N 1
ATOM 6050 C CA . ARG B 1 159 ? -8.922 -14.758 -10.242 1 84.62 159 ARG B CA 1
ATOM 6051 C C . ARG B 1 159 ? -10.297 -14.141 -10.055 1 84.62 159 ARG B C 1
ATOM 6053 O O . ARG B 1 159 ? -10.734 -13.328 -10.875 1 84.62 159 ARG B O 1
ATOM 6060 N N . GLN B 1 160 ? -10.938 -14.57 -9.031 1 82.44 160 GLN B N 1
ATOM 6061 C CA . GLN B 1 160 ? -12.273 -14.055 -8.773 1 82.44 160 GLN B CA 1
ATOM 6062 C C . GLN B 1 160 ? -12.25 -12.547 -8.523 1 82.44 160 GLN B C 1
ATOM 6064 O O . GLN B 1 160 ? -13.125 -11.82 -8.992 1 82.44 160 GLN B O 1
ATOM 6069 N N . TYR B 1 161 ? -11.305 -12.148 -7.855 1 85.5 161 TYR B N 1
ATOM 6070 C CA . TYR B 1 161 ? -11.148 -10.719 -7.609 1 85.5 161 TYR B CA 1
ATOM 6071 C C . TYR B 1 161 ? -10.969 -9.961 -8.914 1 85.5 161 TYR B C 1
ATOM 6073 O O . TYR B 1 161 ? -11.578 -8.906 -9.117 1 85.5 161 TYR B O 1
ATOM 6081 N N . PHE B 1 162 ? -10.156 -10.492 -9.781 1 86.88 162 PHE B N 1
ATOM 6082 C CA . PHE B 1 162 ? -9.812 -9.812 -11.023 1 86.88 162 PHE B CA 1
ATOM 6083 C C . PHE B 1 162 ? -11 -9.797 -11.984 1 86.88 162 PHE B C 1
ATOM 6085 O O . PHE B 1 162 ? -11.109 -8.906 -12.828 1 86.88 162 PHE B O 1
ATOM 6092 N N . THR B 1 163 ? -11.867 -10.703 -11.789 1 78.44 163 THR B N 1
ATOM 6093 C CA . THR B 1 163 ? -13.062 -10.703 -12.625 1 78.44 163 THR B CA 1
ATOM 6094 C C . THR B 1 163 ? -14.047 -9.633 -12.164 1 78.44 163 THR B C 1
ATOM 6096 O O . THR B 1 163 ? -14.789 -9.07 -12.977 1 78.44 163 THR B O 1
ATOM 6099 N N . LYS B 1 164 ? -14.023 -9.445 -10.883 1 78.69 164 LYS B N 1
ATOM 6100 C CA . LYS B 1 164 ? -14.914 -8.438 -10.305 1 78.69 164 LYS B CA 1
ATOM 6101 C C . LYS B 1 164 ? -14.383 -7.027 -10.547 1 78.69 164 LYS B C 1
ATOM 6103 O O . LYS B 1 164 ? -15.156 -6.082 -10.68 1 78.69 164 LYS B O 1
ATOM 6108 N N . HIS B 1 165 ? -13.055 -6.965 -10.625 1 86.31 165 HIS B N 1
ATOM 6109 C CA . HIS B 1 165 ? -12.414 -5.668 -10.781 1 86.31 165 HIS B CA 1
ATOM 6110 C C . HIS B 1 165 ? -11.641 -5.59 -12.094 1 86.31 165 HIS B C 1
ATOM 6112 O O . HIS B 1 165 ? -10.406 -5.535 -12.094 1 86.31 165 HIS B O 1
ATOM 6118 N N . LYS B 1 166 ? -12.281 -5.301 -13.188 1 82.94 166 LYS B N 1
ATOM 6119 C CA . LYS B 1 166 ? -11.703 -5.43 -14.523 1 82.94 166 LYS B CA 1
ATOM 6120 C C . LYS B 1 166 ? -10.719 -4.297 -14.805 1 82.94 166 LYS B C 1
ATOM 6122 O O . LYS B 1 166 ? -9.656 -4.527 -15.383 1 82.94 166 LYS B O 1
ATOM 6127 N N . THR B 1 167 ? -11.07 -3.104 -14.445 1 82.38 167 THR B N 1
ATOM 6128 C CA . THR B 1 167 ? -10.203 -1.965 -14.734 1 82.38 167 THR B CA 1
ATOM 6129 C C . THR B 1 167 ? -8.891 -2.076 -13.969 1 82.38 167 THR B C 1
ATOM 6131 O O . THR B 1 167 ? -7.816 -1.866 -14.531 1 82.38 167 THR B O 1
ATOM 6134 N N . LEU B 1 168 ? -9.016 -2.416 -12.711 1 88.06 168 LEU B N 1
ATOM 6135 C CA . LEU B 1 168 ? -7.812 -2.549 -11.898 1 88.06 168 LEU B CA 1
ATOM 6136 C C . LEU B 1 168 ? -6.973 -3.736 -12.352 1 88.06 168 LEU B C 1
ATOM 6138 O O . LEU B 1 168 ? -5.742 -3.691 -12.289 1 88.06 168 LEU B O 1
ATOM 6142 N N . ARG B 1 169 ? -7.617 -4.734 -12.797 1 89.06 169 ARG B N 1
ATOM 6143 C CA . ARG B 1 169 ? -6.918 -5.879 -13.375 1 89.06 169 ARG B CA 1
ATOM 6144 C C . ARG B 1 169 ? -6.055 -5.457 -14.555 1 89.06 169 ARG B C 1
ATOM 6146 O O . ARG B 1 169 ? -4.883 -5.828 -14.641 1 89.06 169 ARG B O 1
ATOM 6153 N N . ASN B 1 170 ? -6.637 -4.645 -15.406 1 87.69 170 ASN B N 1
ATOM 6154 C CA . ASN B 1 170 ? -5.926 -4.227 -16.609 1 87.69 170 ASN B CA 1
ATOM 6155 C C . ASN B 1 170 ? -4.703 -3.377 -16.281 1 87.69 170 ASN B C 1
ATOM 6157 O O . ASN B 1 170 ? -3.666 -3.484 -16.938 1 87.69 170 ASN B O 1
ATOM 6161 N N . VAL B 1 171 ? -4.777 -2.607 -15.305 1 89.44 171 VAL B N 1
ATOM 6162 C CA . VAL B 1 171 ? -3.652 -1.768 -14.898 1 89.44 171 VAL B CA 1
ATOM 6163 C C . VAL B 1 171 ? -2.521 -2.641 -14.359 1 89.44 171 VAL B C 1
ATOM 6165 O O . VAL B 1 171 ? -1.356 -2.447 -14.719 1 89.44 171 VAL B O 1
ATOM 6168 N N . ARG B 1 172 ? -2.838 -3.594 -13.516 1 91.62 172 ARG B N 1
ATOM 6169 C CA . ARG B 1 172 ? -1.838 -4.48 -12.93 1 91.62 172 ARG B CA 1
ATOM 6170 C C . ARG B 1 172 ? -1.226 -5.387 -13.992 1 91.62 172 ARG B C 1
ATOM 6172 O O . ARG B 1 172 ? -0.019 -5.641 -13.984 1 91.62 172 ARG B O 1
ATOM 6179 N N . VAL B 1 173 ? -2.129 -5.812 -14.945 1 90.38 173 VAL B N 1
ATOM 6180 C CA . VAL B 1 173 ? -1.636 -6.664 -16.016 1 90.38 173 VAL B CA 1
ATOM 6181 C C . VAL B 1 173 ? -0.695 -5.863 -16.922 1 90.38 173 VAL B C 1
ATOM 6183 O O . VAL B 1 173 ? 0.333 -6.379 -17.375 1 90.38 173 VAL B O 1
ATOM 6186 N N . PHE B 1 174 ? -1.023 -4.637 -17.172 1 90.69 174 PHE B N 1
ATOM 6187 C CA . PHE B 1 174 ? -0.128 -3.775 -17.938 1 90.69 174 PHE B CA 1
ATOM 6188 C C . PHE B 1 174 ? 1.22 -3.641 -17.234 1 90.69 174 PHE B C 1
ATOM 6190 O O . PHE B 1 174 ? 2.268 -3.689 -17.891 1 90.69 174 PHE B O 1
ATOM 6197 N N . GLY B 1 175 ? 1.134 -3.473 -15.969 1 93.25 175 GLY B N 1
ATOM 6198 C CA . GLY B 1 175 ? 2.369 -3.42 -15.203 1 93.25 175 GLY B CA 1
ATOM 6199 C C . GLY B 1 175 ? 3.166 -4.711 -15.258 1 93.25 175 GLY B C 1
ATOM 6200 O O . GLY B 1 175 ? 4.387 -4.684 -15.414 1 93.25 175 GLY B O 1
ATOM 6201 N N . MET B 1 176 ? 2.537 -5.816 -15.195 1 93.44 176 MET B N 1
ATOM 6202 C CA . MET B 1 176 ? 3.195 -7.117 -15.242 1 93.44 176 MET B CA 1
ATOM 6203 C C . MET B 1 176 ? 3.814 -7.367 -16.609 1 93.44 176 MET B C 1
ATOM 6205 O O . MET B 1 176 ? 4.898 -7.941 -16.719 1 93.44 176 MET B O 1
ATOM 6209 N N . LEU B 1 177 ? 3.111 -6.883 -17.609 1 91.38 177 LEU B N 1
ATOM 6210 C CA . LEU B 1 177 ? 3.639 -7.051 -18.969 1 91.38 177 LEU B CA 1
ATOM 6211 C C . LEU B 1 177 ? 4.863 -6.172 -19.188 1 91.38 177 LEU B C 1
ATOM 6213 O O . LEU B 1 177 ? 5.836 -6.598 -19.812 1 91.38 177 LEU B O 1
ATOM 6217 N N . THR B 1 178 ? 4.766 -4.992 -18.703 1 93.56 178 THR B N 1
ATOM 6218 C CA . THR B 1 178 ? 5.934 -4.121 -18.75 1 93.56 178 THR B CA 1
ATOM 6219 C C . THR B 1 178 ? 7.109 -4.746 -18.016 1 93.56 178 THR B C 1
ATOM 6221 O O . THR B 1 178 ? 8.242 -4.734 -18.5 1 93.56 178 THR B O 1
ATOM 6224 N N . PHE B 1 179 ? 6.828 -5.273 -16.891 1 95.56 179 PHE B N 1
ATOM 6225 C CA . PHE B 1 179 ? 7.84 -5.973 -16.109 1 95.56 179 PHE B CA 1
ATOM 6226 C C . PHE B 1 179 ? 8.445 -7.117 -16.922 1 95.56 179 PHE B C 1
ATOM 6228 O O . PHE B 1 179 ? 9.664 -7.285 -16.938 1 95.56 179 PHE B O 1
ATOM 6235 N N . MET B 1 180 ? 7.617 -7.863 -17.594 1 92.44 180 MET B N 1
ATOM 6236 C CA . MET B 1 180 ? 8.07 -9.016 -18.359 1 92.44 180 MET B CA 1
ATOM 6237 C C . MET B 1 180 ? 9 -8.578 -19.484 1 92.44 180 MET B C 1
ATOM 6239 O O . MET B 1 180 ? 10.031 -9.203 -19.734 1 92.44 180 MET B O 1
ATOM 6243 N N . VAL B 1 181 ? 8.672 -7.527 -20.125 1 92.25 181 VAL B N 1
ATOM 6244 C CA . VAL B 1 181 ? 9.484 -7.027 -21.219 1 92.25 181 VAL B CA 1
ATOM 6245 C C . VAL B 1 181 ? 10.859 -6.598 -20.703 1 92.25 181 VAL B C 1
ATOM 6247 O O . VAL B 1 181 ? 11.883 -6.945 -21.297 1 92.25 181 VAL B O 1
ATOM 6250 N N . LEU B 1 182 ? 10.844 -5.887 -19.625 1 95.75 182 LEU B N 1
ATOM 6251 C CA . LEU B 1 182 ? 12.109 -5.445 -19.047 1 95.75 182 LEU B CA 1
ATOM 6252 C C . LEU B 1 182 ? 12.906 -6.633 -18.516 1 95.75 182 LEU B C 1
ATOM 6254 O O . LEU B 1 182 ? 14.141 -6.652 -18.625 1 95.75 182 LEU B O 1
ATOM 6258 N N . PHE B 1 183 ? 12.211 -7.559 -17.969 1 94.06 183 PHE B N 1
ATOM 6259 C CA . PHE B 1 183 ? 12.852 -8.766 -17.453 1 94.06 183 PHE B CA 1
ATOM 6260 C C . PHE B 1 183 ? 13.523 -9.539 -18.578 1 94.06 183 PHE B C 1
ATOM 6262 O O . PHE B 1 183 ? 14.664 -9.992 -18.438 1 94.06 183 PHE B O 1
ATOM 6269 N N . LEU B 1 184 ? 12.867 -9.672 -19.703 1 91.12 184 LEU B N 1
ATOM 6270 C CA . LEU B 1 184 ? 13.422 -10.367 -20.859 1 91.12 184 LEU B CA 1
ATOM 6271 C C . LEU B 1 184 ? 14.625 -9.617 -21.422 1 91.12 184 LEU B C 1
ATOM 6273 O O . LEU B 1 184 ? 15.602 -10.227 -21.844 1 91.12 184 LEU B O 1
ATOM 6277 N N . TYR B 1 185 ? 14.562 -8.344 -21.422 1 92.94 185 TYR B N 1
ATOM 6278 C CA . TYR B 1 185 ? 15.711 -7.547 -21.844 1 92.94 185 TYR B CA 1
ATOM 6279 C C . TYR B 1 185 ? 16.922 -7.82 -20.953 1 92.94 185 TYR B C 1
ATOM 6281 O O . TYR B 1 185 ? 18.016 -8.039 -21.453 1 92.94 185 TYR B O 1
ATOM 6289 N N . CYS B 1 186 ? 16.672 -7.766 -19.641 1 93.12 186 CYS B N 1
ATOM 6290 C CA . CYS B 1 186 ? 17.766 -8.023 -18.703 1 93.12 186 CYS B CA 1
ATOM 6291 C C . CYS B 1 186 ? 18.297 -9.438 -18.875 1 93.12 186 CYS B C 1
ATOM 6293 O O . CYS B 1 186 ? 19.5 -9.68 -18.688 1 93.12 186 CYS B O 1
ATOM 6295 N N . PHE B 1 187 ? 17.453 -10.312 -19.219 1 90.38 187 PHE B N 1
ATOM 6296 C CA . PHE B 1 187 ? 17.859 -11.688 -19.469 1 90.38 187 PHE B CA 1
ATOM 6297 C C . PHE B 1 187 ? 18.812 -11.758 -20.656 1 90.38 187 PHE B C 1
ATOM 6299 O O . PHE B 1 187 ? 19.844 -12.438 -20.578 1 90.38 187 PHE B O 1
ATOM 6306 N N . ILE B 1 188 ? 18.562 -11.078 -21.688 1 88.38 188 ILE B N 1
ATOM 6307 C CA . ILE B 1 188 ? 19.406 -11.055 -22.859 1 88.38 188 ILE B CA 1
ATOM 6308 C C . ILE B 1 188 ? 20.766 -10.438 -22.516 1 88.38 188 ILE B C 1
ATOM 6310 O O . ILE B 1 188 ? 21.812 -10.93 -22.953 1 88.38 188 ILE B O 1
ATOM 6314 N N . VAL B 1 189 ? 20.719 -9.43 -21.734 1 90.88 189 VAL B N 1
ATOM 6315 C CA . VAL B 1 189 ? 21.938 -8.758 -21.328 1 90.88 189 VAL B CA 1
ATOM 6316 C C . VAL B 1 189 ? 22.812 -9.719 -20.516 1 90.88 189 VAL B C 1
ATOM 6318 O O . VAL B 1 189 ? 24.031 -9.781 -20.688 1 90.88 189 VAL B O 1
ATOM 6321 N N . VAL B 1 190 ? 22.203 -10.438 -19.594 1 88.62 190 VAL B N 1
ATOM 6322 C CA . VAL B 1 190 ? 22.938 -11.398 -18.766 1 88.62 190 VAL B CA 1
ATOM 6323 C C . VAL B 1 190 ? 23.562 -12.469 -19.656 1 88.62 190 VAL B C 1
ATOM 6325 O O . VAL B 1 190 ? 24.703 -12.875 -19.438 1 88.62 190 VAL B O 1
ATOM 6328 N N . LEU B 1 191 ? 22.922 -12.859 -20.734 1 83.62 191 LEU B N 1
ATOM 6329 C CA . LEU B 1 191 ? 23.453 -13.844 -21.672 1 83.62 191 LEU B CA 1
ATOM 6330 C C . LEU B 1 191 ? 24.656 -13.305 -22.422 1 83.62 191 LEU B C 1
ATOM 6332 O O . LEU B 1 191 ? 25.641 -14.023 -22.625 1 83.62 191 LEU B O 1
ATOM 6336 N N . VAL B 1 192 ? 24.594 -12.094 -22.75 1 84 192 VAL B N 1
ATOM 6337 C CA . VAL B 1 192 ? 25.688 -11.453 -23.469 1 84 192 VAL B CA 1
ATOM 6338 C C . VAL B 1 192 ? 26.906 -11.336 -22.562 1 84 192 VAL B C 1
ATOM 6340 O O . VAL B 1 192 ? 28.047 -11.547 -23 1 84 192 VAL B O 1
ATOM 6343 N N . MET B 1 193 ? 26.688 -11.078 -21.359 1 86.25 193 MET B N 1
ATOM 6344 C CA . MET B 1 193 ? 27.781 -10.891 -20.406 1 86.25 193 MET B CA 1
ATOM 6345 C C . MET B 1 193 ? 28.484 -12.211 -20.109 1 86.25 193 MET B C 1
ATOM 6347 O O . MET B 1 193 ? 29.672 -12.227 -19.812 1 86.25 193 MET B O 1
ATOM 6351 N N . GLU B 1 194 ? 27.766 -13.227 -20.172 1 79.88 194 GLU B N 1
ATOM 6352 C CA . GLU B 1 194 ? 28.344 -14.531 -19.859 1 79.88 194 GLU B CA 1
ATOM 6353 C C . GLU B 1 194 ? 29.344 -14.969 -20.922 1 79.88 194 GLU B C 1
ATOM 6355 O O . GLU B 1 194 ? 30.156 -15.867 -20.688 1 79.88 194 GLU B O 1
ATOM 6360 N N . ASN B 1 195 ? 29.438 -14.219 -22.016 1 78.12 195 ASN B N 1
ATOM 6361 C CA . ASN B 1 195 ? 30.344 -14.562 -23.094 1 78.12 195 ASN B CA 1
ATOM 6362 C C . ASN B 1 195 ? 31.703 -13.898 -22.906 1 78.12 195 ASN B C 1
ATOM 6364 O O . ASN B 1 195 ? 32.594 -14.047 -23.75 1 78.12 195 ASN B O 1
ATOM 6368 N N . SER B 1 196 ? 31.875 -13.219 -21.812 1 81.31 196 SER B N 1
ATOM 6369 C CA . SER B 1 196 ? 33.125 -12.531 -21.547 1 81.31 196 SER B CA 1
ATOM 6370 C C . SER B 1 196 ? 33.656 -12.859 -20.156 1 81.31 196 SER B C 1
ATOM 6372 O O . SER B 1 196 ? 32.906 -12.977 -19.203 1 81.31 196 SER B O 1
ATOM 6374 N N . PRO B 1 197 ? 34.969 -13.008 -20.062 1 79.31 197 PRO B N 1
ATOM 6375 C CA . PRO B 1 197 ? 35.562 -13.266 -18.75 1 79.31 197 PRO B CA 1
ATOM 6376 C C . PRO B 1 197 ? 35.719 -12 -17.906 1 79.31 197 PRO B C 1
ATOM 6378 O O . PRO B 1 197 ? 36.031 -12.078 -16.719 1 79.31 197 PRO B O 1
ATOM 6381 N N . ASP B 1 198 ? 35.438 -10.859 -18.484 1 82.44 198 ASP B N 1
ATOM 6382 C CA . ASP B 1 198 ? 35.625 -9.602 -17.766 1 82.44 198 ASP B CA 1
ATOM 6383 C C . ASP B 1 198 ? 34.438 -9.312 -16.828 1 82.44 198 ASP B C 1
ATOM 6385 O O . ASP B 1 198 ? 33.344 -8.938 -17.281 1 82.44 198 ASP B O 1
ATOM 6389 N N . ASN B 1 199 ? 34.688 -9.453 -15.531 1 84.75 199 ASN B N 1
ATOM 6390 C CA . ASN B 1 199 ? 33.594 -9.273 -14.562 1 84.75 199 ASN B CA 1
ATOM 6391 C C . ASN B 1 199 ? 33.688 -7.93 -13.852 1 84.75 199 ASN B C 1
ATOM 6393 O O . ASN B 1 199 ? 32.875 -7.621 -12.977 1 84.75 199 ASN B O 1
ATOM 6397 N N . ILE B 1 200 ? 34.625 -7.117 -14.266 1 84.94 200 ILE B N 1
ATOM 6398 C CA . ILE B 1 200 ? 34.844 -5.844 -13.578 1 84.94 200 ILE B CA 1
ATOM 6399 C C . ILE B 1 200 ? 34.406 -4.695 -14.484 1 84.94 200 ILE B C 1
ATOM 6401 O O . ILE B 1 200 ? 34.062 -3.611 -14.008 1 84.94 200 ILE B O 1
ATOM 6405 N N . VAL B 1 201 ? 34.375 -5.043 -15.805 1 87.31 201 VAL B N 1
ATOM 6406 C CA . VAL B 1 201 ? 34 -4.012 -16.766 1 87.31 201 VAL B CA 1
ATOM 6407 C C . VAL B 1 201 ? 32.5 -3.787 -16.734 1 87.31 201 VAL B C 1
ATOM 6409 O O . VAL B 1 201 ? 31.734 -4.738 -16.578 1 87.31 201 VAL B O 1
ATOM 6412 N N . PRO B 1 202 ? 32.094 -2.549 -16.859 1 89.56 202 PRO B N 1
ATOM 6413 C CA . PRO B 1 202 ? 30.656 -2.242 -16.797 1 89.56 202 PRO B CA 1
ATOM 6414 C C . PRO B 1 202 ? 29.844 -2.996 -17.859 1 89.56 202 PRO B C 1
ATOM 6416 O O . PRO B 1 202 ? 30.375 -3.322 -18.922 1 89.56 202 PRO B O 1
ATOM 6419 N N . VAL B 1 203 ? 28.609 -3.207 -17.578 1 91.81 203 VAL B N 1
ATOM 6420 C CA . VAL B 1 203 ? 27.703 -4.027 -18.375 1 91.81 203 VAL B CA 1
ATOM 6421 C C . VAL B 1 203 ? 27.531 -3.414 -19.75 1 91.81 203 VAL B C 1
ATOM 6423 O O . VAL B 1 203 ? 27.453 -4.137 -20.75 1 91.81 203 VAL B O 1
ATOM 6426 N N . GLN B 1 204 ? 27.531 -2.07 -19.828 1 90.5 204 GLN B N 1
ATOM 6427 C CA . GLN B 1 204 ? 27.312 -1.409 -21.109 1 90.5 204 GLN B CA 1
ATOM 6428 C C . GLN B 1 204 ? 28.422 -1.736 -22.094 1 90.5 204 GLN B C 1
ATOM 6430 O O . GLN B 1 204 ? 28.188 -1.771 -23.312 1 90.5 204 GLN B O 1
ATOM 6435 N N . CYS B 1 205 ? 29.594 -1.981 -21.609 1 90.06 205 CYS B N 1
ATOM 6436 C CA . CYS B 1 205 ? 30.719 -2.348 -22.469 1 90.06 205 CYS B CA 1
ATOM 6437 C C . CYS B 1 205 ? 30.5 -3.717 -23.094 1 90.06 205 CYS B C 1
ATOM 6439 O O . CYS B 1 205 ? 30.938 -3.965 -24.219 1 90.06 205 CYS B O 1
ATOM 6441 N N . HIS B 1 206 ? 29.875 -4.574 -22.438 1 88.69 206 HIS B N 1
ATOM 6442 C CA . HIS B 1 206 ? 29.562 -5.895 -22.953 1 88.69 206 HIS B CA 1
ATOM 6443 C C . HIS B 1 206 ? 28.484 -5.816 -24.047 1 88.69 206 HIS B C 1
ATOM 6445 O O . HIS B 1 206 ? 28.578 -6.508 -25.062 1 88.69 206 HIS B O 1
ATOM 6451 N N . VAL B 1 207 ? 27.531 -4.945 -23.828 1 88.44 207 VAL B N 1
ATOM 6452 C CA . VAL B 1 207 ? 26.406 -4.812 -24.75 1 88.44 207 VAL B CA 1
ATOM 6453 C C . VAL B 1 207 ? 26.891 -4.164 -26.047 1 88.44 207 VAL B C 1
ATOM 6455 O O . VAL B 1 207 ? 26.406 -4.508 -27.141 1 88.44 207 VAL B O 1
ATOM 6458 N N . GLN B 1 208 ? 27.859 -3.244 -25.859 1 87.12 208 GLN B N 1
ATOM 6459 C CA . GLN B 1 208 ? 28.375 -2.561 -27.031 1 87.12 208 GLN B CA 1
ATOM 6460 C C . GLN B 1 208 ? 29.422 -3.414 -27.75 1 87.12 208 GLN B C 1
ATOM 6462 O O . GLN B 1 208 ? 29.797 -3.117 -28.891 1 87.12 208 GLN B O 1
ATOM 6467 N N . GLY B 1 209 ? 29.891 -4.5 -27.234 1 81.38 209 GLY B N 1
ATOM 6468 C CA . GLY B 1 209 ? 30.828 -5.418 -27.859 1 81.38 209 GLY B CA 1
ATOM 6469 C C . GLY B 1 209 ? 32.281 -4.965 -27.75 1 81.38 209 GLY B C 1
ATOM 6470 O O . GLY B 1 209 ? 33.125 -5.367 -28.547 1 81.38 209 GLY B O 1
ATOM 6471 N N . SER B 1 210 ? 32.594 -4.133 -26.797 1 79.38 210 SER B N 1
ATOM 6472 C CA . SER B 1 210 ? 33.938 -3.6 -26.656 1 79.38 210 SER B CA 1
ATOM 6473 C C . SER B 1 210 ? 34.812 -4.488 -25.766 1 79.38 210 SER B C 1
ATOM 6475 O O . SER B 1 210 ? 35.969 -4.168 -25.5 1 79.38 210 SER B O 1
ATOM 6477 N N . VAL B 1 211 ? 34.25 -5.559 -25.281 1 81.88 211 VAL B N 1
ATOM 6478 C CA . VAL B 1 211 ? 35 -6.426 -24.359 1 81.88 211 VAL B CA 1
ATOM 6479 C C . VAL B 1 211 ? 35.5 -7.656 -25.109 1 81.88 211 VAL B C 1
ATOM 6481 O O . VAL B 1 211 ? 35.031 -7.977 -26.203 1 81.88 211 VAL B O 1
ATOM 6484 N N . ARG B 1 212 ? 36.594 -8.25 -24.531 1 76.88 212 ARG B N 1
ATOM 6485 C CA . ARG B 1 212 ? 37.156 -9.469 -25.109 1 76.88 212 ARG B CA 1
ATOM 6486 C C . ARG B 1 212 ? 36.188 -10.641 -24.938 1 76.88 212 ARG B C 1
ATOM 6488 O O . ARG B 1 212 ? 35.562 -10.781 -23.875 1 76.88 212 ARG B O 1
ATOM 6495 N N . THR B 1 213 ? 35.781 -11.227 -25.953 1 75.06 213 THR B N 1
ATOM 6496 C CA . THR B 1 213 ? 34.938 -12.398 -25.859 1 75.06 213 THR B CA 1
ATOM 6497 C C . THR B 1 213 ? 35.75 -13.68 -25.797 1 75.06 213 THR B C 1
ATOM 6499 O O . THR B 1 213 ? 36.938 -13.68 -26.156 1 75.06 213 THR B O 1
ATOM 6502 N N . TYR B 1 214 ? 35.219 -14.594 -24.984 1 71 214 TYR B N 1
ATOM 6503 C CA . TYR B 1 214 ? 35.875 -15.883 -24.938 1 71 214 TYR B CA 1
ATOM 6504 C C . TYR B 1 214 ? 36.188 -16.391 -26.328 1 71 214 TYR B C 1
ATOM 6506 O O . TYR B 1 214 ? 35.406 -16.188 -27.266 1 71 214 TYR B O 1
ATOM 6514 N N . LYS B 1 215 ? 37.531 -16.609 -26.656 1 57.47 215 LYS B N 1
ATOM 6515 C CA . LYS B 1 215 ? 37.875 -17.234 -27.938 1 57.47 215 LYS B CA 1
ATOM 6516 C C . LYS B 1 215 ? 37 -18.438 -28.234 1 57.47 215 LYS B C 1
ATOM 6518 O O . LYS B 1 215 ? 36.344 -18.984 -27.328 1 57.47 215 LYS B O 1
ATOM 6523 N N . ASP B 1 216 ? 36.75 -18.984 -29.609 1 50.31 216 ASP B N 1
ATOM 6524 C CA . ASP B 1 216 ? 35.938 -20.031 -30.219 1 50.31 216 ASP B CA 1
ATOM 6525 C C . ASP B 1 216 ? 35.656 -21.156 -29.203 1 50.31 216 ASP B C 1
ATOM 6527 O O . ASP B 1 216 ? 34.562 -21.703 -29.172 1 50.31 216 ASP B O 1
ATOM 6531 N N . GLU B 1 217 ? 36.594 -21.797 -28.703 1 48.5 217 GLU B N 1
ATOM 6532 C CA . GLU B 1 217 ? 36.438 -23.109 -28.078 1 48.5 217 GLU B CA 1
ATOM 6533 C C . GLU B 1 217 ? 35.625 -23.031 -26.797 1 48.5 217 GLU B C 1
ATOM 6535 O O . GLU B 1 217 ? 35.031 -24.016 -26.375 1 48.5 217 GLU B O 1
ATOM 6540 N N . GLU B 1 218 ? 35.812 -22.109 -25.984 1 48.06 218 GLU B N 1
ATOM 6541 C CA . GLU B 1 218 ? 35.219 -22.156 -24.656 1 48.06 218 GLU B CA 1
ATOM 6542 C C . GLU B 1 218 ? 33.812 -21.547 -24.656 1 48.06 218 GLU B C 1
ATOM 6544 O O . GLU B 1 218 ? 33.625 -20.422 -24.188 1 48.06 218 GLU B O 1
ATOM 6549 N N . ILE B 1 219 ? 33.188 -21.531 -25.688 1 48.25 219 ILE B N 1
ATOM 6550 C CA . ILE B 1 219 ? 31.828 -21.016 -25.828 1 48.25 219 ILE B CA 1
ATOM 6551 C C . ILE B 1 219 ? 30.984 -21.438 -24.641 1 48.25 219 ILE B C 1
ATOM 6553 O O . ILE B 1 219 ? 30.609 -22.609 -24.516 1 48.25 219 ILE B O 1
ATOM 6557 N N . THR B 1 220 ? 31.172 -21.078 -23.5 1 48.38 220 THR B N 1
ATOM 6558 C CA . THR B 1 220 ? 30.484 -21.188 -22.234 1 48.38 220 THR B CA 1
ATOM 6559 C C . THR B 1 220 ? 29 -20.859 -22.391 1 48.38 220 THR B C 1
ATOM 6561 O O . THR B 1 220 ? 28.25 -20.828 -21.422 1 48.38 220 THR B O 1
ATOM 6564 N N . LEU B 1 221 ? 28.656 -20.094 -23.469 1 50.06 221 LEU B N 1
ATOM 6565 C CA . LEU B 1 221 ? 27.234 -19.859 -23.672 1 50.06 221 LEU B CA 1
ATOM 6566 C C . LEU B 1 221 ? 26.438 -21.141 -23.406 1 50.06 221 LEU B C 1
ATOM 6568 O O . LEU B 1 221 ? 25.297 -21.062 -22.938 1 50.06 221 LEU B O 1
ATOM 6572 N N . SER B 1 222 ? 27.109 -22.297 -23.875 1 49.47 222 SER B N 1
ATOM 6573 C CA . SER B 1 222 ? 26.391 -23.562 -24.031 1 49.47 222 SER B CA 1
ATOM 6574 C C . SER B 1 222 ? 25.844 -24.062 -22.688 1 49.47 222 SER B C 1
ATOM 6576 O O . SER B 1 222 ? 24.703 -24.516 -22.609 1 49.47 222 SER B O 1
ATOM 6578 N N . 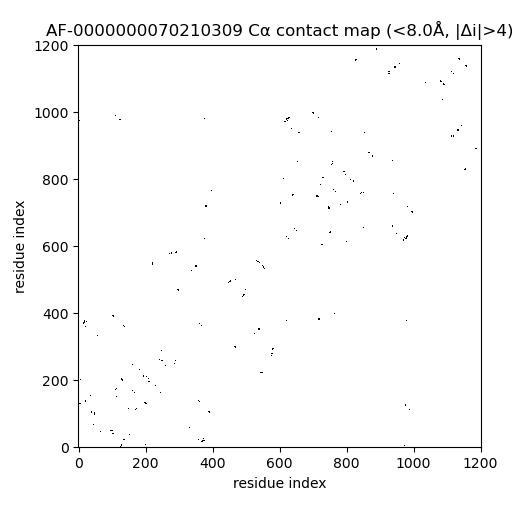THR B 1 223 ? 26.656 -23.938 -21.672 1 53.66 223 THR B N 1
ATOM 6579 C CA . THR B 1 223 ? 26.234 -24.734 -20.516 1 53.66 223 THR B CA 1
ATOM 6580 C C . THR B 1 223 ? 25.125 -24.031 -19.75 1 53.66 223 THR B C 1
ATOM 6582 O O . THR B 1 223 ? 24.172 -24.672 -19.312 1 53.66 223 THR B O 1
ATOM 6585 N N . TYR B 1 224 ? 25.156 -22.625 -19.656 1 59.78 224 TYR B N 1
ATOM 6586 C CA . TYR B 1 224 ? 24.109 -21.969 -18.859 1 59.78 224 TYR B CA 1
ATOM 6587 C C . TYR B 1 224 ? 22.984 -21.469 -19.75 1 59.78 224 TYR B C 1
ATOM 6589 O O . TYR B 1 224 ? 21.906 -21.125 -19.266 1 59.78 224 TYR B O 1
ATOM 6597 N N . PHE B 1 225 ? 23.25 -21.656 -21.031 1 63.06 225 PHE B N 1
ATOM 6598 C CA . PHE B 1 225 ? 22.281 -21.062 -21.938 1 63.06 225 PHE B CA 1
ATOM 6599 C C . PHE B 1 225 ? 20.984 -21.859 -21.938 1 63.06 225 PHE B C 1
ATOM 6601 O O . PHE B 1 225 ? 19.891 -21.281 -21.859 1 63.06 225 PHE B O 1
ATOM 6608 N N . TRP B 1 226 ? 21.203 -23.188 -22.031 1 62.09 226 TRP B N 1
ATOM 6609 C CA . TRP B 1 226 ? 20 -24 -22.219 1 62.09 226 TRP B CA 1
ATOM 6610 C C . TRP B 1 226 ? 19.109 -23.953 -20.984 1 62.09 226 TRP B C 1
ATOM 6612 O O . TRP B 1 226 ? 17.906 -23.688 -21.078 1 62.09 226 TRP B O 1
ATOM 6622 N N . PRO B 1 227 ? 19.75 -24.109 -19.781 1 63.56 227 PRO B N 1
ATOM 6623 C CA . PRO B 1 227 ? 18.891 -24.031 -18.594 1 63.56 227 PRO B CA 1
ATOM 6624 C C . PRO B 1 227 ? 18.25 -22.641 -18.438 1 63.56 227 PRO B C 1
ATOM 6626 O O . PRO B 1 227 ? 17.078 -22.547 -18.031 1 63.56 227 PRO B O 1
ATOM 6629 N N . TRP B 1 228 ? 18.891 -21.672 -18.891 1 70.5 228 TRP B N 1
ATOM 6630 C CA . TRP B 1 228 ? 18.359 -20.328 -18.719 1 70.5 228 TRP B CA 1
ATOM 6631 C C . TRP B 1 228 ? 17.297 -20.016 -19.766 1 70.5 228 TRP B C 1
ATOM 6633 O O . TRP B 1 228 ? 16.266 -19.422 -19.453 1 70.5 228 TRP B O 1
ATOM 6643 N N . ALA B 1 229 ? 17.562 -20.562 -20.938 1 70 229 ALA B N 1
ATOM 6644 C CA . ALA B 1 229 ? 16.562 -20.344 -21.984 1 70 229 ALA B CA 1
ATOM 6645 C C . ALA B 1 229 ? 15.266 -21.078 -21.672 1 70 229 ALA B C 1
ATOM 6647 O O . ALA B 1 229 ? 14.172 -20.547 -21.875 1 70 229 ALA B O 1
ATOM 6648 N N . MET B 1 230 ? 15.438 -22.234 -21.141 1 70 230 MET B N 1
ATOM 6649 C CA . MET B 1 230 ? 14.258 -23 -20.781 1 70 230 MET B CA 1
ATOM 6650 C C . MET B 1 230 ? 13.484 -22.328 -19.656 1 70 230 MET B C 1
ATOM 6652 O O . MET B 1 230 ? 12.25 -22.297 -19.688 1 70 230 MET B O 1
ATOM 6656 N N . THR B 1 231 ? 14.25 -21.828 -18.781 1 71.75 231 THR B N 1
ATOM 6657 C CA . THR B 1 231 ? 13.578 -21.156 -17.672 1 71.75 231 THR B CA 1
ATOM 6658 C C . THR B 1 231 ? 12.82 -19.938 -18.172 1 71.75 231 THR B C 1
ATOM 6660 O O . THR B 1 231 ? 11.688 -19.672 -17.75 1 71.75 231 THR B O 1
ATOM 6663 N N . ALA B 1 232 ? 13.359 -19.25 -19.125 1 76.38 232 ALA B N 1
ATOM 6664 C CA . ALA B 1 232 ? 12.68 -18.094 -19.688 1 76.38 232 ALA B CA 1
ATOM 6665 C C . ALA B 1 232 ? 11.406 -18.5 -20.422 1 76.38 232 ALA B C 1
ATOM 6667 O O . ALA B 1 232 ? 10.375 -17.844 -20.312 1 76.38 232 ALA B O 1
ATOM 6668 N N . LEU B 1 233 ? 11.531 -19.562 -21.094 1 74.81 233 LEU B N 1
ATOM 6669 C CA . LEU B 1 233 ? 10.367 -20.047 -21.828 1 74.81 233 LEU B CA 1
ATOM 6670 C C . LEU B 1 233 ? 9.25 -20.453 -20.875 1 74.81 233 LEU B C 1
ATOM 6672 O O . LEU B 1 233 ? 8.078 -20.156 -21.125 1 74.81 233 LEU B O 1
ATOM 6676 N N . ILE B 1 234 ? 9.609 -21.016 -19.828 1 72.62 234 ILE B N 1
ATOM 6677 C CA . ILE B 1 234 ? 8.633 -21.453 -18.844 1 72.62 234 ILE B CA 1
ATOM 6678 C C . ILE B 1 234 ? 7.914 -20.234 -18.266 1 72.62 234 ILE B C 1
ATOM 6680 O O . ILE B 1 234 ? 6.695 -20.25 -18.078 1 72.62 234 ILE B O 1
ATOM 6684 N N . ILE B 1 235 ? 8.648 -19.25 -18.078 1 76.88 235 ILE B N 1
ATOM 6685 C CA . ILE B 1 235 ? 8.047 -18.062 -17.484 1 76.88 235 ILE B CA 1
ATOM 6686 C C . ILE B 1 235 ? 7.09 -17.406 -18.484 1 76.88 235 ILE B C 1
ATOM 6688 O O . ILE B 1 235 ? 5.992 -16.984 -18.109 1 76.88 235 ILE B O 1
ATOM 6692 N N . ILE B 1 236 ? 7.496 -17.375 -19.688 1 80.88 236 ILE B N 1
ATOM 6693 C CA . ILE B 1 236 ? 6.656 -16.75 -20.703 1 80.88 236 ILE B CA 1
ATOM 6694 C C . ILE B 1 236 ? 5.352 -17.531 -20.844 1 80.88 236 ILE B C 1
ATOM 6696 O O . ILE B 1 236 ? 4.27 -16.953 -20.875 1 80.88 236 ILE B O 1
ATOM 6700 N N . PHE B 1 237 ? 5.504 -18.75 -20.812 1 75.75 237 PHE B N 1
ATOM 6701 C CA . PHE B 1 237 ? 4.316 -19.594 -20.969 1 75.75 237 PHE B CA 1
ATOM 6702 C C . PHE B 1 237 ? 3.447 -19.531 -19.719 1 75.75 237 PHE B C 1
ATOM 6704 O O . PHE B 1 237 ? 2.219 -19.547 -19.812 1 75.75 237 PHE B O 1
ATOM 6711 N N . ALA B 1 238 ? 4.117 -19.453 -18.672 1 79.44 238 ALA B N 1
ATOM 6712 C CA . ALA B 1 238 ? 3.361 -19.328 -17.422 1 79.44 238 ALA B CA 1
ATOM 6713 C C . ALA B 1 238 ? 2.559 -18.031 -17.391 1 79.44 238 ALA B C 1
ATOM 6715 O O . ALA B 1 238 ? 1.375 -18.047 -17.031 1 79.44 238 ALA B O 1
ATOM 6716 N N . TYR B 1 239 ? 3.133 -16.938 -17.797 1 82.81 239 TYR B N 1
ATOM 6717 C CA . TYR B 1 239 ? 2.424 -15.672 -17.844 1 82.81 239 TYR B CA 1
ATOM 6718 C C . TYR B 1 239 ? 1.274 -15.727 -18.844 1 82.81 239 TYR B C 1
ATOM 6720 O O . TYR B 1 239 ? 0.169 -15.266 -18.547 1 82.81 239 TYR B O 1
ATOM 6728 N N . LYS B 1 240 ? 1.577 -16.25 -19.906 1 77.38 240 LYS B N 1
ATOM 6729 C CA . LYS B 1 240 ? 0.552 -16.328 -20.953 1 77.38 240 LYS B CA 1
ATOM 6730 C C . LYS B 1 240 ? -0.654 -17.141 -20.469 1 77.38 240 LYS B C 1
ATOM 6732 O O . LYS B 1 240 ? -1.795 -16.688 -20.594 1 77.38 240 LYS B O 1
ATOM 6737 N N . SER B 1 241 ? -0.404 -18.266 -19.953 1 74.81 241 SER B N 1
ATOM 6738 C CA . SER B 1 241 ? -1.479 -19.141 -19.5 1 74.81 241 SER B CA 1
ATOM 6739 C C . SER B 1 241 ? -2.283 -18.5 -18.375 1 74.81 241 SER B C 1
ATOM 6741 O O . SER B 1 241 ? -3.516 -18.531 -18.391 1 74.81 241 SER B O 1
ATOM 6743 N N . LYS B 1 242 ? -1.617 -17.906 -17.484 1 82.38 242 LYS B N 1
ATOM 6744 C CA . LYS B 1 242 ? -2.299 -17.328 -16.328 1 82.38 242 LYS B CA 1
ATOM 6745 C C . LYS B 1 242 ? -3.055 -16.062 -16.719 1 82.38 242 LYS B C 1
ATOM 6747 O O . LYS B 1 242 ? -4.137 -15.789 -16.188 1 82.38 242 LYS B O 1
ATOM 6752 N N . LEU B 1 243 ? -2.549 -15.312 -17.641 1 80.38 243 LEU B N 1
ATOM 6753 C CA . LEU B 1 243 ? -3.227 -14.109 -18.109 1 80.38 243 LEU B CA 1
ATOM 6754 C C . LEU B 1 243 ? -4.484 -14.461 -18.891 1 80.38 243 LEU B C 1
ATOM 6756 O O . LEU B 1 243 ? -5.523 -13.82 -18.719 1 80.38 243 LEU B O 1
ATOM 6760 N N . LEU B 1 244 ? -4.402 -15.445 -19.672 1 71.06 244 LEU B N 1
ATOM 6761 C CA . LEU B 1 244 ? -5.562 -15.883 -20.438 1 71.06 244 LEU B CA 1
ATOM 6762 C C . LEU B 1 244 ? -6.664 -16.391 -19.516 1 71.06 244 LEU B C 1
ATOM 6764 O O . LEU B 1 244 ? -7.848 -16.141 -19.75 1 71.06 244 LEU B O 1
ATOM 6768 N N . ARG B 1 245 ? -6.262 -17 -18.484 1 72.38 245 ARG B N 1
ATOM 6769 C CA . ARG B 1 245 ? -7.234 -17.516 -17.531 1 72.38 245 ARG B CA 1
ATOM 6770 C C . ARG B 1 245 ? -7.887 -16.375 -16.75 1 72.38 245 ARG B C 1
ATOM 6772 O O . ARG B 1 245 ? -9.055 -16.484 -16.359 1 72.38 245 ARG B O 1
ATOM 6779 N N . THR B 1 246 ? -7.188 -15.383 -16.484 1 74.94 246 THR B N 1
ATOM 6780 C CA . THR B 1 246 ? -7.699 -14.258 -15.719 1 74.94 246 THR B CA 1
ATOM 6781 C C . THR B 1 246 ? -8.711 -13.453 -16.531 1 74.94 246 THR B C 1
ATOM 6783 O O . THR B 1 246 ? -9.688 -12.938 -15.984 1 74.94 246 THR B O 1
ATOM 6786 N N . TYR B 1 247 ? -8.523 -13.156 -17.797 1 67.94 247 TYR B N 1
ATOM 6787 C CA . TYR B 1 247 ? -9.438 -12.359 -18.609 1 67.94 247 TYR B CA 1
ATOM 6788 C C . TYR B 1 247 ? -10.641 -13.188 -19.047 1 67.94 247 TYR B C 1
ATOM 6790 O O . TYR B 1 247 ? -11.727 -12.648 -19.266 1 67.94 247 TYR B O 1
ATOM 6798 N N . SER B 1 248 ? -10.438 -14.094 -19.688 1 56.22 248 SER B N 1
ATOM 6799 C CA . SER B 1 248 ? -11.523 -14.836 -20.328 1 56.22 248 SER B CA 1
ATOM 6800 C C . SER B 1 248 ? -12.414 -15.508 -19.281 1 56.22 248 SER B C 1
ATOM 6802 O O . SER B 1 248 ? -13.586 -15.773 -19.547 1 56.22 248 SER B O 1
ATOM 6804 N N . TYR B 1 249 ? -11.82 -16.328 -18.312 1 47.66 249 TYR B N 1
ATOM 6805 C CA . TYR B 1 249 ? -12.484 -17.562 -17.891 1 47.66 249 TYR B CA 1
ATOM 6806 C C . TYR B 1 249 ? -13.445 -17.312 -16.734 1 47.66 249 TYR B C 1
ATOM 6808 O O . TYR B 1 249 ? -13.117 -16.562 -15.812 1 47.66 249 TYR B O 1
ATOM 6816 N N . GLY B 1 250 ? -14.523 -17.344 -17 1 45.56 250 GLY B N 1
ATOM 6817 C CA . GLY B 1 250 ? -15.562 -17.5 -16 1 45.56 250 GLY B CA 1
ATOM 6818 C C . GLY B 1 250 ? -15.07 -18.188 -14.734 1 45.56 250 GLY B C 1
ATOM 6819 O O . GLY B 1 250 ? -13.969 -18.734 -14.711 1 45.56 250 GLY B O 1
ATOM 6820 N N . SER B 1 251 ? -15.859 -18.062 -13.625 1 44.94 251 SER B N 1
ATOM 6821 C CA . SER B 1 251 ? -15.68 -18.438 -12.219 1 44.94 251 SER B CA 1
ATOM 6822 C C . SER B 1 251 ? -14.992 -19.797 -12.094 1 44.94 251 SER B C 1
ATOM 6824 O O . SER B 1 251 ? -14.18 -20 -11.188 1 44.94 251 SER B O 1
ATOM 6826 N N . ASN B 1 252 ? -15.578 -20.906 -12.734 1 40.22 252 ASN B N 1
ATOM 6827 C CA . ASN B 1 252 ? -15.367 -22.281 -12.32 1 40.22 252 ASN B CA 1
ATOM 6828 C C . ASN B 1 252 ? -14.125 -22.875 -12.961 1 40.22 252 ASN B C 1
ATOM 6830 O O . ASN B 1 252 ? -13.891 -24.094 -12.867 1 40.22 252 ASN B O 1
ATOM 6834 N N . ASP B 1 253 ? -13.617 -22.328 -13.883 1 42.38 253 ASP B N 1
ATOM 6835 C CA . ASP B 1 253 ? -12.609 -23.094 -14.625 1 42.38 253 ASP B CA 1
ATOM 6836 C C . ASP B 1 253 ? -11.25 -23.016 -13.93 1 42.38 253 ASP B C 1
ATOM 6838 O O . ASP B 1 253 ? -10.375 -22.266 -14.352 1 42.38 253 ASP B O 1
ATOM 6842 N N . PHE B 1 254 ? -11.344 -23.359 -12.812 1 39.91 254 PHE B N 1
ATOM 6843 C CA . PHE B 1 254 ? -10.133 -23.406 -12 1 39.91 254 PHE B CA 1
ATOM 6844 C C . PHE B 1 254 ? -9.031 -24.172 -12.719 1 39.91 254 PHE B C 1
ATOM 6846 O O . PHE B 1 254 ? -7.844 -23.922 -12.484 1 39.91 254 PHE B O 1
ATOM 6853 N N . ILE B 1 255 ? -9.602 -25.422 -13.203 1 38.72 255 ILE B N 1
ATOM 6854 C CA . ILE B 1 255 ? -8.672 -26.453 -13.672 1 38.72 255 ILE B CA 1
ATOM 6855 C C . ILE B 1 255 ? -7.969 -25.969 -14.938 1 38.72 255 ILE B C 1
ATOM 6857 O O . ILE B 1 255 ? -7.004 -26.578 -15.398 1 38.72 255 ILE B O 1
ATOM 6861 N N . GLY B 1 256 ? -8.016 -24.688 -15.25 1 42.66 256 GLY B N 1
ATOM 6862 C CA . GLY B 1 256 ? -7.145 -24.141 -16.281 1 42.66 256 GLY B CA 1
ATOM 6863 C C . GLY B 1 256 ? -7.625 -24.438 -17.688 1 42.66 256 GLY B C 1
ATOM 6864 O O . GLY B 1 256 ? -6.852 -24.328 -18.641 1 42.66 256 GLY B O 1
ATOM 6865 N N . LEU B 1 257 ? -8.68 -25.234 -17.844 1 38.84 257 LEU B N 1
ATOM 6866 C CA . LEU B 1 257 ? -9.18 -25.625 -19.156 1 38.84 257 LEU B CA 1
ATOM 6867 C C . LEU B 1 257 ? -9.766 -24.406 -19.891 1 38.84 257 LEU B C 1
ATOM 6869 O O . LEU B 1 257 ? -10.219 -24.531 -21.031 1 38.84 257 LEU B O 1
ATOM 6873 N N . GLY B 1 258 ? -10.258 -23.594 -19.219 1 45.25 258 GLY B N 1
ATOM 6874 C CA . GLY B 1 258 ? -10.648 -22.422 -19.984 1 45.25 258 GLY B CA 1
ATOM 6875 C C . GLY B 1 258 ? -9.617 -22 -21 1 45.25 258 GLY B C 1
ATOM 6876 O O . GLY B 1 258 ? -9.594 -20.844 -21.438 1 45.25 258 GLY B O 1
ATOM 6877 N N . ARG B 1 259 ? -8.609 -22.797 -21.047 1 46.66 259 ARG B N 1
ATOM 6878 C CA . ARG B 1 259 ? -7.281 -22.969 -21.625 1 46.66 259 ARG B CA 1
ATOM 6879 C C . ARG B 1 259 ? -7.293 -22.641 -23.125 1 46.66 259 ARG B C 1
ATOM 6881 O O . ARG B 1 259 ? -6.332 -22.078 -23.641 1 46.66 259 ARG B O 1
ATOM 6888 N N . TYR B 1 260 ? -8.297 -23.562 -23.797 1 52.84 260 TYR B N 1
ATOM 6889 C CA . TYR B 1 260 ? -8.047 -23.312 -25.219 1 52.84 260 TYR B CA 1
ATOM 6890 C C . TYR B 1 260 ? -8.789 -22.062 -25.688 1 52.84 260 TYR B C 1
ATOM 6892 O O . TYR B 1 260 ? -10 -21.938 -25.484 1 52.84 260 TYR B O 1
ATOM 6900 N N . SER B 1 261 ? -8.047 -21.047 -25.656 1 57.44 261 SER B N 1
ATOM 6901 C CA . SER B 1 261 ? -8.578 -19.828 -26.266 1 57.44 261 SER B CA 1
ATOM 6902 C C . SER B 1 261 ? -9.414 -20.156 -27.5 1 57.44 261 SER B C 1
ATOM 6904 O O . SER B 1 261 ? -9.25 -21.203 -28.109 1 57.44 261 SER B O 1
ATOM 6906 N N . LYS B 1 262 ? -10.641 -19.484 -27.516 1 65.5 262 LYS B N 1
ATOM 6907 C CA . LYS B 1 262 ? -11.477 -19.562 -28.703 1 65.5 262 LYS B CA 1
ATOM 6908 C C . LYS B 1 262 ? -10.625 -19.719 -29.969 1 65.5 262 LYS B C 1
ATOM 6910 O O . LYS B 1 262 ? -10.953 -20.516 -30.844 1 65.5 262 LYS B O 1
ATOM 6915 N N . ASN B 1 263 ? -9.492 -19.109 -29.797 1 62.34 263 ASN B N 1
ATOM 6916 C CA . ASN B 1 263 ? -8.648 -19.078 -31 1 62.34 263 ASN B CA 1
ATOM 6917 C C . ASN B 1 263 ? -7.934 -20.422 -31.203 1 62.34 263 ASN B C 1
ATOM 6919 O O . ASN B 1 263 ? -7.812 -20.891 -32.344 1 62.34 263 ASN B O 1
ATOM 6923 N N . VAL B 1 264 ? -7.594 -21.062 -30.094 1 65.56 264 VAL B N 1
ATOM 6924 C CA . VAL B 1 264 ? -6.879 -22.328 -30.203 1 65.56 264 VAL B CA 1
ATOM 6925 C C . VAL B 1 264 ? -7.832 -23.422 -30.688 1 65.56 264 VAL B C 1
ATOM 6927 O O . VAL B 1 264 ? -7.473 -24.234 -31.531 1 65.56 264 VAL B O 1
ATOM 6930 N N . LEU B 1 265 ? -8.984 -23.328 -30.141 1 70.31 265 LEU B N 1
ATOM 6931 C CA . LEU B 1 265 ? -9.961 -24.328 -30.531 1 70.31 265 LEU B CA 1
ATOM 6932 C C . LEU B 1 265 ? -10.398 -24.156 -31.969 1 70.31 265 LEU B C 1
ATOM 6934 O O . LEU B 1 265 ? -10.641 -25.125 -32.688 1 70.31 265 LEU B O 1
ATOM 6938 N N . SER B 1 266 ? -10.438 -22.844 -32.312 1 71.56 266 SER B N 1
ATOM 6939 C CA . SER B 1 266 ? -10.789 -22.578 -33.688 1 71.56 266 SER B CA 1
ATOM 6940 C C . SER B 1 266 ? -9.719 -23.094 -34.656 1 71.56 266 SER B C 1
ATOM 6942 O O . SER B 1 266 ? -10.023 -23.672 -35.688 1 71.56 266 SER B O 1
ATOM 6944 N N . LEU B 1 267 ? -8.539 -22.906 -34.312 1 70.62 267 LEU B N 1
ATOM 6945 C CA . LEU B 1 267 ? -7.43 -23.375 -35.125 1 70.62 267 LEU B CA 1
ATOM 6946 C C . LEU B 1 267 ? -7.387 -24.891 -35.156 1 70.62 267 LEU B C 1
ATOM 6948 O O . LEU B 1 267 ? -7.152 -25.484 -36.219 1 70.62 267 LEU B O 1
ATOM 6952 N N . TRP B 1 268 ? -7.598 -25.453 -34.031 1 71.44 268 TRP B N 1
ATOM 6953 C CA . TRP B 1 268 ? -7.613 -26.906 -33.938 1 71.44 268 TRP B CA 1
ATOM 6954 C C . TRP B 1 268 ? -8.734 -27.516 -34.781 1 71.44 268 TRP B C 1
ATOM 6956 O O . TRP B 1 268 ? -8.547 -28.531 -35.438 1 71.44 268 TRP B O 1
ATOM 6966 N N . SER B 1 269 ? -9.82 -26.844 -34.688 1 72.19 269 SER B N 1
ATOM 6967 C CA . SER B 1 269 ? -10.969 -27.312 -35.469 1 72.19 269 SER B CA 1
ATOM 6968 C C . SER B 1 269 ? -10.703 -27.234 -36.969 1 72.19 269 SER B C 1
ATOM 6970 O O . SER B 1 269 ? -11.125 -28.109 -37.719 1 72.19 269 SER B O 1
ATOM 6972 N N . ARG B 1 270 ? -10.031 -26.188 -37.312 1 72.19 270 ARG B N 1
ATOM 6973 C CA . ARG B 1 270 ? -9.727 -26 -38.719 1 72.19 270 ARG B CA 1
ATOM 6974 C C . ARG B 1 270 ? -8.758 -27.062 -39.219 1 72.19 270 ARG B C 1
ATOM 6976 O O . ARG B 1 270 ? -8.836 -27.5 -40.375 1 72.19 270 ARG B O 1
ATOM 6983 N N . TRP B 1 271 ? -8.008 -27.5 -38.312 1 72.12 271 TRP B N 1
ATOM 6984 C CA . TRP B 1 271 ? -6.969 -28.453 -38.688 1 72.12 271 TRP B CA 1
ATOM 6985 C C . TRP B 1 271 ? -7.535 -29.875 -38.75 1 72.12 271 TRP B C 1
ATOM 6987 O O . TRP B 1 271 ? -7.156 -30.672 -39.594 1 72.12 271 TRP B O 1
ATOM 6997 N N . ARG B 1 272 ? -8.383 -30.156 -37.844 1 71.94 272 ARG B N 1
ATOM 6998 C CA . ARG B 1 272 ? -8.812 -31.531 -37.656 1 71.94 272 ARG B CA 1
ATOM 6999 C C . ARG B 1 272 ? -10.094 -31.812 -38.438 1 71.94 272 ARG B C 1
ATOM 7001 O O . ARG B 1 272 ? -10.336 -32.938 -38.844 1 71.94 272 ARG B O 1
ATOM 7008 N N . TYR B 1 273 ? -10.977 -30.781 -38.375 1 70.06 273 TYR B N 1
ATOM 7009 C CA . TYR B 1 273 ? -12.305 -31.062 -38.906 1 70.06 273 TYR B CA 1
ATOM 7010 C C . TYR B 1 273 ? -12.539 -30.328 -40.219 1 70.06 273 TYR B C 1
ATOM 7012 O O . TYR B 1 273 ? -11.938 -29.297 -40.469 1 70.06 273 TYR B O 1
ATOM 7020 N N . PRO B 1 274 ? -13.328 -30.969 -41.062 1 64.81 274 PRO B N 1
ATOM 7021 C CA . PRO B 1 274 ? -13.688 -30.312 -42.344 1 64.81 274 PRO B CA 1
ATOM 7022 C C . PRO B 1 274 ? -14.438 -29 -42.125 1 64.81 274 PRO B C 1
ATOM 7024 O O . PRO B 1 274 ? -14.867 -28.703 -41.031 1 64.81 274 PRO B O 1
ATOM 7027 N N . LYS B 1 275 ? -14.523 -28.094 -43.125 1 62.66 275 LYS B N 1
ATOM 7028 C CA . LYS B 1 275 ? -15.062 -26.734 -43.188 1 62.66 275 LYS B CA 1
ATOM 7029 C C . LYS B 1 275 ? -16.422 -26.656 -42.5 1 62.66 275 LYS B C 1
ATOM 7031 O O . LYS B 1 275 ? -16.766 -25.656 -41.875 1 62.66 275 LYS B O 1
ATOM 7036 N N . GLU B 1 276 ? -17.281 -27.641 -42.531 1 59.12 276 GLU B N 1
ATOM 7037 C CA . GLU B 1 276 ? -18.641 -27.594 -42.031 1 59.12 276 GLU B CA 1
ATOM 7038 C C . GLU B 1 276 ? -18.672 -27.641 -40.5 1 59.12 276 GLU B C 1
ATOM 7040 O O . GLU B 1 276 ? -19.625 -27.172 -39.875 1 59.12 276 GLU B O 1
ATOM 7045 N N . MET B 1 277 ? -17.641 -28.125 -39.938 1 61 277 MET B N 1
ATOM 7046 C CA . MET B 1 277 ? -17.641 -28.281 -38.469 1 61 277 MET B CA 1
ATOM 7047 C C . MET B 1 277 ? -16.703 -27.266 -37.812 1 61 277 MET B C 1
ATOM 7049 O O . MET B 1 277 ? -16.297 -27.438 -36.656 1 61 277 MET B O 1
ATOM 7053 N N . GLN B 1 278 ? -16.391 -26.359 -38.562 1 67.5 278 GLN B N 1
ATOM 7054 C CA . GLN B 1 278 ? -15.523 -25.312 -38.031 1 67.5 278 GLN B CA 1
ATOM 7055 C C . GLN B 1 278 ? -16.266 -24.422 -37.031 1 67.5 278 GLN B C 1
ATOM 7057 O O . GLN B 1 278 ? -17.469 -24.156 -37.219 1 67.5 278 GLN B O 1
ATOM 7062 N N . LEU B 1 279 ? -15.672 -24.188 -35.844 1 70.31 279 LEU B N 1
ATOM 7063 C CA . LEU B 1 279 ? -16.266 -23.344 -34.812 1 70.31 279 LEU B CA 1
ATOM 7064 C C . LEU B 1 279 ? -16.547 -21.938 -35.344 1 70.31 279 LEU B C 1
ATOM 7066 O O . LEU B 1 279 ? -15.641 -21.281 -35.844 1 70.31 279 LEU B O 1
ATOM 7070 N N . PRO B 1 280 ? -17.844 -21.609 -35.5 1 65.19 280 PRO B N 1
ATOM 7071 C CA . PRO B 1 280 ? -18.156 -20.266 -36 1 65.19 280 PRO B CA 1
ATOM 7072 C C . PRO B 1 280 ? -17.641 -19.172 -35.062 1 65.19 280 PRO B C 1
ATOM 7074 O O . PRO B 1 280 ? -17.281 -19.453 -33.906 1 65.19 280 PRO B O 1
ATOM 7077 N N . ILE B 1 281 ? -17.547 -17.969 -35.531 1 66.69 281 ILE B N 1
ATOM 7078 C CA . ILE B 1 281 ? -17.203 -16.812 -34.719 1 66.69 281 ILE B CA 1
ATOM 7079 C C . ILE B 1 281 ? -18.281 -16.562 -33.688 1 66.69 281 ILE B C 1
ATOM 7081 O O . ILE B 1 281 ? -19.469 -16.438 -34 1 66.69 281 ILE B O 1
ATOM 7085 N N . MET B 1 282 ? -17.969 -16.922 -32.5 1 71 282 MET B N 1
ATOM 7086 C CA . MET B 1 282 ? -18.938 -16.812 -31.422 1 71 282 MET B CA 1
ATOM 7087 C C . MET B 1 282 ? -18.766 -15.492 -30.672 1 71 282 MET B C 1
ATOM 7089 O O . MET B 1 282 ? -17.641 -15.016 -30.5 1 71 282 MET B O 1
ATOM 7093 N N . GLU B 1 283 ? -19.938 -14.883 -30.422 1 68.69 283 GLU B N 1
ATOM 7094 C CA . GLU B 1 283 ? -19.953 -13.734 -29.516 1 68.69 283 GLU B CA 1
ATOM 7095 C C . GLU B 1 283 ? -19.469 -14.117 -28.125 1 68.69 283 GLU B C 1
ATOM 7097 O O . GLU B 1 283 ? -19.5 -15.297 -27.766 1 68.69 283 GLU B O 1
ATOM 7102 N N . PRO B 1 284 ? -19 -13.266 -27.438 1 67.56 284 PRO B N 1
ATOM 7103 C CA . PRO B 1 284 ? -18.438 -13.57 -26.125 1 67.56 284 PRO B CA 1
ATOM 7104 C C . PRO B 1 284 ? -19.453 -14.266 -25.203 1 67.56 284 PRO B C 1
ATOM 7106 O O . PRO B 1 284 ? -19.078 -15.156 -24.438 1 67.56 284 PRO B O 1
ATOM 7109 N N . ASP B 1 285 ? -20.641 -13.867 -25.359 1 69.31 285 ASP B N 1
ATOM 7110 C CA . ASP B 1 285 ? -21.656 -14.484 -24.516 1 69.31 285 ASP B CA 1
ATOM 7111 C C . ASP B 1 285 ? -21.906 -15.938 -24.922 1 69.31 285 ASP B C 1
ATOM 7113 O O . ASP B 1 285 ? -22.078 -16.812 -24.078 1 69.31 285 ASP B O 1
ATOM 7117 N N . GLN B 1 286 ? -21.875 -16.094 -26.188 1 75.56 286 GLN B N 1
ATOM 7118 C CA . GLN B 1 286 ? -22.047 -17.438 -26.734 1 75.56 286 GLN B CA 1
ATOM 7119 C C . GLN B 1 286 ? -20.891 -18.344 -26.328 1 75.56 286 GLN B C 1
ATOM 7121 O O . GLN B 1 286 ? -21.109 -19.484 -25.922 1 75.56 286 GLN B O 1
ATOM 7126 N N . TRP B 1 287 ? -19.812 -17.766 -26.312 1 73.56 287 TRP B N 1
ATOM 7127 C CA . TRP B 1 287 ? -18.625 -18.547 -26.016 1 73.56 287 TRP B CA 1
ATOM 7128 C C . TRP B 1 287 ? -18.594 -18.953 -24.547 1 73.56 287 TRP B C 1
ATOM 7130 O O . TRP B 1 287 ? -18.25 -20.078 -24.203 1 73.56 287 TRP B O 1
ATOM 7140 N N . ASN B 1 288 ? -19 -18.062 -23.781 1 69.81 288 ASN B N 1
ATOM 7141 C CA . ASN B 1 288 ? -19.016 -18.375 -22.359 1 69.81 288 ASN B CA 1
ATOM 7142 C C . ASN B 1 288 ? -19.984 -19.516 -22.031 1 69.81 288 ASN B C 1
ATOM 7144 O O . ASN B 1 288 ? -19.672 -20.391 -21.234 1 69.81 288 ASN B O 1
ATOM 7148 N N . TYR B 1 289 ? -21.062 -19.5 -22.719 1 73.62 289 TYR B N 1
ATOM 7149 C CA . TYR B 1 289 ? -22.047 -20.547 -22.516 1 73.62 289 TYR B CA 1
ATOM 7150 C C . TYR B 1 289 ? -21.531 -21.891 -23.031 1 73.62 289 TYR B C 1
ATOM 7152 O O . TYR B 1 289 ? -21.578 -22.891 -22.312 1 73.62 289 TYR B O 1
ATOM 7160 N N . VAL B 1 290 ? -21.047 -21.859 -24.203 1 77.19 290 VAL B N 1
ATOM 7161 C CA . VAL B 1 290 ? -20.609 -23.094 -24.859 1 77.19 290 VAL B CA 1
ATOM 7162 C C . VAL B 1 290 ? -19.422 -23.688 -24.109 1 77.19 290 VAL B C 1
ATOM 7164 O O . VAL B 1 290 ? -19.344 -24.891 -23.906 1 77.19 290 VAL B O 1
ATOM 7167 N N . ARG B 1 291 ? -18.672 -22.891 -23.734 1 74.25 291 ARG B N 1
ATOM 7168 C CA . ARG B 1 291 ? -17.484 -23.344 -23.016 1 74.25 291 ARG B CA 1
ATOM 7169 C C . ARG B 1 291 ? -17.859 -23.984 -21.688 1 74.25 291 ARG B C 1
ATOM 7171 O O . ARG B 1 291 ? -17.297 -25.016 -21.312 1 74.25 291 ARG B O 1
ATOM 7178 N N . LYS B 1 292 ? -18.688 -23.375 -20.969 1 72.56 292 LYS B N 1
ATOM 7179 C CA . LYS B 1 292 ? -19.094 -23.906 -19.672 1 72.56 292 LYS B CA 1
ATOM 7180 C C . LYS B 1 292 ? -19.781 -25.266 -19.828 1 72.56 292 LYS B C 1
ATOM 7182 O O . LYS B 1 292 ? -19.453 -26.219 -19.109 1 72.56 292 LYS B O 1
ATOM 7187 N N . GLU B 1 293 ? -20.656 -25.266 -20.734 1 76.38 293 GLU B N 1
ATOM 7188 C CA . GLU B 1 293 ? -21.406 -26.5 -20.953 1 76.38 293 GLU B CA 1
ATOM 7189 C C . GLU B 1 293 ? -20.516 -27.609 -21.5 1 76.38 293 GLU B C 1
ATOM 7191 O O . GLU B 1 293 ? -20.656 -28.766 -21.125 1 76.38 293 GLU B O 1
ATOM 7196 N N . ALA B 1 294 ? -19.625 -27.234 -22.344 1 77.12 294 ALA B N 1
ATOM 7197 C CA . ALA B 1 294 ? -18.703 -28.203 -22.906 1 77.12 294 ALA B CA 1
ATOM 7198 C C . ALA B 1 294 ? -17.766 -28.766 -21.844 1 77.12 294 ALA B C 1
ATOM 7200 O O . ALA B 1 294 ? -17.438 -29.953 -21.844 1 77.12 294 ALA B O 1
ATOM 7201 N N . ALA B 1 295 ? -17.359 -27.938 -21.016 1 73.56 295 ALA B N 1
ATOM 7202 C CA . ALA B 1 295 ? -16.484 -28.375 -19.938 1 73.56 295 ALA B CA 1
ATOM 7203 C C . ALA B 1 295 ? -17.188 -29.344 -19 1 73.56 295 ALA B C 1
ATOM 7205 O O . ALA B 1 295 ? -16.625 -30.359 -18.594 1 73.56 295 ALA B O 1
ATOM 7206 N N . GLU B 1 296 ? -18.328 -29.016 -18.672 1 76.25 296 GLU B N 1
ATOM 7207 C CA . GLU B 1 296 ? -19.094 -29.906 -17.797 1 76.25 296 GLU B CA 1
ATOM 7208 C C . GLU B 1 296 ? -19.312 -31.266 -18.438 1 76.25 296 GLU B C 1
ATOM 7210 O O . GLU B 1 296 ? -19.234 -32.312 -17.781 1 76.25 296 GLU B O 1
ATOM 7215 N N . GLU B 1 297 ? -19.609 -31.203 -19.672 1 80.69 297 GLU B N 1
ATOM 7216 C CA . GLU B 1 297 ? -19.812 -32.469 -20.391 1 80.69 297 GLU B CA 1
ATOM 7217 C C . GLU B 1 297 ? -18.516 -33.281 -20.469 1 80.69 297 GLU B C 1
ATOM 7219 O O . GLU B 1 297 ? -18.531 -34.5 -20.281 1 80.69 297 GLU B O 1
ATOM 7224 N N . LEU B 1 298 ? -17.516 -32.625 -20.75 1 75.44 298 LEU B N 1
ATOM 7225 C CA . LEU B 1 298 ? -16.219 -33.281 -20.859 1 75.44 298 LEU B CA 1
ATOM 7226 C C . LEU B 1 298 ? -15.805 -33.875 -19.516 1 75.44 298 LEU B C 1
ATOM 7228 O O . LEU B 1 298 ? -15.32 -35.031 -19.469 1 75.44 298 LEU B O 1
ATOM 7232 N N . PHE B 1 299 ? -16.031 -33.219 -18.484 1 76.31 299 PHE B N 1
ATOM 7233 C CA . PHE B 1 299 ? -15.633 -33.719 -17.172 1 76.31 299 PHE B CA 1
ATOM 7234 C C . PHE B 1 299 ? -16.484 -34.875 -16.734 1 76.31 299 PHE B C 1
ATOM 7236 O O . PHE B 1 299 ? -15.977 -35.844 -16.156 1 76.31 299 PHE B O 1
ATOM 7243 N N . ALA B 1 300 ? -17.688 -34.688 -17 1 81.12 300 ALA B N 1
ATOM 7244 C CA . ALA B 1 300 ? -18.578 -35.812 -16.672 1 81.12 300 ALA B CA 1
ATOM 7245 C C . ALA B 1 300 ? -18.188 -37.062 -17.453 1 81.12 300 ALA B C 1
ATOM 7247 O O . ALA B 1 300 ? -18.156 -38.156 -16.906 1 81.12 300 ALA B O 1
ATOM 7248 N N . GLY B 1 301 ? -17.875 -36.844 -18.719 1 79.5 301 GLY B N 1
ATOM 7249 C CA . GLY B 1 301 ? -17.469 -37.969 -19.562 1 79.5 301 GLY B CA 1
ATOM 7250 C C . GLY B 1 301 ? -16.172 -38.594 -19.094 1 79.5 301 GLY B C 1
ATOM 7251 O O . GLY B 1 301 ? -16.062 -39.812 -19.062 1 79.5 301 GLY B O 1
ATOM 7252 N N . ARG B 1 302 ? -15.266 -37.844 -18.766 1 77.62 302 ARG B N 1
ATOM 7253 C CA . ARG B 1 302 ? -13.977 -38.344 -18.297 1 77.62 302 ARG B CA 1
ATOM 7254 C C . ARG B 1 302 ? -14.141 -39.094 -16.969 1 77.62 302 ARG B C 1
ATOM 7256 O O . ARG B 1 302 ? -13.508 -40.125 -16.766 1 77.62 302 ARG B O 1
ATOM 7263 N N . ARG B 1 303 ? -14.883 -38.562 -16.141 1 83.25 303 ARG B N 1
ATOM 7264 C CA . ARG B 1 303 ? -15.156 -39.219 -14.859 1 83.25 303 ARG B CA 1
ATOM 7265 C C . ARG B 1 303 ? -15.812 -40.562 -15.062 1 83.25 303 ARG B C 1
ATOM 7267 O O . ARG B 1 303 ? -15.43 -41.562 -14.43 1 83.25 303 ARG B O 1
ATOM 7274 N N . GLN B 1 304 ? -16.781 -40.562 -15.961 1 86.12 304 GLN B N 1
ATOM 7275 C CA . GLN B 1 304 ? -17.516 -41.812 -16.266 1 86.12 304 GLN B CA 1
ATOM 7276 C C . GLN B 1 304 ? -16.562 -42.875 -16.828 1 86.12 304 GLN B C 1
ATOM 7278 O O . GLN B 1 304 ? -16.594 -44.031 -16.391 1 86.12 304 GLN B O 1
ATOM 7283 N N . ARG B 1 305 ? -15.805 -42.469 -17.75 1 84.31 305 ARG B N 1
ATOM 7284 C CA . ARG B 1 305 ? -14.898 -43.438 -18.375 1 84.31 305 ARG B CA 1
ATOM 7285 C C . ARG B 1 305 ? -13.891 -44 -17.375 1 84.31 305 ARG B C 1
ATOM 7287 O O . ARG B 1 305 ? -13.602 -45.188 -17.391 1 84.31 305 ARG B O 1
ATOM 7294 N N . LEU B 1 306 ? -13.391 -43.156 -16.594 1 85.69 306 LEU B N 1
ATOM 7295 C CA . LEU B 1 306 ? -12.422 -43.594 -15.578 1 85.69 306 LEU B CA 1
ATOM 7296 C C . LEU B 1 306 ? -13.047 -44.594 -14.617 1 85.69 306 LEU B C 1
ATOM 7298 O O . LEU B 1 306 ? -12.461 -45.625 -14.336 1 85.69 306 LEU B O 1
ATOM 7302 N N . LEU B 1 307 ? -14.211 -44.281 -14.188 1 85.5 307 LEU B N 1
ATOM 7303 C CA . LEU B 1 307 ? -14.867 -45.125 -13.188 1 85.5 307 LEU B CA 1
ATOM 7304 C C . LEU B 1 307 ? -15.312 -46.469 -13.805 1 85.5 307 LEU B C 1
ATOM 7306 O O . LEU B 1 307 ? -15.211 -47.5 -13.164 1 85.5 307 LEU B O 1
ATOM 7310 N N . MET B 1 308 ? -15.812 -46.312 -15.07 1 82.62 308 MET B N 1
ATOM 7311 C CA . MET B 1 308 ? -16.234 -47.531 -15.75 1 82.62 308 MET B CA 1
ATOM 7312 C C . MET B 1 308 ? -15.039 -48.438 -16.031 1 82.62 308 MET B C 1
ATOM 7314 O O . MET B 1 308 ? -15.148 -49.656 -15.961 1 82.62 308 MET B O 1
ATOM 7318 N N . ASP B 1 309 ? -13.922 -47.875 -16.312 1 81.44 309 ASP B N 1
ATOM 7319 C CA . ASP B 1 309 ? -12.695 -48.625 -16.5 1 81.44 309 ASP B CA 1
ATOM 7320 C C . ASP B 1 309 ? -12.25 -49.312 -15.211 1 81.44 309 ASP B C 1
ATOM 7322 O O . ASP B 1 309 ? -11.766 -50.438 -15.234 1 81.44 309 ASP B O 1
ATOM 7326 N N . LEU B 1 310 ? -12.469 -48.688 -14.102 1 80.5 310 LEU B N 1
ATOM 7327 C CA . LEU B 1 310 ? -12.086 -49.219 -12.805 1 80.5 310 LEU B CA 1
ATOM 7328 C C . LEU B 1 310 ? -12.984 -50.406 -12.422 1 80.5 310 LEU B C 1
ATOM 7330 O O . LEU B 1 310 ? -12.508 -51.375 -11.844 1 80.5 310 LEU B O 1
ATOM 7334 N N . VAL B 1 311 ? -14.273 -50.25 -12.789 1 76.19 311 VAL B N 1
ATOM 7335 C CA . VAL B 1 311 ? -15.234 -51.312 -12.484 1 76.19 311 VAL B CA 1
ATOM 7336 C C . VAL B 1 311 ? -14.938 -52.531 -13.336 1 76.19 311 VAL B C 1
ATOM 7338 O O . VAL B 1 311 ? -14.977 -53.656 -12.836 1 76.19 311 VAL B O 1
ATOM 7341 N N . LEU B 1 312 ? -14.641 -52.281 -14.547 1 69.62 312 LEU B N 1
ATOM 7342 C CA . LEU B 1 312 ? -14.383 -53.375 -15.461 1 69.62 312 LEU B CA 1
ATOM 7343 C C . LEU B 1 312 ? -13.117 -54.125 -15.078 1 69.62 312 LEU B C 1
ATOM 7345 O O . LEU B 1 312 ? -13.062 -55.344 -15.172 1 69.62 312 LEU B O 1
ATOM 7349 N N . LYS B 1 313 ? -12.219 -53.406 -14.586 1 68.5 313 LYS B N 1
ATOM 7350 C CA . LYS B 1 313 ? -10.938 -54.031 -14.234 1 68.5 313 LYS B CA 1
ATOM 7351 C C . LYS B 1 313 ? -11 -54.656 -12.852 1 68.5 313 LYS B C 1
ATOM 7353 O O . LYS B 1 313 ? -10.156 -55.469 -12.5 1 68.5 313 LYS B O 1
ATOM 7358 N N . SER B 1 314 ? -11.938 -54.219 -11.945 1 66.5 314 SER B N 1
ATOM 7359 C CA . SER B 1 314 ? -12.047 -54.688 -10.57 1 66.5 314 SER B CA 1
ATOM 7360 C C . SER B 1 314 ? -12.594 -56.094 -10.508 1 66.5 314 SER B C 1
ATOM 7362 O O . SER B 1 314 ? -12.633 -56.719 -9.43 1 66.5 314 SER B O 1
ATOM 7364 N N . LYS B 1 315 ? -13.047 -56.781 -11.492 1 60.75 315 LYS B N 1
ATOM 7365 C CA . LYS B 1 315 ? -13.656 -58.094 -11.328 1 60.75 315 LYS B CA 1
ATOM 7366 C C . LYS B 1 315 ? -12.672 -59.094 -10.703 1 60.75 315 LYS B C 1
ATOM 7368 O O . LYS B 1 315 ? -13.062 -59.906 -9.883 1 60.75 315 LYS B O 1
ATOM 7373 N N . ASP B 1 316 ? -11.305 -59.281 -11.055 1 58.5 316 ASP B N 1
ATOM 7374 C CA . ASP B 1 316 ? -10.375 -60.188 -10.406 1 58.5 316 ASP B CA 1
ATOM 7375 C C . ASP B 1 316 ? -9.055 -59.5 -10.094 1 58.5 316 ASP B C 1
ATOM 7377 O O . ASP B 1 316 ? -8.047 -59.75 -10.758 1 58.5 316 ASP B O 1
ATOM 7381 N N . PRO B 1 317 ? -9.109 -58.406 -9.18 1 61.62 317 PRO B N 1
ATOM 7382 C CA . PRO B 1 317 ? -7.945 -57.562 -9.375 1 61.62 317 PRO B CA 1
ATOM 7383 C C . PRO B 1 317 ? -6.73 -58 -8.562 1 61.62 317 PRO B C 1
ATOM 7385 O O . PRO B 1 317 ? -6.875 -58.406 -7.41 1 61.62 317 PRO B O 1
ATOM 7388 N N . ALA B 1 318 ? -5.73 -58.5 -9.211 1 74 318 ALA B N 1
ATOM 7389 C CA . ALA B 1 318 ? -4.418 -58.562 -8.578 1 74 318 ALA B CA 1
ATOM 7390 C C . ALA B 1 318 ? -4.105 -57.312 -7.785 1 74 318 ALA B C 1
ATOM 7392 O O . ALA B 1 318 ? -4.664 -56.25 -8.055 1 74 318 ALA B O 1
ATOM 7393 N N . PHE B 1 319 ? -3.568 -57.531 -6.57 1 76.44 319 PHE B N 1
ATOM 7394 C CA . PHE B 1 319 ? -3.193 -56.5 -5.637 1 76.44 319 PHE B CA 1
ATOM 7395 C C . PHE B 1 319 ? -2.539 -55.312 -6.371 1 76.44 319 PHE B C 1
ATOM 7397 O O . PHE B 1 319 ? -2.865 -54.156 -6.117 1 76.44 319 PHE B O 1
ATOM 7404 N N . ILE B 1 320 ? -1.756 -55.688 -7.301 1 77.94 320 ILE B N 1
ATOM 7405 C CA . ILE B 1 320 ? -1.001 -54.688 -8.039 1 77.94 320 ILE B CA 1
ATOM 7406 C C . ILE B 1 320 ? -1.949 -53.875 -8.906 1 77.94 320 ILE B C 1
ATOM 7408 O O . ILE B 1 320 ? -1.778 -52.656 -9.047 1 77.94 320 ILE B O 1
ATOM 7412 N N . THR B 1 321 ? -2.914 -54.5 -9.383 1 78.56 321 THR B N 1
ATOM 7413 C CA . THR B 1 321 ? -3.861 -53.812 -10.242 1 78.56 321 THR B CA 1
ATOM 7414 C C . THR B 1 321 ? -4.75 -52.875 -9.43 1 78.56 321 THR B C 1
ATOM 7416 O O . THR B 1 321 ? -5.109 -51.781 -9.898 1 78.56 321 THR B O 1
ATOM 7419 N N . GLU B 1 322 ? -4.953 -53.281 -8.258 1 79 322 GLU B N 1
ATOM 7420 C CA . GLU B 1 322 ? -5.758 -52.438 -7.391 1 79 322 GLU B CA 1
ATOM 7421 C C . GLU B 1 322 ? -4.996 -51.188 -6.996 1 79 322 GLU B C 1
ATOM 7423 O O . GLU B 1 322 ? -5.57 -50.094 -6.934 1 79 322 GLU B O 1
ATOM 7428 N N . LEU B 1 323 ? -3.768 -51.438 -6.723 1 79.5 323 LEU B N 1
ATOM 7429 C CA . LEU B 1 323 ? -2.938 -50.312 -6.363 1 79.5 323 LEU B CA 1
ATOM 7430 C C . LEU B 1 323 ? -2.801 -49.344 -7.539 1 79.5 323 LEU B C 1
ATOM 7432 O O . LEU B 1 323 ? -2.844 -48.125 -7.359 1 79.5 323 LEU B O 1
ATOM 7436 N N . ALA B 1 324 ? -2.715 -49.906 -8.672 1 82 324 ALA B N 1
ATOM 7437 C CA . ALA B 1 324 ? -2.594 -49.094 -9.883 1 82 324 ALA B CA 1
ATOM 7438 C C . ALA B 1 324 ? -3.875 -48.312 -10.148 1 82 324 ALA B C 1
ATOM 7440 O O . ALA B 1 324 ? -3.824 -47.156 -10.57 1 82 324 ALA B O 1
ATOM 7441 N N . ASN B 1 325 ? -4.957 -48.938 -9.883 1 81.62 325 ASN B N 1
ATOM 7442 C CA . ASN B 1 325 ? -6.242 -48.281 -10.078 1 81.62 325 ASN B CA 1
ATOM 7443 C C . ASN B 1 325 ? -6.457 -47.156 -9.055 1 81.62 325 ASN B C 1
ATOM 7445 O O . ASN B 1 325 ? -6.965 -46.094 -9.391 1 81.62 325 ASN B O 1
ATOM 7449 N N . ALA B 1 326 ? -6.012 -47.438 -7.922 1 83.12 326 ALA B N 1
ATOM 7450 C CA . ALA B 1 326 ? -6.125 -46.406 -6.883 1 83.12 326 ALA B CA 1
ATOM 7451 C C . ALA B 1 326 ? -5.238 -45.219 -7.203 1 83.12 326 ALA B C 1
ATOM 7453 O O . ALA B 1 326 ? -5.617 -44.062 -6.949 1 83.12 326 ALA B O 1
ATOM 7454 N N . TRP B 1 327 ? -4.168 -45.531 -7.773 1 85.38 327 TRP B N 1
ATOM 7455 C CA . TRP B 1 327 ? -3.24 -44.469 -8.148 1 85.38 327 TRP B CA 1
ATOM 7456 C C . TRP B 1 327 ? -3.805 -43.625 -9.297 1 85.38 327 TRP B C 1
ATOM 7458 O O . TRP B 1 327 ? -3.695 -42.406 -9.297 1 85.38 327 TRP B O 1
ATOM 7468 N N . LYS B 1 328 ? -4.387 -44.25 -10.219 1 83.44 328 LYS B N 1
ATOM 7469 C CA . LYS B 1 328 ? -4.996 -43.562 -11.344 1 83.44 328 LYS B CA 1
ATOM 7470 C C . LYS B 1 328 ? -6.133 -42.656 -10.883 1 83.44 328 LYS B C 1
ATOM 7472 O O . LYS B 1 328 ? -6.285 -41.531 -11.375 1 83.44 328 LYS B O 1
ATOM 7477 N N . TYR B 1 329 ? -6.855 -43.125 -9.977 1 85.62 329 TYR B N 1
ATOM 7478 C CA . TYR B 1 329 ? -7.941 -42.344 -9.43 1 85.62 329 TYR B CA 1
ATOM 7479 C C . TYR B 1 329 ? -7.402 -41.156 -8.633 1 85.62 329 TYR B C 1
ATOM 7481 O O . TYR B 1 329 ? -7.938 -40.031 -8.711 1 85.62 329 TYR B O 1
ATOM 7489 N N . ALA B 1 330 ? -6.352 -41.438 -7.914 1 87.12 330 ALA B N 1
ATOM 7490 C CA . ALA B 1 330 ? -5.73 -40.344 -7.141 1 87.12 330 ALA B CA 1
ATOM 7491 C C . ALA B 1 330 ? -5.16 -39.281 -8.062 1 87.12 330 ALA B C 1
ATOM 7493 O O . ALA B 1 330 ? -5.258 -38.094 -7.766 1 87.12 330 ALA B O 1
ATOM 7494 N N . GLU B 1 331 ? -4.598 -39.656 -9.078 1 84.25 331 GLU B N 1
ATOM 7495 C CA . GLU B 1 331 ? -4.051 -38.688 -10.039 1 84.25 331 GLU B CA 1
ATOM 7496 C C . GLU B 1 331 ? -5.152 -37.844 -10.664 1 84.25 331 GLU B C 1
ATOM 7498 O O . GLU B 1 331 ? -4.977 -36.656 -10.867 1 84.25 331 GLU B O 1
ATOM 7503 N N . TYR B 1 332 ? -6.199 -38.5 -10.984 1 80.94 332 TYR B N 1
ATOM 7504 C CA . TYR B 1 332 ? -7.34 -37.781 -11.539 1 80.94 332 TYR B CA 1
ATOM 7505 C C . TYR B 1 332 ? -7.863 -36.719 -10.555 1 80.94 332 TYR B C 1
ATOM 7507 O O . TYR B 1 332 ? -8.086 -35.562 -10.93 1 80.94 332 TYR B O 1
ATOM 7515 N N . ARG B 1 333 ? -8 -37.125 -9.398 1 83.5 333 ARG B N 1
ATOM 7516 C CA . ARG B 1 333 ? -8.5 -36.188 -8.383 1 83.5 333 ARG B CA 1
ATOM 7517 C C . ARG B 1 333 ? -7.52 -35.062 -8.133 1 83.5 333 ARG B C 1
ATOM 7519 O O . ARG B 1 333 ? -7.926 -33.938 -7.879 1 83.5 333 ARG B O 1
ATOM 7526 N N . TYR B 1 334 ? -6.281 -35.375 -8.188 1 85.31 334 TYR B N 1
ATOM 7527 C CA . TYR B 1 334 ? -5.223 -34.406 -8 1 85.31 334 TYR B CA 1
ATOM 7528 C C . TYR B 1 334 ? -5.301 -33.312 -9.062 1 85.31 334 TYR B C 1
ATOM 7530 O O . TYR B 1 334 ? -5.262 -32.125 -8.742 1 85.31 334 TYR B O 1
ATOM 7538 N N . TRP B 1 335 ? -5.555 -33.625 -10.25 1 79.38 335 TRP B N 1
ATOM 7539 C CA . TRP B 1 335 ? -5.543 -32.656 -11.352 1 79.38 335 TRP B CA 1
ATOM 7540 C C . TRP B 1 335 ? -6.812 -31.812 -11.344 1 79.38 335 TRP B C 1
ATOM 7542 O O . TRP B 1 335 ? -6.844 -30.734 -11.938 1 79.38 335 TRP B O 1
ATOM 7552 N N . HIS B 1 336 ? -7.793 -32.312 -10.664 1 76.31 336 HIS B N 1
ATOM 7553 C CA . HIS B 1 336 ? -9.039 -31.547 -10.617 1 76.31 336 HIS B CA 1
ATOM 7554 C C . HIS B 1 336 ? -9.148 -30.734 -9.336 1 76.31 336 HIS B C 1
ATOM 7556 O O . HIS B 1 336 ? -10.203 -30.156 -9.047 1 76.31 336 HIS B O 1
ATOM 7562 N N . SER B 1 337 ? -8.062 -30.719 -8.648 1 84.81 337 SER B N 1
ATOM 7563 C CA . SER B 1 337 ? -8.008 -29.938 -7.426 1 84.81 337 SER B CA 1
ATOM 7564 C C . SER B 1 337 ? -7.109 -28.703 -7.598 1 84.81 337 SER B C 1
ATOM 7566 O O . SER B 1 337 ? -6.598 -28.453 -8.695 1 84.81 337 SER B O 1
ATOM 7568 N N . MET B 1 338 ? -7.035 -27.906 -6.598 1 85.19 338 MET B N 1
ATOM 7569 C CA . MET B 1 338 ? -6.188 -26.719 -6.629 1 85.19 338 MET B CA 1
ATOM 7570 C C . MET B 1 338 ? -4.746 -27.062 -6.285 1 85.19 338 MET B C 1
ATOM 7572 O O . MET B 1 338 ? -3.852 -26.234 -6.41 1 85.19 338 MET B O 1
ATOM 7576 N N . LEU B 1 339 ? -4.477 -28.266 -6.027 1 87.81 339 LEU B N 1
ATOM 7577 C CA . LEU B 1 339 ? -3.186 -28.688 -5.5 1 87.81 339 LEU B CA 1
ATOM 7578 C C . LEU B 1 339 ? -2.104 -28.609 -6.57 1 87.81 339 LEU B C 1
ATOM 7580 O O . LEU B 1 339 ? -0.94 -28.344 -6.266 1 87.81 339 LEU B O 1
ATOM 7584 N N . PRO B 1 340 ? -2.406 -28.812 -7.816 1 84.5 340 PRO B N 1
ATOM 7585 C CA . PRO B 1 340 ? -1.367 -28.75 -8.852 1 84.5 340 PRO B CA 1
ATOM 7586 C C . PRO B 1 340 ? -0.771 -27.344 -9 1 84.5 340 PRO B C 1
ATOM 7588 O O . PRO B 1 340 ? 0.262 -27.172 -9.648 1 84.5 340 PRO B O 1
ATOM 7591 N N . LEU B 1 341 ? -1.27 -26.406 -8.375 1 83.31 341 LEU B N 1
ATOM 7592 C CA . LEU B 1 341 ? -0.749 -25.047 -8.445 1 83.31 341 LEU B CA 1
ATOM 7593 C C . LEU B 1 341 ? 0.439 -24.875 -7.508 1 83.31 341 LEU B C 1
ATOM 7595 O O . LEU B 1 341 ? 1.211 -23.922 -7.648 1 83.31 341 LEU B O 1
ATOM 7599 N N . VAL B 1 342 ? 0.677 -25.797 -6.664 1 88.56 342 VAL B N 1
ATOM 7600 C CA . VAL B 1 342 ? 1.673 -25.641 -5.609 1 88.56 342 VAL B CA 1
ATOM 7601 C C . VAL B 1 342 ? 3.062 -25.953 -6.16 1 88.56 342 VAL B C 1
ATOM 7603 O O . VAL B 1 342 ? 4.012 -25.203 -5.93 1 88.56 342 VAL B O 1
ATOM 7606 N N . PRO B 1 343 ? 3.248 -26.984 -6.926 1 87.94 343 PRO B N 1
ATOM 7607 C CA . PRO B 1 343 ? 4.602 -27.344 -7.355 1 87.94 343 PRO B CA 1
ATOM 7608 C C . PRO B 1 343 ? 5.246 -26.266 -8.219 1 87.94 343 PRO B C 1
ATOM 7610 O O . PRO B 1 343 ? 6.398 -25.875 -7.984 1 87.94 343 PRO B O 1
ATOM 7613 N N . PRO B 1 344 ? 4.555 -25.703 -9.203 1 85.12 344 PRO B N 1
ATOM 7614 C CA . PRO B 1 344 ? 5.207 -24.641 -9.961 1 85.12 344 PRO B CA 1
ATOM 7615 C C . PRO B 1 344 ? 5.562 -23.438 -9.094 1 85.12 344 PRO B C 1
ATOM 7617 O O . PRO B 1 344 ? 6.555 -22.75 -9.359 1 85.12 344 PRO B O 1
ATOM 7620 N N . MET B 1 345 ? 4.797 -23.156 -8.125 1 89.06 345 MET B N 1
ATOM 7621 C CA . MET B 1 345 ? 5.113 -22.062 -7.219 1 89.06 345 MET B CA 1
ATOM 7622 C C . MET B 1 345 ? 6.383 -22.359 -6.422 1 89.06 345 MET B C 1
ATOM 7624 O O . MET B 1 345 ? 7.207 -21.469 -6.203 1 89.06 345 MET B O 1
ATOM 7628 N N . THR B 1 346 ? 6.473 -23.562 -6.047 1 89.88 346 THR B N 1
ATOM 7629 C CA . THR B 1 346 ? 7.668 -23.969 -5.316 1 89.88 346 THR B CA 1
ATOM 7630 C C . THR B 1 346 ? 8.898 -23.906 -6.207 1 89.88 346 THR B C 1
ATOM 7632 O O . THR B 1 346 ? 9.969 -23.484 -5.766 1 89.88 346 THR B O 1
ATOM 7635 N N . PHE B 1 347 ? 8.75 -24.312 -7.422 1 89.75 347 PHE B N 1
ATOM 7636 C CA . PHE B 1 347 ? 9.859 -24.234 -8.359 1 89.75 347 PHE B CA 1
ATOM 7637 C C . PHE B 1 347 ? 10.336 -22.781 -8.5 1 89.75 347 PHE B C 1
ATOM 7639 O O . PHE B 1 347 ? 11.539 -22.516 -8.43 1 89.75 347 PHE B O 1
ATOM 7646 N N . MET B 1 348 ? 9.367 -21.922 -8.664 1 90.88 348 MET B N 1
ATOM 7647 C CA . MET B 1 348 ? 9.719 -20.516 -8.867 1 90.88 348 MET B CA 1
ATOM 7648 C C . MET B 1 348 ? 10.414 -19.938 -7.641 1 90.88 348 MET B C 1
ATOM 7650 O O . MET B 1 348 ? 11.383 -19.188 -7.766 1 90.88 348 MET B O 1
ATOM 7654 N N . LEU B 1 349 ? 9.969 -20.297 -6.504 1 93.56 349 LEU B N 1
ATOM 7655 C CA . LEU B 1 349 ? 10.539 -19.781 -5.262 1 93.56 349 LEU B CA 1
ATOM 7656 C C . LEU B 1 349 ? 11.938 -20.344 -5.035 1 93.56 349 LEU B C 1
ATOM 7658 O O . LEU B 1 349 ? 12.875 -19.578 -4.773 1 93.56 349 LEU B O 1
ATOM 7662 N N . VAL B 1 350 ? 12.078 -21.625 -5.223 1 92.88 350 VAL B N 1
ATOM 7663 C CA . VAL B 1 350 ? 13.359 -22.281 -4.949 1 92.88 350 VAL B CA 1
ATOM 7664 C C . VAL B 1 350 ? 14.375 -21.891 -6.016 1 92.88 350 VAL B C 1
ATOM 7666 O O . VAL B 1 350 ? 15.555 -21.672 -5.715 1 92.88 350 VAL B O 1
ATOM 7669 N N . PHE B 1 351 ? 13.953 -21.797 -7.227 1 90.62 351 PHE B N 1
ATOM 7670 C CA . PHE B 1 351 ? 14.844 -21.375 -8.297 1 90.62 351 PHE B CA 1
ATOM 7671 C C . PHE B 1 351 ? 15.406 -19.984 -8.031 1 90.62 351 PHE B C 1
ATOM 7673 O O . PHE B 1 351 ? 16.609 -19.766 -8.156 1 90.62 351 PHE B O 1
ATOM 7680 N N . GLY B 1 352 ? 14.484 -19.125 -7.637 1 91 352 GLY B N 1
ATOM 7681 C CA . GLY B 1 352 ? 14.914 -17.766 -7.332 1 91 352 GLY B CA 1
ATOM 7682 C C . GLY B 1 352 ? 15.844 -17.703 -6.133 1 91 352 GLY B C 1
ATOM 7683 O O . GLY B 1 352 ? 16.844 -16.969 -6.16 1 91 352 GLY B O 1
ATOM 7684 N N . LEU B 1 353 ? 15.578 -18.438 -5.117 1 93.88 353 LEU B N 1
ATOM 7685 C CA . LEU B 1 353 ? 16.391 -18.438 -3.91 1 93.88 353 LEU B CA 1
ATOM 7686 C C . LEU B 1 353 ? 17.781 -19 -4.191 1 93.88 353 LEU B C 1
ATOM 7688 O O . LEU B 1 353 ? 18.781 -18.422 -3.795 1 93.88 353 LEU B O 1
ATOM 7692 N N . ALA B 1 354 ? 17.797 -20.078 -4.891 1 90.88 354 ALA B N 1
ATOM 7693 C CA . ALA B 1 354 ? 19.078 -20.719 -5.215 1 90.88 354 ALA B CA 1
ATOM 7694 C C . ALA B 1 354 ? 19.922 -19.812 -6.098 1 90.88 354 ALA B C 1
ATOM 7696 O O . ALA B 1 354 ? 21.125 -19.656 -5.871 1 90.88 354 ALA B O 1
ATOM 7697 N N . GLN B 1 355 ? 19.281 -19.219 -7.008 1 89.75 355 GLN B N 1
ATOM 7698 C CA . GLN B 1 355 ? 20 -18.328 -7.918 1 89.75 355 GLN B CA 1
ATOM 7699 C C . GLN B 1 355 ? 20.562 -17.125 -7.176 1 89.75 355 GLN B C 1
ATOM 7701 O O . GLN B 1 355 ? 21.719 -16.75 -7.379 1 89.75 355 GLN B O 1
ATOM 7706 N N . MET B 1 356 ? 19.797 -16.531 -6.383 1 92.19 356 MET B N 1
ATOM 7707 C CA . MET B 1 356 ? 20.219 -15.352 -5.633 1 92.19 356 MET B CA 1
ATOM 7708 C C . MET B 1 356 ? 21.375 -15.688 -4.699 1 92.19 356 MET B C 1
ATOM 7710 O O . MET B 1 356 ? 22.344 -14.938 -4.617 1 92.19 356 MET B O 1
ATOM 7714 N N . ILE B 1 357 ? 21.297 -16.812 -4.004 1 90.5 357 ILE B N 1
ATOM 7715 C CA . ILE B 1 357 ? 22.344 -17.234 -3.068 1 90.5 357 ILE B CA 1
ATOM 7716 C C . ILE B 1 357 ? 23.641 -17.5 -3.83 1 90.5 357 ILE B C 1
ATOM 7718 O O . ILE B 1 357 ? 24.719 -17.094 -3.4 1 90.5 357 ILE B O 1
ATOM 7722 N N . LEU B 1 358 ? 23.594 -18.094 -4.945 1 87.88 358 LEU B N 1
ATOM 7723 C CA . LEU B 1 358 ? 24.781 -18.406 -5.738 1 87.88 358 LEU B CA 1
ATOM 7724 C C . LEU B 1 358 ? 25.422 -17.141 -6.281 1 87.88 358 LEU B C 1
ATOM 7726 O O . LEU B 1 358 ? 26.656 -16.984 -6.207 1 87.88 358 LEU B O 1
ATOM 7730 N N . PHE B 1 359 ? 24.594 -16.266 -6.836 1 88.88 359 PHE B N 1
ATOM 7731 C CA . PHE B 1 359 ? 25.125 -15.031 -7.391 1 88.88 359 PHE B CA 1
ATOM 7732 C C . PHE B 1 359 ? 25.75 -14.172 -6.297 1 88.88 359 PHE B C 1
ATOM 7734 O O . PHE B 1 359 ? 26.781 -13.531 -6.512 1 88.88 359 PHE B O 1
ATOM 7741 N N . ARG B 1 360 ? 25.141 -14.164 -5.156 1 89.19 360 ARG B N 1
ATOM 7742 C CA . ARG B 1 360 ? 25.688 -13.375 -4.055 1 89.19 360 ARG B CA 1
ATOM 7743 C C . ARG B 1 360 ? 26.969 -13.992 -3.518 1 89.19 360 ARG B C 1
ATOM 7745 O O . ARG B 1 360 ? 27.891 -13.273 -3.125 1 89.19 360 ARG B O 1
ATOM 7752 N N . TRP B 1 361 ? 27.016 -15.25 -3.477 1 85.25 361 TRP B N 1
ATOM 7753 C CA . TRP B 1 361 ? 28.219 -15.953 -3.043 1 85.25 361 TRP B CA 1
ATOM 7754 C C . TRP B 1 361 ? 29.359 -15.742 -4.035 1 85.25 361 TRP B C 1
ATOM 7756 O O . TRP B 1 361 ? 30.5 -15.531 -3.635 1 85.25 361 TRP B O 1
ATOM 7766 N N . GLU B 1 362 ? 29.078 -15.695 -5.23 1 83.75 362 GLU B N 1
ATOM 7767 C CA . GLU B 1 362 ? 30.078 -15.484 -6.277 1 83.75 362 GLU B CA 1
ATOM 7768 C C . GLU B 1 362 ? 30.641 -14.07 -6.23 1 83.75 362 GLU B C 1
ATOM 7770 O O . GLU B 1 362 ? 31.797 -13.844 -6.578 1 83.75 362 GLU B O 1
ATOM 7775 N N . LEU B 1 363 ? 29.797 -13.164 -5.891 1 83.69 363 LEU B N 1
ATOM 7776 C CA . LEU B 1 363 ? 30.234 -11.773 -5.777 1 83.69 363 LEU B CA 1
ATOM 7777 C C . LEU B 1 363 ? 31.375 -11.648 -4.781 1 83.69 363 LEU B C 1
ATOM 7779 O O . LEU B 1 363 ? 32.312 -10.859 -4.984 1 83.69 363 LEU B O 1
ATOM 7783 N N . GLY B 1 364 ? 31.375 -12.438 -3.729 1 77.88 364 GLY B N 1
ATOM 7784 C CA . GLY B 1 364 ? 32.438 -12.414 -2.719 1 77.88 364 GLY B CA 1
ATOM 7785 C C . GLY B 1 364 ? 33.75 -12.969 -3.215 1 77.88 364 GLY B C 1
ATOM 7786 O O . GLY B 1 364 ? 34.812 -12.68 -2.646 1 77.88 364 GLY B O 1
ATOM 7787 N N . ASP B 1 365 ? 33.656 -13.672 -4.305 1 78.81 365 ASP B N 1
ATOM 7788 C CA . ASP B 1 365 ? 34.844 -14.32 -4.832 1 78.81 365 ASP B CA 1
ATOM 7789 C C . ASP B 1 365 ? 35.688 -13.344 -5.652 1 78.81 365 ASP B C 1
ATOM 7791 O O . ASP B 1 365 ? 36.875 -13.57 -5.879 1 78.81 365 ASP B O 1
ATOM 7795 N N . TYR B 1 366 ? 34.969 -12.281 -6.027 1 81.06 366 TYR B N 1
ATOM 7796 C CA . TYR B 1 366 ? 35.719 -11.297 -6.812 1 81.06 366 TYR B CA 1
ATOM 7797 C C . TYR B 1 366 ? 36.469 -10.336 -5.902 1 81.06 366 TYR B C 1
ATOM 7799 O O . TYR B 1 366 ? 35.875 -9.477 -5.254 1 81.06 366 TYR B O 1
ATOM 7807 N N . LYS B 1 367 ? 37.719 -10.414 -5.75 1 75.94 367 LYS B N 1
ATOM 7808 C CA . LYS B 1 367 ? 38.562 -9.625 -4.867 1 75.94 367 LYS B CA 1
ATOM 7809 C C . LYS B 1 367 ? 38.5 -8.141 -5.238 1 75.94 367 LYS B C 1
ATOM 7811 O O . LYS B 1 367 ? 38.656 -7.273 -4.371 1 75.94 367 LYS B O 1
ATOM 7816 N N . ALA B 1 368 ? 38.281 -7.906 -6.539 1 79.94 368 ALA B N 1
ATOM 7817 C CA . ALA B 1 368 ? 38.312 -6.531 -7.031 1 79.94 368 ALA B CA 1
ATOM 7818 C C . ALA B 1 368 ? 37.031 -5.801 -6.672 1 79.94 368 ALA B C 1
ATOM 7820 O O . ALA B 1 368 ? 36.938 -4.574 -6.797 1 79.94 368 ALA B O 1
ATOM 7821 N N . ILE B 1 369 ? 36.094 -6.57 -6.238 1 82 369 ILE B N 1
ATOM 7822 C CA . ILE B 1 369 ? 34.812 -5.953 -5.91 1 82 369 ILE B CA 1
ATOM 7823 C C . ILE B 1 369 ? 34.594 -5.949 -4.395 1 82 369 ILE B C 1
ATOM 7825 O O . ILE B 1 369 ? 34.5 -7.012 -3.771 1 82 369 ILE B O 1
ATOM 7829 N N . GLU B 1 370 ? 34.562 -4.719 -3.775 1 80.06 370 GLU B N 1
ATOM 7830 C CA . GLU B 1 370 ? 34.312 -4.582 -2.344 1 80.06 370 GLU B CA 1
ATOM 7831 C C . GLU B 1 370 ? 32.844 -4.363 -2.066 1 80.06 370 GLU B C 1
ATOM 7833 O O . GLU B 1 370 ? 32.188 -3.545 -2.727 1 80.06 370 GLU B O 1
ATOM 7838 N N . VAL B 1 371 ? 32.406 -5.16 -1.198 1 74.62 371 VAL B N 1
ATOM 7839 C CA . VAL B 1 371 ? 30.984 -5.062 -0.872 1 74.62 371 VAL B CA 1
ATOM 7840 C C . VAL B 1 371 ? 30.797 -4.125 0.32 1 74.62 371 VAL B C 1
ATOM 7842 O O . VAL B 1 371 ? 31.344 -4.363 1.397 1 74.62 371 VAL B O 1
ATOM 7845 N N . ASP B 1 372 ? 30.125 -2.941 0.053 1 71.69 372 ASP B N 1
ATOM 7846 C CA . ASP B 1 372 ? 29.75 -2.021 1.123 1 71.69 372 ASP B CA 1
ATOM 7847 C C . ASP B 1 372 ? 28.516 -2.518 1.868 1 71.69 372 ASP B C 1
ATOM 7849 O O . ASP B 1 372 ? 27.422 -2.598 1.292 1 71.69 372 ASP B O 1
ATOM 7853 N N . THR B 1 373 ? 28.734 -2.904 3.088 1 68.81 373 THR B N 1
ATOM 7854 C CA . THR B 1 373 ? 27.641 -3.477 3.865 1 68.81 373 THR B CA 1
ATOM 7855 C C . THR B 1 373 ? 26.875 -2.381 4.59 1 68.81 373 THR B C 1
ATOM 7857 O O . THR B 1 373 ? 26.062 -2.67 5.48 1 68.81 373 THR B O 1
ATOM 7860 N N . SER B 1 374 ? 27.062 -1.106 4.219 1 76.75 374 SER B N 1
ATOM 7861 C CA . SER B 1 374 ? 26.328 -0.043 4.879 1 76.75 374 SER B CA 1
ATOM 7862 C C . SER B 1 374 ? 24.859 -0.061 4.469 1 76.75 374 SER B C 1
ATOM 7864 O O . SER B 1 374 ? 24.531 -0.37 3.322 1 76.75 374 SER B O 1
ATOM 7866 N N . MET B 1 375 ? 23.984 0.053 5.438 1 84.38 375 MET B N 1
ATOM 7867 C CA . MET B 1 375 ? 22.547 0.018 5.18 1 84.38 375 MET B CA 1
ATOM 7868 C C . MET B 1 375 ? 22.031 1.393 4.762 1 84.38 375 MET B C 1
ATOM 7870 O O . MET B 1 375 ? 21.703 2.223 5.613 1 84.38 375 MET B O 1
ATOM 7874 N N . GLY B 1 376 ? 22.016 1.612 3.469 1 86.75 376 GLY B N 1
ATOM 7875 C CA . GLY B 1 376 ? 21.531 2.871 2.926 1 86.75 376 GLY B CA 1
ATOM 7876 C C . GLY B 1 376 ? 20.016 2.922 2.787 1 86.75 376 GLY B C 1
ATOM 7877 O O . GLY B 1 376 ? 19.328 1.968 3.148 1 86.75 376 GLY B O 1
ATOM 7878 N N . PHE B 1 377 ? 19.469 3.996 2.352 1 85.75 377 PHE B N 1
ATOM 7879 C CA . PHE B 1 377 ? 18.047 4.246 2.16 1 85.75 377 PHE B CA 1
ATOM 7880 C C . PHE B 1 377 ? 17.422 3.189 1.251 1 85.75 377 PHE B C 1
ATOM 7882 O O . PHE B 1 377 ? 16.344 2.672 1.537 1 85.75 377 PHE B O 1
ATOM 7889 N N . GLY B 1 378 ? 18.109 2.799 0.218 1 87 378 GLY B N 1
ATOM 7890 C CA . GLY B 1 378 ? 17.609 1.829 -0.747 1 87 378 GLY B CA 1
ATOM 7891 C C . GLY B 1 378 ? 17.438 0.442 -0.159 1 87 378 GLY B C 1
ATOM 7892 O O . GLY B 1 378 ? 16.656 -0.362 -0.678 1 87 378 GLY B O 1
ATOM 7893 N N . GLN B 1 379 ? 18.109 0.18 0.89 1 89.19 379 GLN B N 1
ATOM 7894 C CA . GLN B 1 379 ? 18 -1.119 1.546 1 89.19 379 GLN B CA 1
ATOM 7895 C C . GLN B 1 379 ? 16.891 -1.121 2.598 1 89.19 379 GLN B C 1
ATOM 7897 O O . GLN B 1 379 ? 16.25 -2.143 2.814 1 89.19 379 GLN B O 1
ATOM 7902 N N . ILE B 1 380 ? 16.656 0.008 3.141 1 89.19 380 ILE B N 1
ATOM 7903 C CA . ILE B 1 380 ? 15.766 0.068 4.293 1 89.19 380 ILE B CA 1
ATOM 7904 C C . ILE B 1 380 ? 14.328 0.257 3.822 1 89.19 380 ILE B C 1
ATOM 7906 O O . ILE B 1 380 ? 13.398 -0.318 4.395 1 89.19 380 ILE B O 1
ATOM 7910 N N . ILE B 1 381 ? 14.172 0.986 2.789 1 88.62 381 ILE B N 1
ATOM 7911 C CA . ILE B 1 381 ? 12.828 1.358 2.35 1 88.62 381 ILE B CA 1
ATOM 7912 C C . ILE B 1 381 ? 12.031 0.103 1.997 1 88.62 381 ILE B C 1
ATOM 7914 O O . ILE B 1 381 ? 10.906 -0.073 2.457 1 88.62 381 ILE B O 1
ATOM 7918 N N . PRO B 1 382 ? 12.562 -0.801 1.198 1 88.88 382 PRO B N 1
ATOM 7919 C CA . PRO B 1 382 ? 11.766 -1.989 0.883 1 88.88 382 PRO B CA 1
ATOM 7920 C C . PRO B 1 382 ? 11.461 -2.84 2.113 1 88.88 382 PRO B C 1
ATOM 7922 O O . PRO B 1 382 ? 10.414 -3.482 2.182 1 88.88 382 PRO B O 1
ATOM 7925 N N . LEU B 1 383 ? 12.273 -2.828 3.088 1 90 383 LEU B N 1
ATOM 7926 C CA . LEU B 1 383 ? 12.055 -3.594 4.309 1 90 383 LEU B CA 1
ATOM 7927 C C . LEU B 1 383 ? 10.891 -3.018 5.109 1 90 383 LEU B C 1
ATOM 7929 O O . LEU B 1 383 ? 10.016 -3.76 5.562 1 90 383 LEU B O 1
ATOM 7933 N N . ILE B 1 384 ? 10.844 -1.764 5.199 1 87.88 384 ILE B N 1
ATOM 7934 C CA . ILE B 1 384 ? 9.805 -1.119 5.988 1 87.88 384 ILE B CA 1
ATOM 7935 C C . ILE B 1 384 ? 8.469 -1.187 5.242 1 87.88 384 ILE B C 1
ATOM 7937 O O . ILE B 1 384 ? 7.414 -1.33 5.859 1 87.88 384 ILE B O 1
ATOM 7941 N N . LEU B 1 385 ? 8.633 -1.153 4.02 1 86.56 385 LEU B N 1
ATOM 7942 C CA . LEU B 1 385 ? 7.426 -1.171 3.199 1 86.56 385 LEU B CA 1
ATOM 7943 C C . LEU B 1 385 ? 6.703 -2.508 3.326 1 86.56 385 LEU B C 1
ATOM 7945 O O . LEU B 1 385 ? 5.512 -2.605 3.018 1 86.56 385 LEU B O 1
ATOM 7949 N N . LEU B 1 386 ? 7.371 -3.506 3.754 1 88.06 386 LEU B N 1
ATOM 7950 C CA . LEU B 1 386 ? 6.754 -4.812 3.939 1 88.06 386 LEU B CA 1
ATOM 7951 C C . LEU B 1 386 ? 5.727 -4.773 5.066 1 88.06 386 LEU B C 1
ATOM 7953 O O . LEU B 1 386 ? 4.902 -5.68 5.195 1 88.06 386 LEU B O 1
ATOM 7957 N N . ALA B 1 387 ? 5.703 -3.732 5.777 1 86.5 387 ALA B N 1
ATOM 7958 C CA . ALA B 1 387 ? 4.742 -3.592 6.867 1 86.5 387 ALA B CA 1
ATOM 7959 C C . ALA B 1 387 ? 3.381 -3.139 6.348 1 86.5 387 ALA B C 1
ATOM 7961 O O . ALA B 1 387 ? 2.355 -3.367 6.996 1 86.5 387 ALA B O 1
ATOM 7962 N N . LEU B 1 388 ? 3.342 -2.561 5.184 1 84.62 388 LEU B N 1
ATOM 7963 C CA . LEU B 1 388 ? 2.129 -1.932 4.676 1 84.62 388 LEU B CA 1
ATOM 7964 C C . LEU B 1 388 ? 1.067 -2.979 4.352 1 84.62 388 LEU B C 1
ATOM 7966 O O . LEU B 1 388 ? -0.109 -2.797 4.676 1 84.62 388 LEU B O 1
ATOM 7970 N N . PRO B 1 389 ? 1.428 -4.066 3.791 1 84.25 389 PRO B N 1
ATOM 7971 C CA . PRO B 1 389 ? 0.406 -5.086 3.539 1 84.25 389 PRO B CA 1
ATOM 7972 C C . PRO B 1 389 ? -0.236 -5.605 4.824 1 84.25 389 PRO B C 1
ATOM 7974 O O . PRO B 1 389 ? -1.421 -5.949 4.828 1 84.25 389 PRO B O 1
ATOM 7977 N N . PHE B 1 390 ? 0.518 -5.664 5.863 1 84.25 390 PHE B N 1
ATOM 7978 C CA . PHE B 1 390 ? -0.046 -6.102 7.133 1 84.25 390 PHE B CA 1
ATOM 7979 C C . PHE B 1 390 ? -1.062 -5.094 7.652 1 84.25 390 PHE B C 1
ATOM 7981 O O . PHE B 1 390 ? -2.088 -5.473 8.219 1 84.25 390 PHE B O 1
ATOM 7988 N N . LEU B 1 391 ? -0.833 -3.846 7.367 1 84 391 LEU B N 1
ATOM 7989 C CA . LEU B 1 391 ? -1.784 -2.814 7.766 1 84 391 LEU B CA 1
ATOM 7990 C C . LEU B 1 391 ? -3.062 -2.904 6.938 1 84 391 LEU B C 1
ATOM 7992 O O . LEU B 1 391 ? -4.164 -2.75 7.473 1 84 391 LEU B O 1
ATOM 7996 N N . ALA B 1 392 ? -2.881 -3.18 5.73 1 77.12 392 ALA B N 1
ATOM 7997 C CA . ALA B 1 392 ? -4.035 -3.318 4.848 1 77.12 392 ALA B CA 1
ATOM 7998 C C . ALA B 1 392 ? -4.91 -4.496 5.27 1 77.12 392 ALA B C 1
ATOM 8000 O O . ALA B 1 392 ? -6.141 -4.387 5.293 1 77.12 392 ALA B O 1
ATOM 8001 N N . ALA B 1 393 ? -4.289 -5.559 5.621 1 77.5 393 ALA B N 1
ATOM 8002 C CA . ALA B 1 393 ? -5.023 -6.738 6.07 1 77.5 393 ALA B CA 1
ATOM 8003 C C . ALA B 1 393 ? -5.711 -6.477 7.41 1 77.5 393 ALA B C 1
ATOM 8005 O O . ALA B 1 393 ? -6.848 -6.895 7.625 1 77.5 393 ALA B O 1
ATOM 8006 N N . ALA B 1 394 ? -5.066 -5.762 8.219 1 80.56 394 ALA B N 1
ATOM 8007 C CA . ALA B 1 394 ? -5.613 -5.457 9.531 1 80.56 394 ALA B CA 1
ATOM 8008 C C . ALA B 1 394 ? -6.82 -4.527 9.43 1 80.56 394 ALA B C 1
ATOM 8010 O O . ALA B 1 394 ? -7.75 -4.609 10.234 1 80.56 394 ALA B O 1
ATOM 8011 N N . GLU B 1 395 ? -6.797 -3.691 8.477 1 79.88 395 GLU B N 1
ATOM 8012 C CA . GLU B 1 395 ? -7.918 -2.781 8.266 1 79.88 395 GLU B CA 1
ATOM 8013 C C . GLU B 1 395 ? -9.188 -3.547 7.902 1 79.88 395 GLU B C 1
ATOM 8015 O O . GLU B 1 395 ? -10.266 -3.254 8.422 1 79.88 395 GLU B O 1
ATOM 8020 N N . ILE B 1 396 ? -9.055 -4.52 7.082 1 71.12 396 ILE B N 1
ATOM 8021 C CA . ILE B 1 396 ? -10.211 -5.309 6.668 1 71.12 396 ILE B CA 1
ATOM 8022 C C . ILE B 1 396 ? -10.711 -6.145 7.844 1 71.12 396 ILE B C 1
ATOM 8024 O O . ILE B 1 396 ? -11.922 -6.293 8.047 1 71.12 396 ILE B O 1
ATOM 8028 N N . TYR B 1 397 ? -9.812 -6.59 8.531 1 73 397 TYR B N 1
ATOM 8029 C CA . TYR B 1 397 ? -10.164 -7.391 9.703 1 73 397 TYR B CA 1
ATOM 8030 C C . TYR B 1 397 ? -10.945 -6.562 10.711 1 73 397 TYR B C 1
ATOM 8032 O O . TYR B 1 397 ? -11.945 -7.027 11.266 1 73 397 TYR B O 1
ATOM 8040 N N . GLN B 1 398 ? -10.602 -5.387 10.898 1 74.38 398 GLN B N 1
ATOM 8041 C CA . GLN B 1 398 ? -11.258 -4.523 11.875 1 74.38 398 GLN B CA 1
ATOM 8042 C C . GLN B 1 398 ? -12.609 -4.043 11.352 1 74.38 398 GLN B C 1
ATOM 8044 O O . GLN B 1 398 ? -13.562 -3.904 12.125 1 74.38 398 GLN B O 1
ATOM 8049 N N . GLU B 1 399 ? -12.633 -3.732 10.141 1 72.31 399 GLU B N 1
ATOM 8050 C CA . GLU B 1 399 ? -13.898 -3.312 9.555 1 72.31 399 GLU B CA 1
ATOM 8051 C C . GLU B 1 399 ? -14.945 -4.414 9.664 1 72.31 399 GLU B C 1
ATOM 8053 O O . GLU B 1 399 ? -16.141 -4.133 9.82 1 72.31 399 GLU B O 1
ATOM 8058 N N . SER B 1 400 ? -14.641 -5.551 9.594 1 63.62 400 SER B N 1
ATOM 8059 C CA . SER B 1 400 ? -15.562 -6.68 9.703 1 63.62 400 SER B CA 1
ATOM 8060 C C . SER B 1 400 ? -16.031 -6.867 11.141 1 63.62 400 SER B C 1
ATOM 8062 O O . SER B 1 400 ? -17.141 -7.355 11.375 1 63.62 400 SER B O 1
ATOM 8064 N N . ARG B 1 401 ? -15.352 -6.508 12.016 1 62.25 401 ARG B N 1
ATOM 8065 C CA . ARG B 1 401 ? -15.711 -6.637 13.422 1 62.25 401 ARG B CA 1
ATOM 8066 C C . ARG B 1 401 ? -16.656 -5.523 13.852 1 62.25 401 ARG B C 1
ATOM 8068 O O . ARG B 1 401 ? -17.531 -5.734 14.695 1 62.25 401 ARG B O 1
ATOM 8075 N N . SER B 1 402 ? -16.406 -4.289 13.492 1 57.31 402 SER B N 1
ATOM 8076 C CA . SER B 1 402 ? -17.234 -3.162 13.906 1 57.31 402 SER B CA 1
ATOM 8077 C C . SER B 1 402 ? -18.609 -3.225 13.266 1 57.31 402 SER B C 1
ATOM 8079 O O . SER B 1 402 ? -19.531 -2.527 13.695 1 57.31 402 SER B O 1
ATOM 8081 N N . ALA B 1 403 ? -18.953 -3.805 12.242 1 51.56 403 ALA B N 1
ATOM 8082 C CA . ALA B 1 403 ? -20.312 -3.975 11.719 1 51.56 403 ALA B CA 1
ATOM 8083 C C . ALA B 1 403 ? -21.156 -4.828 12.656 1 51.56 403 ALA B C 1
ATOM 8085 O O . ALA B 1 403 ? -20.828 -5.984 12.922 1 51.56 403 ALA B O 1
ATOM 8086 N N . SER B 1 404 ? -21.688 -4.121 13.695 1 44.25 404 SER B N 1
ATOM 8087 C CA . SER B 1 404 ? -22.656 -4.629 14.648 1 44.25 404 SER B CA 1
ATOM 8088 C C . SER B 1 404 ? -23.5 -5.742 14.039 1 44.25 404 SER B C 1
ATOM 8090 O O . SER B 1 404 ? -23.859 -5.684 12.859 1 44.25 404 SER B O 1
ATOM 8092 N N . PRO B 1 405 ? -23.719 -6.793 14.742 1 37.38 405 PRO B N 1
ATOM 8093 C CA . PRO B 1 405 ? -24.719 -7.754 14.266 1 37.38 405 PRO B CA 1
ATOM 8094 C C . PRO B 1 405 ? -26.047 -7.098 13.914 1 37.38 405 PRO B C 1
ATOM 8096 O O . PRO B 1 405 ? -26.406 -6.066 14.492 1 37.38 405 PRO B O 1
ATOM 8099 N N . PRO B 1 406 ? -26.625 -7.098 12.812 1 35.34 406 PRO B N 1
ATOM 8100 C CA . PRO B 1 406 ? -28.016 -6.633 12.727 1 35.34 406 PRO B CA 1
ATOM 8101 C C . PRO B 1 406 ? -28.797 -6.895 14.008 1 35.34 406 PRO B C 1
ATOM 8103 O O . PRO B 1 406 ? -28.609 -7.93 14.656 1 35.34 406 PRO B O 1
ATOM 8106 N N . GLY B 1 407 ? -29.078 -5.902 14.867 1 32.06 407 GLY B N 1
ATOM 8107 C CA . GLY B 1 407 ? -30.062 -6.129 15.906 1 32.06 407 GLY B CA 1
ATOM 8108 C C . GLY B 1 407 ? -31.016 -7.258 15.586 1 32.06 407 GLY B C 1
ATOM 8109 O O . GLY B 1 407 ? -31.266 -7.551 14.414 1 32.06 407 GLY B O 1
ATOM 8110 N N . THR B 1 408 ? -31.344 -7.91 16.688 1 30.39 408 THR B N 1
ATOM 8111 C CA . THR B 1 408 ? -32.438 -8.867 16.734 1 30.39 408 THR B CA 1
ATOM 8112 C C . THR B 1 408 ? -33.75 -8.234 16.219 1 30.39 408 THR B C 1
ATOM 8114 O O . THR B 1 408 ? -34.312 -7.371 16.875 1 30.39 408 THR B O 1
ATOM 8117 N N . LYS B 1 409 ? -34.031 -7.73 15.234 1 30.88 409 LYS B N 1
ATOM 8118 C CA . LYS B 1 409 ? -35.438 -7.695 14.906 1 30.88 409 LYS B CA 1
ATOM 8119 C C . LYS B 1 409 ? -36.188 -8.883 15.523 1 30.88 409 LYS B C 1
ATOM 8121 O O . LYS B 1 409 ? -35.781 -10.031 15.328 1 30.88 409 LYS B O 1
ATOM 8126 N N . SER B 1 410 ? -36.656 -8.648 16.75 1 25.83 410 SER B N 1
ATOM 8127 C CA . SER B 1 410 ? -37.781 -9.508 17.109 1 25.83 410 SER B CA 1
ATOM 8128 C C . SER B 1 410 ? -38.594 -9.914 15.891 1 25.83 410 SER B C 1
ATOM 8130 O O . SER B 1 410 ? -39 -9.062 15.102 1 25.83 410 SER B O 1
ATOM 8132 N N . LEU B 1 411 ? -38.469 -11.055 15.609 1 25.64 411 LEU B N 1
ATOM 8133 C CA . LEU B 1 411 ? -39.469 -11.789 14.828 1 25.64 411 LEU B CA 1
ATOM 8134 C C . LEU B 1 411 ? -40.844 -11.562 15.383 1 25.64 411 LEU B C 1
ATOM 8136 O O . LEU B 1 411 ? -41.25 -12.18 16.375 1 25.64 411 LEU B O 1
ATOM 8140 N N . THR B 1 412 ? -41.219 -10.344 15.82 1 24.92 412 THR B N 1
ATOM 8141 C CA . THR B 1 412 ? -42.656 -10.492 15.641 1 24.92 412 THR B CA 1
ATOM 8142 C C . THR B 1 412 ? -42.969 -11.148 14.305 1 24.92 412 THR B C 1
ATOM 8144 O O . THR B 1 412 ? -42.438 -10.734 13.258 1 24.92 412 THR B O 1
ATOM 8147 N N . SER B 1 413 ? -43.406 -12.375 14.5 1 24.59 413 SER B N 1
ATOM 8148 C CA . SER B 1 413 ? -43.969 -13.305 13.531 1 24.59 413 SER B CA 1
ATOM 8149 C C . SER B 1 413 ? -44.906 -12.586 12.57 1 24.59 413 SER B C 1
ATOM 8151 O O . SER B 1 413 ? -46.125 -12.578 12.781 1 24.59 413 SER B O 1
ATOM 8153 N N . ASN B 1 414 ? -44.938 -11.297 12.648 1 23.56 414 ASN B N 1
ATOM 8154 C CA . ASN B 1 414 ? -45.875 -11.172 11.562 1 23.56 414 ASN B CA 1
ATOM 8155 C C . ASN B 1 414 ? -45.469 -12 10.352 1 23.56 414 ASN B C 1
ATOM 8157 O O . ASN B 1 414 ? -44.375 -11.82 9.82 1 23.56 414 ASN B O 1
ATOM 8161 N N . THR B 1 415 ? -45.906 -13.188 10.352 1 23.44 415 THR B N 1
ATOM 8162 C CA . THR B 1 415 ? -46.125 -14.055 9.195 1 23.44 415 THR B CA 1
ATOM 8163 C C . THR B 1 415 ? -46.375 -13.227 7.938 1 23.44 415 THR B C 1
ATOM 8165 O O . THR B 1 415 ? -47.5 -12.773 7.703 1 23.44 415 THR B O 1
ATOM 8168 N N . VAL B 1 416 ? -45.812 -12.016 8.016 1 24.48 416 VAL B N 1
ATOM 8169 C CA . VAL B 1 416 ? -46.219 -11.672 6.656 1 24.48 416 VAL B CA 1
ATOM 8170 C C . VAL B 1 416 ? -45.906 -12.836 5.719 1 24.48 416 VAL B C 1
ATOM 8172 O O . VAL B 1 416 ? -44.781 -13.297 5.652 1 24.48 416 VAL B O 1
ATOM 8175 N N . VAL B 1 417 ? -46.875 -13.617 5.609 1 24.19 417 VAL B N 1
ATOM 8176 C CA . VAL B 1 417 ? -47.031 -14.469 4.438 1 24.19 417 VAL B CA 1
ATOM 8177 C C . VAL B 1 417 ? -46.5 -13.75 3.195 1 24.19 417 VAL B C 1
ATOM 8179 O O . VAL B 1 417 ? -47.094 -12.75 2.756 1 24.19 417 VAL B O 1
ATOM 8182 N N . ILE B 1 418 ? -45.312 -13.125 3.49 1 22.31 418 ILE B N 1
ATOM 8183 C CA . ILE B 1 418 ? -44.875 -12.797 2.137 1 22.31 418 ILE B CA 1
ATOM 8184 C C . ILE B 1 418 ? -45.469 -13.797 1.146 1 22.31 418 ILE B C 1
ATOM 8186 O O . ILE B 1 418 ? -45.156 -14.992 1.21 1 22.31 418 ILE B O 1
ATOM 8190 N N . SER B 1 419 ? -46.656 -13.484 1.035 1 21.61 419 SER B N 1
ATOM 8191 C CA . SER B 1 419 ? -47.156 -14.125 -0.175 1 21.61 419 SER B CA 1
ATOM 8192 C C . SER B 1 419 ? -46.125 -14.055 -1.305 1 21.61 419 SER B C 1
ATOM 8194 O O . SER B 1 419 ? -45.625 -12.984 -1.615 1 21.61 419 SER B O 1
ATOM 8196 N N . GLU B 1 420 ? -45.156 -14.898 -1.102 1 21.39 420 GLU B N 1
ATOM 8197 C CA . GLU B 1 420 ? -44.375 -15.273 -2.275 1 21.39 420 GLU B CA 1
ATOM 8198 C C . GLU B 1 420 ? -45.031 -14.789 -3.561 1 21.39 420 GLU B C 1
ATOM 8200 O O . GLU B 1 420 ? -46.156 -15.18 -3.867 1 21.39 420 GLU B O 1
ATOM 8205 N N . PRO B 1 421 ? -45 -13.344 -3.516 1 22.39 421 PRO B N 1
ATOM 8206 C CA . PRO B 1 421 ? -45.719 -13.336 -4.793 1 22.39 421 PRO B CA 1
ATOM 8207 C C . PRO B 1 421 ? -45.281 -14.477 -5.715 1 22.39 421 PRO B C 1
ATOM 8209 O O . PRO B 1 421 ? -44.094 -14.742 -5.863 1 22.39 421 PRO B O 1
ATOM 8212 N N . SER B 1 422 ? -45.906 -15.531 -5.52 1 22.34 422 SER B N 1
ATOM 8213 C CA . SER B 1 422 ? -45.969 -16.578 -6.539 1 22.34 422 SER B CA 1
ATOM 8214 C C . SER B 1 422 ? -45.906 -15.977 -7.941 1 22.34 422 SER B C 1
ATOM 8216 O O . SER B 1 422 ? -46.906 -15.539 -8.5 1 22.34 422 SER B O 1
ATOM 8218 N N . SER B 1 423 ? -45.156 -14.75 -7.855 1 21.7 423 SER B N 1
ATOM 8219 C CA . SER B 1 423 ? -45.219 -14.562 -9.297 1 21.7 423 SER B CA 1
ATOM 8220 C C . SER B 1 423 ? -45.031 -15.883 -10.039 1 21.7 423 SER B C 1
ATOM 8222 O O . SER B 1 423 ? -43.969 -16.516 -9.93 1 21.7 423 SER B O 1
ATOM 8224 N N . ALA B 1 424 ? -45.969 -16.5 -9.984 1 23.39 424 ALA B N 1
ATOM 8225 C CA . ALA B 1 424 ? -46.375 -17.562 -10.898 1 23.39 424 ALA B CA 1
ATOM 8226 C C . ALA B 1 424 ? -45.781 -17.359 -12.289 1 23.39 424 ALA B C 1
ATOM 8228 O O . ALA B 1 424 ? -46.312 -16.562 -13.086 1 23.39 424 ALA B O 1
ATOM 8229 N N . VAL B 1 425 ? -44.5 -16.656 -12.25 1 22.94 425 VAL B N 1
ATOM 8230 C CA . VAL B 1 425 ? -44.188 -17.047 -13.617 1 22.94 425 VAL B CA 1
ATOM 8231 C C . VAL B 1 425 ? -44.812 -18.422 -13.922 1 22.94 425 VAL B C 1
ATOM 8233 O O . VAL B 1 425 ? -44.656 -19.359 -13.141 1 22.94 425 VAL B O 1
ATOM 8236 N N . SER B 1 426 ? -45.844 -18.234 -14.492 1 21.56 426 SER B N 1
ATOM 8237 C CA . SER B 1 426 ? -46.469 -19.5 -14.883 1 21.56 426 SER B CA 1
ATOM 8238 C C . SER B 1 426 ? -45.406 -20.594 -15.109 1 21.56 426 SER B C 1
ATOM 8240 O O . SER B 1 426 ? -44.344 -20.312 -15.656 1 21.56 426 SER B O 1
ATOM 8242 N N . PRO B 1 427 ? -45.031 -21.438 -13.969 1 24.81 427 PRO B N 1
ATOM 8243 C CA . PRO B 1 427 ? -44.344 -22.578 -14.594 1 24.81 427 PRO B CA 1
ATOM 8244 C C . PRO B 1 427 ? -44.562 -22.625 -16.109 1 24.81 427 PRO B C 1
ATOM 8246 O O . PRO B 1 427 ? -45.688 -22.547 -16.594 1 24.81 427 PRO B O 1
ATOM 8249 N N . THR B 1 428 ? -43.844 -21.656 -16.688 1 23.7 428 THR B N 1
ATOM 8250 C CA . THR B 1 428 ? -44.188 -22.062 -18.047 1 23.7 428 THR B CA 1
ATOM 8251 C C . THR B 1 428 ? -44.719 -23.484 -18.062 1 23.7 428 THR B C 1
ATOM 8253 O O . THR B 1 428 ? -44.125 -24.375 -17.438 1 23.7 428 THR B O 1
ATOM 8256 N N . ARG B 1 429 ? -45.969 -23.578 -18.125 1 23.5 429 ARG B N 1
ATOM 8257 C CA . ARG B 1 429 ? -46.531 -24.891 -18.406 1 23.5 429 ARG B CA 1
ATOM 8258 C C . ARG B 1 429 ? -45.469 -25.812 -19.016 1 23.5 429 ARG B C 1
ATOM 8260 O O . ARG B 1 429 ? -45.062 -25.641 -20.156 1 23.5 429 ARG B O 1
ATOM 8267 N N . VAL B 1 430 ? -44.25 -25.891 -18.344 1 24.5 430 VAL B N 1
ATOM 8268 C CA . VAL B 1 430 ? -43.938 -27.156 -19.016 1 24.5 430 VAL B CA 1
ATOM 8269 C C . VAL B 1 430 ? -45.219 -27.875 -19.391 1 24.5 430 VAL B C 1
ATOM 8271 O O . VAL B 1 430 ? -46.094 -28.062 -18.547 1 24.5 430 VAL B O 1
ATOM 8274 N N . ASP B 1 431 ? -45.688 -27.469 -20.422 1 26.31 431 ASP B N 1
ATOM 8275 C CA . ASP B 1 431 ? -46.781 -28.359 -20.812 1 26.31 431 ASP B CA 1
ATOM 8276 C C . ASP B 1 431 ? -46.781 -29.641 -19.984 1 26.31 431 ASP B C 1
ATOM 8278 O O . ASP B 1 431 ? -45.781 -30.375 -19.984 1 26.31 431 ASP B O 1
ATOM 8282 N N . ARG B 1 432 ? -47.125 -29.453 -18.625 1 29.41 432 ARG B N 1
ATOM 8283 C CA . ARG B 1 432 ? -47.438 -30.812 -18.219 1 29.41 432 ARG B CA 1
ATOM 8284 C C . ARG B 1 432 ? -47.562 -31.734 -19.438 1 29.41 432 ARG B C 1
ATOM 8286 O O . ARG B 1 432 ? -48.438 -31.531 -20.281 1 29.41 432 ARG B O 1
ATOM 8293 N N . MET B 1 433 ? -46.375 -31.859 -19.938 1 27.27 433 MET B N 1
ATOM 8294 C CA . MET B 1 433 ? -46.719 -32.812 -20.984 1 27.27 433 MET B CA 1
ATOM 8295 C C . MET B 1 433 ? -48.031 -33.5 -20.688 1 27.27 433 MET B C 1
ATOM 8297 O O . MET B 1 433 ? -48.312 -33.844 -19.547 1 27.27 433 MET B O 1
ATOM 8301 N N . PRO B 1 434 ? -49.094 -32.969 -21.219 1 29.14 434 PRO B N 1
ATOM 8302 C CA . PRO B 1 434 ? -50.25 -33.781 -20.797 1 29.14 434 PRO B CA 1
ATOM 8303 C C . PRO B 1 434 ? -49.844 -35.094 -20.172 1 29.14 434 PRO B C 1
ATOM 8305 O O . PRO B 1 434 ? -48.969 -35.781 -20.703 1 29.14 434 PRO B O 1
ATOM 8308 N N . THR B 1 435 ? -49.438 -35.031 -18.781 1 32.09 435 THR B N 1
ATOM 8309 C CA . THR B 1 435 ? -49.594 -36.438 -18.453 1 32.09 435 THR B CA 1
ATOM 8310 C C . THR B 1 435 ? -50.5 -37.156 -19.438 1 32.09 435 THR B C 1
ATOM 8312 O O . THR B 1 435 ? -51.688 -36.812 -19.531 1 32.09 435 THR B O 1
ATOM 8315 N N . LEU B 1 436 ? -50.031 -37.062 -20.594 1 30.17 436 LEU B N 1
ATOM 8316 C CA . LEU B 1 436 ? -50.875 -37.969 -21.328 1 30.17 436 LEU B CA 1
ATOM 8317 C C . LEU B 1 436 ? -51.562 -38.938 -20.375 1 30.17 436 LEU B C 1
ATOM 8319 O O . LEU B 1 436 ? -50.906 -39.688 -19.641 1 30.17 436 LEU B O 1
ATOM 8323 N N . ARG B 1 437 ? -52.594 -38.438 -19.656 1 34.59 437 ARG B N 1
ATOM 8324 C CA . ARG B 1 437 ? -53.5 -39.438 -19.109 1 34.59 437 ARG B CA 1
ATOM 8325 C C . ARG B 1 437 ? -53.375 -40.75 -19.844 1 34.59 437 ARG B C 1
ATOM 8327 O O . ARG B 1 437 ? -53.625 -40.812 -21.047 1 34.59 437 ARG B O 1
ATOM 8334 N N . VAL B 1 438 ? -52.219 -41.344 -19.547 1 35.06 438 VAL B N 1
ATOM 8335 C CA . VAL B 1 438 ? -52.594 -42.719 -19.938 1 35.06 438 VAL B CA 1
ATOM 8336 C C . VAL B 1 438 ? -54.094 -42.906 -19.734 1 35.06 438 VAL B C 1
ATOM 8338 O O . VAL B 1 438 ? -54.562 -43 -18.609 1 35.06 438 VAL B O 1
ATOM 8341 N N . THR B 1 439 ? -54.844 -41.906 -20.219 1 33.84 439 THR B N 1
ATOM 8342 C CA . THR B 1 439 ? -56.281 -42.125 -20.188 1 33.84 439 THR B CA 1
ATOM 8343 C C . THR B 1 439 ? -56.562 -43.625 -20.328 1 33.84 439 THR B C 1
ATOM 8345 O O . THR B 1 439 ? -57.75 -44.031 -20.312 1 33.84 439 THR B O 1
ATOM 8348 N N . SER B 1 440 ? -55.781 -44.312 -21.25 1 34.34 440 SER B N 1
ATOM 8349 C CA . SER B 1 440 ? -56.594 -45.5 -21.547 1 34.34 440 SER B CA 1
ATOM 8350 C C . SER B 1 440 ? -56.844 -46.312 -20.281 1 34.34 440 SER B C 1
ATOM 8352 O O . SER B 1 440 ? -55.938 -46.531 -19.469 1 34.34 440 SER B O 1
ATOM 8354 N N . SER B 1 441 ? -57.938 -46.344 -19.688 1 38.44 441 SER B N 1
ATOM 8355 C CA . SER B 1 441 ? -58.562 -47.219 -18.703 1 38.44 441 SER B CA 1
ATOM 8356 C C . SER B 1 441 ? -57.875 -48.562 -18.609 1 38.44 441 SER B C 1
ATOM 8358 O O . SER B 1 441 ? -58 -49.25 -17.609 1 38.44 441 SER B O 1
ATOM 8360 N N . ALA B 1 442 ? -57.562 -49.188 -19.844 1 40.09 442 ALA B N 1
ATOM 8361 C CA . ALA B 1 442 ? -57.25 -50.594 -19.828 1 40.09 442 ALA B CA 1
ATOM 8362 C C . ALA B 1 442 ? -55.906 -50.875 -19.156 1 40.09 442 ALA B C 1
ATOM 8364 O O . ALA B 1 442 ? -55.719 -51.906 -18.531 1 40.09 442 ALA B O 1
ATOM 8365 N N . ASP B 1 443 ? -54.719 -50.062 -19.422 1 42.16 443 ASP B N 1
ATOM 8366 C CA . ASP B 1 443 ? -53.375 -50.594 -19.156 1 42.16 443 ASP B CA 1
ATOM 8367 C C . ASP B 1 443 ? -52.875 -50.125 -17.797 1 42.16 443 ASP B C 1
ATOM 8369 O O . ASP B 1 443 ? -51.656 -50.094 -17.578 1 42.16 443 ASP B O 1
ATOM 8373 N N . VAL B 1 444 ? -53.406 -49.438 -16.969 1 50.34 444 VAL B N 1
ATOM 8374 C CA . VAL B 1 444 ? -53.094 -49.25 -15.555 1 50.34 444 VAL B CA 1
ATOM 8375 C C . VAL B 1 444 ? -52.562 -50.562 -14.953 1 50.34 444 VAL B C 1
ATOM 8377 O O . VAL B 1 444 ? -51.906 -50.562 -13.914 1 50.34 444 VAL B O 1
ATOM 8380 N N . ASN B 1 445 ? -52.812 -51.656 -15.578 1 55.03 445 ASN B N 1
ATOM 8381 C CA . ASN B 1 445 ? -52.562 -52.938 -14.93 1 55.03 445 ASN B CA 1
ATOM 8382 C C . ASN B 1 445 ? -51.156 -53.438 -15.25 1 55.03 445 ASN B C 1
ATOM 8384 O O . ASN B 1 445 ? -50.844 -54.625 -14.992 1 55.03 445 ASN B O 1
ATOM 8388 N N . ASP B 1 446 ? -50.25 -52.719 -16 1 68.62 446 ASP B N 1
ATOM 8389 C CA . ASP B 1 446 ? -48.969 -53.344 -16.297 1 68.62 446 ASP B CA 1
ATOM 8390 C C . ASP B 1 446 ? -47.938 -53 -15.203 1 68.62 446 ASP B C 1
ATOM 8392 O O . ASP B 1 446 ? -47.625 -51.844 -14.977 1 68.62 446 ASP B O 1
ATOM 8396 N N . PRO B 1 447 ? -47.594 -53.875 -14.297 1 80 447 PRO B N 1
ATOM 8397 C CA . PRO B 1 447 ? -46.656 -53.688 -13.188 1 80 447 PRO B CA 1
ATOM 8398 C C . PRO B 1 447 ? -45.312 -53.094 -13.641 1 80 447 PRO B C 1
ATOM 8400 O O . PRO B 1 447 ? -44.719 -52.312 -12.898 1 80 447 PRO B O 1
ATOM 8403 N N . ARG B 1 448 ? -44.875 -53.281 -14.812 1 85.69 448 ARG B N 1
ATOM 8404 C CA . ARG B 1 448 ? -43.594 -52.781 -15.305 1 85.69 448 ARG B CA 1
ATOM 8405 C C . ARG B 1 448 ? -43.656 -51.281 -15.547 1 85.69 448 ARG B C 1
ATOM 8407 O O . ARG B 1 448 ? -42.688 -50.562 -15.258 1 85.69 448 ARG B O 1
ATOM 8414 N N . LEU B 1 449 ? -44.781 -50.781 -15.992 1 83.44 449 LEU B N 1
ATOM 8415 C CA . LEU B 1 449 ? -44.938 -49.375 -16.25 1 83.44 449 LEU B CA 1
ATOM 8416 C C . LEU B 1 449 ? -44.938 -48.562 -14.953 1 83.44 449 LEU B C 1
ATOM 8418 O O . LEU B 1 449 ? -44.375 -47.469 -14.891 1 83.44 449 LEU B O 1
ATOM 8422 N N . VAL B 1 450 ? -45.594 -49.188 -13.953 1 82.62 450 VAL B N 1
ATOM 8423 C CA . VAL B 1 450 ? -45.625 -48.531 -12.656 1 82.62 450 VAL B CA 1
ATOM 8424 C C . VAL B 1 450 ? -44.188 -48.438 -12.086 1 82.62 450 VAL B C 1
ATOM 8426 O O . VAL B 1 450 ? -43.812 -47.406 -11.523 1 82.62 450 VAL B O 1
ATOM 8429 N N . GLN B 1 451 ? -43.469 -49.469 -12.297 1 87.81 451 GLN B N 1
ATOM 8430 C CA . GLN B 1 451 ? -42.094 -49.469 -11.82 1 87.81 451 GLN B CA 1
ATOM 8431 C C . GLN B 1 451 ? -41.25 -48.438 -12.578 1 87.81 451 GLN B C 1
ATOM 8433 O O . GLN B 1 451 ? -40.406 -47.75 -11.984 1 87.81 451 GLN B O 1
ATOM 8438 N N . LEU B 1 452 ? -41.438 -48.281 -13.812 1 88.12 452 LEU B N 1
ATOM 8439 C CA . LEU B 1 452 ? -40.688 -47.344 -14.648 1 88.12 452 LEU B CA 1
ATOM 8440 C C . LEU B 1 452 ? -41.031 -45.906 -14.258 1 88.12 452 LEU B C 1
ATOM 8442 O O . LEU B 1 452 ? -40.156 -45.031 -14.266 1 88.12 452 LEU B O 1
ATOM 8446 N N . GLU B 1 453 ? -42.219 -45.688 -13.875 1 87.12 453 GLU B N 1
ATOM 8447 C CA . GLU B 1 453 ? -42.594 -44.344 -13.461 1 87.12 453 GLU B CA 1
ATOM 8448 C C . GLU B 1 453 ? -42 -43.969 -12.117 1 87.12 453 GLU B C 1
ATOM 8450 O O . GLU B 1 453 ? -41.625 -42.812 -11.898 1 87.12 453 GLU B O 1
ATOM 8455 N N . GLU B 1 454 ? -41.938 -45 -11.305 1 87.81 454 GLU B N 1
ATOM 8456 C CA . GLU B 1 454 ? -41.281 -44.75 -10.016 1 87.81 454 GLU B CA 1
ATOM 8457 C C . GLU B 1 454 ? -39.812 -44.438 -10.195 1 87.81 454 GLU B C 1
ATOM 8459 O O . GLU B 1 454 ? -39.281 -43.531 -9.562 1 87.81 454 GLU B O 1
ATOM 8464 N N . GLN B 1 455 ? -39.25 -45.156 -11.047 1 88.69 455 GLN B N 1
ATOM 8465 C CA . GLN B 1 455 ? -37.844 -44.938 -11.312 1 88.69 455 GLN B CA 1
ATOM 8466 C C . GLN B 1 455 ? -37.625 -43.625 -12.047 1 88.69 455 GLN B C 1
ATOM 8468 O O . GLN B 1 455 ? -36.594 -42.969 -11.852 1 88.69 455 GLN B O 1
ATOM 8473 N N . GLY B 1 456 ? -38.5 -43.25 -12.82 1 88.44 456 GLY B N 1
ATOM 8474 C CA . GLY B 1 456 ? -38.438 -41.969 -13.469 1 88.44 456 GLY B CA 1
ATOM 8475 C C . GLY B 1 456 ? -38.5 -40.812 -12.492 1 88.44 456 GLY B C 1
ATOM 8476 O O . GLY B 1 456 ? -37.781 -39.812 -12.656 1 88.44 456 GLY B O 1
ATOM 8477 N N . ARG B 1 457 ? -39.25 -41 -11.492 1 88.06 457 ARG B N 1
ATOM 8478 C CA . ARG B 1 457 ? -39.344 -39.969 -10.445 1 88.06 457 ARG B CA 1
ATOM 8479 C C . ARG B 1 457 ? -38.031 -39.906 -9.633 1 88.06 457 ARG B C 1
ATOM 8481 O O . ARG B 1 457 ? -37.594 -38.844 -9.266 1 88.06 457 ARG B O 1
ATOM 8488 N N . GLU B 1 458 ? -37.5 -41.031 -9.391 1 90.44 458 GLU B N 1
ATOM 8489 C CA . GLU B 1 458 ? -36.25 -41.062 -8.68 1 90.44 458 GLU B CA 1
ATOM 8490 C C . GLU B 1 458 ? -35.125 -40.406 -9.492 1 90.44 458 GLU B C 1
ATOM 8492 O O . GLU B 1 458 ? -34.312 -39.688 -8.938 1 90.44 458 GLU B O 1
ATOM 8497 N N . TYR B 1 459 ? -35.125 -40.625 -10.734 1 91.31 459 TYR B N 1
ATOM 8498 C CA . TYR B 1 459 ? -34.219 -39.969 -11.656 1 91.31 459 TYR B CA 1
ATOM 8499 C C . TYR B 1 459 ? -34.312 -38.469 -11.578 1 91.31 459 TYR B C 1
ATOM 8501 O O . TYR B 1 459 ? -33.312 -37.75 -11.5 1 91.31 459 TYR B O 1
ATOM 8509 N N . ASP B 1 460 ? -35.469 -37.969 -11.539 1 87.81 460 ASP B N 1
ATOM 8510 C CA . ASP B 1 460 ? -35.688 -36.5 -11.516 1 87.81 460 ASP B CA 1
ATOM 8511 C C . ASP B 1 460 ? -35.25 -35.906 -10.172 1 87.81 460 ASP B C 1
ATOM 8513 O O . ASP B 1 460 ? -34.75 -34.781 -10.117 1 87.81 460 ASP B O 1
ATOM 8517 N N . ASN B 1 461 ? -35.344 -36.75 -9.156 1 86.31 461 ASN B N 1
ATOM 8518 C CA . ASN B 1 461 ? -34.906 -36.281 -7.844 1 86.31 461 ASN B CA 1
ATOM 8519 C C . ASN B 1 461 ? -33.406 -36.25 -7.734 1 86.31 461 ASN B C 1
ATOM 8521 O O . ASN B 1 461 ? -32.844 -35.406 -7.023 1 86.31 461 ASN B O 1
ATOM 8525 N N . GLU B 1 462 ? -32.781 -37.125 -8.484 1 90 462 GLU B N 1
ATOM 8526 C CA . GLU B 1 462 ? -31.328 -37.219 -8.398 1 90 462 GLU B CA 1
ATOM 8527 C C . GLU B 1 462 ? -30.672 -36.719 -9.672 1 90 462 GLU B C 1
ATOM 8529 O O . GLU B 1 462 ? -29.609 -37.219 -10.07 1 90 462 GLU B O 1
ATOM 8534 N N . ILE B 1 463 ? -31.281 -35.875 -10.289 1 89 463 ILE B N 1
ATOM 8535 C CA . ILE B 1 463 ? -30.812 -35.406 -11.594 1 89 463 ILE B CA 1
ATOM 8536 C C . ILE B 1 463 ? -29.422 -34.781 -11.453 1 89 463 ILE B C 1
ATOM 8538 O O . ILE B 1 463 ? -28.578 -34.906 -12.336 1 89 463 ILE B O 1
ATOM 8542 N N . ALA B 1 464 ? -29.172 -34.125 -10.352 1 86.06 464 ALA B N 1
ATOM 8543 C CA . ALA B 1 464 ? -27.875 -33.5 -10.133 1 86.06 464 ALA B CA 1
ATOM 8544 C C . ALA B 1 464 ? -26.75 -34.531 -10.055 1 86.06 464 ALA B C 1
ATOM 8546 O O . ALA B 1 464 ? -25.672 -34.312 -10.594 1 86.06 464 ALA B O 1
ATOM 8547 N N . ASN B 1 465 ? -27.062 -35.562 -9.484 1 86.62 465 ASN B N 1
ATOM 8548 C CA . ASN B 1 465 ? -26.078 -36.656 -9.367 1 86.62 465 ASN B CA 1
ATOM 8549 C C . ASN B 1 465 ? -25.891 -37.375 -10.703 1 86.62 465 ASN B C 1
ATOM 8551 O O . ASN B 1 465 ? -24.781 -37.812 -11.023 1 86.62 465 ASN B O 1
ATOM 8555 N N . VAL B 1 466 ? -27 -37.5 -11.422 1 90.69 466 VAL B N 1
ATOM 8556 C CA . VAL B 1 466 ? -26.906 -38.156 -12.719 1 90.69 466 VAL B CA 1
ATOM 8557 C C . VAL B 1 466 ? -26.094 -37.312 -13.68 1 90.69 466 VAL B C 1
ATOM 8559 O O . VAL B 1 466 ? -25.281 -37.812 -14.453 1 90.69 466 VAL B O 1
ATOM 8562 N N . LYS B 1 467 ? -26.219 -36.031 -13.508 1 87.94 467 LYS B N 1
ATOM 8563 C CA . LYS B 1 467 ? -25.516 -35.094 -14.383 1 87.94 467 LYS B CA 1
ATOM 8564 C C . LYS B 1 467 ? -24 -35.125 -14.125 1 87.94 467 LYS B C 1
ATOM 8566 O O . LYS B 1 467 ? -23.219 -34.812 -15.016 1 87.94 467 LYS B O 1
ATOM 8571 N N . ARG B 1 468 ? -23.641 -35.562 -13 1 85.94 468 ARG B N 1
ATOM 8572 C CA . ARG B 1 468 ? -22.234 -35.625 -12.625 1 85.94 468 ARG B CA 1
ATOM 8573 C C . ARG B 1 468 ? -21.484 -36.688 -13.445 1 85.94 468 ARG B C 1
ATOM 8575 O O . ARG B 1 468 ? -20.281 -36.562 -13.672 1 85.94 468 ARG B O 1
ATOM 8582 N N . TYR B 1 469 ? -22.219 -37.656 -13.859 1 88.44 469 TYR B N 1
ATOM 8583 C CA . TYR B 1 469 ? -21.594 -38.75 -14.586 1 88.44 469 TYR B CA 1
ATOM 8584 C C . TYR B 1 469 ? -22.062 -38.781 -16.031 1 88.44 469 TYR B C 1
ATOM 8586 O O . TYR B 1 469 ? -21.312 -39.219 -16.922 1 88.44 469 TYR B O 1
ATOM 8594 N N . PHE B 1 470 ? -23.312 -38.469 -16.219 1 90.81 470 PHE B N 1
ATOM 8595 C CA . PHE B 1 470 ? -23.906 -38.594 -17.547 1 90.81 470 PHE B CA 1
ATOM 8596 C C . PHE B 1 470 ? -24.547 -37.281 -17.984 1 90.81 470 PHE B C 1
ATOM 8598 O O . PHE B 1 470 ? -25.75 -37.219 -18.234 1 90.81 470 PHE B O 1
ATOM 8605 N N . TYR B 1 471 ? -23.734 -36.281 -18.234 1 88.38 471 TYR B N 1
ATOM 8606 C CA . TYR B 1 471 ? -24.25 -34.969 -18.578 1 88.38 471 TYR B CA 1
ATOM 8607 C C . TYR B 1 471 ? -24.891 -34.969 -19.953 1 88.38 471 TYR B C 1
ATOM 8609 O O . TYR B 1 471 ? -26 -34.469 -20.125 1 88.38 471 TYR B O 1
ATOM 8617 N N . ARG B 1 472 ? -24.281 -35.5 -20.922 1 86.31 472 ARG B N 1
ATOM 8618 C CA . ARG B 1 472 ? -24.797 -35.531 -22.297 1 86.31 472 ARG B CA 1
ATOM 8619 C C . ARG B 1 472 ? -26.094 -36.312 -22.391 1 86.31 472 ARG B C 1
ATOM 8621 O O . ARG B 1 472 ? -27.047 -35.875 -23.031 1 86.31 472 ARG B O 1
ATOM 8628 N N . GLU B 1 473 ? -26.094 -37.375 -21.766 1 89.88 473 GLU B N 1
ATOM 8629 C CA . GLU B 1 473 ? -27.25 -38.25 -21.828 1 89.88 473 GLU B CA 1
ATOM 8630 C C . GLU B 1 473 ? -28.469 -37.594 -21.156 1 89.88 473 GLU B C 1
ATOM 8632 O O . GLU B 1 473 ? -29.594 -37.75 -21.609 1 89.88 473 GLU B O 1
ATOM 8637 N N . VAL B 1 474 ? -28.188 -36.906 -20.094 1 91.12 474 VAL B N 1
ATOM 8638 C CA . VAL B 1 474 ? -29.281 -36.219 -19.406 1 91.12 474 VAL B CA 1
ATOM 8639 C C . VAL B 1 474 ? -29.859 -35.125 -20.312 1 91.12 474 VAL B C 1
ATOM 8641 O O . VAL B 1 474 ? -31.078 -34.969 -20.375 1 91.12 474 VAL B O 1
ATOM 8644 N N . GLU B 1 475 ? -29 -34.469 -20.969 1 86.75 475 GLU B N 1
ATOM 8645 C CA . GLU B 1 475 ? -29.469 -33.438 -21.891 1 86.75 475 GLU B CA 1
ATOM 8646 C C . GLU B 1 475 ? -30.234 -34.031 -23.062 1 86.75 475 GLU B C 1
ATOM 8648 O O . GLU B 1 475 ? -31.203 -33.438 -23.547 1 86.75 475 GLU B O 1
ATOM 8653 N N . GLU B 1 476 ? -29.828 -35.094 -23.516 1 87.19 476 GLU B N 1
ATOM 8654 C CA . GLU B 1 476 ? -30.516 -35.812 -24.594 1 87.19 476 GLU B CA 1
ATOM 8655 C C . GLU B 1 476 ? -31.906 -36.281 -24.156 1 87.19 476 GLU B C 1
ATOM 8657 O O . GLU B 1 476 ? -32.875 -36.188 -24.906 1 87.19 476 GLU B O 1
ATOM 8662 N N . VAL B 1 477 ? -31.953 -36.781 -22.953 1 89.75 477 VAL B N 1
ATOM 8663 C CA . VAL B 1 477 ? -33.25 -37.219 -22.406 1 89.75 477 VAL B CA 1
ATOM 8664 C C . VAL B 1 477 ? -34.188 -36.031 -22.266 1 89.75 477 VAL B C 1
ATOM 8666 O O . VAL B 1 477 ? -35.375 -36.156 -22.547 1 89.75 477 VAL B O 1
ATOM 8669 N N . LYS B 1 478 ? -33.688 -34.906 -21.875 1 86.44 478 LYS B N 1
ATOM 8670 C CA . LYS B 1 478 ? -34.5 -33.688 -21.75 1 86.44 478 LYS B CA 1
ATOM 8671 C C . LYS B 1 478 ? -35.031 -33.25 -23.109 1 86.44 478 LYS B C 1
ATOM 8673 O O . LYS B 1 478 ? -36.188 -32.875 -23.219 1 86.44 478 LYS B O 1
ATOM 8678 N N . MET B 1 479 ? -34.188 -33.375 -24.062 1 83.12 479 MET B N 1
ATOM 8679 C CA . MET B 1 479 ? -34.594 -33 -25.406 1 83.12 479 MET B CA 1
ATOM 8680 C C . MET B 1 479 ? -35.656 -33.969 -25.953 1 83.12 479 MET B C 1
ATOM 8682 O O . MET B 1 479 ? -36.625 -33.562 -26.578 1 83.12 479 MET B O 1
ATOM 8686 N N . GLN B 1 480 ? -35.469 -35.219 -25.719 1 85.88 480 GLN B N 1
ATOM 8687 C CA . GLN B 1 480 ? -36.438 -36.219 -26.156 1 85.88 480 GLN B CA 1
ATOM 8688 C C . GLN B 1 480 ? -37.75 -36.062 -25.453 1 85.88 480 GLN B C 1
ATOM 8690 O O . GLN B 1 480 ? -38.812 -36.281 -26.062 1 85.88 480 GLN B O 1
ATOM 8695 N N . HIS B 1 481 ? -37.656 -35.656 -24.281 1 85.12 481 HIS B N 1
ATOM 8696 C CA . HIS B 1 481 ? -38.844 -35.469 -23.5 1 85.12 481 HIS B CA 1
ATOM 8697 C C . HIS B 1 481 ? -39.688 -34.312 -24.047 1 85.12 481 HIS B C 1
ATOM 8699 O O . HIS B 1 481 ? -40.906 -34.375 -24.109 1 85.12 481 HIS B O 1
ATOM 8705 N N . THR B 1 482 ? -39 -33.25 -24.484 1 79.88 482 THR B N 1
ATOM 8706 C CA . THR B 1 482 ? -39.656 -32.062 -25.016 1 79.88 482 THR B CA 1
ATOM 8707 C C . THR B 1 482 ? -40.281 -32.375 -26.375 1 79.88 482 THR B C 1
ATOM 8709 O O . THR B 1 482 ? -41.344 -31.828 -26.719 1 79.88 482 THR B O 1
ATOM 8712 N N . ASN B 1 483 ? -39.75 -33.344 -27.047 1 78.94 483 ASN B N 1
ATOM 8713 C CA . ASN B 1 483 ? -40.188 -33.656 -28.391 1 78.94 483 ASN B CA 1
ATOM 8714 C C . ASN B 1 483 ? -41.156 -34.844 -28.422 1 78.94 483 ASN B C 1
ATOM 8716 O O . ASN B 1 483 ? -41.75 -35.156 -29.453 1 78.94 483 ASN B O 1
ATOM 8720 N N . ALA B 1 484 ? -41.281 -35.469 -27.281 1 84.5 484 ALA B N 1
ATOM 8721 C CA . ALA B 1 484 ? -42.094 -36.688 -27.25 1 84.5 484 ALA B CA 1
ATOM 8722 C C . ALA B 1 484 ? -43.562 -36.375 -27.469 1 84.5 484 ALA B C 1
ATOM 8724 O O . ALA B 1 484 ? -44.125 -35.5 -26.797 1 84.5 484 ALA B O 1
ATOM 8725 N N . LYS B 1 485 ? -44.219 -37.031 -28.578 1 80.88 485 LYS B N 1
ATOM 8726 C CA . LYS B 1 485 ? -45.625 -36.812 -28.906 1 80.88 485 LYS B CA 1
ATOM 8727 C C . LYS B 1 485 ? -46.438 -38.094 -28.719 1 80.88 485 LYS B C 1
ATOM 8729 O O . LYS B 1 485 ? -47.688 -38.031 -28.594 1 80.88 485 LYS B O 1
ATOM 8734 N N . THR B 1 486 ? -45.781 -39.344 -28.688 1 84.88 486 THR B N 1
ATOM 8735 C CA . THR B 1 486 ? -46.5 -40.594 -28.641 1 84.88 486 THR B CA 1
ATOM 8736 C C . THR B 1 486 ? -46.219 -41.312 -27.328 1 84.88 486 THR B C 1
ATOM 8738 O O . THR B 1 486 ? -45.219 -41 -26.641 1 84.88 486 THR B O 1
ATOM 8741 N N . ASP B 1 487 ? -47.094 -42.188 -26.875 1 79.69 487 ASP B N 1
ATOM 8742 C CA . ASP B 1 487 ? -46.938 -42.969 -25.656 1 79.69 487 ASP B CA 1
ATOM 8743 C C . ASP B 1 487 ? -45.75 -43.938 -25.75 1 79.69 487 ASP B C 1
ATOM 8745 O O . ASP B 1 487 ? -45.094 -44.219 -24.75 1 79.69 487 ASP B O 1
ATOM 8749 N N . GLN B 1 488 ? -45.531 -44.344 -26.891 1 84.94 488 GLN B N 1
ATOM 8750 C CA . GLN B 1 488 ? -44.406 -45.281 -27.078 1 84.94 488 GLN B CA 1
ATOM 8751 C C . GLN B 1 488 ? -43.062 -44.562 -26.859 1 84.94 488 GLN B C 1
ATOM 8753 O O . GLN B 1 488 ? -42.156 -45.125 -26.266 1 84.94 488 GLN B O 1
ATOM 8758 N N . GLU B 1 489 ? -43.031 -43.406 -27.266 1 88.31 489 GLU B N 1
ATOM 8759 C CA . GLU B 1 489 ? -41.812 -42.625 -27.078 1 88.31 489 GLU B CA 1
ATOM 8760 C C . GLU B 1 489 ? -41.562 -42.312 -25.609 1 88.31 489 GLU B C 1
ATOM 8762 O O . GLU B 1 489 ? -40.438 -42.344 -25.156 1 88.31 489 GLU B O 1
ATOM 8767 N N . MET B 1 490 ? -42.594 -42.156 -24.875 1 87.44 490 MET B N 1
ATOM 8768 C CA . MET B 1 490 ? -42.5 -41.875 -23.438 1 87.44 490 MET B CA 1
ATOM 8769 C C . MET B 1 490 ? -42 -43.125 -22.703 1 87.44 490 MET B C 1
ATOM 8771 O O . MET B 1 490 ? -41.25 -43 -21.719 1 87.44 490 MET B O 1
ATOM 8775 N N . ARG B 1 491 ? -42.438 -44.219 -23.172 1 86.06 491 ARG B N 1
ATOM 8776 C CA . ARG B 1 491 ? -41.969 -45.438 -22.547 1 86.06 491 ARG B CA 1
ATOM 8777 C C . ARG B 1 491 ? -40.469 -45.625 -22.75 1 86.06 491 ARG B C 1
ATOM 8779 O O . ARG B 1 491 ? -39.75 -46.062 -21.844 1 86.06 491 ARG B O 1
ATOM 8786 N N . VAL B 1 492 ? -40 -45.312 -23.906 1 89.81 492 VAL B N 1
ATOM 8787 C CA . VAL B 1 492 ? -38.594 -45.406 -24.219 1 89.81 492 VAL B CA 1
ATOM 8788 C C . VAL B 1 492 ? -37.781 -44.469 -23.328 1 89.81 492 VAL B C 1
ATOM 8790 O O . VAL B 1 492 ? -36.719 -44.812 -22.859 1 89.81 492 VAL B O 1
ATOM 8793 N N . ILE B 1 493 ? -38.312 -43.312 -23.031 1 91.56 493 ILE B N 1
ATOM 8794 C CA . ILE B 1 493 ? -37.656 -42.312 -22.188 1 91.56 493 ILE B CA 1
ATOM 8795 C C . ILE B 1 493 ? -37.531 -42.844 -20.75 1 91.56 493 ILE B C 1
ATOM 8797 O O . ILE B 1 493 ? -36.5 -42.688 -20.109 1 91.56 493 ILE B O 1
ATOM 8801 N N . LEU B 1 494 ? -38.562 -43.469 -20.297 1 90.94 494 LEU B N 1
ATOM 8802 C CA . LEU B 1 494 ? -38.562 -44 -18.938 1 90.94 494 LEU B CA 1
ATOM 8803 C C . LEU B 1 494 ? -37.594 -45.156 -18.781 1 90.94 494 LEU B C 1
ATOM 8805 O O . LEU B 1 494 ? -36.938 -45.281 -17.75 1 90.94 494 LEU B O 1
ATOM 8809 N N . ILE B 1 495 ? -37.438 -45.938 -19.859 1 91.5 495 ILE B N 1
ATOM 8810 C CA . ILE B 1 495 ? -36.469 -47.031 -19.844 1 91.5 495 ILE B CA 1
ATOM 8811 C C . ILE B 1 495 ? -35.062 -46.438 -19.797 1 91.5 495 ILE B C 1
ATOM 8813 O O . ILE B 1 495 ? -34.188 -46.906 -19.062 1 91.5 495 ILE B O 1
ATOM 8817 N N . ARG B 1 496 ? -34.844 -45.469 -20.516 1 92.69 496 ARG B N 1
ATOM 8818 C CA . ARG B 1 496 ? -33.562 -44.781 -20.547 1 92.69 496 ARG B CA 1
ATOM 8819 C C . ARG B 1 496 ? -33.25 -44.156 -19.203 1 92.69 496 ARG B C 1
ATOM 8821 O O . ARG B 1 496 ? -32.094 -44.219 -18.734 1 92.69 496 ARG B O 1
ATOM 8828 N N . LYS B 1 497 ? -34.188 -43.594 -18.609 1 92.94 497 LYS B N 1
ATOM 8829 C CA . LYS B 1 497 ? -34 -43 -17.281 1 92.94 497 LYS B CA 1
ATOM 8830 C C . LYS B 1 497 ? -33.625 -44.094 -16.266 1 92.94 497 LYS B C 1
ATOM 8832 O O . LYS B 1 497 ? -32.781 -43.844 -15.406 1 92.94 497 LYS B O 1
ATOM 8837 N N . GLU B 1 498 ? -34.219 -45.188 -16.422 1 92.12 498 GLU B N 1
ATOM 8838 C CA . GLU B 1 498 ? -33.906 -46.281 -15.531 1 92.12 498 GLU B CA 1
ATOM 8839 C C . GLU B 1 498 ? -32.469 -46.781 -15.727 1 92.12 498 GLU B C 1
ATOM 8841 O O . GLU B 1 498 ? -31.766 -47.031 -14.75 1 92.12 498 GLU B O 1
ATOM 8846 N N . GLN B 1 499 ? -32.125 -46.938 -16.906 1 92.56 499 GLN B N 1
ATOM 8847 C CA . GLN B 1 499 ? -30.766 -47.375 -17.203 1 92.56 499 GLN B CA 1
ATOM 8848 C C . GLN B 1 499 ? -29.734 -46.406 -16.672 1 92.56 499 GLN B C 1
ATOM 8850 O O . GLN B 1 499 ? -28.703 -46.781 -16.109 1 92.56 499 GLN B O 1
ATOM 8855 N N . LEU B 1 500 ? -29.984 -45.156 -16.906 1 93.5 500 LEU B N 1
ATOM 8856 C CA . LEU B 1 500 ? -29.078 -44.125 -16.438 1 93.5 500 LEU B CA 1
ATOM 8857 C C . LEU B 1 500 ? -28.969 -44.125 -14.922 1 93.5 500 LEU B C 1
ATOM 8859 O O . LEU B 1 500 ? -27.891 -43.906 -14.367 1 93.5 500 LEU B O 1
ATOM 8863 N N . LEU B 1 501 ? -30.016 -44.344 -14.297 1 92.88 501 LEU B N 1
ATOM 8864 C CA . LEU B 1 501 ? -30.016 -44.406 -12.836 1 92.88 501 LEU B CA 1
ATOM 8865 C C . LEU B 1 501 ? -29.203 -45.594 -12.352 1 92.88 501 LEU B C 1
ATOM 8867 O O . LEU B 1 501 ? -28.453 -45.5 -11.375 1 92.88 501 LEU B O 1
ATOM 8871 N N . LYS B 1 502 ? -29.375 -46.719 -13.07 1 91.44 502 LYS B N 1
ATOM 8872 C CA . LYS B 1 502 ? -28.609 -47.906 -12.703 1 91.44 502 LYS B CA 1
ATOM 8873 C C . LYS B 1 502 ? -27.125 -47.688 -12.93 1 91.44 502 LYS B C 1
ATOM 8875 O O . LYS B 1 502 ? -26.297 -48.031 -12.078 1 91.44 502 LYS B O 1
ATOM 8880 N N . ASP B 1 503 ? -26.828 -47.156 -14.047 1 91.25 503 ASP B N 1
ATOM 8881 C CA . ASP B 1 503 ? -25.422 -46.875 -14.344 1 91.25 503 ASP B CA 1
ATOM 8882 C C . ASP B 1 503 ? -24.844 -45.875 -13.344 1 91.25 503 ASP B C 1
ATOM 8884 O O . ASP B 1 503 ? -23.672 -46 -12.969 1 91.25 503 ASP B O 1
ATOM 8888 N N . THR B 1 504 ? -25.594 -44.875 -12.961 1 91.88 504 THR B N 1
ATOM 8889 C CA . THR B 1 504 ? -25.141 -43.906 -11.984 1 91.88 504 THR B CA 1
ATOM 8890 C C . THR B 1 504 ? -24.859 -44.562 -10.641 1 91.88 504 THR B C 1
ATOM 8892 O O . THR B 1 504 ? -23.875 -44.219 -9.977 1 91.88 504 THR B O 1
ATOM 8895 N N . LYS B 1 505 ? -25.688 -45.406 -10.25 1 90.12 505 LYS B N 1
ATOM 8896 C CA . LYS B 1 505 ? -25.469 -46.125 -8.992 1 90.12 505 LYS B CA 1
ATOM 8897 C C . LYS B 1 505 ? -24.203 -46.969 -9.047 1 90.12 505 LYS B C 1
ATOM 8899 O O . LYS B 1 505 ? -23.469 -47.062 -8.062 1 90.12 505 LYS B O 1
ATOM 8904 N N . THR B 1 506 ? -23.969 -47.531 -10.195 1 88.94 506 THR B N 1
ATOM 8905 C CA . THR B 1 506 ? -22.75 -48.312 -10.375 1 88.94 506 THR B CA 1
ATOM 8906 C C . THR B 1 506 ? -21.516 -47.406 -10.258 1 88.94 506 THR B C 1
ATOM 8908 O O . THR B 1 506 ? -20.531 -47.781 -9.633 1 88.94 506 THR B O 1
ATOM 8911 N N . CYS B 1 507 ? -21.594 -46.312 -10.891 1 88.44 507 CYS B N 1
ATOM 8912 C CA . CYS B 1 507 ? -20.484 -45.375 -10.82 1 88.44 507 CYS B CA 1
ATOM 8913 C C . CYS B 1 507 ? -20.297 -44.844 -9.398 1 88.44 507 CYS B C 1
ATOM 8915 O O . CYS B 1 507 ? -19.156 -44.688 -8.938 1 88.44 507 CYS B O 1
ATOM 8917 N N . PHE B 1 508 ? -21.344 -44.625 -8.742 1 86.94 508 PHE B N 1
ATOM 8918 C CA . PHE B 1 508 ? -21.297 -44.125 -7.371 1 86.94 508 PHE B CA 1
ATOM 8919 C C . PHE B 1 508 ? -20.672 -45.156 -6.441 1 86.94 508 PHE B C 1
ATOM 8921 O O . PHE B 1 508 ? -19.875 -44.812 -5.566 1 86.94 508 PHE B O 1
ATOM 8928 N N . GLU B 1 509 ? -20.984 -46.344 -6.66 1 86.12 509 GLU B N 1
ATOM 8929 C CA . GLU B 1 509 ? -20.422 -47.438 -5.852 1 86.12 509 GLU B CA 1
ATOM 8930 C C . GLU B 1 509 ? -18.922 -47.594 -6.129 1 86.12 509 GLU B C 1
ATOM 8932 O O . GLU B 1 509 ? -18.141 -47.844 -5.207 1 86.12 509 GLU B O 1
ATOM 8937 N N . ALA B 1 510 ? -18.609 -47.531 -7.336 1 84.81 510 ALA B N 1
ATOM 8938 C CA . ALA B 1 510 ? -17.203 -47.625 -7.691 1 84.81 510 ALA B CA 1
ATOM 8939 C C . ALA B 1 510 ? -16.422 -46.469 -7.047 1 84.81 510 ALA B C 1
ATOM 8941 O O . ALA B 1 510 ? -15.297 -46.688 -6.574 1 84.81 510 ALA B O 1
ATOM 8942 N N . GLU B 1 511 ? -16.953 -45.281 -7.066 1 85.56 511 GLU B N 1
ATOM 8943 C CA . GLU B 1 511 ? -16.312 -44.125 -6.473 1 85.56 511 GLU B CA 1
ATOM 8944 C C . GLU B 1 511 ? -16.156 -44.281 -4.965 1 85.56 511 GLU B C 1
ATOM 8946 O O . GLU B 1 511 ? -15.125 -43.906 -4.395 1 85.56 511 GLU B O 1
ATOM 8951 N N . ASN B 1 512 ? -17.156 -44.812 -4.328 1 81.31 512 ASN B N 1
ATOM 8952 C CA . ASN B 1 512 ? -17.109 -45 -2.883 1 81.31 512 ASN B CA 1
ATOM 8953 C C . ASN B 1 512 ? -16.109 -46.094 -2.496 1 81.31 512 ASN B C 1
ATOM 8955 O O . ASN B 1 512 ? -15.477 -46.031 -1.441 1 81.31 512 ASN B O 1
ATOM 8959 N N . LYS B 1 513 ? -16.016 -47.031 -3.311 1 80.25 513 LYS B N 1
ATOM 8960 C CA . LYS B 1 513 ? -15.031 -48.094 -3.059 1 80.25 513 LYS B CA 1
ATOM 8961 C C . LYS B 1 513 ? -13.609 -47.531 -3.107 1 80.25 513 LYS B C 1
ATOM 8963 O O . LYS B 1 513 ? -12.742 -47.969 -2.336 1 80.25 513 LYS B O 1
ATOM 8968 N N . MET B 1 514 ? -13.414 -46.656 -3.939 1 80.69 514 MET B N 1
ATOM 8969 C CA . MET B 1 514 ? -12.086 -46.094 -4.098 1 80.69 514 MET B CA 1
ATOM 8970 C C . MET B 1 514 ? -11.781 -45.094 -2.961 1 80.69 514 MET B C 1
ATOM 8972 O O . MET B 1 514 ? -10.625 -44.969 -2.557 1 80.69 514 MET B O 1
ATOM 8976 N N . LYS B 1 515 ? -12.727 -44.344 -2.451 1 75.44 515 LYS B N 1
ATOM 8977 C CA . LYS B 1 515 ? -12.523 -43.375 -1.362 1 75.44 515 LYS B CA 1
ATOM 8978 C C . LYS B 1 515 ? -11.922 -44.062 -0.139 1 75.44 515 LYS B C 1
ATOM 8980 O O . LYS B 1 515 ? -11.125 -43.469 0.588 1 75.44 515 LYS B O 1
ATOM 8985 N N . GLY B 1 516 ? -12.188 -45.25 0.122 1 67.69 516 GLY B N 1
ATOM 8986 C CA . GLY B 1 516 ? -11.734 -46 1.284 1 67.69 516 GLY B CA 1
ATOM 8987 C C . GLY B 1 516 ? -10.344 -46.594 1.106 1 67.69 516 GLY B C 1
ATOM 8988 O O . GLY B 1 516 ? -9.727 -47.031 2.072 1 67.69 516 GLY B O 1
ATOM 8989 N N . LYS B 1 517 ? -9.742 -46.469 -0.011 1 74 517 LYS B N 1
ATOM 8990 C CA . LYS B 1 517 ? -8.469 -47.156 -0.264 1 74 517 LYS B CA 1
ATOM 8991 C C . LYS B 1 517 ? -7.293 -46.188 -0.12 1 74 517 LYS B C 1
ATOM 8993 O O . LYS B 1 517 ? -6.348 -46.219 -0.906 1 74 517 LYS B O 1
ATOM 8998 N N . GLY B 1 518 ? -7.281 -45.188 0.874 1 77.44 518 GLY B N 1
ATOM 8999 C CA . GLY B 1 518 ? -6.172 -44.312 1.189 1 77.44 518 GLY B CA 1
ATOM 9000 C C . GLY B 1 518 ? -5.906 -43.281 0.109 1 77.44 518 GLY B C 1
ATOM 9001 O O . GLY B 1 518 ? -4.754 -42.906 -0.14 1 77.44 518 GLY B O 1
ATOM 9002 N N . VAL B 1 519 ? -6.871 -42.875 -0.648 1 80.94 519 VAL B N 1
ATOM 9003 C CA . VAL B 1 519 ? -6.75 -41.938 -1.775 1 80.94 519 VAL B CA 1
ATOM 9004 C C . VAL B 1 519 ? -6.176 -40.625 -1.296 1 80.94 519 VAL B C 1
ATOM 9006 O O . VAL B 1 519 ? -5.289 -40.031 -1.935 1 80.94 519 VAL B O 1
ATOM 9009 N N . PRO B 1 520 ? -6.484 -40.219 -0.058 1 80 520 PRO B N 1
ATOM 9010 C CA . PRO B 1 520 ? -5.898 -38.938 0.376 1 80 520 PRO B CA 1
ATOM 9011 C C . PRO B 1 520 ? -4.395 -39.031 0.615 1 80 520 PRO B C 1
ATOM 9013 O O . PRO B 1 520 ? -3.662 -38.094 0.34 1 80 520 PRO B O 1
ATOM 9016 N N . LEU B 1 521 ? -3.951 -40.125 1.073 1 83.38 521 LEU B N 1
ATOM 9017 C CA . LEU B 1 521 ? -2.525 -40.312 1.31 1 83.38 521 LEU B CA 1
ATOM 9018 C C . LEU B 1 521 ? -1.762 -40.375 -0.008 1 83.38 521 LEU B C 1
ATOM 9020 O O . LEU B 1 521 ? -0.629 -39.906 -0.106 1 83.38 521 LEU B O 1
ATOM 9024 N N . LYS B 1 522 ? -2.357 -41.031 -0.952 1 88.31 522 LYS B N 1
ATOM 9025 C CA . LYS B 1 522 ? -1.723 -41.125 -2.264 1 88.31 522 LYS B CA 1
ATOM 9026 C C . LYS B 1 522 ? -1.655 -39.75 -2.934 1 88.31 522 LYS B C 1
ATOM 9028 O O . LYS B 1 522 ? -0.669 -39.438 -3.598 1 88.31 522 LYS B O 1
ATOM 9033 N N . ILE B 1 523 ? -2.666 -38.969 -2.775 1 89.12 523 ILE B N 1
ATOM 9034 C CA . ILE B 1 523 ? -2.658 -37.625 -3.311 1 89.12 523 ILE B CA 1
ATOM 9035 C C . ILE B 1 523 ? -1.567 -36.781 -2.625 1 89.12 523 ILE B C 1
ATOM 9037 O O . ILE B 1 523 ? -0.833 -36.062 -3.283 1 89.12 523 ILE B O 1
ATOM 9041 N N . ALA B 1 524 ? -1.428 -36.938 -1.308 1 87.94 524 ALA B N 1
ATOM 9042 C CA . ALA B 1 524 ? -0.39 -36.25 -0.559 1 87.94 524 ALA B CA 1
ATOM 9043 C C . ALA B 1 524 ? 1.002 -36.688 -1.004 1 87.94 524 ALA B C 1
ATOM 9045 O O . ALA B 1 524 ? 1.915 -35.844 -1.11 1 87.94 524 ALA B O 1
ATOM 9046 N N . SER B 1 525 ? 1.136 -37.938 -1.242 1 89.81 525 SER B N 1
ATOM 9047 C CA . SER B 1 525 ? 2.416 -38.469 -1.71 1 89.81 525 SER B CA 1
ATOM 9048 C C . SER B 1 525 ? 2.752 -37.938 -3.102 1 89.81 525 SER B C 1
ATOM 9050 O O . SER B 1 525 ? 3.906 -37.625 -3.387 1 89.81 525 SER B O 1
ATOM 9052 N N . LEU B 1 526 ? 1.777 -37.844 -3.945 1 89.06 526 LEU B N 1
ATOM 9053 C CA . LEU B 1 526 ? 1.983 -37.312 -5.281 1 89.06 526 LEU B CA 1
ATOM 9054 C C . LEU B 1 526 ? 2.402 -35.844 -5.203 1 89.06 526 LEU B C 1
ATOM 9056 O O . LEU B 1 526 ? 3.32 -35.406 -5.906 1 89.06 526 LEU B O 1
ATOM 9060 N N . LEU B 1 527 ? 1.707 -35.125 -4.387 1 90.62 527 LEU B N 1
ATOM 9061 C CA . LEU B 1 527 ? 2.053 -33.719 -4.188 1 90.62 527 LEU B CA 1
ATOM 9062 C C . LEU B 1 527 ? 3.479 -33.594 -3.668 1 90.62 527 LEU B C 1
ATOM 9064 O O . LEU B 1 527 ? 4.25 -32.75 -4.168 1 90.62 527 LEU B O 1
ATOM 9068 N N . TYR B 1 528 ? 3.811 -34.406 -2.721 1 91.12 528 TYR B N 1
ATOM 9069 C CA . TYR B 1 528 ? 5.141 -34.344 -2.125 1 91.12 528 TYR B CA 1
ATOM 9070 C C . TYR B 1 528 ? 6.215 -34.688 -3.156 1 91.12 528 TYR B C 1
ATOM 9072 O O . TYR B 1 528 ? 7.242 -34 -3.232 1 91.12 528 TYR B O 1
ATOM 9080 N N . MET B 1 529 ? 5.992 -35.656 -3.91 1 89.56 529 MET B N 1
ATOM 9081 C CA . MET B 1 529 ? 6.961 -36.062 -4.922 1 89.56 529 MET B CA 1
ATOM 9082 C C . MET B 1 529 ? 7.137 -34.969 -5.98 1 89.56 529 MET B C 1
ATOM 9084 O O . MET B 1 529 ? 8.258 -34.656 -6.359 1 89.56 529 MET B O 1
ATOM 9088 N N . ARG B 1 530 ? 6.121 -34.438 -6.402 1 88.56 530 ARG B N 1
ATOM 9089 C CA . ARG B 1 530 ? 6.211 -33.406 -7.438 1 88.56 530 ARG B CA 1
ATOM 9090 C C . ARG B 1 530 ? 6.871 -32.125 -6.902 1 88.56 530 ARG B C 1
ATOM 9092 O O . ARG B 1 530 ? 7.66 -31.5 -7.602 1 88.56 530 ARG B O 1
ATOM 9099 N N . VAL B 1 531 ? 6.566 -31.781 -5.703 1 91.56 531 VAL B N 1
ATOM 9100 C CA . VAL B 1 531 ? 7.168 -30.609 -5.082 1 91.56 531 VAL B CA 1
ATOM 9101 C C . VAL B 1 531 ? 8.664 -30.828 -4.895 1 91.56 531 VAL B C 1
ATOM 9103 O O . VAL B 1 531 ? 9.477 -29.953 -5.203 1 91.56 531 VAL B O 1
ATOM 9106 N N . THR B 1 532 ? 9.039 -32 -4.41 1 90.75 532 THR B N 1
ATOM 9107 C CA . THR B 1 532 ? 10.445 -32.312 -4.184 1 90.75 532 THR B CA 1
ATOM 9108 C C . THR B 1 532 ? 11.203 -32.406 -5.504 1 90.75 532 THR B C 1
ATOM 9110 O O . THR B 1 532 ? 12.344 -31.953 -5.609 1 90.75 532 THR B O 1
ATOM 9113 N N . PHE B 1 533 ? 10.547 -32.969 -6.43 1 89.19 533 PHE B N 1
ATOM 9114 C CA . PHE B 1 533 ? 11.164 -33.125 -7.742 1 89.19 533 PHE B CA 1
ATOM 9115 C C . PHE B 1 533 ? 11.422 -31.75 -8.367 1 89.19 533 PHE B C 1
ATOM 9117 O O . PHE B 1 533 ? 12.516 -31.484 -8.883 1 89.19 533 PHE B O 1
ATOM 9124 N N . LEU B 1 534 ? 10.477 -30.859 -8.32 1 89.56 534 LEU B N 1
ATOM 9125 C CA . LEU B 1 534 ? 10.633 -29.547 -8.93 1 89.56 534 LEU B CA 1
ATOM 9126 C C . LEU B 1 534 ? 11.578 -28.672 -8.117 1 89.56 534 LEU B C 1
ATOM 9128 O O . LEU B 1 534 ? 12.297 -27.844 -8.672 1 89.56 534 LEU B O 1
ATOM 9132 N N . ALA B 1 535 ? 11.562 -28.859 -6.805 1 91.44 535 ALA B N 1
ATOM 9133 C CA . ALA B 1 535 ? 12.523 -28.156 -5.973 1 91.44 535 ALA B CA 1
ATOM 9134 C C . ALA B 1 535 ? 13.953 -28.594 -6.293 1 91.44 535 ALA B C 1
ATOM 9136 O O . ALA B 1 535 ? 14.852 -27.75 -6.398 1 91.44 535 ALA B O 1
ATOM 9137 N N . ALA B 1 536 ? 14.117 -29.891 -6.477 1 89.88 536 ALA B N 1
ATOM 9138 C CA . ALA B 1 536 ? 15.438 -30.406 -6.828 1 89.88 536 ALA B CA 1
ATOM 9139 C C . ALA B 1 536 ? 15.867 -29.922 -8.203 1 89.88 536 ALA B C 1
ATOM 9141 O O . ALA B 1 536 ? 17.031 -29.562 -8.406 1 89.88 536 ALA B O 1
ATOM 9142 N N . ALA B 1 537 ? 14.953 -29.938 -9.117 1 87.38 537 ALA B N 1
ATOM 9143 C CA . ALA B 1 537 ? 15.266 -29.438 -10.453 1 87.38 537 ALA B CA 1
ATOM 9144 C C . ALA B 1 537 ? 15.703 -27.969 -10.406 1 87.38 537 ALA B C 1
ATOM 9146 O O . ALA B 1 537 ? 16.641 -27.578 -11.102 1 87.38 537 ALA B O 1
ATOM 9147 N N . ALA B 1 538 ? 15.016 -27.172 -9.562 1 88.5 538 ALA B N 1
ATOM 9148 C CA . ALA B 1 538 ? 15.328 -25.75 -9.43 1 88.5 538 ALA B CA 1
ATOM 9149 C C . ALA B 1 538 ? 16.75 -25.547 -8.898 1 88.5 538 ALA B C 1
ATOM 9151 O O . ALA B 1 538 ? 17.469 -24.672 -9.375 1 88.5 538 ALA B O 1
ATOM 9152 N N . ILE B 1 539 ? 17.156 -26.359 -7.98 1 88.12 539 ILE B N 1
ATOM 9153 C CA . ILE B 1 539 ? 18.484 -26.25 -7.371 1 88.12 539 ILE B CA 1
ATOM 9154 C C . ILE B 1 539 ? 19.547 -26.719 -8.352 1 88.12 539 ILE B C 1
ATOM 9156 O O . ILE B 1 539 ? 20.562 -26.062 -8.539 1 88.12 539 ILE B O 1
ATOM 9160 N N . LEU B 1 540 ? 19.281 -27.781 -9.039 1 85 540 LEU B N 1
ATOM 9161 C CA . LEU B 1 540 ? 20.25 -28.375 -9.953 1 85 540 LEU B CA 1
ATOM 9162 C C . LEU B 1 540 ? 20.469 -27.469 -11.164 1 85 540 LEU B C 1
ATOM 9164 O O . LEU B 1 540 ? 21.578 -27.406 -11.703 1 85 540 LEU B O 1
ATOM 9168 N N . LEU B 1 541 ? 19.5 -26.734 -11.539 1 82.31 541 LEU B N 1
ATOM 9169 C CA . LEU B 1 541 ? 19.609 -25.859 -12.695 1 82.31 541 LEU B CA 1
ATOM 9170 C C . LEU B 1 541 ? 20.5 -24.656 -12.383 1 82.31 541 LEU B C 1
ATOM 9172 O O . LEU B 1 541 ? 21.062 -24.047 -13.289 1 82.31 541 LEU B O 1
ATOM 9176 N N . ASN B 1 542 ? 20.641 -24.328 -11.031 1 83 542 ASN B N 1
ATOM 9177 C CA . ASN B 1 542 ? 21.406 -23.156 -10.641 1 83 542 ASN B CA 1
ATOM 9178 C C . ASN B 1 542 ? 22.844 -23.516 -10.297 1 83 542 ASN B C 1
ATOM 9180 O O . ASN B 1 542 ? 23.656 -22.641 -10 1 83 542 ASN B O 1
ATOM 9184 N N . LEU B 1 543 ? 23.234 -24.719 -10.398 1 77.19 543 LEU B N 1
ATOM 9185 C CA . LEU B 1 543 ? 24.594 -25.109 -10.039 1 77.19 543 LEU B CA 1
ATOM 9186 C C . LEU B 1 543 ? 25.594 -24.562 -11.055 1 77.19 543 LEU B C 1
ATOM 9188 O O . LEU B 1 543 ? 25.297 -24.469 -12.242 1 77.19 543 LEU B O 1
ATOM 9192 N N . PRO B 1 544 ? 26.75 -24.094 -10.422 1 70.19 544 PRO B N 1
ATOM 9193 C CA . PRO B 1 544 ? 27.781 -23.469 -11.266 1 70.19 544 PRO B CA 1
ATOM 9194 C C . PRO B 1 544 ? 28.297 -24.406 -12.352 1 70.19 544 PRO B C 1
ATOM 9196 O O . PRO B 1 544 ? 28.031 -25.609 -12.312 1 70.19 544 PRO B O 1
ATOM 9199 N N . ARG B 1 545 ? 29.078 -23.766 -13.258 1 63 545 ARG B N 1
ATOM 9200 C CA . ARG B 1 545 ? 29.625 -24.359 -14.477 1 63 545 ARG B CA 1
ATOM 9201 C C . ARG B 1 545 ? 30.406 -25.625 -14.164 1 63 545 ARG B C 1
ATOM 9203 O O . ARG B 1 545 ? 30.391 -26.578 -14.945 1 63 545 ARG B O 1
ATOM 9210 N N . ARG B 1 546 ? 30.984 -25.609 -13.055 1 61.88 546 ARG B N 1
ATOM 9211 C CA . ARG B 1 546 ? 31.844 -26.75 -12.781 1 61.88 546 ARG B CA 1
ATOM 9212 C C . ARG B 1 546 ? 31.031 -28.031 -12.633 1 61.88 546 ARG B C 1
ATOM 9214 O O . ARG B 1 546 ? 31.547 -29.125 -12.891 1 61.88 546 ARG B O 1
ATOM 9221 N N . HIS B 1 547 ? 29.75 -27.812 -12.43 1 65.75 547 HIS B N 1
ATOM 9222 C CA . HIS B 1 547 ? 28.891 -28.984 -12.266 1 65.75 547 HIS B CA 1
ATOM 9223 C C . HIS B 1 547 ? 27.859 -29.062 -13.383 1 65.75 547 HIS B C 1
ATOM 9225 O O . HIS B 1 547 ? 26.656 -28.984 -13.133 1 65.75 547 HIS B O 1
ATOM 9231 N N . PHE B 1 548 ? 28.281 -29.312 -14.555 1 67.44 548 PHE B N 1
ATOM 9232 C CA . PHE B 1 548 ? 27.484 -29.328 -15.773 1 67.44 548 PHE B CA 1
ATOM 9233 C C . PHE B 1 548 ? 26.438 -30.453 -15.719 1 67.44 548 PHE B C 1
ATOM 9235 O O . PHE B 1 548 ? 25.328 -30.281 -16.219 1 67.44 548 PHE B O 1
ATOM 9242 N N . ILE B 1 549 ? 26.797 -31.438 -14.969 1 72.31 549 ILE B N 1
ATOM 9243 C CA . ILE B 1 549 ? 25.906 -32.594 -14.875 1 72.31 549 ILE B CA 1
ATOM 9244 C C . ILE B 1 549 ? 24.641 -32.219 -14.125 1 72.31 549 ILE B C 1
ATOM 9246 O O . ILE B 1 549 ? 23.547 -32.656 -14.477 1 72.31 549 ILE B O 1
ATOM 9250 N N . GLY B 1 550 ? 24.797 -31.359 -13.18 1 75.12 550 GLY B N 1
ATOM 9251 C CA . GLY B 1 550 ? 23.625 -30.906 -12.438 1 75.12 550 GLY B CA 1
ATOM 9252 C C . GLY B 1 550 ? 22.641 -30.141 -13.289 1 75.12 550 GLY B C 1
ATOM 9253 O O . GLY B 1 550 ? 21.438 -30.328 -13.18 1 75.12 550 GLY B O 1
ATOM 9254 N N . GLY B 1 551 ? 23.125 -29.391 -14.156 1 74.94 551 GLY B N 1
ATOM 9255 C CA . GLY B 1 551 ? 22.281 -28.641 -15.055 1 74.94 551 GLY B CA 1
ATOM 9256 C C . GLY B 1 551 ? 21.531 -29.5 -16.047 1 74.94 551 GLY B C 1
ATOM 9257 O O . GLY B 1 551 ? 20.359 -29.266 -16.328 1 74.94 551 GLY B O 1
ATOM 9258 N N . ILE B 1 552 ? 22.141 -30.531 -16.422 1 74.5 552 ILE B N 1
ATOM 9259 C CA . ILE B 1 552 ? 21.531 -31.453 -17.375 1 74.5 552 ILE B CA 1
ATOM 9260 C C . ILE B 1 552 ? 20.406 -32.25 -16.688 1 74.5 552 ILE B C 1
ATOM 9262 O O . ILE B 1 552 ? 19.312 -32.375 -17.234 1 74.5 552 ILE B O 1
ATOM 9266 N N . ILE B 1 553 ? 20.75 -32.625 -15.523 1 78 553 ILE B N 1
ATOM 9267 C CA . ILE B 1 553 ? 19.75 -33.375 -14.781 1 78 553 ILE B CA 1
ATOM 9268 C C . ILE B 1 553 ? 18.562 -32.469 -14.438 1 78 553 ILE B C 1
ATOM 9270 O O . ILE B 1 553 ? 17.406 -32.875 -14.578 1 78 553 ILE B O 1
ATOM 9274 N N . GLY B 1 554 ? 18.906 -31.359 -14.07 1 79.44 554 GLY B N 1
ATOM 9275 C CA . GLY B 1 554 ? 17.844 -30.406 -13.766 1 79.44 554 GLY B CA 1
ATOM 9276 C C . GLY B 1 554 ? 16.984 -30.062 -14.977 1 79.44 554 GLY B C 1
ATOM 9277 O O . GLY B 1 554 ? 15.758 -29.984 -14.875 1 79.44 554 GLY B O 1
ATOM 9278 N N . GLY B 1 555 ? 17.578 -29.875 -16.047 1 76.81 555 GLY B N 1
ATOM 9279 C CA . GLY B 1 555 ? 16.859 -29.609 -17.281 1 76.81 555 GLY B CA 1
ATOM 9280 C C . GLY B 1 555 ? 16 -30.781 -17.734 1 76.81 555 GLY B C 1
ATOM 9281 O O . GLY B 1 555 ? 14.875 -30.594 -18.203 1 76.81 555 GLY B O 1
ATOM 9282 N N . ALA B 1 556 ? 16.516 -31.906 -17.531 1 77.88 556 ALA B N 1
ATOM 9283 C CA . ALA B 1 556 ? 15.758 -33.094 -17.906 1 77.88 556 ALA B CA 1
ATOM 9284 C C . ALA B 1 556 ? 14.523 -33.25 -17.016 1 77.88 556 ALA B C 1
ATOM 9286 O O . ALA B 1 556 ? 13.445 -33.625 -17.5 1 77.88 556 ALA B O 1
ATOM 9287 N N . LEU B 1 557 ? 14.734 -32.938 -15.852 1 78.31 557 LEU B N 1
ATOM 9288 C CA . LEU B 1 557 ? 13.609 -33.031 -14.922 1 78.31 557 LEU B CA 1
ATOM 9289 C C . LEU B 1 557 ? 12.539 -32 -15.281 1 78.31 557 LEU B C 1
ATOM 9291 O O . LEU B 1 557 ? 11.344 -32.312 -15.242 1 78.31 557 LEU B O 1
ATOM 9295 N N . LEU B 1 558 ? 12.953 -30.906 -15.656 1 78.38 558 LEU B N 1
ATOM 9296 C CA . LEU B 1 558 ? 12.016 -29.859 -16.047 1 78.38 558 LEU B CA 1
ATOM 9297 C C . LEU B 1 558 ? 11.312 -30.234 -17.359 1 78.38 558 LEU B C 1
ATOM 9299 O O . LEU B 1 558 ? 10.102 -30.047 -17.484 1 78.38 558 LEU B O 1
ATOM 9303 N N . LEU B 1 559 ? 12.078 -30.797 -18.219 1 76.25 559 LEU B N 1
ATOM 9304 C CA . LEU B 1 559 ? 11.5 -31.188 -19.5 1 76.25 559 LEU B CA 1
ATOM 9305 C C . LEU B 1 559 ? 10.508 -32.344 -19.312 1 76.25 559 LEU B C 1
ATOM 9307 O O . LEU B 1 559 ? 9.492 -32.406 -20 1 76.25 559 LEU B O 1
ATOM 9311 N N . MET B 1 560 ? 10.773 -33.094 -18.375 1 78.62 560 MET B N 1
ATOM 9312 C CA . MET B 1 560 ? 9.844 -34.156 -18.078 1 78.62 560 MET B CA 1
ATOM 9313 C C . MET B 1 560 ? 8.523 -33.625 -17.547 1 78.62 560 MET B C 1
ATOM 9315 O O . MET B 1 560 ? 7.449 -34.094 -17.922 1 78.62 560 MET B O 1
ATOM 9319 N N . GLN B 1 561 ? 8.633 -32.688 -16.781 1 74.62 561 GLN B N 1
ATOM 9320 C CA . GLN B 1 561 ? 7.422 -32.094 -16.25 1 74.62 561 GLN B CA 1
ATOM 9321 C C . GLN B 1 561 ? 6.66 -31.344 -17.344 1 74.62 561 GLN B C 1
ATOM 9323 O O . GLN B 1 561 ? 5.438 -31.453 -17.438 1 74.62 561 GLN B O 1
ATOM 9328 N N . LEU B 1 562 ? 7.379 -30.656 -18.156 1 72.88 562 LEU B N 1
ATOM 9329 C CA . LEU B 1 562 ? 6.742 -29.922 -19.234 1 72.88 562 LEU B CA 1
ATOM 9330 C C . LEU B 1 562 ? 6.129 -30.875 -20.266 1 72.88 562 LEU B C 1
ATOM 9332 O O . LEU B 1 562 ? 5.039 -30.609 -20.766 1 72.88 562 LEU B O 1
ATOM 9336 N N . SER B 1 563 ? 6.867 -31.906 -20.484 1 73.62 563 SER B N 1
ATOM 9337 C CA . SER B 1 563 ? 6.355 -32.906 -21.422 1 73.62 563 SER B CA 1
ATOM 9338 C C . SER B 1 563 ? 5.098 -33.594 -20.875 1 73.62 563 SER B C 1
ATOM 9340 O O . SER B 1 563 ? 4.16 -33.844 -21.625 1 73.62 563 SER B O 1
ATOM 9342 N N . SER B 1 564 ? 5.125 -33.781 -19.609 1 71.19 564 SER B N 1
ATOM 9343 C CA . SER B 1 564 ? 3.938 -34.375 -19.016 1 71.19 564 SER B CA 1
ATOM 9344 C C . SER B 1 564 ? 2.742 -33.438 -19.094 1 71.19 564 SER B C 1
ATOM 9346 O O . SER B 1 564 ? 1.626 -33.875 -19.391 1 71.19 564 SER B O 1
ATOM 9348 N N . GLN B 1 565 ? 2.99 -32.219 -18.891 1 68.69 565 GLN B N 1
ATOM 9349 C CA . GLN B 1 565 ? 1.916 -31.25 -19 1 68.69 565 GLN B CA 1
ATOM 9350 C C . GLN B 1 565 ? 1.439 -31.109 -20.438 1 68.69 565 GLN B C 1
ATOM 9352 O O . GLN B 1 565 ? 0.237 -31 -20.688 1 68.69 565 GLN B O 1
ATOM 9357 N N . LEU B 1 566 ? 2.389 -31.078 -21.328 1 68.94 566 LEU B N 1
ATOM 9358 C CA . LEU B 1 566 ? 2.045 -30.969 -22.75 1 68.94 566 LEU B CA 1
ATOM 9359 C C . LEU B 1 566 ? 1.263 -32.188 -23.203 1 68.94 566 LEU B C 1
ATOM 9361 O O . LEU B 1 566 ? 0.317 -32.094 -23.984 1 68.94 566 LEU B O 1
ATOM 9365 N N . TYR B 1 567 ? 1.67 -33.281 -22.656 1 68.44 567 TYR B N 1
ATOM 9366 C CA . TYR B 1 567 ? 0.955 -34.5 -23 1 68.44 567 TYR B CA 1
ATOM 9367 C C . TYR B 1 567 ? -0.492 -34.438 -22.531 1 68.44 567 TYR B C 1
ATOM 9369 O O . TYR B 1 567 ? -1.409 -34.812 -23.266 1 68.44 567 TYR B O 1
ATOM 9377 N N . VAL B 1 568 ? -0.68 -34 -21.391 1 65 568 VAL B N 1
ATOM 9378 C CA . VAL B 1 568 ? -2.033 -33.875 -20.859 1 65 568 VAL B CA 1
ATOM 9379 C C . VAL B 1 568 ? -2.822 -32.875 -21.688 1 65 568 VAL B C 1
ATOM 9381 O O . VAL B 1 568 ? -3.996 -33.094 -22 1 65 568 VAL B O 1
ATOM 9384 N N . TRP B 1 569 ? -2.156 -31.859 -22.094 1 66.75 569 TRP B N 1
ATOM 9385 C CA . TRP B 1 569 ? -2.811 -30.828 -22.891 1 66.75 569 TRP B CA 1
ATOM 9386 C C . TRP B 1 569 ? -3.189 -31.375 -24.266 1 66.75 569 TRP B C 1
ATOM 9388 O O . TRP B 1 569 ? -4.316 -31.172 -24.734 1 66.75 569 TRP B O 1
ATOM 9398 N N . ILE B 1 570 ? -2.271 -32.094 -24.891 1 66.12 570 ILE B N 1
ATOM 9399 C CA . ILE B 1 570 ? -2.516 -32.625 -26.219 1 66.12 570 ILE B CA 1
ATOM 9400 C C . ILE B 1 570 ? -3.584 -33.719 -26.141 1 66.12 570 ILE B C 1
ATOM 9402 O O . ILE B 1 570 ? -4.469 -33.781 -27 1 66.12 570 ILE B O 1
ATOM 9406 N N . SER B 1 571 ? -3.508 -34.406 -25.094 1 66.81 571 SER B N 1
ATOM 9407 C CA . SER B 1 571 ? -4.492 -35.469 -24.922 1 66.81 571 SER B CA 1
ATOM 9408 C C . SER B 1 571 ? -5.883 -34.906 -24.672 1 66.81 571 SER B C 1
ATOM 9410 O O . SER B 1 571 ? -6.879 -35.438 -25.156 1 66.81 571 SER B O 1
ATOM 9412 N N . THR B 1 572 ? -5.934 -33.875 -23.984 1 66.44 572 THR B N 1
ATOM 9413 C CA . THR B 1 572 ? -7.223 -33.219 -23.734 1 66.44 572 THR B CA 1
ATOM 9414 C C . THR B 1 572 ? -7.754 -32.562 -25.016 1 66.44 572 THR B C 1
ATOM 9416 O O . THR B 1 572 ? -8.953 -32.625 -25.297 1 66.44 572 THR B O 1
ATOM 9419 N N . LEU B 1 573 ? -6.883 -31.984 -25.734 1 66.44 573 LEU B N 1
ATOM 9420 C CA . LEU B 1 573 ? -7.281 -31.359 -27 1 66.44 573 LEU B CA 1
ATOM 9421 C C . LEU B 1 573 ? -7.766 -32.406 -27.984 1 66.44 573 LEU B C 1
ATOM 9423 O O . LEU B 1 573 ? -8.742 -32.188 -28.703 1 66.44 573 LEU B O 1
ATOM 9427 N N . ARG B 1 574 ? -7.043 -33.5 -27.984 1 69.19 574 ARG B N 1
ATOM 9428 C CA . ARG B 1 574 ? -7.434 -34.594 -28.875 1 69.19 574 ARG B CA 1
ATOM 9429 C C . ARG B 1 574 ? -8.766 -35.188 -28.453 1 69.19 574 ARG B C 1
ATOM 9431 O O . ARG B 1 574 ? -9.531 -35.656 -29.297 1 69.19 574 ARG B O 1
ATOM 9438 N N . GLY B 1 575 ? -9 -35.031 -27.172 1 66.44 575 GLY B N 1
ATOM 9439 C CA . GLY B 1 575 ? -10.25 -35.562 -26.656 1 66.44 575 GLY B CA 1
ATOM 9440 C C . GLY B 1 575 ? -11.422 -34.625 -26.828 1 66.44 575 GLY B C 1
ATOM 9441 O O . GLY B 1 575 ? -12.578 -35.031 -26.688 1 66.44 575 GLY B O 1
ATOM 9442 N N . THR B 1 576 ? -11.109 -33.406 -27.141 1 68.44 576 THR B N 1
ATOM 9443 C CA . THR B 1 576 ? -12.18 -32.406 -27.297 1 68.44 576 THR B CA 1
ATOM 9444 C C . THR B 1 576 ? -12.812 -32.531 -28.688 1 68.44 576 THR B C 1
ATOM 9446 O O . THR B 1 576 ? -12.125 -32.438 -29.703 1 68.44 576 THR B O 1
ATOM 9449 N N . GLU B 1 577 ? -14.016 -33.031 -28.688 1 72.62 577 GLU B N 1
ATOM 9450 C CA . GLU B 1 577 ? -14.781 -33.125 -29.922 1 72.62 577 GLU B CA 1
ATOM 9451 C C . GLU B 1 577 ? -15.43 -31.797 -30.266 1 72.62 577 GLU B C 1
ATOM 9453 O O . GLU B 1 577 ? -16.328 -31.328 -29.562 1 72.62 577 GLU B O 1
ATOM 9458 N N . VAL B 1 578 ? -15.008 -31.141 -31.312 1 74.12 578 VAL B N 1
ATOM 9459 C CA . VAL B 1 578 ? -15.5 -29.859 -31.766 1 74.12 578 VAL B CA 1
ATOM 9460 C C . VAL B 1 578 ? -17 -29.938 -32.062 1 74.12 578 VAL B C 1
ATOM 9462 O O . VAL B 1 578 ? -17.719 -28.938 -31.969 1 74.12 578 VAL B O 1
ATOM 9465 N N . LYS B 1 579 ? -17.422 -31.188 -32.344 1 74.75 579 LYS B N 1
ATOM 9466 C CA . LYS B 1 579 ? -18.844 -31.391 -32.656 1 74.75 579 LYS B CA 1
ATOM 9467 C C . LYS B 1 579 ? -19.719 -31.016 -31.438 1 74.75 579 LYS B C 1
ATOM 9469 O O . LYS B 1 579 ? -20.844 -30.547 -31.609 1 74.75 579 LYS B O 1
ATOM 9474 N N . VAL B 1 580 ? -19.125 -31.219 -30.312 1 80.62 580 VAL B N 1
ATOM 9475 C CA . VAL B 1 580 ? -19.859 -30.891 -29.094 1 80.62 580 VAL B CA 1
ATOM 9476 C C . VAL B 1 580 ? -20.062 -29.391 -29 1 80.62 580 VAL B C 1
ATOM 9478 O O . VAL B 1 580 ? -21.141 -28.922 -28.641 1 80.62 580 VAL B O 1
ATOM 9481 N N . TYR B 1 581 ? -19.125 -28.703 -29.469 1 78.75 581 TYR B N 1
ATOM 9482 C CA . TYR B 1 581 ? -19.203 -27.25 -29.406 1 78.75 581 TYR B CA 1
ATOM 9483 C C . TYR B 1 581 ? -20.219 -26.719 -30.422 1 78.75 581 TYR B C 1
ATOM 9485 O O . TYR B 1 581 ? -20.984 -25.797 -30.109 1 78.75 581 TYR B O 1
ATOM 9493 N N . VAL B 1 582 ? -20.203 -27.297 -31.531 1 76.69 582 VAL B N 1
ATOM 9494 C CA . VAL B 1 582 ? -21.156 -26.891 -32.562 1 76.69 582 VAL B CA 1
ATOM 9495 C C . VAL B 1 582 ? -22.578 -27.219 -32.125 1 76.69 582 VAL B C 1
ATOM 9497 O O . VAL B 1 582 ? -23.5 -26.422 -32.344 1 76.69 582 VAL B O 1
ATOM 9500 N N . ARG B 1 583 ? -22.703 -28.344 -31.578 1 81.25 583 ARG B N 1
ATOM 9501 C CA . ARG B 1 583 ? -24.016 -28.734 -31.094 1 81.25 583 ARG B CA 1
ATOM 9502 C C . ARG B 1 583 ? -24.516 -27.797 -30 1 81.25 583 ARG B C 1
ATOM 9504 O O . ARG B 1 583 ? -25.672 -27.391 -30 1 81.25 583 ARG B O 1
ATOM 9511 N N . LEU B 1 584 ? -23.656 -27.484 -29.109 1 84.88 584 LEU B N 1
ATOM 9512 C CA . LEU B 1 584 ? -24.016 -26.625 -27.984 1 84.88 584 LEU B CA 1
ATOM 9513 C C . LEU B 1 584 ? -24.312 -25.203 -28.469 1 84.88 584 LEU B C 1
ATOM 9515 O O . LEU B 1 584 ? -25.156 -24.516 -27.906 1 84.88 584 LEU B O 1
ATOM 9519 N N . LEU B 1 585 ? -23.641 -24.797 -29.469 1 82.62 585 LEU B N 1
ATOM 9520 C CA . LEU B 1 585 ? -23.906 -23.5 -30.062 1 82.62 585 LEU B CA 1
ATOM 9521 C C . LEU B 1 585 ? -25.297 -23.469 -30.688 1 82.62 585 LEU B C 1
ATOM 9523 O O . LEU B 1 585 ? -26.016 -22.469 -30.562 1 82.62 585 LEU B O 1
ATOM 9527 N N . ALA B 1 586 ? -25.578 -24.453 -31.359 1 79.5 586 ALA B N 1
ATOM 9528 C CA . ALA B 1 586 ? -26.906 -24.547 -31.969 1 79.5 586 ALA B CA 1
ATOM 9529 C C . ALA B 1 586 ? -28 -24.547 -30.891 1 79.5 586 ALA B C 1
ATOM 9531 O O . ALA B 1 586 ? -29.062 -23.938 -31.078 1 79.5 586 ALA B O 1
ATOM 9532 N N . LYS B 1 587 ? -27.688 -25.188 -29.828 1 82.19 587 LYS B N 1
ATOM 9533 C CA . LYS B 1 587 ? -28.641 -25.203 -28.719 1 82.19 587 LYS B CA 1
ATOM 9534 C C . LYS B 1 587 ? -28.828 -23.812 -28.125 1 82.19 587 LYS B C 1
ATOM 9536 O O . LYS B 1 587 ? -29.938 -23.422 -27.781 1 82.19 587 LYS B O 1
ATOM 9541 N N . PHE B 1 588 ? -27.75 -23.141 -28 1 83.25 588 PHE B N 1
ATOM 9542 C CA . PHE B 1 588 ? -27.812 -21.781 -27.484 1 83.25 588 PHE B CA 1
ATOM 9543 C C . PHE B 1 588 ? -28.672 -20.906 -28.391 1 83.25 588 PHE B C 1
ATOM 9545 O O . PHE B 1 588 ? -29.5 -20.125 -27.891 1 83.25 588 PHE B O 1
ATOM 9552 N N . ASP B 1 589 ? -28.453 -21 -29.656 1 77 589 ASP B N 1
ATOM 9553 C CA . ASP B 1 589 ? -29.203 -20.188 -30.625 1 77 589 ASP B CA 1
ATOM 9554 C C . ASP B 1 589 ? -30.688 -20.578 -30.609 1 77 589 ASP B C 1
ATOM 9556 O O . ASP B 1 589 ? -31.562 -19.703 -30.734 1 77 589 ASP B O 1
ATOM 9560 N N . GLU B 1 590 ? -30.938 -21.766 -30.375 1 77.25 590 GLU B N 1
ATOM 9561 C CA . GLU B 1 590 ? -32.312 -22.234 -30.281 1 77.25 590 GLU B CA 1
ATOM 9562 C C . GLU B 1 590 ? -33 -21.688 -29.031 1 77.25 590 GLU B C 1
ATOM 9564 O O . GLU B 1 590 ? -34.156 -21.281 -29.078 1 77.25 590 GLU B O 1
ATOM 9569 N N . ASN B 1 591 ? -32.25 -21.719 -27.984 1 74.69 591 ASN B N 1
ATOM 9570 C CA . ASN B 1 591 ? -32.781 -21.188 -26.734 1 74.69 591 ASN B CA 1
ATOM 9571 C C . ASN B 1 591 ? -33 -19.688 -26.812 1 74.69 591 ASN B C 1
ATOM 9573 O O . ASN B 1 591 ? -34 -19.188 -26.266 1 74.69 591 ASN B O 1
ATOM 9577 N N . LYS B 1 592 ? -32.094 -18.984 -27.438 1 74.88 592 LYS B N 1
ATOM 9578 C CA . LYS B 1 592 ? -32.25 -17.547 -27.625 1 74.88 592 LYS B CA 1
ATOM 9579 C C . LYS B 1 592 ? -33.469 -17.25 -28.5 1 74.88 592 LYS B C 1
ATOM 9581 O O . LYS B 1 592 ? -34.25 -16.328 -28.203 1 74.88 592 LYS B O 1
ATOM 9586 N N . GLN B 1 593 ? -33.625 -18.047 -29.531 1 68.44 593 GLN B N 1
ATOM 9587 C CA . GLN B 1 593 ? -34.781 -17.891 -30.406 1 68.44 593 GLN B CA 1
ATOM 9588 C C . GLN B 1 593 ? -36.094 -18.25 -29.672 1 68.44 593 GLN B C 1
ATOM 9590 O O . GLN B 1 593 ? -37.125 -17.609 -29.875 1 68.44 593 GLN B O 1
ATOM 9595 N N . GLY B 1 594 ? -35.969 -19.203 -28.906 1 65.81 594 GLY B N 1
ATOM 9596 C CA . GLY B 1 594 ? -37.125 -19.578 -28.109 1 65.81 594 GLY B CA 1
ATOM 9597 C C . GLY B 1 594 ? -37.531 -18.516 -27.109 1 65.81 594 GLY B C 1
ATOM 9598 O O . GLY B 1 594 ? -38.719 -18.25 -26.938 1 65.81 594 GLY B O 1
ATOM 9599 N N . ARG B 1 595 ? -36.531 -17.969 -26.484 1 63.09 595 ARG B N 1
ATOM 9600 C CA . ARG B 1 595 ? -36.844 -16.891 -25.531 1 63.09 595 ARG B CA 1
ATOM 9601 C C . ARG B 1 595 ? -37.406 -15.672 -26.25 1 63.09 595 ARG B C 1
ATOM 9603 O O . ARG B 1 595 ? -38.344 -15.031 -25.734 1 63.09 595 ARG B O 1
ATOM 9610 N N . LEU B 1 596 ? -36.969 -15.414 -27.391 1 63.53 596 LEU B N 1
ATOM 9611 C CA . LEU B 1 596 ? -37.5 -14.312 -28.203 1 63.53 596 LEU B CA 1
ATOM 9612 C C . LEU B 1 596 ? -38.906 -14.594 -28.656 1 63.53 596 LEU B C 1
ATOM 9614 O O . LEU B 1 596 ? -39.75 -13.695 -28.656 1 63.53 596 LEU B O 1
ATOM 9618 N N . ARG B 1 597 ? -39.219 -15.719 -29 1 64.56 597 ARG B N 1
ATOM 9619 C CA . ARG B 1 597 ? -40.562 -16.109 -29.391 1 64.56 597 ARG B CA 1
ATOM 9620 C C . ARG B 1 597 ? -41.531 -16.062 -28.203 1 64.56 597 ARG B C 1
ATOM 9622 O O . ARG B 1 597 ? -42.656 -15.641 -28.328 1 64.56 597 ARG B O 1
ATOM 9629 N N . ALA B 1 598 ? -41.031 -16.438 -27.141 1 65.38 598 ALA B N 1
ATOM 9630 C CA . ALA B 1 598 ? -41.844 -16.406 -25.938 1 65.38 598 ALA B CA 1
ATOM 9631 C C . ALA B 1 598 ? -42.156 -14.969 -25.516 1 65.38 598 ALA B C 1
ATOM 9633 O O . ALA B 1 598 ? -43.219 -14.695 -24.938 1 65.38 598 ALA B O 1
ATOM 9634 N N . GLN B 1 599 ? -41.344 -14.062 -25.703 1 61.53 599 GLN B N 1
ATOM 9635 C CA . GLN B 1 599 ? -41.594 -12.656 -25.406 1 61.53 599 GLN B CA 1
ATOM 9636 C C . GLN B 1 599 ? -42.562 -12.031 -26.406 1 61.53 599 GLN B C 1
ATOM 9638 O O . GLN B 1 599 ? -43.25 -11.07 -26.094 1 61.53 599 GLN B O 1
ATOM 9643 N N . LEU B 1 600 ? -42.625 -12.539 -27.531 1 55.25 600 LEU B N 1
ATOM 9644 C CA . LEU B 1 600 ? -43.5 -12.008 -28.578 1 55.25 600 LEU B CA 1
ATOM 9645 C C . LEU B 1 600 ? -44.906 -12.562 -28.438 1 55.25 600 LEU B C 1
ATOM 9647 O O . LEU B 1 600 ? -45.875 -12.016 -29 1 55.25 600 LEU B O 1
ATOM 9651 N N . HIS B 1 601 ? -45.188 -13.477 -27.844 1 53.47 601 HIS B N 1
ATOM 9652 C CA . HIS B 1 601 ? -46.531 -13.953 -27.578 1 53.47 601 HIS B CA 1
ATOM 9653 C C . HIS B 1 601 ? -46.969 -13.609 -26.156 1 53.47 601 HIS B C 1
ATOM 9655 O O . HIS B 1 601 ? -48.156 -13.453 -25.891 1 53.47 601 HIS B O 1
#

pLDDT: mean 75.44, std 18.4, range [21.39, 96.0]